Protein AF-A0A7R9VGB3-F1 (afdb_monomer_lite)

Secondary structure (DSSP, 8-state):
-HHHHHHHHHHHHHHHH-PPPPHHHHHHHHHTGGGS-TTTTTSHHHHHHHHHHT-S-HHHHHHHHHHHHHHHHHHHTTTS--HHHHHHHHHHHHHHHHHHHHHHHHHHS-GGG-S-HHHHHHHHHHHHS---GGGGS--S-----SSGGG--HHHHHHHHT-HHHHHSHHHHHHHHHHHH-HHHHHHTTTTT-TT---TT-TTHHHHHHHHTTSS-TT-HHHHHHHHHHHHHHTSHHHHHTSHHHHHHHHHHHHHHHHHHHHIIIIITHHHHHHHHHH-TTT-HHHHHHHHHHHHHHHHHHHHHHHHHHHHHHHHHGGGHHHHHHH-HHHHHHHHHHHHHHHHHHHHHHHHTTSSPPPHHHHHHHHHHHHHTHHHHHHHHHHHTGGG-TTHHHHHHHHHHHHHHHHHHHHHHHHHHHHHHHHHHHHHTTTT-TTSSSHHHHHHHHHHHHHS---GGGGGGGGGS---HHHHHHHHHHHHHHHHHHHIIIIIIIHHHHHHHHHHH--HHHHHHHHHHHHHHHHHHHHHHHHTTPPPTTTHHHHHHTTTS-EEEEEPPPGGGTGGGT---TT----S-GGG-EEEEEGGGHHHHHHHHHHHHHHHHHHHHHHHHTHHHHHHHIIIIIHHHHHHHHHHHHHHHHHHTTT--S--------------------S-SS-SSSTTTTTSSSSS---------------------------------------------S--SHHHHHHHHHHHHHHHHHHHHHHHHHHHHHHHHHHHIIIIIIIHHHHHHHHHHHHHHHHHHHHHHHHHHHHHTSTHHHHHHHHSS-GGGSTTS--SS-HHHHHHHHHHHHHHHHHHHHHHHHHHHTS-HHHHHHHHHHHH---GGG---PPP-HHHHHHHHHHHT----GGGSSTT---------

Radius of gyration: 38.53 Å; chains: 1; bounding box: 110×121×114 Å

Organism: NCBI:txid1486919

Structure (mmCIF, N/CA/C/O backbone):
data_AF-A0A7R9VGB3-F1
#
_entry.id   AF-A0A7R9VGB3-F1
#
loop_
_atom_site.group_PDB
_atom_site.id
_atom_site.type_symbol
_atom_site.label_atom_id
_atom_site.label_alt_id
_atom_site.label_comp_id
_atom_site.label_asym_id
_atom_site.label_entity_id
_atom_site.label_seq_id
_atom_site.pdbx_PDB_ins_code
_atom_site.Cartn_x
_atom_site.Cartn_y
_atom_site.Cartn_z
_atom_site.occupancy
_atom_site.B_iso_or_equiv
_atom_site.auth_seq_id
_atom_site.auth_comp_id
_atom_site.auth_asym_id
_atom_site.auth_atom_id
_atom_site.pdbx_PDB_model_num
ATOM 1 N N . PRO A 1 1 ? 7.031 41.257 35.205 1.00 55.69 1 PRO A N 1
ATOM 2 C CA . PRO A 1 1 ? 6.026 41.230 36.296 1.00 55.69 1 PRO A CA 1
ATOM 3 C C . PRO A 1 1 ? 4.624 40.721 35.894 1.00 55.69 1 PRO A C 1
ATOM 5 O O . PRO A 1 1 ? 4.147 39.785 36.518 1.00 55.69 1 PRO A O 1
ATOM 8 N N . ALA A 1 2 ? 3.955 41.263 34.864 1.00 60.97 2 ALA A N 1
ATOM 9 C CA . ALA A 1 2 ? 2.596 40.807 34.506 1.00 60.97 2 ALA A CA 1
ATOM 10 C C . ALA A 1 2 ? 2.545 39.345 34.001 1.00 60.97 2 ALA A C 1
ATOM 12 O O . ALA A 1 2 ? 1.641 38.595 34.355 1.00 60.97 2 ALA A O 1
ATOM 13 N N . LYS A 1 3 ? 3.554 38.917 33.227 1.00 73.38 3 LYS A N 1
ATOM 14 C CA . LYS A 1 3 ? 3.660 37.537 32.717 1.00 73.38 3 LYS A CA 1
ATOM 15 C C . LYS A 1 3 ? 3.971 36.506 33.811 1.00 73.38 3 LYS A C 1
ATOM 17 O O . LYS A 1 3 ? 3.436 35.406 33.758 1.00 73.38 3 LYS A O 1
ATOM 22 N N . SER A 1 4 ? 4.765 36.869 34.824 1.00 76.75 4 SER A N 1
ATOM 23 C CA . SER A 1 4 ? 5.087 35.963 35.938 1.00 76.75 4 SER A CA 1
ATOM 24 C C . SER A 1 4 ? 3.876 35.718 36.844 1.00 76.75 4 SER A C 1
ATOM 26 O O . SER A 1 4 ? 3.644 34.588 37.251 1.00 76.75 4 SER A O 1
ATOM 28 N N . GLN A 1 5 ? 3.038 36.738 37.074 1.00 82.50 5 GLN A N 1
ATOM 29 C CA . GLN A 1 5 ? 1.773 36.575 37.806 1.00 82.50 5 GLN A CA 1
ATOM 30 C C . GLN A 1 5 ? 0.776 35.681 37.055 1.00 82.50 5 GLN A C 1
ATOM 32 O O . GLN A 1 5 ? 0.097 34.861 37.666 1.00 82.50 5 GLN A O 1
ATOM 37 N N . GLN A 1 6 ? 0.693 35.811 35.727 1.00 86.94 6 GLN A N 1
ATOM 38 C CA . GLN A 1 6 ? -0.150 34.936 34.905 1.00 86.94 6 GLN A CA 1
ATOM 39 C C . GLN A 1 6 ? 0.327 33.479 34.945 1.00 86.94 6 GLN A C 1
ATOM 41 O O . GLN A 1 6 ? -0.505 32.579 35.045 1.00 86.94 6 GLN A O 1
ATOM 46 N N . LEU A 1 7 ? 1.646 33.255 34.908 1.00 89.31 7 LEU A N 1
ATOM 47 C CA . LEU A 1 7 ? 2.245 31.927 35.029 1.00 89.31 7 LEU A CA 1
ATOM 48 C C . LEU A 1 7 ? 1.949 31.297 36.397 1.00 89.31 7 LEU A C 1
ATOM 50 O O . LEU A 1 7 ? 1.507 30.157 36.457 1.00 89.31 7 LEU A O 1
ATOM 54 N N . GLU A 1 8 ? 2.105 32.046 37.488 1.00 87.25 8 GLU A N 1
ATOM 55 C CA . GLU A 1 8 ? 1.853 31.547 38.845 1.00 87.25 8 GLU A CA 1
ATOM 56 C C . GLU A 1 8 ? 0.377 31.179 39.074 1.00 87.25 8 GLU A C 1
ATOM 58 O O . GLU A 1 8 ? 0.070 30.103 39.596 1.00 87.25 8 GLU A O 1
ATOM 63 N N . VAL A 1 9 ? -0.553 32.029 38.618 1.00 88.56 9 VAL A N 1
ATOM 64 C CA . VAL A 1 9 ? -1.994 31.728 38.658 1.00 88.56 9 VAL A CA 1
ATOM 65 C C . VAL A 1 9 ? -2.306 30.490 37.821 1.00 88.56 9 VAL A C 1
ATOM 67 O O . VAL A 1 9 ? -3.092 29.645 38.250 1.00 88.56 9 VAL A O 1
ATOM 70 N N . LEU A 1 10 ? -1.681 30.353 36.650 1.00 89.06 10 LEU A N 1
ATOM 71 C CA . LEU A 1 10 ? -1.873 29.191 35.794 1.00 89.06 10 LEU A CA 1
ATOM 72 C C . LEU A 1 10 ? -1.380 27.898 36.462 1.00 89.06 10 LEU A C 1
ATOM 74 O O . LEU A 1 10 ? -2.129 26.923 36.499 1.00 89.06 10 LEU A O 1
ATOM 78 N N . CYS A 1 11 ? -0.172 27.896 37.027 1.00 89.06 11 CYS A N 1
ATOM 79 C CA . CYS A 1 11 ? 0.378 26.746 37.747 1.00 89.06 11 CYS A CA 1
ATOM 80 C C . CYS A 1 11 ? -0.502 26.362 38.944 1.00 89.06 11 CYS A C 1
ATOM 82 O O . CYS A 1 11 ? -0.791 25.185 39.143 1.00 89.06 11 CYS A O 1
ATOM 84 N N . THR A 1 12 ? -1.014 27.354 39.679 1.00 87.69 12 THR A N 1
ATOM 85 C CA . THR A 1 12 ? -1.936 27.132 40.804 1.00 87.69 12 THR A CA 1
ATOM 86 C C . THR A 1 12 ? -3.239 26.470 40.343 1.00 87.69 12 THR A C 1
ATOM 88 O O . THR A 1 12 ? -3.703 25.521 40.971 1.00 87.69 12 THR A O 1
ATOM 91 N N . LEU A 1 13 ? -3.826 26.939 39.235 1.00 88.81 13 LEU A N 1
ATOM 92 C CA . LEU A 1 13 ? -5.055 26.366 38.673 1.00 88.81 13 LEU A CA 1
ATOM 93 C C . LEU A 1 13 ? -4.847 24.935 38.166 1.00 88.81 13 LEU A C 1
ATOM 95 O O . LEU A 1 13 ? -5.716 24.084 38.346 1.00 88.81 13 LEU A O 1
ATOM 99 N N . LEU A 1 14 ? -3.706 24.657 37.540 1.00 87.62 14 LEU A N 1
ATOM 100 C CA . LEU A 1 14 ? -3.394 23.320 37.045 1.00 87.62 14 LEU A CA 1
ATOM 101 C C . LEU A 1 14 ? -3.172 22.334 38.193 1.00 87.62 14 LEU A C 1
ATOM 103 O O . LEU A 1 14 ? -3.772 21.263 38.177 1.00 87.62 14 LEU A O 1
ATOM 107 N N . TYR A 1 15 ? -2.383 22.725 39.196 1.00 88.50 15 TYR A N 1
ATOM 108 C CA . TYR A 1 15 ? -2.022 21.863 40.319 1.00 88.50 15 TYR A CA 1
ATOM 109 C C . TYR A 1 15 ? -3.194 21.631 41.285 1.00 88.50 15 TYR A C 1
ATOM 111 O O . TYR A 1 15 ? -3.560 20.496 41.574 1.00 88.50 15 TYR A O 1
ATOM 119 N N . TYR A 1 16 ? -3.845 22.699 41.761 1.00 87.12 16 TYR A N 1
ATOM 120 C CA . TYR A 1 16 ? -4.898 22.568 42.777 1.00 87.12 16 TYR A CA 1
ATOM 121 C C . TYR A 1 16 ? -6.284 22.316 42.186 1.00 87.12 16 TYR A C 1
ATOM 123 O O . TYR A 1 16 ? -7.062 21.550 42.752 1.00 87.12 16 TYR A O 1
ATOM 131 N N . CYS A 1 17 ? -6.625 22.965 41.068 1.00 84.06 17 CYS A N 1
ATOM 132 C CA . CYS A 1 17 ? -7.972 22.876 40.495 1.00 84.06 17 CYS A CA 1
ATOM 133 C C . CYS A 1 17 ? -8.106 21.789 39.422 1.00 84.06 17 CYS A C 1
ATOM 135 O O . CYS A 1 17 ? -9.216 21.576 38.933 1.00 84.06 17 CYS A O 1
ATOM 137 N N . LYS A 1 18 ? -7.008 21.111 39.052 1.00 85.88 18 LYS A N 1
ATOM 138 C CA . LYS A 1 18 ? -6.976 20.016 38.065 1.00 85.88 18 LYS A CA 1
ATOM 139 C C . LYS A 1 18 ? -7.670 20.380 36.746 1.00 85.88 18 LYS A C 1
ATOM 141 O O . LYS A 1 18 ? -8.316 19.548 36.108 1.00 85.88 18 LYS A O 1
ATOM 146 N N . CYS A 1 19 ? -7.578 21.648 36.342 1.00 85.94 19 CYS A N 1
ATOM 147 C CA . CYS A 1 19 ? -8.256 22.139 35.147 1.00 85.94 19 CYS A CA 1
ATOM 148 C C . CYS A 1 19 ? -7.696 21.475 33.880 1.00 85.94 19 CYS A C 1
ATOM 150 O O . CYS A 1 19 ? -6.486 21.294 33.752 1.00 85.94 19 CYS A O 1
ATOM 152 N N . SER A 1 20 ? -8.562 21.170 32.908 1.00 85.56 20 SER A N 1
ATOM 153 C CA . SER A 1 20 ? -8.134 20.698 31.588 1.00 85.56 20 SER A CA 1
ATOM 154 C C . SER A 1 20 ? -7.283 21.762 30.895 1.00 85.56 20 SER A C 1
ATOM 156 O O . SER A 1 20 ? -7.716 22.909 30.752 1.00 85.56 20 SER A O 1
ATOM 158 N N . MET A 1 21 ? -6.092 21.385 30.439 1.00 88.88 21 MET A N 1
ATOM 159 C CA . MET A 1 21 ? -5.185 22.308 29.767 1.00 88.88 21 MET A CA 1
ATOM 160 C C . MET A 1 21 ? -5.550 22.445 28.281 1.00 88.88 21 MET A C 1
ATOM 162 O O . MET A 1 21 ? -5.846 21.455 27.605 1.00 88.88 21 MET A O 1
ATOM 166 N N . SER A 1 22 ? -5.532 23.679 27.770 1.00 90.88 22 SER A N 1
ATOM 167 C CA . SER A 1 22 ? -5.665 23.956 26.334 1.00 90.88 22 SER A CA 1
ATOM 168 C C . SER A 1 22 ? -4.296 23.949 25.642 1.00 90.88 22 SER A C 1
ATOM 170 O O . SER A 1 22 ? -3.263 24.107 26.295 1.00 90.88 22 SER A O 1
ATOM 172 N N . TYR A 1 23 ? -4.271 23.810 24.315 1.00 88.62 23 TYR A N 1
ATOM 173 C CA . TYR A 1 23 ? -3.021 23.840 23.544 1.00 88.62 23 TYR A CA 1
ATOM 174 C C . TYR A 1 23 ? -2.243 25.158 23.711 1.00 88.62 23 TYR A C 1
ATOM 176 O O . TYR A 1 23 ? -1.026 25.146 23.895 1.00 88.62 23 TYR A O 1
ATOM 184 N N . SER A 1 24 ? -2.934 26.302 23.719 1.00 89.88 24 SER A N 1
ATOM 185 C CA . SER A 1 24 ? -2.301 27.614 23.913 1.00 89.88 24 SER A CA 1
ATOM 186 C C . SER A 1 24 ? -1.730 27.777 25.322 1.00 89.88 24 SER A C 1
ATOM 188 O O . SER A 1 24 ? -0.639 28.320 25.487 1.00 89.88 24 SER A O 1
ATOM 190 N N . THR A 1 25 ? -2.436 27.257 26.329 1.00 90.81 25 THR A N 1
ATOM 191 C CA . THR A 1 25 ? -1.966 27.200 27.717 1.00 90.81 25 THR A CA 1
ATOM 192 C C . THR A 1 25 ? -0.686 26.383 27.833 1.00 90.81 25 THR A C 1
ATOM 194 O O . THR A 1 25 ? 0.270 26.830 28.463 1.00 90.81 25 THR A O 1
ATOM 197 N N . LEU A 1 26 ? -0.653 25.212 27.195 1.00 92.44 26 LEU A N 1
ATOM 198 C CA . LEU A 1 26 ? 0.524 24.360 27.195 1.00 92.44 26 LEU A CA 1
ATOM 199 C C . LEU A 1 26 ? 1.707 25.040 26.504 1.00 92.44 26 LEU A C 1
ATOM 201 O O . LEU A 1 26 ? 2.809 25.043 27.044 1.00 92.44 26 LEU A O 1
ATOM 205 N N . ARG A 1 27 ? 1.479 25.650 25.336 1.00 92.25 27 ARG A N 1
ATOM 206 C CA . ARG A 1 27 ? 2.518 26.407 24.631 1.00 92.25 27 ARG A CA 1
ATOM 207 C C . ARG A 1 27 ? 3.090 27.504 25.517 1.00 92.25 27 ARG A C 1
ATOM 209 O O . ARG A 1 27 ? 4.300 27.597 25.644 1.00 92.25 27 ARG A O 1
ATOM 216 N N . PHE A 1 28 ? 2.237 28.271 26.193 1.00 92.81 28 PHE A N 1
ATOM 217 C CA . PHE A 1 28 ? 2.684 29.304 27.127 1.00 92.81 28 PHE A CA 1
ATOM 218 C C . PHE A 1 28 ? 3.544 28.744 28.271 1.00 92.81 28 PHE A C 1
ATOM 220 O O . PHE A 1 28 ? 4.566 29.346 28.600 1.00 92.81 28 PHE A O 1
ATOM 227 N N . LEU A 1 29 ? 3.151 27.599 28.841 1.00 93.12 29 LEU A N 1
ATOM 228 C CA . LEU A 1 29 ? 3.885 26.908 29.903 1.00 93.12 29 LEU A CA 1
ATOM 229 C C . LEU A 1 29 ? 5.271 26.447 29.421 1.00 93.12 29 LEU A C 1
ATOM 231 O O . LEU A 1 29 ? 6.272 26.713 30.077 1.00 93.12 29 LEU A O 1
ATOM 235 N N . VAL A 1 30 ? 5.343 25.827 28.239 1.00 93.12 30 VAL A N 1
ATOM 236 C CA . VAL A 1 30 ? 6.601 25.360 27.635 1.00 93.12 30 VAL A CA 1
ATOM 237 C C . VAL A 1 30 ? 7.502 26.533 27.235 1.00 93.12 30 VAL A C 1
ATOM 239 O O . VAL A 1 30 ? 8.710 26.493 27.462 1.00 93.12 30 VAL A O 1
ATOM 242 N N . THR A 1 31 ? 6.929 27.638 26.751 1.00 92.62 31 THR A N 1
ATOM 243 C CA . THR A 1 31 ? 7.684 28.869 26.483 1.00 92.62 31 THR A CA 1
ATOM 244 C C . THR A 1 31 ? 8.272 29.498 27.762 1.00 92.62 31 THR A C 1
ATOM 246 O O . THR A 1 31 ? 9.260 30.226 27.690 1.00 92.62 31 THR A O 1
ATOM 249 N N . HIS A 1 32 ? 7.748 29.188 28.947 1.00 92.38 32 HIS A N 1
ATOM 250 C CA . HIS A 1 32 ? 8.282 29.671 30.228 1.00 92.38 32 HIS A CA 1
ATOM 251 C C . HIS A 1 32 ? 8.765 28.517 31.117 1.00 92.38 32 HIS A C 1
ATOM 253 O O . HIS A 1 32 ? 8.679 28.605 32.336 1.00 92.38 32 HIS A O 1
ATOM 259 N N . TRP A 1 33 ? 9.274 27.438 30.506 1.00 92.56 33 TRP A N 1
ATOM 260 C CA . TRP A 1 33 ? 9.670 26.200 31.192 1.00 92.56 33 TRP A CA 1
ATOM 261 C C . TRP A 1 33 ? 10.552 26.423 32.430 1.00 92.56 33 TRP A C 1
ATOM 263 O O . TRP A 1 33 ? 10.301 25.837 33.479 1.00 92.56 33 TRP A O 1
ATOM 273 N N . GLU A 1 34 ? 11.557 27.292 32.300 1.00 90.44 34 GLU A N 1
ATOM 274 C CA . GLU A 1 34 ? 12.541 27.622 33.343 1.00 90.44 34 GLU A CA 1
ATOM 275 C C . GLU A 1 34 ? 11.979 28.554 34.426 1.00 90.44 34 GLU A C 1
ATOM 277 O O . GLU A 1 34 ? 12.459 28.549 35.555 1.00 90.44 34 GLU A O 1
ATOM 282 N N . ASP A 1 35 ? 10.940 29.327 34.101 1.00 90.38 35 ASP A N 1
ATOM 283 C CA . ASP A 1 35 ? 10.338 30.304 35.011 1.00 90.38 35 ASP A CA 1
ATOM 284 C C . ASP A 1 35 ? 9.262 29.671 35.916 1.00 90.38 35 ASP A C 1
ATOM 286 O O . ASP A 1 35 ? 8.688 30.351 36.773 1.00 90.38 35 ASP A O 1
ATOM 290 N N . VAL A 1 36 ? 8.942 28.382 35.726 1.00 89.62 36 VAL A N 1
ATOM 291 C CA . VAL A 1 36 ? 7.950 27.673 36.545 1.00 89.62 36 VAL A CA 1
ATOM 292 C C . VAL A 1 36 ? 8.536 27.381 37.932 1.00 89.62 36 VAL A C 1
ATOM 294 O O . VAL A 1 36 ? 9.531 26.660 38.029 1.00 89.62 36 VAL A O 1
ATOM 297 N N . PRO A 1 37 ? 7.916 27.863 39.027 1.00 86.94 37 PRO A N 1
ATOM 298 C CA . PRO A 1 37 ? 8.463 27.672 40.366 1.00 86.94 37 PRO A CA 1
ATOM 299 C C . PRO A 1 37 ? 8.567 26.193 40.755 1.00 86.94 37 PRO A C 1
ATOM 301 O O . PRO A 1 37 ? 7.603 25.437 40.614 1.00 86.94 37 PRO A O 1
ATOM 304 N N . LEU A 1 38 ? 9.702 25.807 41.346 1.00 86.69 38 LEU A N 1
ATOM 305 C CA . LEU A 1 38 ? 9.954 24.446 41.844 1.00 86.69 38 LEU A CA 1
ATOM 306 C C . LEU A 1 38 ? 8.946 23.991 42.916 1.00 86.69 38 LEU A C 1
ATOM 308 O O . LEU A 1 38 ? 8.735 22.794 43.092 1.00 86.69 38 LEU A O 1
ATOM 312 N N . ALA A 1 39 ? 8.278 24.936 43.590 1.00 82.38 39 ALA A N 1
ATOM 313 C CA . ALA A 1 39 ? 7.233 24.664 44.579 1.00 82.38 39 ALA A CA 1
ATOM 314 C C . ALA A 1 39 ? 6.030 23.880 44.010 1.00 82.38 39 ALA A C 1
ATOM 316 O O . ALA A 1 39 ? 5.322 23.214 44.763 1.00 82.38 39 ALA A O 1
ATOM 317 N N . TYR A 1 40 ? 5.798 23.922 42.693 1.00 80.06 40 TYR A N 1
ATOM 318 C CA . TYR A 1 40 ? 4.729 23.172 42.032 1.00 80.06 40 TYR A CA 1
ATOM 319 C C . TYR A 1 40 ? 5.259 21.823 41.529 1.00 80.06 40 TYR A C 1
ATOM 321 O O . TYR A 1 40 ? 5.641 21.695 40.369 1.00 80.06 40 TYR A O 1
ATOM 329 N N . ALA A 1 41 ? 5.307 20.826 42.419 1.00 78.31 41 ALA A N 1
ATOM 330 C CA . ALA A 1 41 ? 5.706 19.443 42.121 1.00 78.31 41 ALA A CA 1
ATOM 331 C C . ALA A 1 41 ? 7.130 19.265 41.545 1.00 78.31 41 ALA A C 1
ATOM 333 O O . ALA A 1 41 ? 7.383 18.307 40.824 1.00 78.31 41 ALA A O 1
ATOM 334 N N . GLY A 1 42 ? 8.079 20.155 41.854 1.00 82.69 42 GLY A N 1
ATOM 335 C CA . GLY A 1 42 ? 9.441 20.083 41.305 1.00 82.69 42 GLY A CA 1
ATOM 336 C C . GLY A 1 42 ? 9.611 20.801 39.962 1.00 82.69 42 GLY A C 1
ATOM 337 O O . GLY A 1 42 ? 10.562 20.527 39.236 1.00 82.69 42 GLY A O 1
ATOM 338 N N . GLY A 1 43 ? 8.707 21.728 39.624 1.00 89.50 43 GLY A N 1
ATOM 339 C CA . GLY A 1 43 ? 8.790 22.587 38.440 1.00 89.50 43 GLY A CA 1
ATOM 340 C C . GLY A 1 43 ? 7.849 22.157 37.313 1.00 89.50 43 GLY A C 1
ATOM 341 O O . GLY A 1 43 ? 6.907 21.391 37.511 1.00 89.50 43 GLY A O 1
ATOM 342 N N . CYS A 1 44 ? 8.101 22.657 36.099 1.00 90.88 44 CYS A N 1
ATOM 343 C CA . CYS A 1 44 ? 7.226 22.435 34.942 1.00 90.88 44 CYS A CA 1
ATOM 344 C C . CYS A 1 44 ? 7.006 20.943 34.633 1.00 90.88 44 CYS A C 1
ATOM 346 O O . CYS A 1 44 ? 5.881 20.500 34.399 1.00 90.88 44 CYS A O 1
ATOM 348 N N . GLN A 1 45 ? 8.079 20.154 34.700 1.00 90.62 45 GLN A N 1
ATOM 349 C CA . GLN A 1 45 ? 8.045 18.717 34.450 1.00 90.62 45 GLN A CA 1
ATOM 350 C C . GLN A 1 45 ? 7.123 17.978 35.425 1.00 90.62 45 GLN A C 1
ATOM 352 O O . GLN A 1 45 ? 6.271 17.202 34.996 1.00 90.62 45 GLN A O 1
ATOM 357 N N . GLY A 1 46 ? 7.264 18.230 36.727 1.00 89.56 46 GLY A N 1
ATOM 358 C CA . GLY A 1 46 ? 6.444 17.573 37.739 1.00 89.56 46 GLY A CA 1
ATOM 359 C C . GLY A 1 46 ? 4.983 18.008 37.693 1.00 89.56 46 GLY A C 1
ATOM 360 O O . GLY A 1 46 ? 4.099 17.165 37.819 1.00 89.56 46 GLY A O 1
ATOM 361 N N . LEU A 1 47 ? 4.719 19.284 37.389 1.00 90.94 47 LEU A N 1
ATOM 362 C CA . LEU A 1 47 ? 3.363 19.782 37.139 1.00 90.94 47 LEU A CA 1
ATOM 363 C C . LEU A 1 47 ? 2.681 19.021 35.990 1.00 90.94 47 LEU A C 1
ATOM 365 O O . LEU A 1 47 ? 1.494 18.708 36.060 1.00 90.94 47 LEU A O 1
ATOM 369 N N . LEU A 1 48 ? 3.421 18.712 34.924 1.00 91.00 48 LEU A N 1
ATOM 370 C CA . LEU A 1 48 ? 2.893 17.981 33.772 1.00 91.00 48 LEU A CA 1
ATOM 371 C C . LEU A 1 48 ? 2.682 16.496 34.059 1.00 91.00 48 LEU A C 1
ATOM 373 O O . LEU A 1 48 ? 1.685 15.937 33.607 1.00 91.00 48 LEU A O 1
ATOM 377 N N . ILE A 1 49 ? 3.577 15.866 34.821 1.00 91.00 49 ILE A N 1
ATOM 378 C CA . ILE A 1 49 ? 3.404 14.480 35.281 1.00 91.00 49 ILE A CA 1
ATOM 379 C C . ILE A 1 49 ? 2.165 14.379 36.180 1.00 91.00 49 ILE A C 1
ATOM 381 O O . ILE A 1 49 ? 1.331 13.496 35.979 1.00 91.00 49 ILE A O 1
ATOM 385 N N . ASP A 1 50 ? 1.995 15.316 37.115 1.00 89.31 50 ASP A N 1
ATOM 386 C CA . ASP A 1 50 ? 0.802 15.385 37.960 1.00 89.31 50 ASP A CA 1
ATOM 387 C C . ASP A 1 50 ? -0.462 15.634 37.126 1.00 89.31 50 ASP A C 1
ATOM 389 O O . ASP A 1 50 ? -1.484 14.978 37.320 1.00 89.31 50 ASP A O 1
ATOM 393 N N . HIS A 1 51 ? -0.389 16.499 36.111 1.00 90.81 51 HIS A N 1
ATOM 394 C CA . HIS A 1 51 ? -1.503 16.687 35.188 1.00 90.81 51 HIS A CA 1
ATOM 395 C C . HIS A 1 51 ? -1.855 15.390 34.446 1.00 90.81 51 HIS A C 1
ATOM 397 O O . HIS A 1 51 ? -3.031 15.037 34.387 1.00 90.81 51 HIS A O 1
ATOM 403 N N . LEU A 1 52 ? -0.864 14.655 33.923 1.00 90.81 52 LEU A N 1
ATOM 404 C CA . LEU A 1 52 ? -1.065 13.390 33.203 1.00 90.81 52 LEU A CA 1
ATOM 405 C C . LEU A 1 52 ? -1.803 12.346 34.046 1.00 90.81 52 LEU A C 1
ATOM 407 O O . LEU A 1 52 ? -2.693 11.683 33.513 1.00 90.81 52 LEU A O 1
ATOM 411 N N . ARG A 1 53 ? -1.495 12.251 35.347 1.00 89.12 53 ARG A N 1
ATOM 412 C CA . ARG A 1 53 ? -2.169 11.340 36.292 1.00 89.12 53 ARG A CA 1
ATOM 413 C C . ARG A 1 53 ? -3.677 11.551 36.369 1.00 89.12 53 ARG A C 1
ATOM 415 O O . ARG A 1 53 ? -4.419 10.614 36.625 1.00 89.12 53 ARG A O 1
ATOM 422 N N . HIS A 1 54 ? -4.150 12.766 36.119 1.00 86.56 54 HIS A N 1
ATOM 423 C CA . HIS A 1 54 ? -5.555 13.126 36.289 1.00 86.56 54 HIS A CA 1
ATOM 424 C C . HIS A 1 54 ? -6.362 13.144 34.981 1.00 86.56 54 HIS A C 1
ATOM 426 O O . HIS A 1 54 ? -7.547 13.478 35.007 1.00 86.56 54 HIS A O 1
ATOM 432 N N . GLN A 1 55 ? -5.755 12.823 33.833 1.00 87.31 55 GLN A N 1
ATOM 433 C CA . GLN A 1 55 ? -6.424 12.897 32.529 1.00 87.31 55 GLN A CA 1
ATOM 434 C C . GLN A 1 55 ? -6.915 11.528 32.048 1.00 87.31 55 GLN A C 1
ATOM 436 O O . GLN A 1 55 ? -6.197 10.539 32.098 1.00 87.31 55 GLN A O 1
ATOM 441 N N . HIS A 1 56 ? -8.116 11.496 31.461 1.00 82.94 56 HIS A N 1
ATOM 442 C CA . HIS A 1 56 ? -8.724 10.273 30.909 1.00 82.94 56 HIS A CA 1
ATOM 443 C C . HIS A 1 56 ? -7.979 9.682 29.699 1.00 82.94 56 HIS A C 1
ATOM 445 O O . HIS A 1 56 ? -8.227 8.549 29.305 1.00 82.94 56 HIS A O 1
ATOM 451 N N . SER A 1 57 ? -7.108 10.456 29.053 1.00 87.44 57 SER A N 1
ATOM 452 C CA . SER A 1 57 ? -6.384 10.044 27.847 1.00 87.44 57 SER A CA 1
ATOM 453 C C . SER A 1 57 ? -4.914 10.465 27.952 1.00 87.44 57 SER A C 1
ATOM 455 O O . SER A 1 57 ? -4.513 11.446 27.311 1.00 87.44 57 SER A O 1
ATOM 457 N N . PRO A 1 58 ? -4.102 9.764 28.767 1.00 90.69 58 PRO A N 1
ATOM 458 C CA . PRO A 1 58 ? -2.724 10.166 29.048 1.00 90.69 58 PRO A CA 1
ATOM 459 C C . PRO A 1 58 ? -1.856 10.177 27.782 1.00 90.69 58 PRO A C 1
ATOM 461 O O . PRO A 1 58 ? -1.074 11.102 27.588 1.00 90.69 58 PRO A O 1
ATOM 464 N N . LEU A 1 59 ? -2.062 9.229 26.856 1.00 92.00 59 LEU A N 1
ATOM 465 C CA . LEU A 1 59 ? -1.351 9.181 25.569 1.00 92.00 59 LEU A CA 1
ATOM 466 C C . LEU A 1 59 ? -1.611 10.424 24.700 1.00 92.00 59 LEU A C 1
ATOM 468 O O . LEU A 1 59 ? -0.686 10.962 24.093 1.00 92.00 59 LEU A O 1
ATOM 472 N N . SER A 1 60 ? -2.857 10.906 24.649 1.00 91.06 60 SER A N 1
ATOM 473 C CA . SER A 1 60 ? -3.227 12.119 23.904 1.00 91.06 60 SER A CA 1
ATOM 474 C C . SER A 1 60 ? -2.524 13.347 24.455 1.00 91.06 60 SER A C 1
ATOM 476 O O . SER A 1 60 ? -1.888 14.084 23.701 1.00 91.06 60 SER A O 1
ATOM 478 N N . VAL A 1 61 ? -2.578 13.521 25.775 1.00 92.25 61 VAL A N 1
ATOM 479 C CA . VAL A 1 61 ? -1.970 14.660 26.466 1.00 92.25 61 VAL A CA 1
ATOM 480 C C . VAL A 1 61 ? -0.453 14.631 26.310 1.00 92.25 61 VAL A C 1
ATOM 482 O O . VAL A 1 61 ? 0.136 15.648 25.953 1.00 92.25 61 VAL A O 1
ATOM 485 N N . LEU A 1 62 ? 0.167 13.460 26.477 1.00 94.12 62 LEU A N 1
ATOM 486 C CA . LEU A 1 62 ? 1.603 13.275 26.299 1.00 94.12 62 LEU A CA 1
ATOM 487 C C . LEU A 1 62 ? 2.044 13.542 24.852 1.00 94.12 62 LEU A C 1
ATOM 489 O O . LEU A 1 62 ? 3.069 14.179 24.629 1.00 94.12 62 LEU A O 1
ATOM 493 N N . SER A 1 63 ? 1.252 13.130 23.856 1.00 92.56 63 SER A N 1
ATOM 494 C CA . SER A 1 63 ? 1.563 13.412 22.450 1.00 92.56 63 SER A CA 1
ATOM 495 C C . SER A 1 63 ? 1.495 14.913 22.149 1.00 92.56 63 SER A C 1
ATOM 497 O O . SER A 1 63 ? 2.424 15.470 21.567 1.00 92.56 63 SER A O 1
ATOM 499 N N . GLY A 1 64 ? 0.442 15.596 22.618 1.00 91.50 64 GLY A N 1
ATOM 500 C CA . GLY A 1 64 ? 0.312 17.048 22.497 1.00 91.50 64 GLY A CA 1
ATOM 501 C C . GLY A 1 64 ? 1.457 17.781 23.196 1.00 91.50 64 GLY A C 1
ATOM 502 O O . GLY A 1 64 ? 2.010 18.726 22.637 1.00 91.50 64 GLY A O 1
ATOM 503 N N . PHE A 1 65 ? 1.862 17.293 24.371 1.00 93.00 65 PHE A N 1
ATOM 504 C CA . PHE A 1 65 ? 3.021 17.779 25.109 1.00 93.00 65 PHE A CA 1
ATOM 505 C C . PHE A 1 65 ? 4.316 17.701 24.295 1.00 93.00 65 PHE A C 1
ATOM 507 O O . PHE A 1 65 ? 4.952 18.726 24.045 1.00 93.00 65 PHE A O 1
ATOM 514 N N . MET A 1 66 ? 4.672 16.501 23.834 1.00 94.56 66 MET A N 1
ATOM 515 C CA . MET A 1 66 ? 5.898 16.269 23.070 1.00 94.56 66 MET A CA 1
ATOM 516 C C . MET A 1 66 ? 5.950 17.129 21.807 1.00 94.56 66 MET A C 1
ATOM 518 O O . MET A 1 66 ? 6.992 17.708 21.503 1.00 94.56 66 MET A O 1
ATOM 522 N N . ARG A 1 67 ? 4.816 17.288 21.115 1.00 92.62 67 ARG A N 1
ATOM 523 C CA . ARG A 1 67 ? 4.717 18.169 19.949 1.00 92.62 67 ARG A CA 1
ATOM 524 C C . ARG A 1 67 ? 5.023 19.624 20.286 1.00 92.62 67 ARG A C 1
ATOM 526 O O . ARG A 1 67 ? 5.782 20.264 19.565 1.00 92.62 67 ARG A O 1
ATOM 533 N N . VAL A 1 68 ? 4.447 20.161 21.363 1.00 93.56 68 VAL A N 1
ATOM 534 C CA . VAL A 1 68 ? 4.713 21.550 21.773 1.00 93.56 68 VAL A CA 1
ATOM 535 C C . VAL A 1 68 ? 6.182 21.738 22.138 1.00 93.56 68 VAL A C 1
ATOM 537 O O . VAL A 1 68 ? 6.775 22.723 21.711 1.00 93.56 68 VAL A O 1
ATOM 540 N N . VAL A 1 69 ? 6.786 20.793 22.863 1.00 93.81 69 VAL A N 1
ATOM 541 C CA . VAL A 1 69 ? 8.215 20.854 23.205 1.00 93.81 69 VAL A CA 1
ATOM 542 C C . VAL A 1 69 ? 9.091 20.820 21.959 1.00 93.81 69 VAL A C 1
ATOM 544 O O . VAL A 1 69 ? 9.982 21.651 21.830 1.00 93.81 69 VAL A O 1
ATOM 547 N N . ARG A 1 70 ? 8.816 19.925 21.003 1.00 93.25 70 ARG A N 1
ATOM 548 C CA . ARG A 1 70 ? 9.554 19.855 19.729 1.00 93.25 70 ARG A CA 1
ATOM 549 C C . ARG A 1 70 ? 9.456 21.156 18.935 1.00 93.25 70 ARG A C 1
ATOM 551 O O . ARG A 1 70 ? 10.464 21.627 18.416 1.00 93.25 70 ARG A O 1
ATOM 558 N N . LEU A 1 71 ? 8.261 21.746 18.862 1.00 91.50 71 LEU A N 1
ATOM 559 C CA . LEU A 1 71 ? 8.052 23.037 18.203 1.00 91.50 71 LEU A CA 1
ATOM 560 C C . LEU A 1 71 ? 8.810 24.164 18.914 1.00 91.50 71 LEU A C 1
ATOM 562 O O . LEU A 1 71 ? 9.464 24.963 18.254 1.00 91.50 71 LEU A O 1
ATOM 566 N N . GLU A 1 72 ? 8.778 24.202 20.246 1.00 93.06 72 GLU A N 1
ATOM 567 C CA . GLU A 1 72 ? 9.511 25.206 21.018 1.00 93.06 72 GLU A CA 1
ATOM 568 C C . GLU A 1 72 ? 11.031 25.035 20.874 1.00 93.06 72 GLU A C 1
ATOM 570 O O . GLU A 1 72 ? 11.732 26.030 20.723 1.00 93.06 72 GLU A O 1
ATOM 575 N N . ILE A 1 73 ? 11.558 23.805 20.870 1.00 93.50 73 ILE A N 1
ATOM 576 C CA . ILE A 1 73 ? 12.984 23.538 20.612 1.00 93.50 73 ILE A CA 1
ATOM 577 C C . ILE A 1 73 ? 13.365 24.060 19.221 1.00 93.50 73 ILE A C 1
ATOM 579 O O . ILE A 1 73 ? 14.356 24.777 19.088 1.00 93.50 73 ILE A O 1
ATOM 583 N N . ALA A 1 74 ? 12.557 23.772 18.195 1.00 90.25 74 ALA A N 1
ATOM 584 C CA . ALA A 1 74 ? 12.787 24.261 16.836 1.00 90.25 74 ALA A CA 1
ATOM 585 C C . ALA A 1 74 ? 12.782 25.799 16.749 1.00 90.25 74 ALA A C 1
ATOM 587 O O . ALA A 1 74 ? 13.618 26.381 16.052 1.00 90.25 74 ALA A O 1
ATOM 588 N N . ASP A 1 75 ? 11.882 26.458 17.484 1.00 90.62 75 ASP A N 1
ATOM 589 C CA . ASP A 1 75 ? 11.806 27.919 17.563 1.00 90.62 75 ASP A CA 1
ATOM 590 C C . ASP A 1 75 ? 12.998 28.511 18.355 1.00 90.62 75 ASP A C 1
ATOM 592 O O . ASP A 1 75 ? 13.545 29.553 17.976 1.00 90.62 75 ASP A O 1
ATOM 596 N N . ARG A 1 76 ? 13.449 27.838 19.426 1.00 89.00 76 ARG A N 1
ATOM 597 C CA . ARG A 1 76 ? 14.515 28.299 20.338 1.00 89.00 76 ARG A CA 1
ATOM 598 C C . ARG A 1 76 ? 15.932 28.020 19.894 1.00 89.00 76 ARG A C 1
ATOM 600 O O . ARG A 1 76 ? 16.800 28.786 20.306 1.00 89.00 76 ARG A O 1
ATOM 607 N N . LEU A 1 77 ? 16.175 27.004 19.065 1.00 85.94 77 LEU A N 1
ATOM 608 C CA . LEU A 1 77 ? 17.513 26.635 18.570 1.00 85.94 77 LEU A CA 1
ATOM 609 C C . LEU A 1 77 ? 18.286 27.823 17.966 1.00 85.94 77 LEU A C 1
ATOM 611 O O . LEU A 1 77 ? 19.506 27.787 17.858 1.00 85.94 77 LEU A O 1
ATOM 615 N N . LYS A 1 78 ? 17.586 28.901 17.592 1.00 82.19 78 LYS A N 1
ATOM 616 C CA . LYS A 1 78 ? 18.168 30.139 17.062 1.00 82.19 78 LYS A CA 1
ATOM 617 C C . LYS A 1 78 ? 18.547 31.186 18.121 1.00 82.19 78 LYS A C 1
ATOM 619 O O . LYS A 1 78 ? 19.242 32.135 17.780 1.00 82.19 78 LYS A O 1
ATOM 624 N N . VAL A 1 79 ? 18.046 31.085 19.357 1.00 87.00 79 VAL A N 1
ATOM 625 C CA . VAL A 1 79 ? 18.038 32.199 20.331 1.00 87.00 79 VAL A CA 1
ATOM 626 C C . VAL A 1 79 ? 18.445 31.791 21.752 1.00 87.00 79 VAL A C 1
ATOM 628 O O . VAL A 1 79 ? 19.023 32.611 22.462 1.00 87.00 79 VAL A O 1
ATOM 631 N N . LYS A 1 80 ? 18.130 30.573 22.209 1.00 86.00 80 LYS A N 1
ATOM 632 C CA . LYS A 1 80 ? 18.304 30.157 23.614 1.00 86.00 80 LYS A CA 1
ATOM 633 C C . LYS A 1 80 ? 18.805 28.713 23.730 1.00 86.00 80 LYS A C 1
ATOM 635 O O . LYS A 1 80 ? 18.505 27.915 22.845 1.00 86.00 80 LYS A O 1
ATOM 640 N N . PRO A 1 81 ? 19.509 28.359 24.824 1.00 81.69 81 PRO A N 1
ATOM 641 C CA . PRO A 1 81 ? 19.855 26.969 25.103 1.00 81.69 81 PRO A CA 1
ATOM 642 C C . PRO A 1 81 ? 18.588 26.113 25.268 1.00 81.69 81 PRO A C 1
ATOM 644 O O . PRO A 1 81 ? 17.617 26.534 25.897 1.00 81.69 81 PRO A O 1
ATOM 647 N N . THR A 1 82 ? 18.601 24.914 24.685 1.00 90.06 82 THR A N 1
ATOM 648 C CA . THR A 1 82 ? 17.470 23.965 24.653 1.00 90.06 82 THR A CA 1
ATOM 649 C C . THR A 1 82 ? 17.691 22.716 25.506 1.00 90.06 82 THR A C 1
ATOM 651 O O . THR A 1 82 ? 16.799 21.877 25.569 1.00 90.06 82 THR A O 1
ATOM 654 N N . VAL A 1 83 ? 18.821 22.616 26.217 1.00 90.69 83 VAL A N 1
ATOM 655 C CA . VAL A 1 83 ? 19.262 21.402 26.936 1.00 90.69 83 VAL A CA 1
ATOM 656 C C . VAL A 1 83 ? 18.186 20.853 27.883 1.00 90.69 83 VAL A C 1
ATOM 658 O O . VAL A 1 83 ? 17.808 19.694 27.772 1.00 90.69 83 VAL A O 1
ATOM 661 N N . LEU A 1 84 ? 17.588 21.695 28.736 1.00 89.00 84 LEU A N 1
ATOM 662 C CA . LEU A 1 84 ? 16.546 21.253 29.679 1.00 89.00 84 LEU A CA 1
ATOM 663 C C . LEU A 1 84 ? 15.273 20.742 28.983 1.00 89.00 84 LEU A C 1
ATOM 665 O O . LEU A 1 84 ? 14.606 19.835 29.485 1.00 89.00 84 LEU A O 1
ATOM 669 N N . LEU A 1 85 ? 14.915 21.331 27.838 1.00 92.44 85 LEU A N 1
ATOM 670 C CA . LEU A 1 85 ? 13.766 20.896 27.042 1.00 92.44 85 LEU A CA 1
ATOM 671 C C . LEU A 1 85 ? 14.065 19.581 26.315 1.00 92.44 85 LEU A C 1
ATOM 673 O O . LEU A 1 85 ? 13.172 18.745 26.206 1.00 92.44 85 LEU A O 1
ATOM 677 N N . GLU A 1 86 ? 15.298 19.388 25.849 1.00 93.12 86 GLU A N 1
ATOM 678 C CA . GLU A 1 86 ? 15.765 18.147 25.223 1.00 93.12 86 GLU A CA 1
ATOM 679 C C . GLU A 1 86 ? 15.810 16.992 26.230 1.00 93.12 86 GLU A C 1
ATOM 681 O O . GLU A 1 86 ? 15.268 15.923 25.943 1.00 93.12 86 GLU A O 1
ATOM 686 N N . ASP A 1 87 ? 16.333 17.227 27.437 1.00 92.31 87 ASP A N 1
ATOM 687 C CA . ASP A 1 87 ? 16.334 16.251 28.535 1.00 92.31 87 ASP A CA 1
ATOM 688 C C . ASP A 1 87 ? 14.904 15.860 28.927 1.00 92.31 87 ASP A C 1
ATOM 690 O O . ASP A 1 87 ? 14.561 14.680 29.043 1.00 92.31 87 ASP A O 1
ATOM 694 N N . SER A 1 88 ? 14.025 16.858 29.053 1.00 91.69 88 SER A N 1
ATOM 695 C CA . SER A 1 88 ? 12.607 16.626 29.332 1.00 91.69 88 SER A CA 1
ATOM 696 C C . SER A 1 88 ? 11.951 15.824 28.205 1.00 91.69 88 SER A C 1
ATOM 698 O O . SER A 1 88 ? 11.247 14.849 28.467 1.00 91.69 88 SER A O 1
ATOM 700 N N . LEU A 1 89 ? 12.202 16.185 26.943 1.00 94.38 89 LEU A N 1
ATOM 701 C CA . LEU A 1 89 ? 11.676 15.472 25.780 1.00 94.38 89 LEU A CA 1
ATOM 702 C C . LEU A 1 89 ? 12.142 14.012 25.758 1.00 94.38 89 LEU A C 1
ATOM 704 O O . LEU A 1 89 ? 11.331 13.133 25.462 1.00 94.38 89 LEU A O 1
ATOM 708 N N . ALA A 1 90 ? 13.403 13.734 26.099 1.00 92.62 90 ALA A N 1
ATOM 709 C CA . ALA A 1 90 ? 13.928 12.376 26.198 1.00 92.62 90 ALA A CA 1
ATOM 710 C C . ALA A 1 90 ? 13.179 11.562 27.268 1.00 92.62 90 ALA A C 1
ATOM 712 O O . ALA A 1 90 ? 12.704 10.461 26.981 1.00 92.62 90 ALA A O 1
ATOM 713 N N . LEU A 1 91 ? 12.971 12.129 28.461 1.00 91.19 91 LEU A N 1
ATOM 714 C CA . LEU A 1 91 ? 12.229 11.479 29.550 1.00 91.19 91 LEU A CA 1
ATOM 715 C C . LEU A 1 91 ? 10.771 11.189 29.169 1.00 91.19 91 LEU A C 1
ATOM 717 O O . LEU A 1 91 ? 10.286 10.069 29.340 1.00 91.19 91 LEU A O 1
ATOM 721 N N . PHE A 1 92 ? 10.073 12.165 28.588 1.00 94.00 92 PHE A N 1
ATOM 722 C CA . PHE A 1 92 ? 8.692 11.979 28.136 1.00 94.00 92 PHE A CA 1
ATOM 723 C C . PHE A 1 92 ? 8.582 11.015 26.945 1.00 94.00 92 PHE A C 1
ATOM 725 O O . PHE A 1 92 ? 7.576 10.315 26.816 1.00 94.00 92 PHE A O 1
ATOM 732 N N . THR A 1 93 ? 9.626 10.908 26.118 1.00 92.50 93 THR A N 1
ATOM 733 C CA . THR A 1 93 ? 9.712 9.886 25.067 1.00 92.50 93 THR A CA 1
ATOM 734 C C . THR A 1 93 ? 9.798 8.490 25.680 1.00 92.50 93 THR A C 1
ATOM 736 O O . THR A 1 93 ? 9.060 7.602 25.256 1.00 92.50 93 THR A O 1
ATOM 739 N N . VAL A 1 94 ? 10.624 8.284 26.712 1.00 92.56 94 VAL A N 1
ATOM 740 C CA . VAL A 1 94 ? 10.681 7.003 27.442 1.00 92.56 94 VAL A CA 1
ATOM 741 C C . VAL A 1 94 ? 9.326 6.679 28.073 1.00 92.56 94 VAL A C 1
ATOM 743 O O . VAL A 1 94 ? 8.819 5.572 27.891 1.00 92.56 94 VAL A O 1
ATOM 746 N N . LEU A 1 95 ? 8.683 7.657 28.721 1.00 92.88 95 LEU A N 1
ATOM 747 C CA . LEU A 1 95 ? 7.351 7.479 29.304 1.00 92.88 95 LEU A CA 1
ATOM 748 C C . LEU A 1 95 ? 6.311 7.062 28.250 1.00 92.88 95 LEU A C 1
ATOM 750 O O . LEU A 1 95 ? 5.524 6.146 28.491 1.00 92.88 95 LEU A O 1
ATOM 754 N N . MET A 1 96 ? 6.328 7.684 27.064 1.00 94.25 96 MET A N 1
ATOM 755 C CA . MET A 1 96 ? 5.440 7.332 25.949 1.00 94.25 96 MET A CA 1
ATOM 756 C C . MET A 1 96 ? 5.628 5.871 25.528 1.00 94.25 96 MET A C 1
ATOM 758 O O . MET A 1 96 ? 4.648 5.140 25.375 1.00 94.25 96 MET A O 1
ATOM 762 N N . HIS A 1 97 ? 6.876 5.423 25.379 1.00 92.62 97 HIS A N 1
ATOM 763 C CA . HIS A 1 97 ? 7.181 4.039 25.013 1.00 92.62 97 HIS A CA 1
ATOM 764 C C . HIS A 1 97 ? 6.712 3.050 26.085 1.00 92.62 97 HIS A C 1
ATOM 766 O O . HIS A 1 97 ? 6.075 2.048 25.752 1.00 92.62 97 HIS A O 1
ATOM 772 N N . THR A 1 98 ? 6.942 3.356 27.364 1.00 91.62 98 THR A N 1
ATOM 773 C CA . THR A 1 98 ? 6.480 2.532 28.489 1.00 91.62 98 THR A CA 1
ATOM 774 C C . THR A 1 98 ? 4.955 2.427 28.513 1.00 91.62 98 THR A C 1
ATOM 776 O O . THR A 1 98 ? 4.413 1.327 28.651 1.00 91.62 98 THR A O 1
ATOM 779 N N . LEU A 1 99 ? 4.240 3.539 28.310 1.00 91.69 99 LEU A N 1
ATOM 780 C CA . LEU A 1 99 ? 2.776 3.544 28.254 1.00 91.69 99 LEU A CA 1
ATOM 781 C C . LEU A 1 99 ? 2.239 2.741 27.070 1.00 91.69 99 LEU A C 1
ATOM 783 O O . LEU A 1 99 ? 1.293 1.967 27.235 1.00 91.69 99 LEU A O 1
ATOM 787 N N . LEU A 1 100 ? 2.851 2.860 25.891 1.00 93.56 100 LEU A N 1
ATOM 788 C CA . LEU A 1 100 ? 2.483 2.051 24.728 1.00 93.56 100 LEU A CA 1
ATOM 789 C C . LEU A 1 100 ? 2.725 0.561 24.992 1.00 93.56 100 LEU A C 1
ATOM 791 O O . LEU A 1 100 ? 1.848 -0.255 24.720 1.00 93.56 100 LEU A O 1
ATOM 795 N N . GLN A 1 101 ? 3.864 0.190 25.577 1.00 91.75 101 GLN A N 1
ATOM 796 C CA . GLN A 1 101 ? 4.161 -1.203 25.910 1.00 91.75 101 GLN A CA 1
ATOM 797 C C . GLN A 1 101 ? 3.151 -1.779 26.912 1.00 91.75 101 GLN A C 1
ATOM 799 O O . GLN A 1 101 ? 2.653 -2.888 26.719 1.00 91.75 101 GLN A O 1
ATOM 804 N N . ARG A 1 102 ? 2.784 -1.017 27.949 1.00 89.12 102 ARG A N 1
ATOM 805 C CA . ARG A 1 102 ? 1.754 -1.425 28.917 1.00 89.12 102 ARG A CA 1
ATOM 806 C C . ARG A 1 102 ? 0.374 -1.545 28.279 1.00 89.12 102 ARG A C 1
ATOM 808 O O . ARG A 1 102 ? -0.309 -2.541 28.497 1.00 89.12 102 ARG A O 1
ATOM 815 N N . THR A 1 103 ? 0.011 -0.600 27.416 1.00 88.06 103 THR A N 1
ATOM 816 C CA . THR A 1 103 ? -1.230 -0.659 26.630 1.00 88.06 103 THR A CA 1
ATOM 817 C C . THR A 1 103 ? -1.276 -1.922 25.764 1.00 88.06 103 THR A C 1
ATOM 819 O O . THR A 1 103 ? -2.333 -2.531 25.603 1.00 88.06 103 THR A O 1
ATOM 822 N N . GLN A 1 104 ? -0.131 -2.374 25.237 1.00 88.69 104 GLN A N 1
ATOM 823 C CA . GLN A 1 104 ? -0.061 -3.631 24.491 1.00 88.69 104 GLN A CA 1
ATOM 824 C C . GLN A 1 104 ? -0.438 -4.838 25.335 1.00 88.69 104 GLN A C 1
ATOM 826 O O . GLN A 1 104 ? -1.185 -5.697 24.867 1.00 88.69 104 GLN A O 1
ATOM 831 N N . LEU A 1 105 ? 0.136 -4.919 26.535 1.00 88.06 105 LEU A N 1
ATOM 832 C CA . LEU A 1 105 ? -0.080 -6.030 27.453 1.00 88.06 105 LEU A CA 1
ATOM 833 C C . LEU A 1 105 ? -1.555 -6.100 27.836 1.00 88.06 105 LEU A C 1
ATOM 835 O O . LEU A 1 105 ? -2.167 -7.142 27.642 1.00 88.06 105 LEU A O 1
ATOM 839 N N . LEU A 1 106 ? -2.157 -4.963 28.188 1.00 83.69 106 LEU A N 1
ATOM 840 C CA . LEU A 1 106 ? -3.579 -4.868 28.526 1.00 83.69 106 LEU A CA 1
ATOM 841 C C . LEU A 1 106 ? -4.499 -5.355 27.396 1.00 83.69 106 LEU A C 1
ATOM 843 O O . LEU A 1 106 ? -5.457 -6.082 27.635 1.00 83.69 106 LEU A O 1
ATOM 847 N N . VAL A 1 107 ? -4.196 -5.019 26.137 1.00 83.06 107 VAL A N 1
ATOM 848 C CA . VAL A 1 107 ? -5.007 -5.482 24.993 1.00 83.06 107 VAL A CA 1
ATOM 849 C C . VAL A 1 107 ? -4.724 -6.951 24.624 1.00 83.06 107 VAL A C 1
ATOM 851 O O . VAL A 1 107 ? -5.543 -7.597 23.960 1.00 83.06 107 VAL A O 1
ATOM 854 N N . ARG A 1 108 ? -3.570 -7.506 25.017 1.00 81.06 108 ARG A N 1
ATOM 855 C CA . ARG A 1 108 ? -3.205 -8.913 24.771 1.00 81.06 108 ARG A CA 1
ATOM 856 C C . ARG A 1 108 ? -3.723 -9.866 25.845 1.00 81.06 108 ARG A C 1
ATOM 858 O O . ARG A 1 108 ? -4.146 -10.960 25.484 1.00 81.06 108 ARG A O 1
ATOM 865 N N . GLU A 1 109 ? -3.662 -9.463 27.108 1.00 73.00 109 GLU A N 1
ATOM 866 C CA . GLU A 1 109 ? -3.886 -10.293 28.300 1.00 73.00 109 GLU A CA 1
ATOM 867 C C . GLU A 1 109 ? -5.353 -10.487 28.665 1.00 73.00 109 GLU A C 1
ATOM 869 O O . GLU A 1 109 ? -5.634 -11.063 29.707 1.00 73.00 109 GLU A O 1
ATOM 874 N N . ASP A 1 110 ? -6.289 -10.051 27.826 1.00 67.94 110 ASP A N 1
ATOM 875 C CA . ASP A 1 110 ? -7.713 -10.181 28.100 1.00 67.94 110 ASP A CA 1
ATOM 876 C C . ASP A 1 110 ? -8.323 -11.391 27.356 1.00 67.94 110 ASP A C 1
ATOM 878 O O . ASP A 1 110 ? -8.879 -11.244 26.259 1.00 67.94 110 ASP A O 1
ATOM 882 N N . PRO A 1 111 ? -8.196 -12.628 27.894 1.00 60.62 111 PRO A N 1
ATOM 883 C CA . PRO A 1 111 ? -8.736 -13.838 27.277 1.00 60.62 111 PRO A CA 1
ATOM 884 C C . PRO A 1 111 ? -10.268 -13.866 27.308 1.00 60.62 111 PRO A C 1
ATOM 886 O O . PRO A 1 111 ? -10.879 -14.635 26.564 1.00 60.62 111 PRO A O 1
ATOM 889 N N . SER A 1 112 ? -10.891 -13.044 28.161 1.00 53.75 112 SER A N 1
ATOM 890 C CA . SER A 1 112 ? -12.339 -13.017 28.375 1.00 53.75 112 SER A CA 1
ATOM 891 C C . SER A 1 112 ? -13.105 -12.434 27.182 1.00 53.75 112 SER A C 1
ATOM 893 O O . SER A 1 112 ? -14.250 -12.804 26.927 1.00 53.75 112 SER A O 1
ATOM 895 N N . LEU A 1 113 ? -12.449 -11.581 26.393 1.00 55.56 113 LEU A N 1
ATOM 896 C CA . LEU A 1 113 ? -13.087 -10.742 25.378 1.00 55.56 113 LEU A CA 1
ATOM 897 C C . LEU A 1 113 ? -13.028 -11.285 23.946 1.00 55.56 113 LEU A C 1
ATOM 899 O O . LEU A 1 113 ? -13.420 -10.615 22.990 1.00 55.56 113 LEU A O 1
ATOM 903 N N . GLY A 1 114 ? -12.641 -12.553 23.808 1.00 56.28 114 GLY A N 1
ATOM 904 C CA . GLY A 1 114 ? -12.635 -13.272 22.543 1.00 56.28 114 GLY A CA 1
ATOM 905 C C . GLY A 1 114 ? -11.463 -12.885 21.639 1.00 56.28 114 GLY A C 1
ATOM 906 O O . GLY A 1 114 ? -11.031 -11.741 21.542 1.00 56.28 114 GLY A O 1
ATOM 907 N N . GLU A 1 115 ? -10.949 -13.865 20.901 1.00 62.88 115 GLU A N 1
ATOM 908 C CA . GLU A 1 115 ? -9.772 -13.735 20.025 1.00 62.88 115 GLU A CA 1
ATOM 909 C C . GLU A 1 115 ? -10.015 -12.872 18.764 1.00 62.88 115 GLU A C 1
ATOM 911 O O . GLU A 1 115 ? -9.205 -12.862 17.836 1.00 62.88 115 GLU A O 1
ATOM 916 N N . GLY A 1 116 ? -11.137 -12.152 18.695 1.00 73.75 116 GLY A N 1
ATOM 917 C CA . GLY A 1 116 ? -11.561 -11.417 17.512 1.00 73.75 116 GLY A CA 1
ATOM 918 C C . GLY A 1 116 ? -10.677 -10.201 17.241 1.00 73.75 116 GLY A C 1
ATOM 919 O O . GLY A 1 116 ? -10.797 -9.171 17.903 1.00 73.75 116 GLY A O 1
ATOM 920 N N . TYR A 1 117 ? -9.845 -10.273 16.200 1.00 82.75 117 TYR A N 1
ATOM 921 C CA . TYR A 1 117 ? -9.028 -9.147 15.725 1.00 82.75 117 TYR A CA 1
ATOM 922 C C . TYR A 1 117 ? -9.829 -7.854 15.477 1.00 82.75 117 TYR A C 1
ATOM 924 O O . TYR A 1 117 ? -9.283 -6.762 15.629 1.00 82.75 117 TYR A O 1
ATOM 932 N N . GLY A 1 118 ? -11.116 -7.958 15.123 1.00 80.31 118 GLY A N 1
ATOM 933 C CA . GLY A 1 118 ? -11.996 -6.801 14.938 1.00 80.31 118 GLY A CA 1
ATOM 934 C C . GLY A 1 118 ? -12.260 -6.014 16.229 1.00 80.31 118 GLY A C 1
ATOM 935 O O . GLY A 1 118 ? -12.185 -4.789 16.213 1.00 80.31 118 GLY A O 1
ATOM 936 N N . VAL A 1 119 ? -12.469 -6.695 17.362 1.00 81.50 119 VAL A N 1
ATOM 937 C CA . VAL A 1 119 ? -12.673 -6.045 18.673 1.00 81.50 119 VAL A CA 1
ATOM 938 C C . VAL A 1 119 ? -11.393 -5.338 19.120 1.00 81.50 119 VAL A C 1
ATOM 940 O O . VAL A 1 119 ? -11.433 -4.183 19.546 1.00 81.50 119 VAL A O 1
ATOM 943 N N . LYS A 1 120 ? -10.237 -5.990 18.926 1.00 86.31 120 LYS A N 1
ATOM 944 C CA . LYS A 1 120 ? -8.920 -5.389 19.197 1.00 86.31 120 LYS A CA 1
ATOM 945 C C . LYS A 1 120 ? -8.716 -4.094 18.412 1.00 86.31 120 LYS A C 1
ATOM 947 O O . LYS A 1 120 ? -8.275 -3.099 18.980 1.00 86.31 120 LYS A O 1
ATOM 952 N N . LEU A 1 121 ? -9.088 -4.077 17.129 1.00 87.19 121 LEU A N 1
ATOM 953 C CA . LEU A 1 121 ? -8.990 -2.875 16.300 1.00 87.19 121 LEU A CA 1
ATOM 954 C C . LEU A 1 121 ? -9.863 -1.726 16.826 1.00 87.19 121 LEU A C 1
ATOM 956 O O . LEU A 1 121 ? -9.399 -0.590 16.841 1.00 87.19 121 LEU A O 1
ATOM 960 N N . VAL A 1 122 ? -11.099 -1.994 17.264 1.00 84.25 122 VAL A N 1
ATOM 961 C CA . VAL A 1 122 ? -11.992 -0.952 17.810 1.00 84.25 122 VAL A CA 1
ATOM 962 C C . VAL A 1 122 ? -11.381 -0.302 19.052 1.00 84.25 122 VAL A C 1
ATOM 964 O O . VAL A 1 122 ? -11.347 0.924 19.141 1.00 84.25 122 VAL A O 1
ATOM 967 N N . ARG A 1 123 ? -10.810 -1.104 19.957 1.00 84.75 123 ARG A N 1
ATOM 968 C CA . ARG A 1 123 ? -10.117 -0.607 21.157 1.00 84.75 123 ARG A CA 1
ATOM 969 C C . ARG A 1 123 ? -8.880 0.213 20.810 1.00 84.75 123 ARG A C 1
ATOM 971 O O . ARG A 1 123 ? -8.734 1.338 21.279 1.00 84.75 123 ARG A O 1
ATOM 978 N N . PHE A 1 124 ? -8.021 -0.300 19.928 1.00 89.75 124 PHE A N 1
ATOM 979 C CA . PHE A 1 124 ? -6.853 0.456 19.474 1.00 89.75 124 PHE A CA 1
ATOM 980 C C . PHE A 1 124 ? -7.245 1.767 18.792 1.00 89.75 124 PHE A C 1
ATOM 982 O O . PHE A 1 124 ? -6.605 2.788 19.018 1.00 89.75 124 PHE A O 1
ATOM 989 N N . LYS A 1 125 ? -8.322 1.769 18.001 1.00 87.56 125 LYS A N 1
ATOM 990 C CA . LYS A 1 125 ? -8.850 2.981 17.374 1.00 87.56 125 LYS A CA 1
ATOM 991 C C . LYS A 1 125 ? -9.336 3.987 18.415 1.00 87.56 125 LYS A C 1
ATOM 993 O O . LYS A 1 125 ? -9.065 5.170 18.254 1.00 87.56 125 LYS A O 1
ATOM 998 N N . ALA A 1 126 ? -10.001 3.537 19.480 1.00 85.12 126 ALA A N 1
ATOM 999 C CA . ALA A 1 126 ? -10.425 4.403 20.581 1.00 85.12 126 ALA A CA 1
ATOM 1000 C C . ALA A 1 126 ? -9.237 5.034 21.334 1.00 85.12 126 ALA A C 1
ATOM 1002 O O . ALA A 1 126 ? -9.333 6.179 21.766 1.00 85.12 126 ALA A O 1
ATOM 1003 N N . LEU A 1 127 ? -8.111 4.321 21.438 1.00 88.44 127 LEU A N 1
ATOM 1004 C CA . LEU A 1 127 ? -6.906 4.787 22.134 1.00 88.44 127 LEU A CA 1
ATOM 1005 C C . LEU A 1 127 ? -5.995 5.675 21.263 1.00 88.44 127 LEU A C 1
ATOM 1007 O O . LEU A 1 127 ? -5.474 6.678 21.743 1.00 88.44 127 LEU A O 1
ATOM 1011 N N . LEU A 1 128 ? -5.786 5.318 19.989 1.00 90.69 128 LEU A N 1
ATOM 1012 C CA . LEU A 1 128 ? -4.748 5.914 19.131 1.00 90.69 128 LEU A CA 1
ATOM 1013 C C . LEU A 1 128 ? -5.271 6.927 18.097 1.00 90.69 128 LEU A C 1
ATOM 1015 O O . LEU A 1 128 ? -4.573 7.896 17.791 1.00 90.69 128 LEU A O 1
ATOM 1019 N N . ASP A 1 129 ? -6.467 6.717 17.535 1.00 85.25 129 ASP A N 1
ATOM 1020 C CA . ASP A 1 129 ? -7.055 7.579 16.490 1.00 85.25 129 ASP A CA 1
ATOM 1021 C C . ASP A 1 129 ? -8.581 7.670 16.641 1.00 85.25 129 ASP A C 1
ATOM 1023 O O . ASP A 1 129 ? -9.355 7.327 15.736 1.00 85.25 129 ASP A O 1
ATOM 1027 N N . PHE A 1 130 ? -9.040 8.124 17.810 1.00 81.00 130 PHE A N 1
ATOM 1028 C CA . PHE A 1 130 ? -10.468 8.291 18.045 1.00 81.00 130 PHE A CA 1
ATOM 1029 C C . PHE A 1 130 ? -11.006 9.407 17.144 1.00 81.00 130 PHE A C 1
ATOM 1031 O O . PHE A 1 130 ? -10.627 10.579 17.227 1.00 81.00 130 PHE A O 1
ATOM 1038 N N . LYS A 1 131 ? -11.931 9.054 16.250 1.00 67.81 131 LYS A N 1
ATOM 1039 C CA . LYS A 1 131 ? -12.691 10.048 15.494 1.00 67.81 131 LYS A CA 1
ATOM 1040 C C . LYS A 1 131 ? -13.730 10.646 16.441 1.00 67.81 131 LYS A C 1
ATOM 1042 O O . LYS A 1 131 ? -14.737 10.006 16.724 1.00 67.81 131 LYS A O 1
ATOM 1047 N N . LEU A 1 132 ? -13.504 11.873 16.919 1.00 53.84 132 LEU A N 1
ATOM 1048 C CA . LEU A 1 132 ? -14.570 12.686 17.514 1.00 53.84 132 LEU A CA 1
ATOM 1049 C C . LEU A 1 132 ? -15.707 12.764 16.485 1.00 53.84 132 LEU A C 1
ATOM 1051 O O . LEU A 1 132 ? -15.561 13.404 15.443 1.00 53.84 132 LEU A O 1
ATOM 1055 N N . TYR A 1 133 ? -16.820 12.084 16.767 1.00 43.69 133 TYR A N 1
ATOM 1056 C CA . TYR A 1 133 ? -17.996 11.981 15.889 1.00 43.69 133 TYR A CA 1
ATOM 1057 C C . TYR A 1 133 ? -18.597 13.363 15.543 1.00 43.69 133 TYR A C 1
ATOM 1059 O O . TYR A 1 133 ? -19.398 13.502 14.628 1.00 43.69 133 TYR A O 1
ATOM 1067 N N . GLN A 1 134 ? -18.156 14.422 16.229 1.00 41.44 134 GLN A N 1
ATOM 1068 C CA . GLN A 1 134 ? -18.525 15.811 15.962 1.00 41.44 134 GLN A CA 1
ATOM 1069 C C . GLN A 1 134 ? -17.820 16.434 14.738 1.00 41.44 134 GLN A C 1
ATOM 1071 O O . GLN A 1 134 ? -18.260 17.475 14.257 1.00 41.44 134 GLN A O 1
ATOM 1076 N N . ALA A 1 135 ? -16.778 15.808 14.173 1.00 39.31 135 ALA A N 1
ATOM 1077 C CA . ALA A 1 135 ? -16.051 16.351 13.016 1.00 39.31 135 ALA A CA 1
ATOM 1078 C C . ALA A 1 135 ? -16.701 16.054 11.647 1.00 39.31 135 ALA A C 1
ATOM 1080 O O . ALA A 1 135 ? -16.250 16.574 10.625 1.00 39.31 135 ALA A O 1
ATOM 1081 N N . THR A 1 136 ? -17.772 15.254 11.595 1.00 42.66 136 THR A N 1
ATOM 1082 C CA . THR A 1 136 ? -18.569 15.058 10.367 1.00 42.66 136 THR A CA 1
ATOM 1083 C C . THR A 1 136 ? -19.391 16.292 9.986 1.00 42.66 136 THR A C 1
ATOM 1085 O O . THR A 1 136 ? -19.841 16.390 8.844 1.00 42.66 136 THR A O 1
ATOM 1088 N N . HIS A 1 137 ? -19.503 17.294 10.866 1.00 41.00 137 HIS A N 1
ATOM 1089 C CA . HIS A 1 137 ? -19.933 18.634 10.469 1.00 41.00 137 HIS A CA 1
ATOM 1090 C C . HIS A 1 137 ? -18.778 19.380 9.786 1.00 41.00 137 HIS A C 1
ATOM 1092 O O . HIS A 1 137 ? -18.031 20.152 10.385 1.00 41.00 137 HIS A O 1
ATOM 1098 N N . ARG A 1 138 ? -18.638 19.134 8.478 1.00 42.44 138 ARG A N 1
ATOM 1099 C CA . ARG A 1 138 ? -17.903 19.998 7.547 1.00 42.44 138 ARG A CA 1
ATOM 1100 C C . ARG A 1 138 ? -18.425 21.434 7.686 1.00 42.44 138 ARG A C 1
ATOM 1102 O O . ARG A 1 138 ? -19.545 21.676 7.264 1.00 42.44 138 ARG A O 1
ATOM 1109 N N . THR A 1 139 ? -17.591 22.361 8.164 1.00 39.69 139 THR A N 1
ATOM 1110 C CA . THR A 1 139 ? -17.282 23.626 7.449 1.00 39.69 139 THR A CA 1
ATOM 1111 C C . THR A 1 139 ? -16.267 24.516 8.153 1.00 39.69 139 THR A C 1
ATOM 1113 O O . THR A 1 139 ? -15.504 25.175 7.458 1.00 39.69 139 THR A O 1
ATOM 1116 N N . THR A 1 140 ? -16.143 24.529 9.473 1.00 40.72 140 THR A N 1
ATOM 1117 C CA . THR A 1 140 ? -15.173 25.439 10.100 1.00 40.72 140 THR A CA 1
ATOM 1118 C C . THR A 1 140 ? -13.788 24.801 10.141 1.00 40.72 140 THR A C 1
ATOM 1120 O O . THR A 1 140 ? -13.695 23.609 10.427 1.00 40.72 140 THR A O 1
ATOM 1123 N N . LYS A 1 141 ? -12.748 25.578 9.791 1.00 49.19 141 LYS A N 1
ATOM 1124 C CA . LYS A 1 141 ? -11.299 25.320 9.957 1.00 49.19 141 LYS A CA 1
ATOM 1125 C C . LYS A 1 141 ? -11.013 24.188 10.942 1.00 49.19 141 LYS A C 1
ATOM 1127 O O . LYS A 1 141 ? -11.629 24.205 12.003 1.00 49.19 141 LYS A O 1
ATOM 1132 N N . GLN A 1 142 ? -10.093 23.265 10.619 1.00 51.31 142 GLN A N 1
ATOM 1133 C CA . GLN A 1 142 ? -9.514 22.333 11.602 1.00 51.31 142 GLN A CA 1
ATOM 1134 C C . GLN A 1 142 ? -9.160 23.151 12.847 1.00 51.31 142 GLN A C 1
ATOM 1136 O O . GLN A 1 142 ? -8.147 23.844 12.870 1.00 51.31 142 GLN A O 1
ATOM 1141 N N . ARG A 1 143 ? -10.067 23.185 13.827 1.00 56.09 143 ARG A N 1
ATOM 1142 C CA . ARG A 1 143 ? -9.834 23.905 15.062 1.00 56.09 143 ARG A CA 1
ATOM 1143 C C . ARG A 1 143 ? -8.762 23.084 15.734 1.00 56.09 143 ARG A C 1
ATOM 1145 O O . ARG A 1 143 ? -8.907 21.863 15.842 1.00 56.09 143 ARG A O 1
ATOM 1152 N N . GLU A 1 144 ? -7.679 23.751 16.113 1.00 62.84 144 GLU A N 1
ATOM 1153 C CA . GLU A 1 144 ? -6.751 23.169 17.067 1.00 62.84 144 GLU A CA 1
ATOM 1154 C C . GLU A 1 144 ? -7.586 22.569 18.208 1.00 62.84 144 GLU A C 1
ATOM 1156 O O . GLU A 1 144 ? -8.588 23.180 18.609 1.00 62.84 144 GLU A O 1
ATOM 1161 N N . PRO A 1 145 ? -7.266 21.343 18.649 1.00 69.88 145 PRO A N 1
ATOM 1162 C CA . PRO A 1 145 ? -8.026 20.679 19.697 1.00 69.88 145 PRO A CA 1
ATOM 1163 C C . PRO A 1 145 ? -8.185 21.622 20.894 1.00 69.88 145 PRO A C 1
ATOM 1165 O O . PRO A 1 145 ? -7.218 22.233 21.354 1.00 69.88 145 PRO A O 1
ATOM 1168 N N . SER A 1 146 ? -9.426 21.781 21.362 1.00 75.69 146 SER A N 1
ATOM 1169 C CA . SER A 1 146 ? -9.759 22.700 22.455 1.00 75.69 146 SER A CA 1
ATOM 1170 C C . SER A 1 146 ? -9.033 22.335 23.746 1.00 75.69 146 SER A C 1
ATOM 1172 O O . SER A 1 146 ? -8.606 23.219 24.490 1.00 75.69 146 SER A O 1
ATOM 1174 N N . THR A 1 147 ? -8.867 21.037 23.991 1.00 84.44 147 THR A N 1
ATOM 1175 C CA . THR A 1 147 ? -8.161 20.484 25.145 1.00 84.44 147 THR A CA 1
ATOM 1176 C C . THR A 1 147 ? -7.040 19.554 24.696 1.00 84.44 147 THR A C 1
ATOM 1178 O O . THR A 1 147 ? -7.083 18.969 23.614 1.00 84.44 147 THR A O 1
ATOM 1181 N N . LEU A 1 148 ? -6.030 19.360 25.549 1.00 84.56 148 LEU A N 1
ATOM 1182 C CA . LEU A 1 148 ? -4.948 18.412 25.263 1.00 84.56 148 LEU A CA 1
ATOM 1183 C C . LEU A 1 148 ? -5.437 16.959 25.102 1.00 84.56 148 LEU A C 1
ATOM 1185 O O . LEU A 1 148 ? -4.841 16.174 24.368 1.00 84.56 148 LEU A O 1
ATOM 1189 N N . SER A 1 149 ? -6.543 16.602 25.756 1.00 83.62 149 SER A N 1
ATOM 1190 C CA . SER A 1 149 ? -7.175 15.284 25.644 1.00 83.62 149 SER A CA 1
ATOM 1191 C C . SER A 1 149 ? -7.828 15.023 24.282 1.00 83.62 149 SER A C 1
ATOM 1193 O O . SER A 1 149 ? -8.074 13.868 23.942 1.00 83.62 149 SER A O 1
ATOM 1195 N N . ASP A 1 150 ? -8.073 16.063 23.481 1.00 83.38 150 ASP A N 1
ATOM 1196 C CA . ASP A 1 150 ? -8.648 15.933 22.139 1.00 83.38 150 ASP A CA 1
ATOM 1197 C C . ASP A 1 150 ? -7.586 15.625 21.066 1.00 83.38 150 ASP A C 1
ATOM 1199 O O . ASP A 1 150 ? -7.931 15.316 19.918 1.00 83.38 150 ASP A O 1
ATOM 1203 N N . PHE A 1 151 ? -6.290 15.683 21.408 1.00 85.12 151 PHE A N 1
ATOM 1204 C CA . PHE A 1 151 ? -5.233 15.262 20.492 1.00 85.12 151 PHE A CA 1
ATOM 1205 C C . PHE A 1 151 ? -5.347 13.771 20.185 1.00 85.12 151 PHE A C 1
ATOM 1207 O O . PHE A 1 151 ? -5.590 12.939 21.058 1.00 85.12 151 PHE A O 1
ATOM 1214 N N . ARG A 1 152 ? -5.119 13.422 18.920 1.00 89.62 152 ARG A N 1
ATOM 1215 C CA . ARG A 1 152 ? -5.030 12.030 18.482 1.00 89.62 152 ARG A CA 1
ATOM 1216 C C . ARG A 1 152 ? -3.554 11.651 18.415 1.00 89.62 152 ARG A C 1
ATOM 1218 O O . ARG A 1 152 ? -2.877 12.194 17.535 1.00 89.62 152 ARG A O 1
ATOM 1225 N N . PRO A 1 153 ? -3.063 10.748 19.284 1.00 92.19 153 PRO A N 1
ATOM 1226 C CA . PRO A 1 153 ? -1.645 10.398 19.349 1.00 92.19 153 PRO A CA 1
ATOM 1227 C C . PRO A 1 153 ? -1.058 10.057 17.982 1.00 92.19 153 PRO A C 1
ATOM 1229 O O . PRO A 1 153 ? -0.023 10.590 17.593 1.00 92.19 153 PRO A O 1
ATOM 1232 N N . LEU A 1 154 ? -1.788 9.267 17.190 1.00 91.75 154 LEU A N 1
ATOM 1233 C CA . LEU A 1 154 ? -1.352 8.874 15.855 1.00 91.75 154 LEU A CA 1
ATOM 1234 C C . LEU A 1 154 ? -1.207 10.069 14.896 1.00 91.75 154 LEU A C 1
ATOM 1236 O O . LEU A 1 154 ? -0.274 10.122 14.101 1.00 91.75 154 LEU A O 1
ATOM 1240 N N . ARG A 1 155 ? -2.115 11.052 14.964 1.00 90.19 155 ARG A N 1
ATOM 1241 C CA . ARG A 1 155 ? -2.073 12.250 14.105 1.00 90.19 155 ARG A CA 1
ATOM 1242 C C . ARG A 1 155 ? -0.956 13.200 14.502 1.00 90.19 155 ARG A C 1
ATOM 1244 O O . ARG A 1 155 ? -0.400 13.864 13.633 1.00 90.19 155 ARG A O 1
ATOM 1251 N N . VAL A 1 156 ? -0.640 13.260 15.792 1.00 90.19 156 VAL A N 1
ATOM 1252 C CA . VAL A 1 156 ? 0.526 13.993 16.285 1.00 90.19 156 VAL A CA 1
ATOM 1253 C C . VAL A 1 156 ? 1.808 13.328 15.796 1.00 90.19 156 VAL A C 1
ATOM 1255 O O . VAL A 1 156 ? 2.642 14.012 15.217 1.00 90.19 156 VAL A O 1
ATOM 1258 N N . ALA A 1 157 ? 1.912 12.003 15.905 1.00 92.12 157 ALA A N 1
ATOM 1259 C CA . ALA A 1 157 ? 3.066 11.260 15.408 1.00 92.12 157 ALA A CA 1
ATOM 1260 C C . ALA A 1 157 ? 3.286 11.441 13.893 1.00 92.12 157 ALA A C 1
ATOM 1262 O O . ALA A 1 157 ? 4.422 11.625 13.468 1.00 92.12 157 ALA A O 1
ATOM 1263 N N . PHE A 1 158 ? 2.220 11.475 13.080 1.00 89.94 158 PHE A N 1
ATOM 1264 C CA . PHE A 1 158 ? 2.331 11.828 11.656 1.00 89.94 158 PHE A CA 1
ATOM 1265 C C . PHE A 1 158 ? 2.795 13.270 11.428 1.00 89.94 158 PHE A C 1
ATOM 1267 O O . PHE A 1 158 ? 3.580 13.520 10.523 1.00 89.94 158 PHE A O 1
ATOM 1274 N N . ALA A 1 159 ? 2.300 14.229 12.214 1.00 87.44 159 ALA A N 1
ATOM 1275 C CA . ALA A 1 159 ? 2.690 15.630 12.064 1.00 87.44 159 ALA A CA 1
ATOM 1276 C C . ALA A 1 159 ? 4.167 15.863 12.425 1.00 87.44 159 ALA A C 1
ATOM 1278 O O . ALA A 1 159 ? 4.824 16.688 11.794 1.00 87.44 159 ALA A O 1
ATOM 1279 N N . ASP A 1 160 ? 4.672 15.114 13.404 1.00 89.38 160 ASP A N 1
ATOM 1280 C CA . ASP A 1 160 ? 6.041 15.217 13.906 1.00 89.38 160 ASP A CA 1
ATOM 1281 C C . ASP A 1 160 ? 7.028 14.285 13.173 1.00 89.38 160 ASP A C 1
ATOM 1283 O O . ASP A 1 160 ? 8.221 14.320 13.464 1.00 89.38 160 ASP A O 1
ATOM 1287 N N . ASN A 1 161 ? 6.559 13.446 12.237 1.00 89.56 161 ASN A N 1
ATOM 1288 C CA . ASN A 1 161 ? 7.328 12.343 11.642 1.00 89.56 161 ASN A CA 1
ATOM 1289 C C . ASN A 1 161 ? 7.988 11.431 12.701 1.00 89.56 161 ASN A C 1
ATOM 1291 O O . ASN A 1 161 ? 9.144 11.025 12.568 1.00 89.56 161 ASN A O 1
ATOM 1295 N N . ASP A 1 162 ? 7.255 11.105 13.769 1.00 92.31 162 ASP A N 1
ATOM 1296 C CA . ASP A 1 162 ? 7.757 10.319 14.900 1.00 92.31 162 ASP A CA 1
ATOM 1297 C C . ASP A 1 162 ? 7.828 8.820 14.561 1.00 92.31 162 ASP A C 1
ATOM 1299 O O . ASP A 1 162 ? 6.917 8.029 14.832 1.00 92.31 162 ASP A O 1
ATOM 1303 N N . ALA A 1 163 ? 8.934 8.426 13.932 1.00 91.06 163 ALA A N 1
ATOM 1304 C CA . ALA A 1 163 ? 9.188 7.049 13.529 1.00 91.06 163 ALA A CA 1
ATOM 1305 C C . ALA A 1 163 ? 9.277 6.079 14.724 1.00 91.06 163 ALA A C 1
ATOM 1307 O O . ALA A 1 163 ? 8.881 4.919 14.597 1.00 91.06 163 ALA A O 1
ATOM 1308 N N . GLN A 1 164 ? 9.754 6.538 15.888 1.00 90.81 164 GLN A N 1
ATOM 1309 C CA . GLN A 1 164 ? 9.883 5.702 17.087 1.00 90.81 164 GLN A CA 1
ATOM 1310 C C . GLN A 1 164 ? 8.507 5.328 17.645 1.00 90.81 164 GLN A C 1
ATOM 1312 O O . GLN A 1 164 ? 8.239 4.148 17.883 1.00 90.81 164 GLN A O 1
ATOM 1317 N N . PHE A 1 165 ? 7.593 6.301 17.730 1.00 93.62 165 PHE A N 1
ATOM 1318 C CA . PHE A 1 165 ? 6.198 6.045 18.089 1.00 93.62 165 PHE A CA 1
ATOM 1319 C C . PHE A 1 165 ? 5.542 5.033 17.136 1.00 93.62 165 PHE A C 1
ATOM 1321 O O . PHE A 1 165 ? 4.876 4.098 17.580 1.00 93.62 165 PHE A O 1
ATOM 1328 N N . MET A 1 166 ? 5.763 5.170 15.822 1.00 92.69 166 MET A N 1
ATOM 1329 C CA . MET A 1 166 ? 5.203 4.251 14.818 1.00 92.69 166 MET A CA 1
ATOM 1330 C C . MET A 1 166 ? 5.800 2.842 14.876 1.00 92.69 166 MET A C 1
ATOM 1332 O O . MET A 1 166 ? 5.147 1.876 14.476 1.00 92.69 166 MET A O 1
ATOM 1336 N N . HIS A 1 167 ? 7.031 2.710 15.369 1.00 91.44 167 HIS A N 1
ATOM 1337 C CA . HIS A 1 167 ? 7.687 1.423 15.568 1.00 91.44 167 HIS A CA 1
ATOM 1338 C C . HIS A 1 167 ? 7.162 0.675 16.804 1.00 91.44 167 HIS A C 1
ATOM 1340 O O . HIS A 1 167 ? 7.367 -0.535 16.922 1.00 91.44 167 HIS A O 1
ATOM 1346 N N . ALA A 1 168 ? 6.450 1.352 17.714 1.00 93.12 168 ALA A N 1
ATOM 1347 C CA . ALA A 1 168 ? 5.868 0.702 18.878 1.00 93.12 168 ALA A CA 1
ATOM 1348 C C . ALA A 1 168 ? 4.951 -0.463 18.441 1.00 93.12 168 ALA A C 1
ATOM 1350 O O . ALA A 1 168 ? 4.061 -0.270 17.604 1.00 93.12 168 ALA A O 1
ATOM 1351 N N . PRO A 1 169 ? 5.102 -1.672 19.013 1.00 92.06 169 PRO A N 1
ATOM 1352 C CA . PRO A 1 169 ? 4.366 -2.849 18.554 1.00 92.06 169 PRO A CA 1
ATOM 1353 C C . PRO A 1 169 ? 2.834 -2.698 18.571 1.00 92.06 169 PRO A C 1
ATOM 1355 O O . PRO A 1 169 ? 2.162 -3.235 17.696 1.00 92.06 169 PRO A O 1
ATOM 1358 N N . VAL A 1 170 ? 2.271 -1.928 19.515 1.00 93.19 170 VAL A N 1
ATOM 1359 C CA . VAL A 1 170 ? 0.829 -1.594 19.542 1.00 93.19 170 VAL A CA 1
ATOM 1360 C C . VAL A 1 170 ? 0.402 -0.841 18.295 1.00 93.19 170 VAL A C 1
ATOM 1362 O O . VAL A 1 170 ? -0.635 -1.142 17.707 1.00 93.19 170 VAL A O 1
ATOM 1365 N N . VAL A 1 171 ? 1.196 0.152 17.900 1.00 94.00 171 VAL A N 1
ATOM 1366 C CA . VAL A 1 171 ? 0.902 1.008 16.754 1.00 94.00 171 VAL A CA 1
ATOM 1367 C C . VAL A 1 171 ? 1.056 0.199 15.471 1.00 94.00 171 VAL A C 1
ATOM 1369 O O . VAL A 1 171 ? 0.171 0.244 14.621 1.00 94.00 171 VAL A O 1
ATOM 1372 N N . GLN A 1 172 ? 2.093 -0.635 15.361 1.00 92.50 172 GLN A N 1
ATOM 1373 C CA . GLN A 1 172 ? 2.246 -1.560 14.234 1.00 92.50 172 GLN A CA 1
ATOM 1374 C C . GLN A 1 172 ? 1.070 -2.542 14.120 1.00 92.50 172 GLN A C 1
ATOM 1376 O O . GLN A 1 172 ? 0.538 -2.738 13.023 1.00 92.50 172 GLN A O 1
ATOM 1381 N N . ASP A 1 173 ? 0.635 -3.138 15.235 1.00 92.31 173 ASP A N 1
ATOM 1382 C CA . ASP A 1 173 ? -0.524 -4.035 15.273 1.00 92.31 173 ASP A CA 1
ATOM 1383 C C . ASP A 1 173 ? -1.800 -3.283 14.850 1.00 92.31 173 ASP A C 1
ATOM 1385 O O . ASP A 1 173 ? -2.549 -3.763 13.994 1.00 92.31 173 ASP A O 1
ATOM 1389 N N . PHE A 1 174 ? -2.015 -2.066 15.358 1.00 93.62 174 PHE A N 1
ATOM 1390 C CA . PHE A 1 174 ? -3.129 -1.206 14.960 1.00 93.62 174 PHE A CA 1
ATOM 1391 C C . PHE A 1 174 ? -3.114 -0.866 13.465 1.00 93.62 174 PHE A C 1
ATOM 1393 O O . PHE A 1 174 ? -4.145 -0.991 12.803 1.00 93.62 174 PHE A O 1
ATOM 1400 N N . VAL A 1 175 ? -1.968 -0.464 12.911 1.00 93.81 175 VAL A N 1
ATOM 1401 C CA . VAL A 1 175 ? -1.826 -0.103 11.493 1.00 93.81 175 VAL A CA 1
ATOM 1402 C C . VAL A 1 175 ? -2.063 -1.330 10.606 1.00 93.81 175 VAL A C 1
ATOM 1404 O O . VAL A 1 175 ? -2.794 -1.243 9.620 1.00 93.81 175 VAL A O 1
ATOM 1407 N N . ARG A 1 176 ? -1.544 -2.507 10.983 1.00 92.62 176 ARG A N 1
ATOM 1408 C CA . ARG A 1 176 ? -1.786 -3.777 10.267 1.00 92.62 176 ARG A CA 1
ATOM 1409 C C . ARG A 1 176 ? -3.251 -4.210 10.302 1.00 92.62 176 ARG A C 1
ATOM 1411 O O . ARG A 1 176 ? -3.756 -4.746 9.313 1.00 92.62 176 ARG A O 1
ATOM 1418 N N . LEU A 1 177 ? -3.942 -3.998 11.420 1.00 92.31 177 LEU A N 1
ATOM 1419 C CA . LEU A 1 177 ? -5.375 -4.275 11.533 1.00 92.31 177 LEU A CA 1
ATOM 1420 C C . LEU A 1 177 ? -6.208 -3.246 10.753 1.00 92.31 177 LEU A C 1
ATOM 1422 O O . LEU A 1 177 ? -7.134 -3.623 10.038 1.00 92.31 177 LEU A O 1
ATOM 1426 N N . SER A 1 178 ? -5.839 -1.967 10.808 1.00 92.50 178 SER A N 1
ATOM 1427 C CA . SER A 1 178 ? -6.485 -0.893 10.043 1.00 92.50 178 SER A CA 1
ATOM 1428 C C . SER A 1 178 ? -6.336 -1.097 8.536 1.00 92.50 178 SER A C 1
ATOM 1430 O O . SER A 1 178 ? -7.299 -0.917 7.794 1.00 92.50 178 SER A O 1
ATOM 1432 N N . TRP A 1 179 ? -5.164 -1.560 8.089 1.00 94.75 179 TRP A N 1
ATOM 1433 C CA . TRP A 1 179 ? -4.903 -1.930 6.698 1.00 94.75 179 TRP A CA 1
ATOM 1434 C C . TRP A 1 179 ? -5.911 -2.951 6.168 1.00 94.75 179 TRP A C 1
ATOM 1436 O O . TRP A 1 179 ? -6.455 -2.799 5.075 1.00 94.75 179 TRP A O 1
ATOM 1446 N N . ARG A 1 180 ? -6.185 -3.981 6.976 1.00 92.12 180 ARG A N 1
ATOM 1447 C CA . ARG A 1 180 ? -7.129 -5.061 6.670 1.00 92.12 180 ARG A CA 1
ATOM 1448 C C . ARG A 1 180 ? -8.584 -4.590 6.604 1.00 92.12 180 ARG A C 1
ATOM 1450 O O . ARG A 1 180 ? -9.361 -5.181 5.865 1.00 92.12 180 ARG A O 1
ATOM 1457 N N . GLY A 1 181 ? -8.932 -3.525 7.322 1.00 90.81 181 GLY A N 1
ATOM 1458 C CA . GLY A 1 181 ? -10.286 -2.982 7.390 1.00 90.81 181 GLY A CA 1
ATOM 1459 C C . GLY A 1 181 ? -11.125 -3.614 8.502 1.00 90.81 181 GLY A C 1
ATOM 1460 O O . GLY A 1 181 ? -11.103 -4.824 8.725 1.00 90.81 181 GLY A O 1
ATOM 1461 N N . GLN A 1 182 ? -11.884 -2.774 9.205 1.00 87.81 182 GLN A N 1
ATOM 1462 C CA . GLN A 1 182 ? -12.672 -3.173 10.373 1.00 87.81 182 GLN A CA 1
ATOM 1463 C C . GLN A 1 182 ? -13.790 -4.160 10.022 1.00 87.81 182 GLN A C 1
ATOM 1465 O O . GLN A 1 182 ? -13.885 -5.212 10.650 1.00 87.81 182 GLN A O 1
ATOM 1470 N N . ASP A 1 183 ? -14.600 -3.844 9.009 1.00 86.44 183 ASP A N 1
ATOM 1471 C CA . ASP A 1 183 ? -15.721 -4.695 8.591 1.00 86.44 183 ASP A CA 1
ATOM 1472 C C . ASP A 1 183 ? -15.222 -6.082 8.149 1.00 86.44 183 ASP A C 1
ATOM 1474 O O . ASP A 1 183 ? -15.754 -7.106 8.573 1.00 86.44 183 ASP A O 1
ATOM 1478 N N . TRP A 1 184 ? -14.122 -6.128 7.391 1.00 89.44 184 TRP A N 1
ATOM 1479 C CA . TRP A 1 184 ? -13.536 -7.388 6.933 1.00 89.44 184 TRP A CA 1
ATOM 1480 C C . TRP A 1 184 ? -13.004 -8.250 8.087 1.00 89.44 184 TRP A C 1
ATOM 1482 O O . TRP A 1 184 ? -13.185 -9.468 8.094 1.00 89.44 184 TRP A O 1
ATOM 1492 N N . LEU A 1 185 ? -12.386 -7.643 9.107 1.00 89.81 185 LEU A N 1
ATOM 1493 C CA . LEU A 1 185 ? -11.922 -8.373 10.293 1.00 89.81 185 LEU A CA 1
ATOM 1494 C C . LEU A 1 185 ? -13.072 -8.981 11.107 1.00 89.81 185 LEU A C 1
ATOM 1496 O O . LEU A 1 185 ? -12.905 -10.052 11.691 1.00 89.81 185 LEU A O 1
ATOM 1500 N N . MET A 1 186 ? -14.231 -8.321 11.150 1.00 85.19 186 MET A N 1
ATOM 1501 C CA . MET A 1 186 ? -15.420 -8.859 11.818 1.00 85.19 186 MET A CA 1
ATOM 1502 C C . MET A 1 186 ? -15.978 -10.063 11.050 1.00 85.19 186 MET A C 1
ATOM 1504 O O . MET A 1 186 ? -16.290 -11.097 11.650 1.00 85.19 186 MET A O 1
ATOM 1508 N N . GLU A 1 187 ? -16.010 -9.964 9.720 1.00 86.31 187 GLU A N 1
ATOM 1509 C CA . GLU A 1 187 ? -16.451 -11.030 8.814 1.00 86.31 187 GLU A CA 1
ATOM 1510 C C . GLU A 1 187 ? -15.486 -12.216 8.713 1.00 86.31 187 GLU A C 1
ATOM 1512 O O . GLU A 1 187 ? -15.892 -13.301 8.312 1.00 86.31 187 GLU A O 1
ATOM 1517 N N . THR A 1 188 ? -14.226 -12.048 9.119 1.00 87.00 188 THR A N 1
ATOM 1518 C CA . THR A 1 188 ? -13.200 -13.110 9.104 1.00 87.00 188 THR A CA 1
ATOM 1519 C C . THR A 1 188 ? -12.745 -13.541 10.500 1.00 87.00 188 THR A C 1
ATOM 1521 O O . THR A 1 188 ? -11.717 -14.202 10.668 1.00 87.00 188 THR A O 1
ATOM 1524 N N . SER A 1 189 ? -13.530 -13.204 11.525 1.00 83.38 189 SER A N 1
ATOM 1525 C CA . SER A 1 189 ? -13.189 -13.400 12.940 1.00 83.38 189 SER A CA 1
ATOM 1526 C C . SER A 1 189 ? -12.908 -14.853 13.351 1.00 83.38 189 SER A C 1
ATOM 1528 O O . SER A 1 189 ? -12.233 -15.071 14.355 1.00 83.38 189 SER A O 1
ATOM 1530 N N . LYS A 1 190 ? -13.363 -15.857 12.584 1.00 82.06 190 LYS A N 1
ATOM 1531 C CA . LYS A 1 190 ? -13.122 -17.286 12.874 1.00 82.06 190 LYS A CA 1
ATOM 1532 C C . LYS A 1 190 ? -11.934 -17.895 12.116 1.00 82.06 190 LYS A C 1
ATOM 1534 O O . LYS A 1 190 ? -11.669 -19.082 12.273 1.00 82.06 190 LYS A O 1
ATOM 1539 N N . GLY A 1 191 ? -11.185 -17.113 11.334 1.00 75.31 191 GLY A N 1
ATOM 1540 C CA . GLY A 1 191 ? -10.137 -17.631 10.438 1.00 75.31 191 GLY A CA 1
ATOM 1541 C C . GLY A 1 191 ? -8.946 -18.336 11.093 1.00 75.31 191 GLY A C 1
ATOM 1542 O O . GLY A 1 191 ? -8.224 -19.068 10.411 1.00 75.31 191 GLY A O 1
ATOM 1543 N N . ASN A 1 192 ? -8.752 -18.159 12.401 1.00 71.75 192 ASN A N 1
ATOM 1544 C CA . ASN A 1 192 ? -7.687 -18.826 13.151 1.00 71.75 192 ASN A CA 1
ATOM 1545 C C . ASN A 1 192 ? -8.064 -20.231 13.636 1.00 71.75 192 ASN A C 1
ATOM 1547 O O . ASN A 1 192 ? -7.176 -20.965 14.054 1.00 71.75 192 ASN A O 1
ATOM 1551 N N . ARG A 1 193 ? -9.344 -20.621 13.579 1.00 79.88 193 ARG A N 1
ATOM 1552 C CA . ARG A 1 193 ? -9.806 -21.920 14.082 1.00 79.88 193 ARG A CA 1
ATOM 1553 C C . ARG A 1 193 ? -9.972 -22.903 12.920 1.00 79.88 193 ARG A C 1
ATOM 1555 O O . ARG A 1 193 ? -10.988 -22.812 12.221 1.00 79.88 193 ARG A O 1
ATOM 1562 N N . PRO A 1 194 ? -9.006 -23.819 12.700 1.00 71.94 194 PRO A N 1
ATOM 1563 C CA . PRO A 1 194 ? -9.026 -24.737 11.560 1.00 71.94 194 PRO A CA 1
ATOM 1564 C C . PRO A 1 194 ? -10.262 -25.644 11.556 1.00 71.94 194 PRO A C 1
ATOM 1566 O O . PRO A 1 194 ? -10.735 -26.002 10.487 1.00 71.94 194 PRO A O 1
ATOM 1569 N N . ASP A 1 195 ? -10.860 -25.909 12.717 1.00 77.31 195 ASP A N 1
ATOM 1570 C CA . ASP A 1 195 ? -11.927 -26.913 12.831 1.00 77.31 195 ASP A CA 1
ATOM 1571 C C . ASP A 1 195 ? -13.342 -26.324 12.730 1.00 77.31 195 ASP A C 1
ATOM 1573 O O . ASP A 1 195 ? -14.338 -27.046 12.738 1.00 77.31 195 ASP A O 1
ATOM 1577 N N . THR A 1 196 ? -13.472 -24.995 12.646 1.00 83.00 196 THR A N 1
ATOM 1578 C CA . THR A 1 196 ? -14.794 -24.354 12.664 1.00 83.00 196 THR A CA 1
ATOM 1579 C C . THR A 1 196 ? -15.363 -24.172 11.260 1.00 83.00 196 THR A C 1
ATOM 1581 O O . THR A 1 196 ? -14.904 -23.328 10.485 1.00 83.00 196 THR A O 1
ATOM 1584 N N . LEU A 1 197 ? -16.419 -24.929 10.952 1.00 84.12 197 LEU A N 1
ATOM 1585 C CA . LEU A 1 197 ? -17.211 -24.773 9.733 1.00 84.12 197 LEU A CA 1
ATOM 1586 C C . LEU A 1 197 ? -18.210 -23.624 9.929 1.00 84.12 197 LEU A C 1
ATOM 1588 O O . LEU A 1 197 ? -19.311 -23.795 10.446 1.00 84.12 197 LEU A O 1
ATOM 1592 N N . ALA A 1 198 ? -17.778 -22.411 9.594 1.00 86.44 198 ALA A N 1
ATOM 1593 C CA . ALA A 1 198 ? -18.581 -21.201 9.721 1.00 86.44 198 ALA A CA 1
ATOM 1594 C C . ALA A 1 198 ? -18.334 -20.265 8.538 1.00 86.44 198 ALA A C 1
ATOM 1596 O O . ALA A 1 198 ? -17.198 -20.127 8.096 1.00 86.44 198 ALA A O 1
ATOM 1597 N N . PHE A 1 199 ? -19.366 -19.537 8.098 1.00 85.62 199 PHE A N 1
ATOM 1598 C CA . PHE A 1 199 ? -19.248 -18.525 7.035 1.00 85.62 199 PHE A CA 1
ATOM 1599 C C . PHE A 1 199 ? -18.241 -17.410 7.349 1.00 85.62 199 PHE A C 1
ATOM 1601 O O . PHE A 1 199 ? -17.761 -16.749 6.439 1.00 85.62 199 PHE A O 1
ATOM 1608 N N . LEU A 1 200 ? -17.892 -17.220 8.625 1.00 87.44 200 LEU A N 1
ATOM 1609 C CA . LEU A 1 200 ? -16.878 -16.259 9.073 1.00 87.44 200 LEU A CA 1
ATOM 1610 C C . LEU A 1 200 ? -15.439 -16.803 8.988 1.00 87.44 200 LEU A C 1
ATOM 1612 O O . LEU A 1 200 ? -14.495 -16.149 9.433 1.00 87.44 200 LEU A O 1
ATOM 1616 N N . ASN A 1 201 ? -15.262 -18.037 8.507 1.00 90.06 201 ASN A N 1
ATOM 1617 C CA . ASN A 1 201 ? -13.958 -18.654 8.319 1.00 90.06 201 ASN A CA 1
ATOM 1618 C C . ASN A 1 201 ? -13.513 -18.489 6.850 1.00 90.06 201 ASN A C 1
ATOM 1620 O O . ASN A 1 201 ? -14.059 -19.169 5.980 1.00 90.06 201 ASN A O 1
ATOM 1624 N N . PRO A 1 202 ? -12.502 -17.652 6.542 1.00 91.69 202 PRO A N 1
ATOM 1625 C CA . PRO A 1 202 ? -11.979 -17.511 5.181 1.00 91.69 202 PRO A CA 1
ATOM 1626 C C . PRO A 1 202 ? -11.409 -18.817 4.602 1.00 91.69 202 PRO A C 1
ATOM 1628 O O . PRO A 1 202 ? -11.320 -18.975 3.387 1.00 91.69 202 PRO A O 1
ATOM 1631 N N . ALA A 1 203 ? -11.050 -19.785 5.448 1.00 93.50 203 ALA A N 1
ATOM 1632 C CA . ALA A 1 203 ? -10.564 -21.095 5.027 1.00 93.50 203 ALA A CA 1
ATOM 1633 C C . ALA A 1 203 ? -11.686 -22.139 4.850 1.00 93.50 203 ALA A C 1
ATOM 1635 O O . ALA A 1 203 ? -11.380 -23.325 4.781 1.00 93.50 203 ALA A O 1
ATOM 1636 N N . ILE A 1 204 ? -12.965 -21.743 4.793 1.00 93.44 204 ILE A N 1
ATOM 1637 C CA . ILE A 1 204 ? -14.098 -22.685 4.794 1.00 93.44 204 ILE A CA 1
ATOM 1638 C C . ILE A 1 204 ? -13.995 -23.781 3.722 1.00 93.44 204 ILE A C 1
ATOM 1640 O O . ILE A 1 204 ? -14.213 -24.942 4.054 1.00 93.44 204 ILE A O 1
ATOM 1644 N N . ILE A 1 205 ? -13.596 -23.465 2.482 1.00 93.38 205 ILE A N 1
ATOM 1645 C CA . ILE A 1 205 ? -13.433 -24.485 1.430 1.00 93.38 205 ILE A CA 1
ATOM 1646 C C . ILE A 1 205 ? -12.319 -25.453 1.811 1.00 93.38 205 ILE A C 1
ATOM 1648 O O . ILE A 1 205 ? -12.500 -26.662 1.731 1.00 93.38 205 ILE A O 1
ATOM 1652 N N . HIS A 1 206 ? -11.173 -24.931 2.247 1.00 94.56 206 HIS A N 1
ATOM 1653 C CA . HIS A 1 206 ? -10.049 -25.763 2.667 1.00 94.56 206 HIS A CA 1
ATOM 1654 C C . HIS A 1 206 ? -10.448 -26.702 3.815 1.00 94.56 206 HIS A C 1
ATOM 1656 O O . HIS A 1 206 ? -10.181 -27.896 3.746 1.00 94.56 206 HIS A O 1
ATOM 1662 N N . VAL A 1 207 ? -11.153 -26.191 4.828 1.00 93.31 207 VAL A N 1
ATOM 1663 C CA . VAL A 1 207 ? -11.651 -26.988 5.961 1.00 93.31 207 VAL A CA 1
ATOM 1664 C C . VAL A 1 207 ? -12.626 -28.067 5.493 1.00 93.31 207 VAL A C 1
ATOM 1666 O O . VAL A 1 207 ? -12.493 -29.221 5.889 1.00 93.31 207 VAL A O 1
ATOM 1669 N N . VAL A 1 208 ? -13.566 -27.730 4.605 1.00 93.25 208 VAL A N 1
ATOM 1670 C CA . VAL A 1 208 ? -14.496 -28.708 4.020 1.00 93.25 208 VAL A CA 1
ATOM 1671 C C . VAL A 1 208 ? -13.728 -29.804 3.278 1.00 93.25 208 VAL A C 1
ATOM 1673 O O . VAL A 1 208 ? -13.986 -30.983 3.515 1.00 93.25 208 VAL A O 1
ATOM 1676 N N . LEU A 1 209 ? -12.751 -29.452 2.441 1.00 94.44 209 LEU A N 1
ATOM 1677 C CA . LEU A 1 209 ? -11.964 -30.432 1.689 1.00 94.44 209 LEU A CA 1
ATOM 1678 C C . LEU A 1 209 ? -11.093 -31.305 2.603 1.00 94.44 209 LEU A C 1
ATOM 1680 O O . LEU A 1 209 ? -11.043 -32.517 2.410 1.00 94.44 209 LEU A O 1
ATOM 1684 N N . CYS A 1 210 ? -10.444 -30.737 3.621 1.00 93.88 210 CYS A N 1
ATOM 1685 C CA . CYS A 1 210 ? -9.652 -31.502 4.589 1.00 93.88 210 CYS A CA 1
ATOM 1686 C C . CYS A 1 210 ? -10.517 -32.433 5.448 1.00 93.88 210 CYS A C 1
ATOM 1688 O O . CYS A 1 210 ? -10.108 -33.562 5.744 1.00 93.88 210 CYS A O 1
ATOM 1690 N N . ASN A 1 211 ? -11.725 -31.999 5.818 1.00 92.19 211 ASN A N 1
ATOM 1691 C CA . ASN A 1 211 ? -12.661 -32.821 6.581 1.00 92.19 211 ASN A CA 1
ATOM 1692 C C . ASN A 1 211 ? -13.124 -34.038 5.777 1.00 92.19 211 ASN A C 1
ATOM 1694 O O . ASN A 1 211 ? -13.157 -35.127 6.337 1.00 92.19 211 ASN A O 1
ATOM 1698 N N . HIS A 1 212 ? -13.364 -33.888 4.472 1.00 93.12 212 HIS A N 1
ATOM 1699 C CA . HIS A 1 212 ? -13.746 -34.993 3.580 1.00 93.12 212 HIS A CA 1
ATOM 1700 C C . HIS A 1 212 ? -12.549 -35.813 3.058 1.00 93.12 212 HIS A C 1
ATOM 1702 O O . HIS A 1 212 ? -12.722 -36.701 2.226 1.00 93.12 212 HIS A O 1
ATOM 1708 N N . GLY A 1 213 ? -11.321 -35.511 3.500 1.00 94.25 213 GLY A N 1
ATOM 1709 C CA . GLY A 1 213 ? -10.101 -36.176 3.026 1.00 94.25 213 GLY A CA 1
ATOM 1710 C C . GLY A 1 213 ? -9.698 -35.818 1.590 1.00 94.25 213 GLY A C 1
ATOM 1711 O O . GLY A 1 213 ? -8.788 -36.429 1.046 1.00 94.25 213 GLY A O 1
ATOM 1712 N N . LEU A 1 214 ? -10.342 -34.832 0.967 1.00 94.94 214 LEU A N 1
ATOM 1713 C CA . LEU A 1 214 ? -10.082 -34.401 -0.408 1.00 94.94 214 LEU A CA 1
ATOM 1714 C C . LEU A 1 214 ? -8.778 -33.596 -0.533 1.00 94.94 214 LEU A C 1
ATOM 1716 O O . LEU A 1 214 ? -8.092 -33.696 -1.545 1.00 94.94 214 LEU A O 1
ATOM 1720 N N . CYS A 1 215 ? -8.404 -32.844 0.505 1.00 96.06 215 CYS A N 1
ATOM 1721 C CA . CYS A 1 215 ? -7.197 -32.016 0.529 1.00 96.06 215 CYS A CA 1
ATOM 1722 C C . CYS A 1 215 ? -6.304 -32.377 1.726 1.00 96.06 215 CYS A C 1
ATOM 1724 O O . CYS A 1 215 ? -6.823 -32.510 2.840 1.00 96.06 215 CYS A O 1
ATOM 1726 N N . PRO A 1 216 ? -4.973 -32.478 1.549 1.00 94.38 216 PRO A N 1
ATOM 1727 C CA . PRO A 1 216 ? -4.063 -32.610 2.678 1.00 94.38 216 PRO A CA 1
ATOM 1728 C C . PRO A 1 216 ? -3.991 -31.315 3.501 1.00 94.38 216 PRO A C 1
ATOM 1730 O O . PRO A 1 216 ? -4.018 -30.216 2.952 1.00 94.38 216 PRO A O 1
ATOM 1733 N N . GLU A 1 217 ? -3.834 -31.444 4.820 1.00 92.94 217 GLU A N 1
ATOM 1734 C CA . GLU A 1 217 ? -3.798 -30.310 5.766 1.00 92.94 217 GLU A CA 1
ATOM 1735 C C . GLU A 1 217 ? -2.574 -29.394 5.586 1.00 92.94 217 GLU A C 1
ATOM 1737 O O . GLU A 1 217 ? -2.619 -28.207 5.911 1.00 92.94 217 GLU A O 1
ATOM 1742 N N . TRP A 1 218 ? -1.480 -29.932 5.039 1.00 94.00 218 TRP A N 1
ATOM 1743 C CA . TRP A 1 218 ? -0.241 -29.193 4.788 1.00 94.00 218 TRP A CA 1
ATOM 1744 C C . TRP A 1 218 ? -0.298 -28.305 3.534 1.00 94.00 218 TRP A C 1
ATOM 1746 O O . TRP A 1 218 ? 0.612 -27.506 3.308 1.00 94.00 218 TRP A O 1
ATOM 1756 N N . LEU A 1 219 ? -1.350 -28.398 2.710 1.00 94.06 219 LEU A N 1
ATOM 1757 C CA . LEU A 1 219 ? -1.457 -27.643 1.458 1.00 94.06 219 LEU A CA 1
ATOM 1758 C C . LEU A 1 219 ? -1.923 -26.198 1.697 1.00 94.06 219 LEU A C 1
ATOM 1760 O O . LEU A 1 219 ? -3.047 -25.801 1.385 1.00 94.06 219 LEU A O 1
ATOM 1764 N N . HIS A 1 220 ? -1.026 -25.373 2.238 1.00 93.12 220 HIS A N 1
ATOM 1765 C CA . HIS A 1 220 ? -1.309 -23.979 2.594 1.00 93.12 220 HIS A CA 1
ATOM 1766 C C . HIS A 1 220 ? -1.755 -23.104 1.412 1.00 93.12 220 HIS A C 1
ATOM 1768 O O . HIS A 1 220 ? -2.516 -22.154 1.597 1.00 93.12 220 HIS A O 1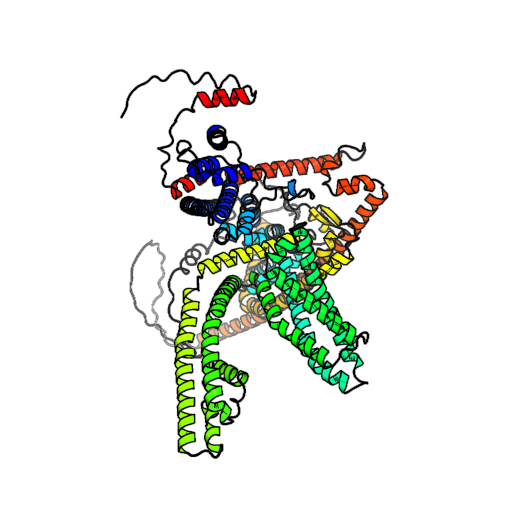
ATOM 1774 N N . THR A 1 221 ? -1.338 -23.425 0.190 1.00 94.81 221 THR A N 1
ATOM 1775 C CA . THR A 1 221 ? -1.769 -22.728 -1.030 1.00 94.81 221 THR A CA 1
ATOM 1776 C C . THR A 1 221 ? -3.273 -22.868 -1.273 1.00 94.81 221 THR A C 1
ATOM 1778 O O . THR A 1 221 ? -3.922 -21.898 -1.662 1.00 94.81 221 THR A O 1
ATOM 1781 N N . MET A 1 222 ? -3.872 -24.014 -0.937 1.00 94.50 222 MET A N 1
ATOM 1782 C CA . MET A 1 222 ? -5.320 -24.212 -1.037 1.00 94.50 222 MET A CA 1
ATOM 1783 C C . MET A 1 222 ? -6.088 -23.383 0.010 1.00 94.50 222 MET A C 1
ATOM 1785 O O . MET A 1 222 ? -7.196 -22.905 -0.246 1.00 94.50 222 MET A O 1
ATOM 1789 N N . ARG A 1 223 ? -5.474 -23.112 1.170 1.00 93.94 223 ARG A N 1
ATOM 1790 C CA . ARG A 1 223 ? -6.011 -22.157 2.155 1.00 93.94 223 ARG A CA 1
ATOM 1791 C C . ARG A 1 223 ? -6.043 -20.729 1.603 1.00 93.94 223 ARG A C 1
ATOM 1793 O O . ARG A 1 223 ? -7.003 -20.010 1.869 1.00 93.94 223 ARG A O 1
ATOM 1800 N N . LEU A 1 224 ? -5.040 -20.327 0.815 1.00 93.81 224 LEU A N 1
ATOM 1801 C CA . LEU A 1 224 ? -5.039 -19.030 0.127 1.00 93.81 224 LEU A CA 1
ATOM 1802 C C . LEU A 1 224 ? -6.139 -18.959 -0.936 1.00 93.81 224 LEU A C 1
ATOM 1804 O O . LEU A 1 224 ? -6.880 -17.980 -0.953 1.00 93.81 224 LEU A O 1
ATOM 1808 N N . VAL A 1 225 ? -6.295 -20.004 -1.758 1.00 95.75 225 VAL A N 1
ATOM 1809 C CA . VAL A 1 225 ? -7.378 -20.098 -2.758 1.00 95.75 225 VAL A CA 1
ATOM 1810 C C . VAL A 1 225 ? -8.749 -19.980 -2.089 1.00 95.75 225 VAL A C 1
ATOM 1812 O O . VAL A 1 225 ? -9.567 -19.165 -2.511 1.00 95.75 225 VAL A O 1
ATOM 1815 N N . SER A 1 226 ? -8.974 -20.715 -0.993 1.00 95.25 226 SER A N 1
ATOM 1816 C CA . SER A 1 226 ? -10.192 -20.591 -0.178 1.00 95.25 226 SER A CA 1
ATOM 1817 C C . SER A 1 226 ? -10.390 -19.166 0.342 1.00 95.25 226 SER A C 1
ATOM 1819 O O . SER A 1 226 ? -11.510 -18.663 0.325 1.00 95.25 226 SER A O 1
ATOM 1821 N N . GLY A 1 227 ? -9.316 -18.510 0.788 1.00 94.38 227 GLY A N 1
ATOM 1822 C CA . GLY A 1 227 ? -9.361 -17.135 1.277 1.00 94.38 227 GLY A CA 1
ATOM 1823 C C . GLY A 1 227 ? -9.752 -16.130 0.195 1.00 94.38 227 GLY A C 1
ATOM 1824 O O . GLY A 1 227 ? -10.589 -15.271 0.453 1.00 94.38 227 GLY A O 1
ATOM 1825 N N . VAL A 1 228 ? -9.198 -16.250 -1.018 1.00 95.19 228 VAL A N 1
ATOM 1826 C CA . VAL A 1 228 ? -9.579 -15.410 -2.170 1.00 95.19 228 VAL A CA 1
ATOM 1827 C C . VAL A 1 228 ? -11.029 -15.673 -2.567 1.00 95.19 228 VAL A C 1
ATOM 1829 O O . VAL A 1 228 ? -11.774 -14.723 -2.807 1.00 95.19 228 VAL A O 1
ATOM 1832 N N . TRP A 1 229 ? -11.452 -16.940 -2.569 1.00 96.00 229 TRP A N 1
ATOM 1833 C CA . TRP A 1 229 ? -12.838 -17.297 -2.853 1.00 96.00 229 TRP A CA 1
ATOM 1834 C C . TRP A 1 229 ? -13.819 -16.694 -1.847 1.00 96.00 229 TRP A C 1
ATOM 1836 O O . TRP A 1 229 ? -14.819 -16.083 -2.226 1.00 96.00 229 TRP A O 1
ATOM 1846 N N . HIS A 1 230 ? -13.507 -16.803 -0.554 1.00 94.44 230 HIS A N 1
ATOM 1847 C CA . HIS A 1 230 ? -14.300 -16.199 0.514 1.00 94.44 230 HIS A CA 1
ATOM 1848 C C . HIS A 1 230 ? -14.378 -14.677 0.363 1.00 94.44 230 HIS A C 1
ATOM 1850 O O . HIS A 1 230 ? -15.459 -14.097 0.491 1.00 94.44 230 HIS A O 1
ATOM 1856 N N . LEU A 1 231 ? -13.255 -14.053 -0.007 1.00 93.19 231 LEU A N 1
ATOM 1857 C CA . LEU A 1 231 ? -13.141 -12.612 -0.174 1.00 93.19 231 LEU A CA 1
ATOM 1858 C C . LEU A 1 231 ? -14.158 -12.052 -1.172 1.00 93.19 231 LEU A C 1
ATOM 1860 O O . LEU A 1 231 ? -14.814 -11.055 -0.879 1.00 93.19 231 LEU A O 1
ATOM 1864 N N . HIS A 1 232 ? -14.291 -12.692 -2.336 1.00 93.56 232 HIS A N 1
ATOM 1865 C CA . HIS A 1 232 ? -15.206 -12.237 -3.381 1.00 93.56 232 HIS A CA 1
ATOM 1866 C C . HIS A 1 232 ? -16.641 -12.754 -3.206 1.00 93.56 232 HIS A C 1
ATOM 1868 O O . HIS A 1 232 ? -17.568 -12.146 -3.727 1.00 93.56 232 HIS A O 1
ATOM 1874 N N . THR A 1 233 ? -16.843 -13.849 -2.466 1.00 92.12 233 THR A N 1
ATOM 1875 C CA . THR A 1 233 ? -18.153 -14.515 -2.337 1.00 92.12 233 THR A CA 1
ATOM 1876 C C . THR A 1 233 ? -18.943 -14.082 -1.100 1.00 92.12 233 THR A C 1
ATOM 1878 O O . THR A 1 233 ? -20.170 -14.024 -1.142 1.00 92.12 233 THR A O 1
ATOM 1881 N N . PHE A 1 234 ? -18.273 -13.803 0.019 1.00 91.00 234 PHE A N 1
ATOM 1882 C CA . PHE A 1 234 ? -18.936 -13.474 1.288 1.00 91.00 234 PHE A CA 1
ATOM 1883 C C . PHE A 1 234 ? -18.579 -12.090 1.811 1.00 91.00 234 PHE A C 1
ATOM 1885 O O . PHE A 1 234 ? -19.445 -11.434 2.379 1.00 91.00 234 PHE A O 1
ATOM 1892 N N . SER A 1 235 ? -17.335 -11.643 1.614 1.00 90.12 235 SER A N 1
ATOM 1893 C CA . SER A 1 235 ? -16.836 -10.403 2.220 1.00 90.12 235 SER A CA 1
ATOM 1894 C C . SER A 1 235 ? -16.489 -9.314 1.209 1.00 90.12 235 SER A C 1
ATOM 1896 O O . SER A 1 235 ? -15.597 -8.503 1.453 1.00 90.12 235 SER A O 1
ATOM 1898 N N . SER A 1 236 ? -17.149 -9.306 0.051 1.00 91.94 236 SER A N 1
ATOM 1899 C CA . SER A 1 236 ? -16.778 -8.429 -1.065 1.00 91.94 236 SER A CA 1
ATOM 1900 C C . SER A 1 236 ? -16.937 -6.944 -0.704 1.00 91.94 236 SER A C 1
ATOM 1902 O O . SER A 1 236 ? -15.983 -6.172 -0.809 1.00 91.94 236 SER A O 1
ATOM 1904 N N . GLN A 1 237 ? -18.095 -6.563 -0.151 1.00 91.81 237 GLN A N 1
ATOM 1905 C CA . GLN A 1 237 ? -18.365 -5.199 0.319 1.00 91.81 237 GLN A CA 1
ATOM 1906 C C . GLN A 1 237 ? -17.438 -4.788 1.476 1.00 91.81 237 GLN A C 1
ATOM 1908 O O . GLN A 1 237 ? -16.898 -3.679 1.491 1.00 91.81 237 GLN A O 1
ATOM 1913 N N . ALA A 1 238 ? -17.239 -5.673 2.456 1.00 91.31 238 ALA A N 1
ATOM 1914 C CA . ALA A 1 238 ? -16.395 -5.401 3.616 1.00 91.31 238 ALA A CA 1
ATOM 1915 C C . ALA A 1 238 ? -14.919 -5.246 3.234 1.00 91.31 238 ALA A C 1
ATOM 1917 O O . ALA A 1 238 ? -14.227 -4.373 3.760 1.00 91.31 238 ALA A O 1
ATOM 1918 N N . TYR A 1 239 ? -14.447 -6.057 2.283 1.00 93.81 239 TYR A N 1
ATOM 1919 C CA . TYR A 1 239 ? -13.116 -5.919 1.719 1.00 93.81 239 TYR A CA 1
ATOM 1920 C C . TYR A 1 239 ? -12.987 -4.623 0.922 1.00 93.81 239 TYR A C 1
ATOM 1922 O O . TYR A 1 239 ? -12.025 -3.895 1.138 1.00 93.81 239 TYR A O 1
ATOM 1930 N N . PHE A 1 240 ? -13.955 -4.271 0.072 1.00 93.88 240 PHE A N 1
ATOM 1931 C CA . PHE A 1 240 ? -13.954 -3.004 -0.669 1.00 93.88 240 PHE A CA 1
ATOM 1932 C C . PHE A 1 240 ? -13.837 -1.767 0.241 1.00 93.88 240 PHE A C 1
ATOM 1934 O O . PHE A 1 240 ? -13.145 -0.796 -0.085 1.00 93.88 240 PHE A O 1
ATOM 1941 N N . ASN A 1 241 ? -14.453 -1.830 1.422 1.00 91.38 241 ASN A N 1
ATOM 1942 C CA . ASN A 1 241 ? -14.365 -0.806 2.463 1.00 91.38 241 ASN A CA 1
ATOM 1943 C C . ASN A 1 241 ? -13.051 -0.858 3.278 1.00 91.38 241 ASN A C 1
ATOM 1945 O O . ASN A 1 241 ? -12.941 -0.205 4.314 1.00 91.38 241 ASN A O 1
ATOM 1949 N N . SER A 1 242 ? -12.040 -1.615 2.843 1.00 93.50 242 SER A N 1
ATOM 1950 C CA . SER A 1 242 ? -10.710 -1.654 3.463 1.00 93.50 242 SER A CA 1
ATOM 1951 C C . SER A 1 242 ? -9.684 -0.826 2.688 1.00 93.50 242 SER A C 1
ATOM 1953 O O . SER A 1 242 ? -9.732 -0.720 1.460 1.00 93.50 242 SER A O 1
ATOM 1955 N N . ALA A 1 243 ? -8.690 -0.288 3.403 1.00 94.69 243 ALA A N 1
ATOM 1956 C CA . ALA A 1 243 ? -7.547 0.388 2.787 1.00 94.69 243 ALA A CA 1
ATOM 1957 C C . ALA A 1 243 ? -6.781 -0.555 1.839 1.00 94.69 243 ALA A C 1
ATOM 1959 O O . ALA A 1 243 ? -6.365 -0.152 0.751 1.00 94.69 243 ALA A O 1
ATOM 1960 N N . ARG A 1 244 ? -6.675 -1.838 2.208 1.00 94.69 244 ARG A N 1
ATOM 1961 C CA . ARG A 1 244 ? -6.038 -2.871 1.390 1.00 94.69 244 ARG A CA 1
ATOM 1962 C C . ARG A 1 244 ? -6.699 -3.042 0.024 1.00 94.69 244 ARG A C 1
ATOM 1964 O O . ARG A 1 244 ? -5.978 -3.175 -0.958 1.00 94.69 244 ARG A O 1
ATOM 1971 N N . ALA A 1 245 ? -8.029 -3.032 -0.071 1.00 94.06 245 ALA A N 1
ATOM 1972 C CA . ALA A 1 245 ? -8.701 -3.159 -1.366 1.00 94.06 245 ALA A CA 1
ATOM 1973 C C . ALA A 1 245 ? -8.431 -1.960 -2.282 1.00 94.06 245 ALA A C 1
ATOM 1975 O O . ALA A 1 245 ? -8.162 -2.144 -3.469 1.00 94.06 245 ALA A O 1
ATOM 1976 N N . ARG A 1 246 ? -8.429 -0.737 -1.730 1.00 93.88 246 ARG A N 1
ATOM 1977 C CA . ARG A 1 246 ? -8.065 0.479 -2.484 1.00 93.88 246 ARG A CA 1
ATOM 1978 C C . ARG A 1 246 ? -6.644 0.406 -3.015 1.00 93.88 246 ARG A C 1
ATOM 1980 O O . ARG A 1 246 ? -6.398 0.746 -4.169 1.00 93.88 246 ARG A O 1
ATOM 1987 N N . TRP A 1 247 ? -5.729 -0.099 -2.199 1.00 95.31 247 TRP A N 1
ATOM 1988 C CA . TRP A 1 247 ? -4.364 -0.338 -2.629 1.00 95.31 247 TRP A CA 1
ATOM 1989 C C . TRP A 1 247 ? -4.259 -1.411 -3.716 1.00 95.31 247 TRP A C 1
ATOM 1991 O O . TRP A 1 247 ? -3.598 -1.158 -4.713 1.00 95.31 247 TRP A O 1
ATOM 2001 N N . VAL A 1 248 ? -4.930 -2.565 -3.594 1.00 94.50 248 VAL A N 1
ATOM 2002 C CA . VAL A 1 248 ? -4.895 -3.609 -4.643 1.00 94.50 248 VAL A CA 1
ATOM 2003 C C . VAL A 1 248 ? -5.405 -3.060 -5.976 1.00 94.50 248 VAL A C 1
ATOM 2005 O O . VAL A 1 248 ? -4.772 -3.278 -7.007 1.00 94.50 248 VAL A O 1
ATOM 2008 N N . MET A 1 249 ? -6.495 -2.288 -5.956 1.00 93.56 249 MET A N 1
ATOM 2009 C CA . MET A 1 249 ? -6.998 -1.588 -7.142 1.00 93.56 249 MET A CA 1
ATOM 2010 C C . MET A 1 249 ? -5.949 -0.640 -7.736 1.00 93.56 249 MET A C 1
ATOM 2012 O O . MET A 1 249 ? -5.750 -0.618 -8.950 1.00 93.56 249 MET A O 1
ATOM 2016 N N . ARG A 1 250 ? -5.238 0.111 -6.887 1.00 93.81 250 ARG A N 1
ATOM 2017 C CA . ARG A 1 250 ? -4.156 1.005 -7.314 1.00 93.81 250 ARG A CA 1
ATOM 2018 C C . ARG A 1 250 ? -2.954 0.250 -7.880 1.00 93.81 250 ARG A C 1
ATOM 2020 O O . ARG A 1 250 ? -2.395 0.698 -8.875 1.00 93.81 250 ARG A O 1
ATOM 2027 N N . VAL A 1 251 ? -2.553 -0.872 -7.284 1.00 94.19 251 VAL A N 1
ATOM 2028 C CA . VAL A 1 251 ? -1.466 -1.728 -7.790 1.00 94.19 251 VAL A CA 1
ATOM 2029 C C . VAL A 1 251 ? -1.827 -2.256 -9.169 1.00 94.19 251 VAL A C 1
ATOM 2031 O O . VAL A 1 251 ? -1.045 -2.091 -10.097 1.00 94.19 251 VAL A O 1
ATOM 2034 N N . LEU A 1 252 ? -3.027 -2.824 -9.319 1.00 93.31 252 LEU A N 1
ATOM 2035 C CA . LEU A 1 252 ? -3.507 -3.338 -10.599 1.00 93.31 252 LEU A CA 1
ATOM 2036 C C . LEU A 1 252 ? -3.519 -2.234 -11.661 1.00 93.31 252 LEU A C 1
ATOM 2038 O O . LEU A 1 252 ? -2.984 -2.420 -12.749 1.00 93.31 252 LEU A O 1
ATOM 2042 N N . SER A 1 253 ? -4.057 -1.064 -11.316 1.00 94.00 253 SER A N 1
ATOM 2043 C CA . SER A 1 253 ? -4.046 0.102 -12.199 1.00 94.00 253 SER A CA 1
ATOM 2044 C C . SER A 1 253 ? -2.630 0.556 -12.562 1.00 94.00 253 SER A C 1
ATOM 2046 O O . SER A 1 253 ? -2.353 0.824 -13.725 1.00 94.00 253 SER A O 1
ATOM 2048 N N . THR A 1 254 ? -1.701 0.569 -11.602 1.00 94.12 254 THR A N 1
ATOM 2049 C CA . THR A 1 254 ? -0.299 0.946 -11.843 1.00 94.12 254 THR A CA 1
ATOM 2050 C C . THR A 1 254 ? 0.390 -0.054 -12.771 1.00 94.12 254 THR A C 1
ATOM 2052 O O . THR A 1 254 ? 1.122 0.357 -13.663 1.00 94.12 254 THR A O 1
ATOM 2055 N N . ILE A 1 255 ? 0.131 -1.356 -12.613 1.00 94.12 255 ILE A N 1
ATOM 2056 C CA . ILE A 1 255 ? 0.659 -2.392 -13.511 1.00 94.12 255 ILE A CA 1
ATOM 2057 C C . ILE A 1 255 ? 0.114 -2.189 -14.926 1.00 94.12 255 ILE A C 1
ATOM 2059 O O . ILE A 1 255 ? 0.894 -2.167 -15.872 1.00 94.12 255 ILE A O 1
ATOM 2063 N N . VAL A 1 256 ? -1.198 -1.986 -15.083 1.00 94.12 256 VAL A N 1
ATOM 2064 C CA . VAL A 1 256 ? -1.806 -1.723 -16.399 1.00 94.12 256 VAL A CA 1
ATOM 2065 C C . VAL A 1 256 ? -1.245 -0.441 -17.013 1.00 94.12 256 VAL A C 1
ATOM 2067 O O . VAL A 1 256 ? -0.895 -0.434 -18.187 1.00 94.12 256 VAL A O 1
ATOM 2070 N N . PHE A 1 257 ? -1.083 0.619 -16.222 1.00 95.19 257 PHE A N 1
ATOM 2071 C CA . PHE A 1 257 ? -0.485 1.876 -16.662 1.00 95.19 257 PHE A CA 1
ATOM 2072 C C . PHE A 1 257 ? 0.958 1.699 -17.150 1.00 95.19 257 PHE A C 1
ATOM 2074 O O . PHE A 1 257 ? 1.314 2.240 -18.192 1.00 95.19 257 PHE A O 1
ATOM 2081 N N . LEU A 1 258 ? 1.777 0.911 -16.446 1.00 94.94 258 LEU A N 1
ATOM 2082 C CA . LEU A 1 258 ? 3.142 0.592 -16.874 1.00 94.94 258 LEU A CA 1
ATOM 2083 C C . LEU A 1 258 ? 3.170 -0.282 -18.129 1.00 94.94 258 LEU A C 1
ATOM 2085 O O . LEU A 1 258 ? 3.992 -0.047 -19.007 1.00 94.94 258 LEU A O 1
ATOM 2089 N N . LEU A 1 259 ? 2.277 -1.268 -18.241 1.00 93.50 259 LEU A N 1
ATOM 2090 C CA . LEU A 1 259 ? 2.168 -2.092 -19.446 1.00 93.50 259 LEU A CA 1
ATOM 2091 C C . LEU A 1 259 ? 1.763 -1.243 -20.653 1.00 93.50 259 LEU A C 1
ATOM 2093 O O . LEU A 1 259 ? 2.380 -1.367 -21.705 1.00 93.50 259 LEU A O 1
ATOM 2097 N N . LEU A 1 260 ? 0.798 -0.335 -20.486 1.00 92.69 260 LEU A N 1
ATOM 2098 C CA . LEU A 1 260 ? 0.421 0.635 -21.515 1.00 92.69 260 LEU A CA 1
ATOM 2099 C C . LEU A 1 260 ? 1.577 1.584 -21.837 1.00 92.69 260 LEU A C 1
ATOM 2101 O O . LEU A 1 260 ? 1.817 1.850 -23.006 1.00 92.69 260 LEU A O 1
ATOM 2105 N N . TYR A 1 261 ? 2.329 2.051 -20.838 1.00 92.94 261 TYR A N 1
ATOM 2106 C CA . TYR A 1 261 ? 3.522 2.870 -21.059 1.00 92.94 261 TYR A CA 1
ATOM 2107 C C . TYR A 1 261 ? 4.570 2.124 -21.892 1.00 92.94 261 TYR A C 1
ATOM 2109 O O . TYR A 1 261 ? 5.075 2.678 -22.860 1.00 92.94 261 TYR A O 1
ATOM 2117 N N . VAL A 1 262 ? 4.870 0.862 -21.562 1.00 90.94 262 VAL A N 1
ATOM 2118 C CA . VAL A 1 262 ? 5.821 0.024 -22.313 1.00 90.94 262 VAL A CA 1
ATOM 2119 C C . VAL A 1 262 ? 5.293 -0.308 -23.705 1.00 90.94 262 VAL A C 1
ATOM 2121 O O . VAL A 1 262 ? 6.074 -0.352 -24.645 1.00 90.94 262 VAL A O 1
ATOM 2124 N N . GLN A 1 263 ? 3.987 -0.508 -23.880 1.00 87.81 263 GLN A N 1
ATOM 2125 C CA . GLN A 1 263 ? 3.397 -0.696 -25.205 1.00 87.81 263 GLN A CA 1
ATOM 2126 C C . GLN A 1 263 ? 3.500 0.587 -26.035 1.00 87.81 263 GLN A C 1
ATOM 2128 O O . GLN A 1 263 ? 3.977 0.544 -27.167 1.00 87.81 263 GLN A O 1
ATOM 2133 N N . VAL A 1 264 ? 3.124 1.735 -25.474 1.00 85.56 264 VAL A N 1
ATOM 2134 C CA . VAL A 1 264 ? 3.174 3.025 -26.170 1.00 85.56 264 VAL A CA 1
ATOM 2135 C C . VAL A 1 264 ? 4.616 3.441 -26.464 1.00 85.56 264 VAL A C 1
ATOM 2137 O O . VAL A 1 264 ? 4.898 3.898 -27.562 1.00 85.56 264 VAL A O 1
ATOM 2140 N N . ALA A 1 265 ? 5.550 3.227 -25.540 1.00 82.56 265 ALA A N 1
ATOM 2141 C CA . ALA A 1 265 ? 6.960 3.525 -25.763 1.00 82.56 265 ALA A CA 1
ATOM 2142 C C . ALA A 1 265 ? 7.638 2.472 -26.665 1.00 82.56 265 ALA A C 1
ATOM 2144 O O . ALA A 1 265 ? 8.245 2.791 -27.675 1.00 82.56 265 ALA A O 1
ATOM 2145 N N . GLY A 1 266 ? 7.530 1.190 -26.330 1.00 73.50 266 GLY A N 1
ATOM 2146 C CA . GLY A 1 266 ? 8.297 0.123 -26.974 1.00 73.50 266 GLY A CA 1
ATOM 2147 C C . GLY A 1 266 ? 7.743 -0.362 -28.315 1.00 73.50 266 GLY A C 1
ATOM 2148 O O . GLY A 1 266 ? 8.524 -0.705 -29.196 1.00 73.50 266 GLY A O 1
ATOM 2149 N N . SER A 1 267 ? 6.416 -0.409 -28.491 1.00 65.12 267 SER A N 1
ATOM 2150 C CA . SER A 1 267 ? 5.801 -0.975 -29.709 1.00 65.12 267 SER A CA 1
ATOM 2151 C C . SER A 1 267 ? 5.392 0.067 -30.753 1.00 65.12 267 SER A C 1
ATOM 2153 O O . SER A 1 267 ? 5.293 -0.274 -31.932 1.00 65.12 267 SER A O 1
ATOM 2155 N N . LEU A 1 268 ? 5.187 1.328 -30.347 1.00 56.00 268 LEU A N 1
ATOM 2156 C CA . LEU A 1 268 ? 4.748 2.397 -31.253 1.00 56.00 268 LEU A CA 1
ATOM 2157 C C . LEU A 1 268 ? 5.890 3.278 -31.762 1.00 56.00 268 LEU A C 1
ATOM 2159 O O . LEU A 1 268 ? 5.793 3.763 -32.880 1.00 56.00 268 LEU A O 1
ATOM 2163 N N . LEU A 1 269 ? 6.978 3.476 -31.011 1.00 54.84 269 LEU A N 1
ATOM 2164 C CA . LEU A 1 269 ? 8.017 4.437 -31.410 1.00 54.84 269 LEU A CA 1
ATOM 2165 C C . LEU A 1 269 ? 8.890 3.976 -32.599 1.00 54.84 269 LEU A C 1
ATOM 2167 O O . LEU A 1 269 ? 9.020 4.743 -33.556 1.00 54.84 269 LEU A O 1
ATOM 2171 N N . PRO A 1 270 ? 9.407 2.729 -32.652 1.00 53.00 270 PRO A N 1
ATOM 2172 C CA . PRO A 1 270 ? 10.205 2.282 -33.799 1.00 53.00 270 PRO A CA 1
ATOM 2173 C C . PRO A 1 270 ? 9.366 2.123 -35.077 1.00 53.00 270 PRO A C 1
ATOM 2175 O O . PRO A 1 270 ? 9.846 2.373 -36.183 1.00 53.00 270 PRO A O 1
ATOM 2178 N N . SER A 1 271 ? 8.101 1.712 -34.930 1.00 51.25 271 SER A N 1
ATOM 2179 C CA . SER A 1 271 ? 7.175 1.505 -36.045 1.00 51.25 271 SER A CA 1
ATOM 2180 C C . SER A 1 271 ? 6.573 2.814 -36.550 1.00 51.25 271 SER A C 1
ATOM 2182 O O . SER A 1 271 ? 6.439 2.962 -37.753 1.00 51.25 271 SER A O 1
ATOM 2184 N N . TRP A 1 272 ? 6.293 3.817 -35.712 1.00 52.44 272 TRP A N 1
ATOM 2185 C CA . TRP A 1 272 ? 5.790 5.112 -36.194 1.00 52.44 272 TRP A CA 1
ATOM 2186 C C . TRP A 1 272 ? 6.806 5.864 -37.048 1.00 52.44 272 TRP A C 1
ATOM 2188 O O . TRP A 1 272 ? 6.431 6.405 -38.087 1.00 52.44 272 TRP A O 1
ATOM 2198 N N . HIS A 1 273 ? 8.084 5.868 -36.657 1.00 50.88 273 HIS A N 1
ATOM 2199 C CA . HIS A 1 273 ? 9.130 6.527 -37.443 1.00 50.88 273 HIS A CA 1
ATOM 2200 C C . HIS A 1 273 ? 9.381 5.808 -38.781 1.00 50.88 273 HIS A C 1
ATOM 2202 O O . HIS A 1 273 ? 9.572 6.460 -39.803 1.00 50.88 273 HIS A O 1
ATOM 2208 N N . GLY A 1 274 ? 9.314 4.471 -38.805 1.00 53.31 274 GLY A N 1
ATOM 2209 C CA . GLY A 1 274 ? 9.478 3.690 -40.035 1.00 53.31 274 GLY A CA 1
ATOM 2210 C C . GLY A 1 274 ? 8.241 3.674 -40.943 1.00 53.31 274 GLY A C 1
ATOM 2211 O O . GLY A 1 274 ? 8.354 3.782 -42.159 1.00 53.31 274 GLY A O 1
ATOM 2212 N N . GLU A 1 275 ? 7.040 3.552 -40.382 1.00 49.88 275 GLU A N 1
ATOM 2213 C CA . GLU A 1 275 ? 5.803 3.260 -41.120 1.00 49.88 275 GLU A CA 1
ATOM 2214 C C . GLU A 1 275 ? 5.117 4.544 -41.632 1.00 49.88 275 GLU A C 1
ATOM 2216 O O . GLU A 1 275 ? 4.562 4.528 -42.733 1.00 49.88 275 GLU A O 1
ATOM 2221 N N . ALA A 1 276 ? 5.261 5.680 -40.927 1.00 51.44 276 ALA A N 1
ATOM 2222 C CA . ALA A 1 276 ? 4.830 6.997 -41.420 1.00 51.44 276 ALA A CA 1
ATOM 2223 C C . ALA A 1 276 ? 5.694 7.512 -42.588 1.00 51.44 276 ALA A C 1
ATOM 2225 O O . ALA A 1 276 ? 5.200 8.267 -43.424 1.00 51.44 276 ALA A O 1
ATOM 2226 N N . TYR A 1 277 ? 6.958 7.080 -42.671 1.00 47.28 277 TYR A N 1
ATOM 2227 C CA . TYR A 1 277 ? 7.886 7.487 -43.732 1.00 47.28 277 TYR A CA 1
ATOM 2228 C C . TYR A 1 277 ? 7.838 6.575 -44.965 1.00 47.28 277 TYR A C 1
ATOM 2230 O O . TYR A 1 277 ? 8.016 7.054 -46.082 1.00 47.28 277 TYR A O 1
ATOM 2238 N N . PHE A 1 278 ? 7.592 5.266 -44.794 1.00 46.88 278 PHE A N 1
ATOM 2239 C CA . PHE A 1 278 ? 7.778 4.298 -45.887 1.00 46.88 278 PHE A CA 1
ATOM 2240 C C . PHE A 1 278 ? 6.512 3.734 -46.545 1.00 46.88 278 PHE A C 1
ATOM 2242 O O . PHE A 1 278 ? 6.623 3.210 -47.656 1.00 46.88 278 PHE A O 1
ATOM 2249 N N . LYS A 1 279 ? 5.310 3.800 -45.949 1.00 46.16 279 LYS A N 1
ATOM 2250 C CA . LYS A 1 279 ? 4.111 3.211 -46.588 1.00 46.16 279 LYS A CA 1
ATOM 2251 C C . LYS A 1 279 ? 2.839 4.018 -46.363 1.00 46.16 279 LYS A C 1
ATOM 2253 O O . LYS A 1 279 ? 2.039 3.723 -45.483 1.00 46.16 279 LYS A O 1
ATOM 2258 N N . GLY A 1 280 ? 2.561 4.917 -47.303 1.00 50.94 280 GLY A N 1
ATOM 2259 C CA . GLY A 1 280 ? 1.312 5.676 -47.363 1.00 50.94 280 GLY A CA 1
ATOM 2260 C C . GLY A 1 280 ? 0.015 4.857 -47.478 1.00 50.94 280 GLY A C 1
ATOM 2261 O O . GLY A 1 280 ? -1.043 5.467 -47.407 1.00 50.94 280 GLY A O 1
ATOM 2262 N N . HIS A 1 281 ? 0.025 3.525 -47.655 1.00 43.66 281 HIS A N 1
ATOM 2263 C CA . HIS A 1 281 ? -1.199 2.747 -47.958 1.00 43.66 281 HIS A CA 1
ATOM 2264 C C . HIS A 1 281 ? -1.417 1.443 -47.155 1.00 43.66 281 HIS A C 1
ATOM 2266 O O . HIS A 1 281 ? -2.438 0.794 -47.352 1.00 43.66 281 HIS A O 1
ATOM 2272 N N . MET A 1 282 ? -0.538 1.065 -46.215 1.00 45.56 282 MET A N 1
ATOM 2273 C CA . MET A 1 282 ? -0.765 -0.094 -45.309 1.00 45.56 282 MET A CA 1
ATOM 2274 C C . MET A 1 282 ? -0.914 0.315 -43.829 1.00 45.56 282 MET A C 1
ATOM 2276 O O . MET A 1 282 ? -1.010 -0.528 -42.945 1.00 45.56 282 MET A O 1
ATOM 2280 N N . ALA A 1 283 ? -0.977 1.622 -43.564 1.00 52.81 283 ALA A N 1
ATOM 2281 C CA . ALA A 1 283 ? -0.886 2.226 -42.238 1.00 52.81 283 ALA A CA 1
ATOM 2282 C C . ALA A 1 283 ? -2.196 2.241 -41.420 1.00 52.81 283 ALA A C 1
ATOM 2284 O O . ALA A 1 283 ? -2.212 2.799 -40.327 1.00 52.81 283 ALA A O 1
ATOM 2285 N N . ASN A 1 284 ? -3.312 1.680 -41.901 1.00 60.25 284 ASN A N 1
ATOM 2286 C CA . ASN A 1 284 ? -4.618 1.915 -41.263 1.00 60.25 284 ASN A CA 1
ATOM 2287 C C . ASN A 1 284 ? -4.891 1.080 -40.000 1.00 60.25 284 ASN A C 1
ATOM 2289 O O . ASN A 1 284 ? -5.524 1.592 -39.079 1.00 60.25 284 ASN A O 1
ATOM 2293 N N . ASP A 1 285 ? -4.422 -0.166 -39.913 1.00 66.12 285 ASP A N 1
ATOM 2294 C CA . ASP A 1 285 ? -4.781 -1.027 -38.772 1.00 66.12 285 ASP A CA 1
ATOM 2295 C C . ASP A 1 285 ? -3.832 -0.845 -37.576 1.00 66.12 285 ASP A C 1
ATOM 2297 O O . ASP A 1 285 ? -4.285 -0.711 -36.435 1.00 66.12 285 ASP A O 1
ATOM 2301 N N . ASN A 1 286 ? -2.524 -0.719 -37.828 1.00 68.31 286 ASN A N 1
ATOM 2302 C CA . ASN A 1 286 ? -1.535 -0.450 -36.777 1.00 68.31 286 ASN A CA 1
ATOM 2303 C C . ASN A 1 286 ? -1.696 0.957 -36.180 1.00 68.31 286 ASN A C 1
ATOM 2305 O O . ASN A 1 286 ? -1.600 1.117 -34.961 1.00 68.31 286 ASN A O 1
ATOM 2309 N N . SER A 1 287 ? -2.023 1.969 -36.999 1.00 70.81 287 SER A N 1
ATOM 2310 C CA . SER A 1 287 ? -2.269 3.332 -36.502 1.00 70.81 287 SER A CA 1
ATOM 2311 C C . SER A 1 287 ? -3.500 3.406 -35.599 1.00 70.81 287 SER A C 1
ATOM 2313 O O . SER A 1 287 ? -3.449 4.050 -34.555 1.00 70.81 287 SER A O 1
ATOM 2315 N N . ARG A 1 288 ? -4.581 2.683 -35.918 1.00 78.31 288 ARG A N 1
ATOM 2316 C CA . ARG A 1 288 ? -5.784 2.630 -35.069 1.00 78.31 288 ARG A CA 1
ATOM 2317 C C . ARG A 1 288 ? -5.500 2.030 -33.697 1.00 78.31 288 ARG A C 1
ATOM 2319 O O . ARG A 1 288 ? -5.940 2.587 -32.693 1.00 78.31 288 ARG A O 1
ATOM 2326 N N . SER A 1 289 ? -4.752 0.927 -33.647 1.00 81.25 289 SER A N 1
ATOM 2327 C CA . SER A 1 289 ? -4.332 0.308 -32.382 1.00 81.25 289 SER A CA 1
ATOM 2328 C C . SER A 1 289 ? -3.456 1.261 -31.560 1.00 81.25 289 SER A C 1
ATOM 2330 O O . SER A 1 289 ? -3.668 1.442 -30.361 1.00 81.25 289 SER A O 1
ATOM 2332 N N . ALA A 1 290 ? -2.532 1.958 -32.224 1.00 78.62 290 ALA A N 1
ATOM 2333 C CA . ALA A 1 290 ? -1.660 2.951 -31.613 1.00 78.62 290 ALA A CA 1
ATOM 2334 C C . ALA A 1 290 ? -2.426 4.129 -30.997 1.00 78.62 290 ALA A C 1
ATOM 2336 O O . ALA A 1 290 ? -2.244 4.448 -29.821 1.00 78.62 290 ALA A O 1
ATOM 2337 N N . THR A 1 291 ? -3.322 4.745 -31.772 1.00 85.12 291 THR A N 1
ATOM 2338 C CA . THR A 1 291 ? -4.162 5.858 -31.321 1.00 85.12 291 THR A CA 1
ATOM 2339 C C . THR A 1 291 ? -5.080 5.431 -30.178 1.00 85.12 291 THR A C 1
ATOM 2341 O O . THR A 1 291 ? -5.267 6.193 -29.228 1.00 85.12 291 THR A O 1
ATOM 2344 N N . LEU A 1 292 ? -5.618 4.207 -30.215 1.00 89.00 292 LEU A N 1
ATOM 2345 C CA . LEU A 1 292 ? -6.435 3.655 -29.134 1.00 89.00 292 LEU A CA 1
ATOM 2346 C C . LEU A 1 292 ? -5.615 3.465 -27.851 1.00 89.00 292 LEU A C 1
ATOM 2348 O O . LEU A 1 292 ? -6.026 3.950 -26.798 1.00 89.00 292 LEU A O 1
ATOM 2352 N N . ASN A 1 293 ? -4.439 2.840 -27.931 1.00 89.62 293 ASN A N 1
ATOM 2353 C CA . ASN A 1 293 ? -3.560 2.638 -26.776 1.00 89.62 293 ASN A CA 1
ATOM 2354 C C . ASN A 1 293 ? -3.103 3.970 -26.169 1.00 89.62 293 ASN A C 1
ATOM 2356 O O . ASN A 1 293 ? -3.135 4.132 -24.949 1.00 89.62 293 ASN A O 1
ATOM 2360 N N . LEU A 1 294 ? -2.757 4.950 -27.008 1.00 90.81 294 LEU A N 1
ATOM 2361 C CA . LEU A 1 294 ? -2.405 6.298 -26.570 1.00 90.81 294 LEU A CA 1
ATOM 2362 C C . LEU A 1 294 ? -3.589 7.014 -25.903 1.00 90.81 294 LEU A C 1
ATOM 2364 O O . LEU A 1 294 ? -3.413 7.668 -24.878 1.00 90.81 294 LEU A O 1
ATOM 2368 N N . SER A 1 295 ? -4.802 6.855 -26.438 1.00 91.94 295 SER A N 1
ATOM 2369 C CA . SER A 1 295 ? -6.022 7.423 -25.849 1.00 91.94 295 SER A CA 1
ATOM 2370 C C . SER A 1 295 ? -6.324 6.814 -24.479 1.00 91.94 295 SER A C 1
ATOM 2372 O O . SER A 1 295 ? -6.648 7.536 -23.536 1.00 91.94 295 SER A O 1
ATOM 2374 N N . ILE A 1 296 ? -6.171 5.493 -24.334 1.00 93.38 296 ILE A N 1
ATOM 2375 C CA . ILE A 1 296 ? -6.318 4.816 -23.039 1.00 93.38 296 ILE A CA 1
ATOM 2376 C C . ILE A 1 296 ? -5.230 5.296 -22.074 1.00 93.38 296 ILE A C 1
ATOM 2378 O O . ILE A 1 296 ? -5.538 5.637 -20.933 1.00 93.38 296 ILE A O 1
ATOM 2382 N N . PHE A 1 297 ? -3.975 5.393 -22.517 1.00 94.44 297 PHE A N 1
ATOM 2383 C CA . PHE A 1 297 ? -2.885 5.904 -21.687 1.00 94.44 297 PHE A CA 1
ATOM 2384 C C . PHE A 1 297 ? -3.149 7.342 -21.208 1.00 94.44 297 PHE A C 1
ATOM 2386 O O . PHE A 1 297 ? -2.981 7.637 -20.023 1.00 94.44 297 PHE A O 1
ATOM 2393 N N . LEU A 1 298 ? -3.648 8.214 -22.091 1.00 94.38 298 LEU A N 1
ATOM 2394 C CA . LEU A 1 298 ? -4.040 9.585 -21.757 1.00 94.38 298 LEU A CA 1
ATOM 2395 C C . LEU A 1 298 ? -5.130 9.614 -20.674 1.00 94.38 298 LEU A C 1
ATOM 2397 O O . LEU A 1 298 ? -5.039 10.408 -19.738 1.00 94.38 298 LEU A O 1
ATOM 2401 N N . LEU A 1 299 ? -6.129 8.727 -20.757 1.00 94.38 299 LEU A N 1
ATOM 2402 C CA . LEU A 1 299 ? -7.163 8.594 -19.725 1.00 94.38 299 LEU A CA 1
ATOM 2403 C C . LEU A 1 299 ? -6.571 8.178 -18.372 1.00 94.38 299 LEU A C 1
ATOM 2405 O O . LEU A 1 299 ? -6.960 8.730 -17.346 1.00 94.38 299 LEU A O 1
ATOM 2409 N N . PHE A 1 300 ? -5.604 7.259 -18.342 1.00 95.56 300 PHE A N 1
ATOM 2410 C CA . PHE A 1 300 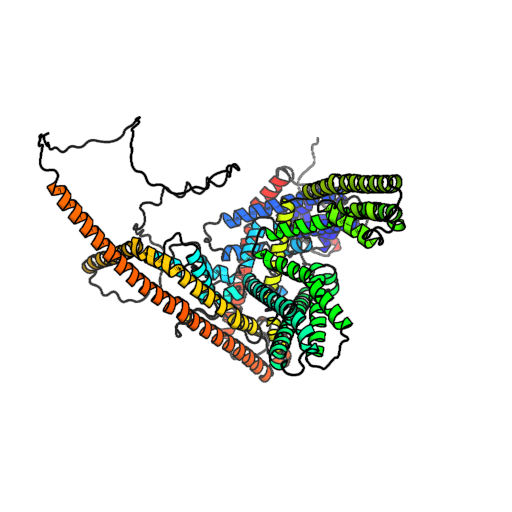? -4.919 6.892 -17.097 1.00 95.56 300 PHE A CA 1
ATOM 2411 C C . PHE A 1 300 ? -4.072 8.037 -16.529 1.00 95.56 300 PHE A C 1
ATOM 2413 O O . PHE A 1 300 ? -4.116 8.289 -15.322 1.00 95.56 300 PHE A O 1
ATOM 2420 N N . ALA A 1 301 ? -3.322 8.748 -17.376 1.00 95.62 301 ALA A N 1
ATOM 2421 C CA . ALA A 1 301 ? -2.532 9.903 -16.954 1.00 95.62 301 ALA A CA 1
ATOM 2422 C C . ALA A 1 301 ? -3.438 10.999 -16.367 1.00 95.62 301 ALA A C 1
ATOM 2424 O O . ALA A 1 301 ? -3.180 11.508 -15.275 1.00 95.62 301 ALA A O 1
ATOM 2425 N N . LEU A 1 302 ? -4.564 11.288 -17.029 1.00 95.94 302 LEU A N 1
ATOM 2426 C CA . LEU A 1 302 ? -5.572 12.226 -16.536 1.00 95.94 302 LEU A CA 1
ATOM 2427 C C . LEU A 1 302 ? -6.172 11.750 -15.208 1.00 95.94 302 LEU A C 1
ATOM 2429 O O . LEU A 1 302 ? -6.305 12.536 -14.269 1.00 95.94 302 LEU A O 1
ATOM 2433 N N . GLY A 1 303 ? -6.483 10.457 -15.103 1.00 95.75 303 GLY A N 1
ATOM 2434 C CA . GLY A 1 303 ? -6.950 9.826 -13.873 1.00 95.75 303 GLY A CA 1
ATOM 2435 C C . GLY A 1 303 ? -5.970 10.021 -12.714 1.00 95.75 303 GLY A C 1
ATOM 2436 O O . GLY A 1 303 ? -6.394 10.413 -11.629 1.00 95.75 303 GLY A O 1
ATOM 2437 N N . ASN A 1 304 ? -4.663 9.851 -12.931 1.00 95.31 304 ASN A N 1
ATOM 2438 C CA . ASN A 1 304 ? -3.646 10.047 -11.890 1.00 95.31 304 ASN A CA 1
ATOM 2439 C C . ASN A 1 304 ? -3.589 11.504 -11.395 1.00 95.31 304 ASN A C 1
ATOM 2441 O O . ASN A 1 304 ? -3.548 11.750 -10.182 1.00 95.31 304 ASN A O 1
ATOM 2445 N N . VAL A 1 305 ? -3.628 12.471 -12.322 1.00 95.56 305 VAL A N 1
ATOM 2446 C CA . VAL A 1 305 ? -3.654 13.908 -11.995 1.00 95.56 305 VAL A CA 1
ATOM 2447 C C . VAL A 1 305 ? -4.914 14.246 -11.198 1.00 95.56 305 VAL A C 1
ATOM 2449 O O . VAL A 1 305 ? -4.834 14.901 -10.157 1.00 95.56 305 VAL A O 1
ATOM 2452 N N . LEU A 1 306 ? -6.076 13.755 -11.639 1.00 94.50 306 LEU A N 1
ATOM 2453 C CA . LEU A 1 306 ? -7.354 13.985 -10.967 1.00 94.50 306 LEU A CA 1
ATOM 2454 C C . LEU A 1 306 ? -7.415 13.329 -9.585 1.00 94.50 306 LEU A C 1
ATOM 2456 O O . LEU A 1 306 ? -7.928 13.942 -8.655 1.00 94.50 306 LEU A O 1
ATOM 2460 N N . GLU A 1 307 ? -6.886 12.115 -9.417 1.00 93.69 307 GLU A N 1
ATOM 2461 C CA . GLU A 1 307 ? -6.838 11.422 -8.121 1.00 93.69 307 GLU A CA 1
ATOM 2462 C C . GLU A 1 307 ? -5.999 12.231 -7.129 1.00 93.69 307 GLU A C 1
ATOM 2464 O O . GLU A 1 307 ? -6.430 12.494 -6.000 1.00 93.69 307 GLU A O 1
ATOM 2469 N N . THR A 1 308 ? -4.820 12.674 -7.570 1.00 91.81 308 THR A N 1
ATOM 2470 C CA . THR A 1 308 ? -3.912 13.494 -6.764 1.00 91.81 308 THR A CA 1
ATOM 2471 C C . THR A 1 308 ? -4.558 14.833 -6.413 1.00 91.81 308 THR A C 1
ATOM 2473 O O . THR A 1 308 ? -4.567 15.218 -5.242 1.00 91.81 308 THR A O 1
ATOM 2476 N N . GLY A 1 309 ? -5.179 15.503 -7.388 1.00 91.25 309 GLY A N 1
ATOM 2477 C CA . GLY A 1 309 ? -5.881 16.772 -7.191 1.00 91.25 309 GLY A CA 1
ATOM 2478 C C . GLY A 1 309 ? -7.080 16.662 -6.246 1.00 91.25 309 GLY A C 1
ATOM 2479 O O . GLY A 1 309 ? -7.213 17.474 -5.332 1.00 91.25 309 GLY A O 1
ATOM 2480 N N . GLN A 1 310 ? -7.924 15.636 -6.398 1.00 90.62 310 GLN A N 1
ATOM 2481 C CA . GLN A 1 310 ? -9.073 15.385 -5.518 1.00 90.62 310 GLN A CA 1
ATOM 2482 C C . GLN A 1 310 ? -8.634 15.066 -4.088 1.00 90.62 310 GLN A C 1
ATOM 2484 O O . GLN A 1 310 ? -9.187 15.614 -3.131 1.00 90.62 310 GLN A O 1
ATOM 2489 N N . THR A 1 311 ? -7.630 14.198 -3.937 1.00 89.69 311 THR A N 1
ATOM 2490 C CA . THR A 1 311 ? -7.108 13.812 -2.620 1.00 89.69 311 THR A CA 1
ATOM 2491 C C . THR A 1 311 ? -6.520 15.020 -1.906 1.00 89.69 311 THR A C 1
ATOM 2493 O O . THR A 1 311 ? -6.811 15.246 -0.732 1.00 89.69 311 THR A O 1
ATOM 2496 N N . LEU A 1 312 ? -5.739 15.828 -2.625 1.00 88.44 312 LEU A N 1
ATOM 2497 C CA . LEU A 1 312 ? -5.168 17.050 -2.090 1.00 88.44 312 LEU A CA 1
ATOM 2498 C C . LEU A 1 312 ? -6.266 18.051 -1.716 1.00 88.44 312 LEU A C 1
ATOM 2500 O O . LEU A 1 312 ? -6.360 18.432 -0.554 1.00 88.44 312 LEU A O 1
ATOM 2504 N N . GLY A 1 313 ? -7.158 18.398 -2.646 1.00 87.00 313 GLY A N 1
ATOM 2505 C CA . GLY A 1 313 ? -8.229 19.370 -2.409 1.00 87.00 313 GLY A CA 1
ATOM 2506 C C . GLY A 1 313 ? -9.107 19.017 -1.204 1.00 87.00 313 GLY A C 1
ATOM 2507 O O . GLY A 1 313 ? -9.459 19.894 -0.413 1.00 87.00 313 GLY A O 1
ATOM 2508 N N . MET A 1 314 ? -9.403 17.728 -1.000 1.00 86.50 314 MET A N 1
ATOM 2509 C CA . MET A 1 314 ? -10.173 17.274 0.161 1.00 86.50 314 MET A CA 1
ATOM 2510 C C . MET A 1 314 ? -9.367 17.250 1.464 1.00 86.50 314 MET A C 1
ATOM 2512 O O . MET A 1 314 ? -9.935 17.540 2.519 1.00 86.50 314 MET A O 1
ATOM 2516 N N . ARG A 1 315 ? -8.073 16.909 1.417 1.00 82.31 315 ARG A N 1
ATOM 2517 C CA . ARG A 1 315 ? -7.228 16.783 2.615 1.00 82.31 315 ARG A CA 1
ATOM 2518 C C . ARG A 1 315 ? -6.785 18.137 3.160 1.00 82.31 315 ARG A C 1
ATOM 2520 O O . ARG A 1 315 ? -6.711 18.300 4.373 1.00 82.31 315 ARG A O 1
ATOM 2527 N N . THR A 1 316 ? -6.495 19.095 2.286 1.00 76.12 316 THR A N 1
ATOM 2528 C CA . THR A 1 316 ? -5.780 20.324 2.660 1.00 76.12 316 THR A CA 1
ATOM 2529 C C . THR A 1 316 ? -6.618 21.594 2.547 1.00 76.12 316 THR A C 1
ATOM 2531 O O . THR A 1 316 ? -6.198 22.618 3.076 1.00 76.12 316 THR A O 1
ATOM 2534 N N . LYS A 1 317 ? -7.793 21.545 1.896 1.00 74.06 317 LYS A N 1
ATOM 2535 C CA . LYS A 1 317 ? -8.675 22.700 1.639 1.00 74.06 317 LYS A CA 1
ATOM 2536 C C . LYS A 1 317 ? -7.893 23.952 1.190 1.00 74.06 317 LYS A C 1
ATOM 2538 O O . LYS A 1 317 ? -7.497 24.016 0.034 1.00 74.06 317 LYS A O 1
ATOM 2543 N N . GLU A 1 318 ? -7.657 24.909 2.094 1.00 68.94 318 GLU A N 1
ATOM 2544 C CA . GLU A 1 318 ? -7.025 26.217 1.836 1.00 68.94 318 GLU A CA 1
ATOM 2545 C C . GLU A 1 318 ? -5.481 26.155 1.744 1.00 68.94 318 GLU A C 1
ATOM 2547 O O . GLU A 1 318 ? -4.886 26.958 1.033 1.00 68.94 318 GLU A O 1
ATOM 2552 N N . ASP A 1 319 ? -4.822 25.163 2.361 1.00 74.56 319 ASP A N 1
ATOM 2553 C CA . ASP A 1 319 ? -3.347 25.066 2.441 1.00 74.56 319 ASP A CA 1
ATOM 2554 C C . ASP A 1 319 ? -2.732 24.054 1.453 1.00 74.56 319 ASP A C 1
ATOM 2556 O O . ASP A 1 319 ? -1.598 23.591 1.617 1.00 74.56 319 ASP A O 1
ATOM 2560 N N . ALA A 1 320 ? -3.470 23.699 0.397 1.00 77.75 320 ALA A N 1
ATOM 2561 C CA . ALA A 1 320 ? -3.063 22.689 -0.583 1.00 77.75 320 ALA A CA 1
ATOM 2562 C C . ALA A 1 320 ? -1.679 22.943 -1.180 1.00 77.75 320 ALA A C 1
ATOM 2564 O O . ALA A 1 320 ? -0.829 22.054 -1.178 1.00 77.75 320 ALA A O 1
ATOM 2565 N N . VAL A 1 321 ? -1.430 24.174 -1.627 1.00 80.25 321 VAL A N 1
ATOM 2566 C CA . VAL A 1 321 ? -0.167 24.551 -2.269 1.00 80.25 321 VAL A CA 1
ATOM 2567 C C . VAL A 1 321 ? 1.004 24.391 -1.301 1.00 80.25 321 VAL A C 1
ATOM 2569 O O . VAL A 1 321 ? 2.016 23.790 -1.651 1.00 80.25 321 VAL A O 1
ATOM 2572 N N . ARG A 1 322 ? 0.854 24.859 -0.056 1.00 82.69 322 ARG A N 1
ATOM 2573 C CA . ARG A 1 322 ? 1.912 24.763 0.957 1.00 82.69 322 ARG A CA 1
ATOM 2574 C C . ARG A 1 322 ? 2.247 23.307 1.275 1.00 82.69 322 ARG A C 1
ATOM 2576 O O . ARG A 1 322 ? 3.418 22.964 1.394 1.00 82.69 322 ARG A O 1
ATOM 2583 N N . ILE A 1 323 ? 1.232 22.452 1.378 1.00 79.69 323 ILE A N 1
ATOM 2584 C CA . ILE A 1 323 ? 1.411 21.036 1.716 1.00 79.69 323 ILE A CA 1
ATOM 2585 C C . ILE A 1 323 ? 2.007 20.248 0.543 1.00 79.69 323 ILE A C 1
ATOM 2587 O O . ILE A 1 323 ? 2.868 19.399 0.768 1.00 79.69 323 ILE A O 1
ATOM 2591 N N . VAL A 1 324 ? 1.626 20.552 -0.703 1.00 82.50 324 VAL A N 1
ATOM 2592 C CA . VAL A 1 324 ? 2.281 19.964 -1.888 1.00 82.50 324 VAL A CA 1
ATOM 2593 C C . VAL A 1 324 ? 3.749 20.351 -1.945 1.00 82.50 324 VAL A C 1
ATOM 2595 O O . VAL A 1 324 ? 4.593 19.487 -2.151 1.00 82.50 324 VAL A O 1
ATOM 2598 N N . LEU A 1 325 ? 4.063 21.630 -1.731 1.00 82.88 325 LEU A N 1
ATOM 2599 C CA . LEU A 1 325 ? 5.448 22.102 -1.734 1.00 82.88 325 LEU A CA 1
ATOM 2600 C C . LEU A 1 325 ? 6.265 21.491 -0.586 1.00 82.88 325 LEU A C 1
ATOM 2602 O O . LEU A 1 325 ? 7.455 21.234 -0.752 1.00 82.88 325 LEU A O 1
ATOM 2606 N N . ALA A 1 326 ? 5.629 21.204 0.554 1.00 84.06 326 ALA A N 1
ATOM 2607 C CA . ALA A 1 326 ? 6.265 20.495 1.660 1.00 84.06 326 ALA A CA 1
ATOM 2608 C C . ALA A 1 326 ? 6.517 19.008 1.336 1.00 84.06 326 ALA A C 1
ATOM 2610 O O . ALA A 1 326 ? 7.565 18.469 1.696 1.00 84.06 326 ALA A O 1
ATOM 2611 N N . ASN A 1 327 ? 5.599 18.339 0.627 1.00 85.50 327 ASN A N 1
ATOM 2612 C CA . ASN A 1 327 ? 5.736 16.929 0.262 1.00 85.50 327 ASN A CA 1
ATOM 2613 C C . ASN A 1 327 ? 6.314 16.747 -1.153 1.00 85.50 327 ASN A C 1
ATOM 2615 O O . ASN A 1 327 ? 5.596 16.538 -2.136 1.00 85.50 327 ASN A O 1
ATOM 2619 N N . LYS A 1 328 ? 7.650 16.748 -1.226 1.00 88.25 328 LYS A N 1
ATOM 2620 C CA . LYS A 1 328 ? 8.429 16.616 -2.471 1.00 88.25 328 LYS A CA 1
ATOM 2621 C C . LYS A 1 328 ? 8.037 15.399 -3.322 1.00 88.25 328 LYS A C 1
ATOM 2623 O O . LYS A 1 328 ? 8.062 15.490 -4.544 1.00 88.25 328 LYS A O 1
ATOM 2628 N N . THR A 1 329 ? 7.652 14.278 -2.707 1.00 87.94 329 THR A N 1
ATOM 2629 C CA . THR A 1 329 ? 7.277 13.050 -3.432 1.00 87.94 329 THR A CA 1
ATOM 2630 C C . THR A 1 329 ? 5.946 13.209 -4.166 1.00 87.94 329 THR A C 1
ATOM 2632 O O . THR A 1 329 ? 5.814 12.778 -5.309 1.00 87.94 329 THR A O 1
ATOM 2635 N N . ILE A 1 330 ? 4.955 13.847 -3.531 1.00 89.19 330 ILE A N 1
ATOM 2636 C CA . ILE A 1 330 ? 3.659 14.128 -4.166 1.00 89.19 330 ILE A CA 1
ATOM 2637 C C . ILE A 1 330 ? 3.846 15.122 -5.311 1.00 89.19 330 ILE A C 1
ATOM 2639 O O . ILE A 1 330 ? 3.310 14.898 -6.393 1.00 89.19 330 ILE A O 1
ATOM 2643 N N . LEU A 1 331 ? 4.639 16.178 -5.091 1.00 90.62 331 LEU A N 1
ATOM 2644 C CA . LEU A 1 331 ? 4.956 17.158 -6.129 1.00 90.62 331 LEU A CA 1
ATOM 2645 C C . LEU A 1 331 ? 5.642 16.501 -7.334 1.00 90.62 331 LEU A C 1
ATOM 2647 O O . LEU A 1 331 ? 5.211 16.722 -8.460 1.00 90.62 331 LEU A O 1
ATOM 2651 N N . LEU A 1 332 ? 6.657 15.660 -7.105 1.00 91.12 332 LEU A N 1
ATOM 2652 C CA . LEU A 1 332 ? 7.356 14.941 -8.173 1.00 91.12 332 LEU A CA 1
ATOM 2653 C C . LEU A 1 332 ? 6.397 14.060 -8.985 1.00 91.12 332 LEU A C 1
ATOM 2655 O O . LEU A 1 332 ? 6.411 14.120 -10.210 1.00 91.12 332 LEU A O 1
ATOM 2659 N N . ASN A 1 333 ? 5.541 13.281 -8.315 1.00 92.06 333 ASN A N 1
ATOM 2660 C CA . ASN A 1 333 ? 4.559 12.428 -8.990 1.00 92.06 333 ASN A CA 1
ATOM 2661 C C . ASN A 1 333 ? 3.544 13.244 -9.802 1.00 92.06 333 ASN A C 1
ATOM 2663 O O . ASN A 1 333 ? 3.217 12.859 -10.919 1.00 92.06 333 ASN A O 1
ATOM 2667 N N . LEU A 1 334 ? 3.080 14.377 -9.266 1.00 93.31 334 LEU A N 1
ATOM 2668 C CA . LEU A 1 334 ? 2.152 15.264 -9.964 1.00 93.31 334 LEU A CA 1
ATOM 2669 C C . LEU A 1 334 ? 2.800 15.898 -11.201 1.00 93.31 334 LEU A C 1
ATOM 2671 O O . LEU A 1 334 ? 2.183 15.926 -12.260 1.00 93.31 334 LEU A O 1
ATOM 2675 N N . VAL A 1 335 ? 4.038 16.386 -11.082 1.00 94.19 335 VAL A N 1
ATOM 2676 C CA . VAL A 1 335 ? 4.797 16.944 -12.213 1.00 94.19 335 VAL A CA 1
ATOM 2677 C C . VAL A 1 335 ? 5.017 15.876 -13.282 1.00 94.19 335 VAL A C 1
ATOM 2679 O O . VAL A 1 335 ? 4.778 16.141 -14.456 1.00 94.19 335 VAL A O 1
ATOM 2682 N N . LEU A 1 336 ? 5.401 14.663 -12.881 1.00 94.69 336 LEU A N 1
ATOM 2683 C CA . LEU A 1 336 ? 5.572 13.527 -13.784 1.00 94.69 336 LEU A CA 1
ATOM 2684 C C . LEU A 1 336 ? 4.277 13.205 -14.543 1.00 94.69 336 LEU A C 1
ATOM 2686 O O . LEU A 1 336 ? 4.299 13.101 -15.766 1.00 94.69 336 LEU A O 1
ATOM 2690 N N . ASP A 1 337 ? 3.148 13.095 -13.837 1.00 95.38 337 ASP A N 1
ATOM 2691 C CA . ASP A 1 337 ? 1.850 12.816 -14.458 1.00 95.38 337 ASP A CA 1
ATOM 2692 C C . ASP A 1 337 ? 1.416 13.945 -15.411 1.00 95.38 337 ASP A C 1
ATOM 2694 O O . ASP A 1 337 ? 0.896 13.664 -16.488 1.00 95.38 337 ASP A O 1
ATOM 2698 N N . LEU A 1 338 ? 1.665 15.215 -15.064 1.00 96.00 338 LEU A N 1
ATOM 2699 C CA . LEU A 1 338 ? 1.363 16.366 -15.926 1.00 96.00 338 LEU A CA 1
ATOM 2700 C C . LEU A 1 338 ? 2.227 16.394 -17.193 1.00 96.00 338 LEU A C 1
ATOM 2702 O O . LEU A 1 338 ? 1.711 16.677 -18.273 1.00 96.00 338 LEU A O 1
ATOM 2706 N N . VAL A 1 339 ? 3.522 16.084 -17.080 1.00 95.50 339 VAL A N 1
ATOM 2707 C CA . VAL A 1 339 ? 4.436 16.000 -18.230 1.00 95.50 339 VAL A CA 1
ATOM 2708 C C . VAL A 1 339 ? 4.017 14.860 -19.157 1.00 95.50 339 VAL A C 1
ATOM 2710 O O . VAL A 1 339 ? 3.875 15.074 -20.359 1.00 95.50 339 VAL A O 1
ATOM 2713 N N . LEU A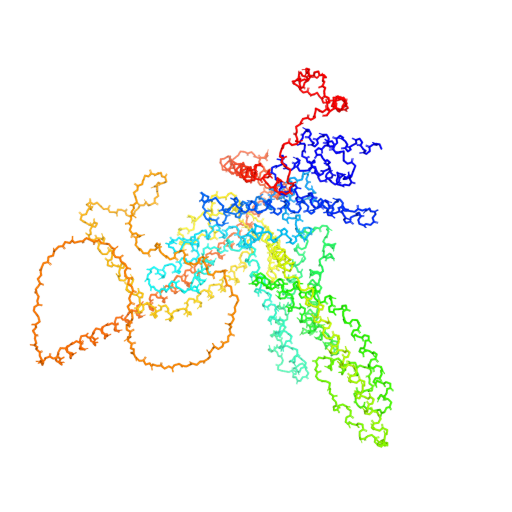 1 340 ? 3.745 13.670 -18.612 1.00 94.75 340 LEU A N 1
ATOM 2714 C CA . LEU A 1 340 ? 3.269 12.529 -19.400 1.00 94.75 340 LEU A CA 1
ATOM 2715 C C . LEU A 1 340 ? 1.922 12.821 -20.060 1.00 94.75 340 LEU A C 1
ATOM 2717 O O . LEU A 1 340 ? 1.738 12.493 -21.230 1.00 94.75 340 LEU A O 1
ATOM 2721 N N . LEU A 1 341 ? 0.998 13.477 -19.355 1.00 95.88 341 LEU A N 1
ATOM 2722 C CA . LEU A 1 341 ? -0.287 13.901 -19.908 1.00 95.88 341 LEU A CA 1
ATOM 2723 C C . LEU A 1 341 ? -0.096 14.862 -21.091 1.00 95.88 341 LEU A C 1
ATOM 2725 O O . LEU A 1 341 ? -0.691 14.653 -22.146 1.00 95.88 341 LEU A O 1
ATOM 2729 N N . ALA A 1 342 ? 0.751 15.884 -20.935 1.00 95.81 342 ALA A N 1
ATOM 2730 C CA . ALA A 1 342 ? 1.016 16.871 -21.978 1.00 95.81 342 ALA A CA 1
ATOM 2731 C C . ALA A 1 342 ? 1.649 16.234 -23.224 1.00 95.81 342 ALA A C 1
ATOM 2733 O O . ALA A 1 342 ? 1.179 16.468 -24.337 1.00 95.81 342 ALA A O 1
ATOM 2734 N N . ILE A 1 343 ? 2.665 15.382 -23.045 1.00 93.50 343 ILE A N 1
ATOM 2735 C CA . ILE A 1 343 ? 3.324 14.694 -24.162 1.00 93.50 343 ILE A CA 1
ATOM 2736 C C . ILE A 1 343 ? 2.347 13.731 -24.857 1.00 93.50 343 ILE A C 1
ATOM 2738 O O . ILE A 1 343 ? 2.254 13.733 -26.083 1.00 93.50 343 ILE A O 1
ATOM 2742 N N . SER A 1 344 ? 1.553 12.972 -24.092 1.00 93.00 344 SER A N 1
ATOM 2743 C CA . SER A 1 344 ? 0.532 12.064 -24.644 1.00 93.00 344 SER A CA 1
ATOM 2744 C C . SER A 1 344 ? -0.497 12.811 -25.485 1.00 93.00 344 SER A C 1
ATOM 2746 O O . SER A 1 344 ? -0.900 12.343 -26.547 1.00 93.00 344 SER A O 1
ATOM 2748 N N . PHE A 1 345 ? -0.927 13.983 -25.013 1.00 94.75 345 PHE A N 1
ATOM 2749 C CA . PHE A 1 345 ? -1.896 14.817 -25.711 1.00 94.75 345 PHE A CA 1
ATOM 2750 C C . PHE A 1 345 ? -1.327 15.357 -27.028 1.00 94.75 345 PHE A C 1
ATOM 2752 O O . PHE A 1 345 ? -1.990 15.285 -28.060 1.00 94.75 345 PHE A O 1
ATOM 2759 N N . VAL A 1 346 ? -0.077 15.825 -27.022 1.00 93.19 346 VAL A N 1
ATOM 2760 C CA . VAL A 1 346 ? 0.624 16.278 -28.233 1.00 93.19 346 VAL A CA 1
ATOM 2761 C C . VAL A 1 346 ? 0.788 15.136 -29.244 1.00 93.19 346 VAL A C 1
ATOM 2763 O O . VAL A 1 346 ? 0.500 15.322 -30.430 1.00 93.19 346 VAL A O 1
ATOM 2766 N N . PHE A 1 347 ? 1.168 13.934 -28.796 1.00 88.88 347 PHE A N 1
ATOM 2767 C CA . PHE A 1 347 ? 1.225 12.759 -29.671 1.00 88.88 347 PHE A CA 1
ATOM 2768 C C . PHE A 1 347 ? -0.149 12.384 -30.230 1.00 88.88 347 PHE A C 1
ATOM 2770 O O . PHE A 1 347 ? -0.250 12.027 -31.402 1.00 88.88 347 PHE A O 1
ATOM 2777 N N . LEU A 1 348 ? -1.221 12.530 -29.445 1.00 90.19 348 LEU A N 1
ATOM 2778 C CA . LEU A 1 348 ? -2.577 12.245 -29.907 1.00 90.19 348 LEU A CA 1
ATOM 2779 C C . LEU A 1 348 ? -3.005 13.228 -31.005 1.00 90.19 348 LEU A C 1
ATOM 2781 O O . LEU A 1 348 ? -3.497 12.799 -32.051 1.00 90.19 348 LEU A O 1
ATOM 2785 N N . LEU A 1 349 ? -2.758 14.529 -30.814 1.00 90.38 349 LEU A N 1
ATOM 2786 C CA . LEU A 1 349 ? -3.022 15.561 -31.826 1.00 90.38 349 LEU A CA 1
ATOM 2787 C C . LEU A 1 349 ? -2.224 15.333 -33.113 1.00 90.38 349 LEU A C 1
ATOM 2789 O O . LEU A 1 349 ? -2.732 15.568 -34.207 1.00 90.38 349 LEU A O 1
ATOM 2793 N N . THR A 1 350 ? -0.993 14.843 -32.982 1.00 86.75 350 THR A N 1
ATOM 2794 C CA . THR A 1 350 ? -0.149 14.513 -34.136 1.00 86.75 350 THR A CA 1
ATOM 2795 C C . THR A 1 350 ? -0.682 13.282 -34.867 1.00 86.75 350 THR A C 1
ATOM 2797 O O . THR A 1 350 ? -0.854 13.310 -36.081 1.00 86.75 350 THR A O 1
ATOM 2800 N N . SER A 1 351 ? -1.053 12.228 -34.131 1.00 81.56 351 SER A N 1
ATOM 2801 C CA . SER A 1 351 ? -1.606 10.991 -34.707 1.00 81.56 351 SER A CA 1
ATOM 2802 C C . SER A 1 351 ? -2.953 11.189 -35.409 1.00 81.56 351 SER A C 1
ATOM 2804 O O . SER A 1 351 ? -3.286 10.460 -36.335 1.00 81.56 351 SER A O 1
ATOM 2806 N N . THR A 1 352 ? -3.725 12.192 -34.984 1.00 85.38 352 THR A N 1
ATOM 2807 C CA . THR A 1 352 ? -5.019 12.550 -35.585 1.00 85.38 352 THR A CA 1
ATOM 2808 C C . THR A 1 352 ? -4.886 13.549 -36.737 1.00 85.38 352 THR A C 1
ATOM 2810 O O . THR A 1 352 ? -5.892 13.914 -37.340 1.00 85.38 352 THR A O 1
ATOM 2813 N N . GLY A 1 353 ? -3.665 13.995 -37.058 1.00 83.75 353 GLY A N 1
ATOM 2814 C CA . GLY A 1 353 ? -3.399 14.962 -38.126 1.00 83.75 353 GLY A CA 1
ATOM 2815 C C . GLY A 1 353 ? -3.819 16.399 -37.802 1.00 83.75 353 GLY A C 1
ATOM 2816 O O . GLY A 1 353 ? -3.823 17.245 -38.692 1.00 83.75 353 GLY A O 1
ATOM 2817 N N . VAL A 1 354 ? -4.170 16.698 -36.545 1.00 89.94 354 VAL A N 1
ATOM 2818 C CA . VAL A 1 354 ? -4.560 18.049 -36.102 1.00 89.94 354 VAL A CA 1
ATOM 2819 C C . VAL A 1 354 ? -3.338 18.959 -35.967 1.00 89.94 354 VAL A C 1
ATOM 2821 O O . VAL A 1 354 ? -3.426 20.162 -36.205 1.00 89.94 354 VAL A O 1
ATOM 2824 N N . CYS A 1 355 ? -2.191 18.394 -35.585 1.00 89.50 355 CYS A N 1
ATOM 2825 C CA . CYS A 1 355 ? -0.928 19.110 -35.441 1.00 89.50 355 CYS A CA 1
ATOM 2826 C C . CYS A 1 355 ? 0.176 18.404 -36.239 1.00 89.50 355 CYS A C 1
ATOM 2828 O O . CYS A 1 355 ? 0.297 17.185 -36.178 1.00 89.50 355 CYS A O 1
ATOM 2830 N N . SER A 1 356 ? 1.002 19.162 -36.961 1.00 87.81 356 SER A N 1
ATOM 2831 C CA . SER A 1 356 ? 2.217 18.651 -37.601 1.00 87.81 356 SER A CA 1
ATOM 2832 C C . SER A 1 356 ? 3.438 19.050 -36.773 1.00 87.81 356 SER A C 1
ATOM 2834 O O . SER A 1 356 ? 3.727 20.240 -36.632 1.00 87.81 356 SER A O 1
ATOM 2836 N N . LEU A 1 357 ? 4.165 18.073 -36.239 1.00 85.94 357 LEU A N 1
ATOM 2837 C CA . LEU A 1 357 ? 5.452 18.294 -35.578 1.00 85.94 357 LEU A CA 1
ATOM 2838 C C . LEU A 1 357 ? 6.592 18.087 -36.573 1.00 85.94 357 LEU A C 1
ATOM 2840 O O . LEU A 1 357 ? 6.517 17.212 -37.432 1.00 85.94 357 LEU A O 1
ATOM 2844 N N . SER A 1 358 ? 7.668 18.862 -36.434 1.00 89.88 358 SER A N 1
ATOM 2845 C CA . SER A 1 358 ? 8.915 18.549 -37.134 1.00 89.88 358 SER A CA 1
ATOM 2846 C C . SER A 1 358 ? 9.516 17.250 -36.591 1.00 89.88 358 SER A C 1
ATOM 2848 O O . SER A 1 358 ? 9.362 16.934 -35.408 1.00 89.88 358 SER A O 1
ATOM 2850 N N . GLU A 1 359 ? 10.251 16.520 -37.431 1.00 82.25 359 GLU A N 1
ATOM 2851 C CA . GLU A 1 359 ? 10.916 15.260 -37.056 1.00 82.25 359 GLU A CA 1
ATOM 2852 C C . GLU A 1 359 ? 11.799 15.429 -35.810 1.00 82.25 359 GLU A C 1
ATOM 2854 O O . GLU A 1 359 ? 11.736 14.640 -34.868 1.00 82.25 359 GLU A O 1
ATOM 2859 N N . LEU A 1 360 ? 12.553 16.531 -35.751 1.00 86.38 360 LEU A N 1
ATOM 2860 C CA . LEU A 1 360 ? 13.407 16.853 -34.611 1.00 86.38 360 LEU A CA 1
ATOM 2861 C C . LEU A 1 360 ? 12.604 17.112 -33.326 1.00 86.38 360 LEU A C 1
ATOM 2863 O O . LEU A 1 360 ? 13.051 16.742 -32.240 1.00 86.38 360 LEU A O 1
ATOM 2867 N N . ALA A 1 361 ? 11.438 17.760 -33.417 1.00 87.06 361 ALA A N 1
ATOM 2868 C CA . ALA A 1 361 ? 10.579 17.988 -32.255 1.00 87.06 361 ALA A CA 1
ATOM 2869 C C . ALA A 1 361 ? 9.965 16.676 -31.751 1.00 87.06 361 ALA A C 1
ATOM 2871 O O . ALA A 1 361 ? 9.917 16.454 -30.542 1.00 87.06 361 ALA A O 1
ATOM 2872 N N . PHE A 1 362 ? 9.558 15.797 -32.670 1.00 84.50 362 PHE A N 1
ATOM 2873 C CA . PHE A 1 362 ? 9.061 14.464 -32.346 1.00 84.50 362 PHE A CA 1
ATOM 2874 C C . PHE A 1 362 ? 10.126 13.631 -31.616 1.00 84.50 362 PHE A C 1
ATOM 2876 O O . PHE A 1 362 ? 9.873 13.162 -30.507 1.00 84.50 362 PHE A O 1
ATOM 2883 N N . LEU A 1 363 ? 11.344 13.549 -32.169 1.00 84.31 363 LEU A N 1
ATOM 2884 C CA . LEU A 1 363 ? 12.463 12.820 -31.562 1.00 84.31 363 LEU A CA 1
ATOM 2885 C C . LEU A 1 363 ? 12.806 13.356 -30.162 1.00 84.31 363 LEU A C 1
ATOM 2887 O O . LEU A 1 363 ? 13.047 12.593 -29.229 1.00 84.31 363 LEU A O 1
ATOM 2891 N N . ARG A 1 364 ? 12.794 14.682 -29.977 1.00 88.69 364 ARG A N 1
ATOM 2892 C CA . ARG A 1 364 ? 13.033 15.295 -28.660 1.00 88.69 364 ARG A CA 1
ATOM 2893 C C . ARG A 1 364 ? 11.948 14.929 -27.647 1.00 88.69 364 ARG A C 1
ATOM 2895 O O . ARG A 1 364 ? 12.276 14.643 -26.499 1.00 88.69 364 ARG A O 1
ATOM 2902 N N . LEU A 1 365 ? 10.675 14.930 -28.046 1.00 88.44 365 LEU A N 1
ATOM 2903 C CA . LEU A 1 365 ? 9.570 14.516 -27.174 1.00 88.44 365 LEU A CA 1
ATOM 2904 C C . LEU A 1 365 ? 9.677 13.038 -26.790 1.00 88.44 365 LEU A C 1
ATOM 2906 O O . LEU A 1 365 ? 9.439 12.692 -25.635 1.00 88.44 365 LEU A O 1
ATOM 2910 N N . GLU A 1 366 ? 10.090 12.188 -27.724 1.00 84.88 366 GLU A N 1
ATOM 2911 C CA . GLU A 1 366 ? 10.371 10.773 -27.481 1.00 84.88 366 GLU A CA 1
ATOM 2912 C C . GLU A 1 366 ? 11.527 10.568 -26.490 1.00 84.88 366 GLU A C 1
ATOM 2914 O O . GLU A 1 366 ? 11.411 9.771 -25.554 1.00 84.88 366 GLU A O 1
ATOM 2919 N N . MET A 1 367 ? 12.624 11.317 -26.638 1.00 87.88 367 MET A N 1
ATOM 2920 C CA . MET A 1 367 ? 13.737 11.282 -25.686 1.00 87.88 367 MET A CA 1
ATOM 2921 C C . MET A 1 367 ? 13.279 11.699 -24.285 1.00 87.88 367 MET A C 1
ATOM 2923 O O . MET A 1 367 ? 13.619 11.034 -23.306 1.00 87.88 367 MET A O 1
ATOM 2927 N N . VAL A 1 368 ? 12.463 12.756 -24.175 1.00 90.50 368 VAL A N 1
ATOM 2928 C CA . VAL A 1 368 ? 11.886 13.188 -22.890 1.00 90.50 368 VAL A CA 1
ATOM 2929 C C . VAL A 1 368 ? 10.974 12.107 -22.315 1.00 90.50 368 VAL A C 1
ATOM 2931 O O . VAL A 1 368 ? 11.088 11.785 -21.135 1.00 90.50 368 VAL A O 1
ATOM 2934 N N . TRP A 1 369 ? 10.103 11.511 -23.131 1.00 89.81 369 TRP A N 1
ATOM 2935 C CA . TRP A 1 369 ? 9.219 10.426 -22.708 1.00 89.81 369 TRP A CA 1
ATOM 2936 C C . TRP A 1 369 ? 10.002 9.235 -22.157 1.00 89.81 369 TRP A C 1
ATOM 2938 O O . TRP A 1 369 ? 9.684 8.738 -21.077 1.00 89.81 369 TRP A O 1
ATOM 2948 N N . SER A 1 370 ? 11.052 8.816 -22.864 1.00 89.38 370 SER A N 1
ATOM 2949 C CA . SER A 1 370 ? 11.924 7.703 -22.477 1.00 89.38 370 SER A CA 1
ATOM 2950 C C . SER A 1 370 ? 12.722 8.014 -21.209 1.00 89.38 370 SER A C 1
ATOM 2952 O O . SER A 1 370 ? 12.836 7.164 -20.325 1.00 89.38 370 SER A O 1
ATOM 2954 N N . ALA A 1 371 ? 13.194 9.255 -21.056 1.00 91.12 371 ALA A N 1
ATOM 2955 C CA . ALA A 1 371 ? 13.890 9.713 -19.855 1.00 91.12 371 ALA A CA 1
ATOM 2956 C C . ALA A 1 371 ? 13.004 9.692 -18.593 1.00 91.12 371 ALA A C 1
ATOM 2958 O O . ALA A 1 371 ? 13.526 9.604 -17.482 1.00 91.12 371 ALA A O 1
ATOM 2959 N N . MET A 1 372 ? 11.672 9.722 -18.734 1.00 91.50 372 MET A N 1
ATOM 2960 C CA . MET A 1 372 ? 10.741 9.583 -17.604 1.00 91.50 372 MET A CA 1
ATOM 2961 C C . MET A 1 372 ? 10.587 8.136 -17.109 1.00 91.50 372 MET A C 1
ATOM 2963 O O . MET A 1 372 ? 10.113 7.929 -15.988 1.00 91.50 372 MET A O 1
ATOM 2967 N N . SER A 1 373 ? 11.004 7.134 -17.895 1.00 91.31 373 SER A N 1
ATOM 2968 C CA . SER A 1 373 ? 10.842 5.709 -17.568 1.00 91.31 373 SER A CA 1
ATOM 2969 C C . SER A 1 373 ? 11.412 5.339 -16.189 1.00 91.31 373 SER A C 1
ATOM 2971 O O . SER A 1 373 ? 10.656 4.819 -15.363 1.00 91.31 373 SER A O 1
ATOM 2973 N N . PRO A 1 374 ? 12.676 5.662 -15.834 1.00 91.62 374 PRO A N 1
ATOM 2974 C CA . PRO A 1 374 ? 13.228 5.291 -14.527 1.00 91.62 374 PRO A CA 1
ATOM 2975 C C . PRO A 1 374 ? 12.444 5.886 -13.349 1.00 91.62 374 PRO A C 1
ATOM 2977 O O . PRO A 1 374 ? 12.283 5.237 -12.315 1.00 91.62 374 PRO A O 1
ATOM 2980 N N . VAL A 1 375 ? 11.902 7.100 -13.510 1.00 92.69 375 VAL A N 1
ATOM 2981 C CA . VAL A 1 375 ? 11.095 7.769 -12.478 1.00 92.69 375 VAL A CA 1
ATOM 2982 C C . VAL A 1 375 ? 9.748 7.059 -12.298 1.00 92.69 375 VAL A C 1
ATOM 2984 O O . VAL A 1 375 ? 9.312 6.841 -11.165 1.00 92.69 375 VAL A O 1
ATOM 2987 N N . LEU A 1 376 ? 9.112 6.633 -13.395 1.00 93.12 376 LEU A N 1
ATOM 2988 C CA . LEU A 1 376 ? 7.875 5.841 -13.369 1.00 93.12 376 LEU A CA 1
ATOM 2989 C C . LEU A 1 376 ? 8.073 4.490 -12.671 1.00 93.12 376 LEU A C 1
ATOM 2991 O O . LEU A 1 376 ? 7.265 4.112 -11.818 1.00 93.12 376 LEU A O 1
ATOM 2995 N N . TRP A 1 377 ? 9.167 3.787 -12.972 1.00 93.50 377 TRP A N 1
ATOM 2996 C CA . TRP A 1 377 ? 9.514 2.533 -12.296 1.00 93.50 377 TRP A CA 1
ATOM 2997 C C . TRP A 1 377 ? 9.839 2.752 -10.813 1.00 93.50 377 TRP A C 1
ATOM 2999 O O . TRP A 1 377 ? 9.382 1.986 -9.963 1.00 93.50 377 TRP A O 1
ATOM 3009 N N . GLY A 1 378 ? 10.528 3.845 -10.469 1.00 91.50 378 GLY A N 1
ATOM 3010 C CA . GLY A 1 378 ? 10.746 4.253 -9.079 1.00 91.50 378 GLY A CA 1
ATOM 3011 C C . GLY A 1 378 ? 9.434 4.484 -8.318 1.00 91.50 378 GLY A C 1
ATOM 3012 O O . GLY A 1 378 ? 9.268 4.004 -7.195 1.00 91.50 378 GLY A O 1
ATOM 3013 N N . ARG A 1 379 ? 8.449 5.140 -8.945 1.00 90.69 379 ARG A N 1
ATOM 3014 C CA . ARG A 1 379 ? 7.092 5.288 -8.388 1.00 90.69 379 ARG A CA 1
ATOM 3015 C C . ARG A 1 379 ? 6.408 3.935 -8.178 1.00 90.69 379 ARG A C 1
ATOM 3017 O O . ARG A 1 379 ? 5.730 3.753 -7.166 1.00 90.69 379 ARG A O 1
ATOM 3024 N N . ALA A 1 380 ? 6.574 2.989 -9.097 1.00 92.06 380 ALA A N 1
ATOM 3025 C CA . ALA A 1 380 ? 5.989 1.657 -8.972 1.00 92.06 380 ALA A CA 1
ATOM 3026 C C . ALA A 1 380 ? 6.540 0.891 -7.759 1.00 92.06 380 ALA A C 1
ATOM 3028 O O . ALA A 1 380 ? 5.765 0.281 -7.021 1.00 92.06 380 ALA A O 1
ATOM 3029 N N . LEU A 1 381 ? 7.845 1.004 -7.482 1.00 90.75 381 LEU A N 1
ATOM 3030 C CA . LEU A 1 381 ? 8.457 0.435 -6.275 1.00 90.75 381 LEU A CA 1
ATOM 3031 C C . LEU A 1 381 ? 7.829 0.995 -4.990 1.00 90.75 381 LEU A C 1
ATOM 3033 O O . LEU A 1 381 ? 7.573 0.238 -4.056 1.00 90.75 381 LEU A O 1
ATOM 3037 N N . ILE A 1 382 ? 7.504 2.294 -4.957 1.00 88.88 382 ILE A N 1
ATOM 3038 C CA . ILE A 1 382 ? 6.826 2.921 -3.809 1.00 88.88 382 ILE A CA 1
ATOM 3039 C C . ILE A 1 382 ? 5.426 2.325 -3.604 1.00 88.88 382 ILE A C 1
ATOM 3041 O O . ILE A 1 382 ? 5.028 2.039 -2.475 1.00 88.88 382 ILE A O 1
ATOM 3045 N N . VAL A 1 383 ? 4.678 2.089 -4.687 1.00 91.31 383 VAL A N 1
ATOM 3046 C CA . VAL A 1 383 ? 3.345 1.463 -4.615 1.00 91.31 383 VAL A CA 1
ATOM 3047 C C . VAL A 1 383 ? 3.425 0.022 -4.089 1.00 91.31 383 VAL A C 1
ATOM 3049 O O . VAL A 1 383 ? 2.489 -0.435 -3.434 1.00 91.31 383 VAL A O 1
ATOM 3052 N N . LEU A 1 384 ? 4.542 -0.681 -4.304 1.00 90.62 384 LEU A N 1
ATOM 3053 C CA . LEU A 1 384 ? 4.761 -2.056 -3.841 1.00 90.62 384 LEU A CA 1
ATOM 3054 C C . LEU A 1 384 ? 5.206 -2.176 -2.373 1.00 90.62 384 LEU A C 1
ATOM 3056 O O . LEU A 1 384 ? 5.236 -3.293 -1.858 1.00 90.62 384 LEU A O 1
ATOM 3060 N N . ILE A 1 385 ? 5.492 -1.074 -1.668 1.00 88.31 385 ILE A N 1
ATOM 3061 C CA . ILE A 1 385 ? 5.942 -1.099 -0.259 1.00 88.31 385 ILE A CA 1
ATOM 3062 C C . ILE A 1 385 ? 5.041 -1.965 0.648 1.00 88.31 385 ILE A C 1
ATOM 3064 O O . ILE A 1 385 ? 5.578 -2.772 1.402 1.00 88.31 385 ILE A O 1
ATOM 3068 N N . PRO A 1 386 ? 3.693 -1.899 0.586 1.00 88.00 386 PRO A N 1
ATOM 3069 C CA . PRO A 1 386 ? 2.840 -2.735 1.438 1.00 88.00 386 PRO A CA 1
ATOM 3070 C C . PRO A 1 386 ? 2.933 -4.245 1.171 1.00 88.00 386 PRO A C 1
ATOM 3072 O O . PRO A 1 386 ? 2.483 -5.029 2.007 1.00 88.00 386 PRO A O 1
ATOM 3075 N N . LEU A 1 387 ? 3.458 -4.658 0.010 1.00 87.00 387 LEU A N 1
ATOM 3076 C CA . LEU A 1 387 ? 3.614 -6.067 -0.361 1.00 87.00 387 LEU A CA 1
ATOM 3077 C C . LEU A 1 387 ? 4.868 -6.684 0.274 1.00 87.00 387 LEU A C 1
ATOM 3079 O O . LEU A 1 387 ? 4.844 -7.851 0.661 1.00 87.00 387 LEU A O 1
ATOM 3083 N N . PHE A 1 388 ? 5.935 -5.894 0.409 1.00 86.31 388 PHE A N 1
ATOM 3084 C CA . PHE A 1 388 ? 7.234 -6.334 0.907 1.00 86.31 388 PHE A CA 1
ATOM 3085 C C . PHE A 1 388 ? 7.620 -5.521 2.144 1.00 86.31 388 PHE A C 1
ATOM 3087 O O . PHE A 1 388 ? 8.004 -4.358 2.032 1.00 86.31 388 PHE A O 1
ATOM 3094 N N . SER A 1 389 ? 7.566 -6.145 3.326 1.00 79.75 389 SER A N 1
ATOM 3095 C CA . SER A 1 389 ? 7.898 -5.486 4.602 1.00 79.75 389 SER A CA 1
ATOM 3096 C C . SER A 1 389 ? 9.283 -4.840 4.610 1.00 79.75 389 SER A C 1
ATOM 3098 O O . SER A 1 389 ? 9.484 -3.829 5.279 1.00 79.75 389 SER A O 1
ATOM 3100 N N . ASP A 1 390 ? 10.209 -5.405 3.836 1.00 83.94 390 ASP A N 1
ATOM 3101 C CA . ASP A 1 390 ? 11.624 -5.040 3.848 1.00 83.94 390 ASP A CA 1
ATOM 3102 C C . ASP A 1 390 ? 11.982 -4.049 2.730 1.00 83.94 390 ASP A C 1
ATOM 3104 O O . ASP A 1 390 ? 13.026 -3.398 2.786 1.00 83.94 390 ASP A O 1
ATOM 3108 N N . LEU A 1 391 ? 11.084 -3.844 1.757 1.00 86.06 391 LEU A N 1
ATOM 3109 C CA . LEU A 1 391 ? 11.297 -2.890 0.667 1.00 86.06 391 LEU A CA 1
ATOM 3110 C C . LEU A 1 391 ? 11.245 -1.441 1.166 1.00 86.06 391 LEU A C 1
ATOM 3112 O O . LEU A 1 391 ? 12.050 -0.613 0.750 1.00 86.06 391 LEU A O 1
ATOM 3116 N N . GLY A 1 392 ? 10.327 -1.128 2.086 1.00 84.50 392 GLY A N 1
ATOM 3117 C CA . GLY A 1 392 ? 10.220 0.203 2.693 1.00 84.50 392 GLY A CA 1
ATOM 3118 C C . GLY A 1 392 ? 11.515 0.662 3.385 1.00 84.50 392 GLY A C 1
ATOM 3119 O O . GLY A 1 392 ? 12.020 1.733 3.036 1.00 84.50 392 GLY A O 1
ATOM 3120 N N . PRO A 1 393 ? 12.080 -0.130 4.323 1.00 84.00 393 PRO A N 1
ATOM 3121 C CA . PRO A 1 393 ? 13.365 0.173 4.952 1.00 84.00 393 PRO A CA 1
ATOM 3122 C C . PRO A 1 393 ? 14.487 0.308 3.923 1.00 84.00 393 PRO A C 1
ATOM 3124 O O . PRO A 1 393 ? 15.248 1.269 3.987 1.00 84.00 393 PRO A O 1
ATOM 3127 N N . MET A 1 394 ? 14.543 -0.600 2.943 1.00 84.81 394 MET A N 1
ATOM 3128 C CA . MET A 1 394 ? 15.575 -0.613 1.905 1.00 84.81 394 MET A CA 1
ATOM 3129 C C . MET A 1 394 ? 15.554 0.654 1.035 1.00 84.81 394 MET A C 1
ATOM 3131 O O . MET A 1 394 ? 16.600 1.251 0.780 1.00 84.81 394 MET A O 1
ATOM 3135 N N . LEU A 1 395 ? 14.370 1.115 0.618 1.00 85.25 395 LEU A N 1
ATOM 3136 C CA . LEU A 1 395 ? 14.220 2.369 -0.129 1.00 85.25 395 LEU A CA 1
ATOM 3137 C C . LEU A 1 395 ? 14.572 3.590 0.732 1.00 85.25 395 LEU A C 1
ATOM 3139 O O . LEU A 1 395 ? 15.166 4.548 0.236 1.00 85.25 395 LEU A O 1
ATOM 3143 N N . GLY A 1 396 ? 14.241 3.553 2.026 1.00 82.62 396 GLY A N 1
ATOM 3144 C CA . GLY A 1 396 ? 14.629 4.584 2.988 1.00 82.62 396 GLY A CA 1
ATOM 3145 C C . GLY A 1 396 ? 16.148 4.698 3.133 1.00 82.62 396 GLY A C 1
ATOM 3146 O O . GLY A 1 396 ? 16.695 5.796 3.013 1.00 82.62 396 GLY A O 1
ATOM 3147 N N . THR A 1 397 ? 16.838 3.567 3.310 1.00 84.62 397 THR A N 1
ATOM 3148 C CA . THR A 1 397 ? 18.306 3.527 3.368 1.00 84.62 397 THR A CA 1
ATOM 3149 C C . THR A 1 397 ? 18.930 3.953 2.052 1.00 84.62 397 THR A C 1
ATOM 3151 O O . THR A 1 397 ? 19.863 4.747 2.064 1.00 84.62 397 THR A O 1
ATOM 3154 N N . PHE A 1 398 ? 18.377 3.510 0.919 1.00 85.94 398 PHE A N 1
ATOM 3155 C CA . PHE A 1 398 ? 18.856 3.906 -0.402 1.00 85.94 398 PHE A CA 1
ATOM 3156 C C . PHE A 1 398 ? 18.773 5.423 -0.600 1.00 85.94 398 PHE A C 1
ATOM 3158 O O . PHE A 1 398 ? 19.739 6.043 -1.032 1.00 85.94 398 PHE A O 1
ATOM 3165 N N . LYS A 1 399 ? 17.656 6.052 -0.208 1.00 85.56 399 LYS A N 1
ATOM 3166 C CA . LYS A 1 399 ? 17.496 7.512 -0.266 1.00 85.56 399 LYS A CA 1
ATOM 3167 C C . LYS A 1 399 ? 18.523 8.243 0.605 1.00 85.56 399 LYS A C 1
ATOM 3169 O O . LYS A 1 399 ? 19.057 9.263 0.175 1.00 85.56 399 LYS A O 1
ATOM 3174 N N . ALA A 1 400 ? 18.784 7.748 1.816 1.00 83.56 400 ALA A N 1
ATOM 3175 C CA . ALA A 1 400 ? 19.786 8.333 2.705 1.00 83.56 400 ALA A CA 1
ATOM 3176 C C . ALA A 1 400 ? 21.202 8.197 2.122 1.00 83.56 400 ALA A C 1
ATOM 3178 O O . ALA A 1 400 ? 21.952 9.169 2.105 1.00 83.56 400 ALA A O 1
ATOM 3179 N N . MET A 1 401 ? 21.529 7.024 1.574 1.00 87.00 401 MET A N 1
ATOM 3180 C CA . MET A 1 401 ? 22.804 6.762 0.904 1.00 87.00 401 MET A CA 1
ATOM 3181 C C . MET A 1 401 ? 22.985 7.643 -0.332 1.00 87.00 401 MET A C 1
ATOM 3183 O O . MET A 1 401 ? 24.060 8.197 -0.515 1.00 87.00 401 MET A O 1
ATOM 3187 N N . LEU A 1 402 ? 21.942 7.846 -1.142 1.00 87.56 402 LEU A N 1
ATOM 3188 C CA . LEU A 1 402 ? 22.019 8.658 -2.361 1.00 87.56 402 LEU A CA 1
ATOM 3189 C C . LEU A 1 402 ? 22.462 10.102 -2.082 1.00 87.56 402 LEU A C 1
ATOM 3191 O O . LEU A 1 402 ? 23.189 10.679 -2.883 1.00 87.56 402 LEU A O 1
ATOM 3195 N N . SER A 1 403 ? 22.065 10.680 -0.942 1.00 86.50 403 SER A N 1
ATOM 3196 C CA . SER A 1 403 ? 22.519 12.018 -0.537 1.00 86.50 403 SER A CA 1
ATOM 3197 C C . SER A 1 403 ? 24.023 12.056 -0.260 1.00 86.50 403 SER A C 1
ATOM 3199 O O . SER A 1 403 ? 24.688 13.021 -0.624 1.00 86.50 403 SER A O 1
ATOM 3201 N N . GLU A 1 404 ? 24.563 11.012 0.366 1.00 87.25 404 GLU A N 1
ATOM 3202 C CA . GLU A 1 404 ? 25.999 10.891 0.642 1.00 87.25 404 GLU A CA 1
ATOM 3203 C C . GLU A 1 404 ? 26.780 10.617 -0.647 1.00 87.25 404 GLU A C 1
ATOM 3205 O O . GLU A 1 404 ? 27.806 11.244 -0.887 1.00 87.25 404 GLU A O 1
ATOM 3210 N N . VAL A 1 405 ? 26.254 9.751 -1.523 1.00 90.00 405 VAL A N 1
ATOM 3211 C CA . VAL A 1 405 ? 26.818 9.508 -2.860 1.00 90.00 405 VAL A CA 1
ATOM 3212 C C . VAL A 1 405 ? 26.856 10.810 -3.663 1.00 90.00 405 VAL A C 1
ATOM 3214 O O . VAL A 1 405 ? 27.857 11.097 -4.309 1.00 90.00 405 VAL A O 1
ATOM 3217 N N . ALA A 1 406 ? 25.808 11.636 -3.590 1.00 90.00 406 ALA A N 1
ATOM 3218 C CA . ALA A 1 406 ? 25.782 12.938 -4.250 1.00 90.00 406 ALA A CA 1
ATOM 3219 C C . ALA A 1 406 ? 26.832 13.908 -3.677 1.00 90.00 406 ALA A C 1
ATOM 3221 O O . ALA A 1 406 ? 27.472 14.625 -4.442 1.00 90.00 406 ALA A O 1
ATOM 3222 N N . MET A 1 407 ? 27.055 13.911 -2.357 1.00 88.81 407 MET A N 1
ATOM 3223 C CA . MET A 1 407 ? 28.134 14.700 -1.745 1.00 88.81 407 MET A CA 1
ATOM 3224 C C . MET A 1 407 ? 29.521 14.176 -2.136 1.00 88.81 407 MET A C 1
ATOM 3226 O O . MET A 1 407 ? 30.421 14.971 -2.392 1.00 88.81 407 MET A O 1
ATOM 3230 N N . PHE A 1 408 ? 29.683 12.857 -2.244 1.00 91.00 408 PHE A N 1
ATOM 3231 C CA . PHE A 1 408 ? 30.908 12.205 -2.707 1.00 91.00 408 PHE A CA 1
ATOM 3232 C C . PHE A 1 408 ? 31.185 12.430 -4.203 1.00 91.00 408 PHE A C 1
ATOM 3234 O O . PHE A 1 408 ? 32.342 12.512 -4.615 1.00 91.00 408 PHE A O 1
ATOM 3241 N N . ALA A 1 409 ? 30.145 12.590 -5.024 1.00 90.88 409 ALA A N 1
ATOM 3242 C CA . ALA A 1 409 ? 30.297 12.859 -6.450 1.00 90.88 409 ALA A CA 1
ATOM 3243 C C . ALA A 1 409 ? 31.059 14.168 -6.720 1.00 90.88 409 ALA A C 1
ATOM 3245 O O . ALA A 1 409 ? 31.713 14.279 -7.750 1.00 90.88 409 ALA A O 1
ATOM 3246 N N . ILE A 1 410 ? 31.027 15.138 -5.796 1.00 92.88 410 ILE A N 1
ATOM 3247 C CA . ILE A 1 410 ? 31.733 16.421 -5.929 1.00 92.88 410 ILE A CA 1
ATOM 3248 C C . ILE A 1 410 ? 33.264 16.237 -5.945 1.00 92.88 410 ILE A C 1
ATOM 3250 O O . ILE A 1 410 ? 33.874 16.590 -6.955 1.00 92.88 410 ILE A O 1
ATOM 3254 N N . PRO A 1 411 ? 33.922 15.693 -4.897 1.00 93.25 411 PRO A N 1
ATOM 3255 C CA . PRO A 1 411 ? 35.369 15.477 -4.925 1.00 93.25 411 PRO A CA 1
ATOM 3256 C C . PRO A 1 411 ? 35.787 14.506 -6.034 1.00 93.25 411 PRO A C 1
ATOM 3258 O O . PRO A 1 411 ? 36.810 14.734 -6.678 1.00 93.25 411 PRO A O 1
ATOM 3261 N N . TRP A 1 412 ? 34.983 13.474 -6.313 1.00 93.25 412 TRP A N 1
ATOM 3262 C CA . TRP A 1 412 ? 35.237 12.563 -7.431 1.00 93.25 412 TRP A CA 1
ATOM 3263 C C . TRP A 1 412 ? 35.220 13.287 -8.789 1.00 93.25 412 TRP A C 1
ATOM 3265 O O . TRP A 1 412 ? 36.131 13.097 -9.598 1.00 93.25 412 TRP A O 1
ATOM 3275 N N . ALA A 1 413 ? 34.243 14.169 -9.026 1.00 93.19 413 ALA A N 1
ATOM 3276 C CA . ALA A 1 413 ? 34.165 14.962 -10.249 1.00 93.19 413 ALA A CA 1
ATOM 3277 C C . ALA A 1 413 ? 35.344 15.935 -10.362 1.00 93.19 413 ALA A C 1
ATOM 3279 O O . ALA A 1 413 ? 35.944 16.022 -11.425 1.00 93.19 413 ALA A O 1
ATOM 3280 N N . VAL A 1 414 ? 35.730 16.619 -9.279 1.00 95.31 414 VAL A N 1
ATOM 3281 C CA . VAL A 1 414 ? 36.891 17.533 -9.277 1.00 95.31 414 VAL A CA 1
ATOM 3282 C C . VAL A 1 414 ? 38.174 16.800 -9.667 1.00 95.31 414 VAL A C 1
ATOM 3284 O O . VAL A 1 414 ? 38.924 17.282 -10.515 1.00 95.31 414 VAL A O 1
ATOM 3287 N N . ILE A 1 415 ? 38.406 15.618 -9.090 1.00 94.44 415 ILE A N 1
ATOM 3288 C CA . ILE A 1 415 ? 39.570 14.786 -9.406 1.00 94.44 415 ILE A CA 1
ATOM 3289 C C . ILE A 1 415 ? 39.511 14.347 -10.872 1.00 94.44 415 ILE A C 1
ATOM 3291 O O . ILE A 1 415 ? 40.454 14.586 -11.621 1.00 94.44 415 ILE A O 1
ATOM 3295 N N . THR A 1 416 ? 38.385 13.787 -11.314 1.00 94.44 416 THR A N 1
ATOM 3296 C CA . THR A 1 416 ? 38.225 13.285 -12.688 1.00 94.44 416 THR A CA 1
ATOM 3297 C C . THR A 1 416 ? 38.364 14.401 -13.729 1.00 94.44 416 THR A C 1
ATOM 3299 O O . THR A 1 416 ? 39.016 14.202 -14.750 1.00 94.44 416 THR A O 1
ATOM 3302 N N . ILE A 1 417 ? 37.855 15.605 -13.452 1.00 95.75 417 ILE A N 1
ATOM 3303 C CA . ILE A 1 417 ? 38.047 16.790 -14.301 1.00 95.75 417 ILE A CA 1
ATOM 3304 C C . ILE A 1 417 ? 39.529 17.177 -14.362 1.00 95.75 417 ILE A C 1
ATOM 3306 O O . ILE A 1 417 ? 40.040 17.428 -15.450 1.00 95.75 417 ILE A O 1
ATOM 3310 N N . GLY A 1 418 ? 40.240 17.192 -13.229 1.00 95.88 418 GLY A N 1
ATOM 3311 C CA . GLY A 1 418 ? 41.674 17.499 -13.192 1.00 95.88 418 GLY A CA 1
ATOM 3312 C C . GLY A 1 418 ? 42.508 16.528 -14.035 1.00 95.88 418 GLY A C 1
ATOM 3313 O O . GLY A 1 418 ? 43.330 16.959 -14.843 1.00 95.88 418 GLY A O 1
ATOM 3314 N N . PHE A 1 419 ? 42.240 15.226 -13.911 1.00 95.12 419 PHE A N 1
ATOM 3315 C CA . PHE A 1 419 ? 42.884 14.194 -14.730 1.00 95.12 419 PHE A CA 1
ATOM 3316 C C . PHE A 1 419 ? 42.481 14.285 -16.210 1.00 95.12 419 PHE A C 1
ATOM 3318 O O . PHE A 1 419 ? 43.332 14.129 -17.081 1.00 95.12 419 PHE A O 1
ATOM 3325 N N . SER A 1 420 ? 41.224 14.619 -16.511 1.00 95.06 420 SER A N 1
ATOM 3326 C CA . SER A 1 420 ? 40.753 14.832 -17.884 1.00 95.06 420 SER A CA 1
ATOM 3327 C C . SER A 1 420 ? 41.451 16.016 -18.555 1.00 95.06 420 SER A C 1
ATOM 3329 O O . SER A 1 420 ? 41.802 15.929 -19.729 1.00 95.06 420 SER A O 1
ATOM 3331 N N . VAL A 1 421 ? 41.667 17.120 -17.831 1.00 95.06 421 VAL A N 1
ATOM 3332 C CA . VAL A 1 421 ? 42.408 18.283 -18.345 1.00 95.06 421 VAL A CA 1
ATOM 3333 C C . VAL A 1 421 ? 43.878 17.928 -18.571 1.00 95.06 421 VAL A C 1
ATOM 3335 O O . VAL A 1 421 ? 44.439 18.340 -19.581 1.00 95.06 421 VAL A O 1
ATOM 3338 N N . ALA A 1 422 ? 44.488 17.140 -17.679 1.00 94.12 422 ALA A N 1
ATOM 3339 C CA . ALA A 1 422 ? 45.864 16.670 -17.844 1.00 94.12 422 ALA A CA 1
ATOM 3340 C C . ALA A 1 422 ? 46.029 15.752 -19.069 1.00 94.12 422 ALA A C 1
ATOM 3342 O O . ALA A 1 422 ? 46.981 15.906 -19.831 1.00 94.12 422 ALA A O 1
ATOM 3343 N N . LEU A 1 423 ? 45.085 14.835 -19.303 1.00 91.31 423 LEU A N 1
ATOM 3344 C CA . LEU A 1 423 ? 45.079 13.997 -20.506 1.00 91.31 423 LEU A CA 1
ATOM 3345 C C . LEU A 1 423 ? 44.893 14.832 -21.773 1.00 91.31 423 LEU A C 1
ATOM 3347 O O . LEU A 1 423 ? 45.630 14.651 -22.737 1.00 91.31 423 LEU A O 1
ATOM 3351 N N . GLN A 1 424 ? 43.957 15.783 -21.761 1.00 92.38 424 GLN A N 1
ATOM 3352 C CA . GLN A 1 424 ? 43.707 16.636 -22.918 1.00 92.38 424 GLN A CA 1
ATOM 3353 C C . GLN A 1 424 ? 44.893 17.558 -23.228 1.00 92.38 424 GLN A C 1
ATOM 3355 O O . GLN A 1 424 ? 45.191 17.784 -24.397 1.00 92.38 424 GLN A O 1
ATOM 3360 N N . SER A 1 425 ? 45.579 18.093 -22.215 1.00 92.00 425 SER A N 1
ATOM 3361 C CA . SER A 1 425 ? 46.720 18.988 -22.430 1.00 92.00 425 SER A CA 1
ATOM 3362 C C . SER A 1 425 ? 47.956 18.256 -22.951 1.00 92.00 425 SER A C 1
ATOM 3364 O O . SER A 1 425 ? 48.694 18.828 -23.749 1.00 92.00 425 SER A O 1
ATOM 3366 N N . ILE A 1 426 ? 48.167 17.005 -22.531 1.00 90.50 426 ILE A N 1
ATOM 3367 C CA . ILE A 1 426 ? 49.336 16.205 -22.917 1.00 90.50 426 ILE A CA 1
ATOM 3368 C C . ILE A 1 426 ? 49.091 15.456 -24.232 1.00 90.50 426 ILE A C 1
ATOM 3370 O O . ILE A 1 426 ? 49.932 15.509 -25.122 1.00 90.50 426 ILE A O 1
ATOM 3374 N N . LEU A 1 427 ? 47.951 14.772 -24.374 1.00 89.06 427 LEU A N 1
ATOM 3375 C CA . LEU A 1 427 ? 47.667 13.877 -25.507 1.00 89.06 427 LEU A CA 1
ATOM 3376 C C . LEU A 1 427 ? 46.797 14.521 -26.595 1.00 89.06 427 LEU A C 1
ATOM 3378 O O . LEU A 1 427 ? 46.825 14.082 -27.745 1.00 89.06 427 LEU A O 1
ATOM 3382 N N . GLY A 1 428 ? 46.050 15.579 -26.268 1.00 86.44 428 GLY A N 1
ATOM 3383 C CA . GLY A 1 428 ? 45.198 16.289 -27.226 1.00 86.44 428 GLY A CA 1
ATOM 3384 C C . GLY A 1 428 ? 45.965 16.924 -28.397 1.00 86.44 428 GLY A C 1
ATOM 3385 O O . GLY A 1 428 ? 45.557 16.717 -29.540 1.00 86.44 428 GLY A O 1
ATOM 3386 N N . PRO A 1 429 ? 47.087 17.643 -28.172 1.00 87.88 429 PRO A N 1
ATOM 3387 C CA . PRO A 1 429 ? 47.869 18.255 -29.252 1.00 87.88 429 PRO A CA 1
ATOM 3388 C C . PRO A 1 429 ? 48.489 17.249 -30.230 1.00 87.88 429 PRO A C 1
ATOM 3390 O O . PRO A 1 429 ? 48.728 17.590 -31.384 1.00 87.88 429 PRO A O 1
ATOM 3393 N N . ILE A 1 430 ? 48.736 16.018 -29.773 1.00 85.69 430 ILE A N 1
ATOM 3394 C CA . ILE A 1 430 ? 49.346 14.931 -30.557 1.00 85.69 430 ILE A CA 1
ATOM 3395 C C . ILE A 1 430 ? 48.351 14.342 -31.560 1.00 85.69 430 ILE A C 1
ATOM 3397 O O . ILE A 1 430 ? 48.726 13.732 -32.556 1.00 85.69 430 ILE A O 1
ATOM 3401 N N . GLY A 1 431 ? 47.063 14.543 -31.302 1.00 81.12 431 GLY A N 1
ATOM 3402 C CA . GLY A 1 431 ? 46.005 14.032 -32.140 1.00 81.12 431 GLY A CA 1
ATOM 3403 C C . GLY A 1 431 ? 45.735 12.543 -31.950 1.00 81.12 431 GLY A C 1
ATOM 3404 O O . GLY A 1 431 ? 45.592 11.804 -32.922 1.00 81.12 431 GLY A O 1
ATOM 3405 N N . LEU A 1 432 ? 45.652 12.092 -30.697 1.00 82.75 432 LEU A N 1
ATOM 3406 C CA . LEU A 1 432 ? 45.220 10.729 -30.406 1.00 82.75 432 LEU A CA 1
ATOM 3407 C C . LEU A 1 432 ? 43.679 10.622 -30.481 1.00 82.75 432 LEU A C 1
ATOM 3409 O O . LEU A 1 432 ? 42.986 11.365 -29.773 1.00 82.75 432 LEU A O 1
ATOM 3413 N N . PRO A 1 433 ? 43.113 9.710 -31.298 1.00 78.06 433 PRO A N 1
ATOM 3414 C CA . PRO A 1 433 ? 41.667 9.493 -31.356 1.00 78.06 433 PRO A CA 1
ATOM 3415 C C . PRO A 1 433 ? 41.122 9.078 -29.983 1.00 78.06 433 PRO A C 1
ATOM 3417 O O . PRO A 1 433 ? 41.682 8.207 -29.328 1.00 78.06 433 PRO A O 1
ATOM 3420 N N . GLY A 1 434 ? 40.049 9.741 -29.536 1.00 78.81 434 GLY A N 1
ATOM 3421 C CA . GLY A 1 434 ? 39.457 9.567 -28.201 1.00 78.81 434 GLY A CA 1
ATOM 3422 C C . GLY A 1 434 ? 39.931 10.569 -27.139 1.00 78.81 434 GLY A C 1
ATOM 3423 O O . GLY A 1 434 ? 39.275 10.697 -26.109 1.00 78.81 434 GLY A O 1
ATOM 3424 N N . PHE A 1 435 ? 41.007 11.328 -27.398 1.00 86.06 435 PHE A N 1
ATOM 3425 C CA . PHE A 1 435 ? 41.562 12.308 -26.447 1.00 86.06 435 PHE A CA 1
ATOM 3426 C C . PHE A 1 435 ? 41.401 13.769 -26.884 1.00 86.06 435 PHE A C 1
ATOM 3428 O O . PHE A 1 435 ? 41.792 14.691 -26.161 1.00 86.06 435 PHE A O 1
ATOM 3435 N N . TYR A 1 436 ? 40.801 13.993 -28.055 1.00 83.00 436 TYR A N 1
ATOM 3436 C CA . TYR A 1 436 ? 40.608 15.318 -28.645 1.00 83.00 436 TYR A CA 1
ATOM 3437 C C . TYR A 1 436 ? 39.614 16.181 -27.871 1.00 83.00 436 TYR A C 1
ATOM 3439 O O . TYR A 1 436 ? 39.792 17.399 -27.768 1.00 83.00 436 TYR A O 1
ATOM 3447 N N . SER A 1 437 ? 38.556 15.569 -27.335 1.00 89.44 437 SER A N 1
ATOM 3448 C CA . SER A 1 437 ? 37.515 16.292 -26.618 1.00 89.44 437 SER A CA 1
ATOM 3449 C C . SER A 1 437 ? 37.597 16.063 -25.110 1.00 89.44 437 SER A C 1
ATOM 3451 O O . SER A 1 437 ? 37.840 14.962 -24.619 1.00 89.44 437 SER A O 1
ATOM 3453 N N . PHE A 1 438 ? 37.340 17.127 -24.347 1.00 90.62 438 PHE A N 1
ATOM 3454 C CA . PHE A 1 438 ? 37.206 17.047 -22.891 1.00 90.62 438 PHE A CA 1
ATOM 3455 C C . PHE A 1 438 ? 36.152 16.006 -22.469 1.00 90.62 438 PHE A C 1
ATOM 3457 O O . PHE A 1 438 ? 36.345 15.285 -21.497 1.00 90.62 438 PHE A O 1
ATOM 3464 N N . GLY A 1 439 ? 35.046 15.908 -23.217 1.00 90.19 439 GLY A N 1
ATOM 3465 C CA . GLY A 1 439 ? 33.948 14.989 -22.916 1.00 90.19 439 GLY A CA 1
ATOM 3466 C C . GLY A 1 439 ? 34.315 13.513 -23.081 1.00 90.19 439 GLY A C 1
ATOM 3467 O O . GLY A 1 439 ? 33.955 12.713 -22.222 1.00 90.19 439 GLY A O 1
ATOM 3468 N N . GLU A 1 440 ? 35.049 13.154 -24.137 1.00 89.88 440 GLU A N 1
ATOM 3469 C CA . GLU A 1 440 ? 35.525 11.777 -24.349 1.00 89.88 440 GLU A CA 1
ATOM 3470 C C . GLU A 1 440 ? 36.537 11.372 -23.275 1.00 89.88 440 GLU A C 1
ATOM 3472 O O . GLU A 1 440 ? 36.395 10.304 -22.686 1.00 89.88 440 GLU A O 1
ATOM 3477 N N . ASN A 1 441 ? 37.476 12.263 -22.934 1.00 91.44 441 ASN A N 1
ATOM 3478 C CA . ASN A 1 441 ? 38.431 12.047 -21.844 1.00 91.44 441 ASN A CA 1
ATOM 3479 C C . ASN A 1 441 ? 37.725 11.814 -20.500 1.00 91.44 441 ASN A C 1
ATOM 3481 O O . ASN A 1 441 ? 38.048 10.875 -19.771 1.00 91.44 441 ASN A O 1
ATOM 3485 N N . LEU A 1 442 ? 36.731 12.648 -20.180 1.00 92.50 442 LEU A N 1
ATOM 3486 C CA . LEU A 1 442 ? 35.948 12.525 -18.954 1.00 92.50 442 LEU A CA 1
ATOM 3487 C C . LEU A 1 442 ? 35.143 11.215 -18.922 1.00 92.50 442 LEU A C 1
ATOM 3489 O O . LEU A 1 442 ? 35.096 10.552 -17.886 1.00 92.50 442 LEU A O 1
ATOM 3493 N N . LEU A 1 443 ? 34.523 10.832 -20.044 1.00 90.44 443 LEU A N 1
ATOM 3494 C CA . LEU A 1 443 ? 33.750 9.595 -20.163 1.00 90.44 443 LEU A CA 1
ATOM 3495 C C . LEU A 1 443 ? 34.644 8.356 -20.051 1.00 90.44 443 LEU A C 1
ATOM 3497 O O . LEU A 1 443 ? 34.293 7.417 -19.344 1.00 90.44 443 LEU A O 1
ATOM 3501 N N . MET A 1 444 ? 35.805 8.363 -20.704 1.00 90.19 444 MET A N 1
ATOM 3502 C CA . MET A 1 444 ? 36.781 7.278 -20.636 1.00 90.19 444 MET A CA 1
ATOM 3503 C C . MET A 1 444 ? 37.294 7.087 -19.202 1.00 90.19 444 MET A C 1
ATOM 3505 O O . MET A 1 444 ? 37.315 5.964 -18.703 1.00 90.19 444 MET A O 1
ATOM 3509 N N . LEU A 1 445 ? 37.629 8.175 -18.497 1.00 91.94 445 LEU A N 1
ATOM 3510 C CA . LEU A 1 445 ? 38.007 8.108 -17.082 1.00 91.94 445 LEU A CA 1
ATOM 3511 C C . LEU A 1 445 ? 36.853 7.615 -16.195 1.00 91.94 445 LEU A C 1
ATOM 3513 O O . LEU A 1 445 ? 37.081 6.833 -15.276 1.00 91.94 445 LEU A O 1
ATOM 3517 N N . PHE A 1 446 ? 35.611 8.022 -16.477 1.00 90.69 446 PHE A N 1
ATOM 3518 C CA . PHE A 1 446 ? 34.434 7.508 -15.771 1.00 90.69 446 PHE A CA 1
ATOM 3519 C C . PHE A 1 446 ? 34.247 5.999 -15.972 1.00 90.69 446 PHE A C 1
ATOM 3521 O O . PHE A 1 446 ? 33.984 5.289 -15.001 1.00 90.69 446 PHE A O 1
ATOM 3528 N N . ILE A 1 447 ? 34.422 5.496 -17.198 1.00 89.38 447 ILE A N 1
ATOM 3529 C CA . ILE A 1 447 ? 34.381 4.056 -17.488 1.00 89.38 447 ILE A CA 1
ATOM 3530 C C . ILE A 1 447 ? 35.502 3.343 -16.724 1.00 89.38 447 ILE A C 1
ATOM 3532 O O . ILE A 1 447 ? 35.224 2.375 -16.023 1.00 89.38 447 ILE A O 1
ATOM 3536 N N . GLY A 1 448 ? 36.726 3.879 -16.747 1.00 87.38 448 GLY A N 1
ATOM 3537 C CA . GLY A 1 448 ? 37.873 3.326 -16.017 1.00 87.38 448 GLY A CA 1
ATOM 3538 C C . GLY A 1 448 ? 37.767 3.377 -14.484 1.00 87.38 448 GLY A C 1
ATOM 3539 O O . GLY A 1 448 ? 38.551 2.730 -13.796 1.00 87.38 448 GLY A O 1
ATOM 3540 N N . PHE A 1 449 ? 36.816 4.130 -13.918 1.00 88.69 449 PHE A N 1
ATOM 3541 C CA . PHE A 1 449 ? 36.511 4.069 -12.483 1.00 88.69 449 PHE A CA 1
ATOM 3542 C C . PHE A 1 449 ? 35.686 2.826 -12.115 1.00 88.69 449 PHE A C 1
ATOM 3544 O O . PHE A 1 449 ? 35.872 2.271 -11.031 1.00 88.69 449 PHE A O 1
ATOM 3551 N N . TYR A 1 450 ? 34.765 2.403 -12.989 1.00 84.56 450 TYR A N 1
ATOM 3552 C CA . TYR A 1 450 ? 33.887 1.250 -12.753 1.00 84.56 450 TYR A CA 1
ATOM 3553 C C . TYR A 1 450 ? 34.442 -0.063 -13.329 1.00 84.56 450 TYR A C 1
ATOM 3555 O O . TYR A 1 450 ? 34.215 -1.121 -12.744 1.00 84.56 450 TYR A O 1
ATOM 3563 N N . ASP A 1 451 ? 35.156 0.007 -14.451 1.00 85.31 451 ASP A N 1
ATOM 3564 C CA . ASP A 1 451 ? 35.705 -1.131 -15.194 1.00 85.31 451 ASP A CA 1
ATOM 3565 C C . ASP A 1 451 ? 37.245 -1.079 -15.247 1.00 85.31 451 ASP A C 1
ATOM 3567 O O . ASP A 1 451 ? 37.872 -0.170 -14.699 1.00 85.31 451 ASP A O 1
ATOM 3571 N N . SER A 1 452 ? 37.886 -2.054 -15.895 1.00 83.50 452 SER A N 1
ATOM 3572 C CA . SER A 1 452 ? 39.325 -1.998 -16.158 1.00 83.50 452 SER A CA 1
ATOM 3573 C C . SER A 1 452 ? 39.671 -0.820 -17.067 1.00 83.50 452 SER A C 1
ATOM 3575 O O . SER A 1 452 ? 39.034 -0.623 -18.100 1.00 83.50 452 SER A O 1
ATOM 3577 N N . VAL A 1 453 ? 40.716 -0.066 -16.712 1.00 84.56 453 VAL A N 1
ATOM 3578 C CA . VAL A 1 453 ? 41.274 0.964 -17.597 1.00 84.56 453 VAL A CA 1
ATOM 3579 C C . VAL A 1 453 ? 41.758 0.307 -18.885 1.00 84.56 453 VAL A C 1
ATOM 3581 O O . VAL A 1 453 ? 42.563 -0.623 -18.841 1.00 84.56 453 VAL A O 1
ATOM 3584 N N . ASP A 1 454 ? 41.258 0.802 -20.014 1.00 84.25 454 ASP A N 1
ATOM 3585 C CA . ASP A 1 454 ? 41.662 0.359 -21.341 1.00 84.25 454 ASP A CA 1
ATOM 3586 C C . ASP A 1 454 ? 43.046 0.929 -21.679 1.00 84.25 454 ASP A C 1
ATOM 3588 O O . ASP A 1 454 ? 43.200 2.107 -21.996 1.00 84.25 454 ASP A O 1
ATOM 3592 N N . TRP A 1 455 ? 44.077 0.094 -21.552 1.00 84.25 455 TRP A N 1
ATOM 3593 C CA . TRP A 1 455 ? 45.458 0.472 -21.863 1.00 84.25 455 TRP A CA 1
ATOM 3594 C C . TRP A 1 455 ? 45.730 0.495 -23.370 1.00 84.25 455 TRP A C 1
ATOM 3596 O O . TRP A 1 455 ? 46.701 1.128 -23.802 1.00 84.25 455 TRP A O 1
ATOM 3606 N N . ASP A 1 456 ? 44.872 -0.154 -24.161 1.00 86.56 456 ASP A N 1
ATOM 3607 C CA . ASP A 1 456 ? 45.006 -0.253 -25.613 1.00 86.56 456 ASP A CA 1
ATOM 3608 C C . ASP A 1 456 ? 44.675 1.093 -26.278 1.00 86.56 456 ASP A C 1
ATOM 3610 O O . ASP A 1 456 ? 45.138 1.386 -27.380 1.00 86.56 456 ASP A O 1
ATOM 3614 N N . SER A 1 457 ? 44.016 2.005 -25.551 1.00 84.69 457 SER A N 1
ATOM 3615 C CA . SER A 1 457 ? 43.793 3.392 -25.973 1.00 84.69 457 SER A CA 1
ATOM 3616 C C . SER A 1 457 ? 45.093 4.171 -26.245 1.00 84.69 457 SER A C 1
ATOM 3618 O O . SER A 1 457 ? 45.059 5.211 -26.900 1.00 84.69 457 SER A O 1
ATOM 3620 N N . LEU A 1 458 ? 46.242 3.704 -25.730 1.00 86.19 458 LEU A N 1
ATOM 3621 C CA . LEU A 1 458 ? 47.570 4.296 -25.947 1.00 86.19 458 LEU A CA 1
ATOM 3622 C C . LEU A 1 458 ? 48.365 3.604 -27.071 1.00 86.19 458 LEU A C 1
ATOM 3624 O O . LEU A 1 458 ? 49.402 4.115 -27.488 1.00 86.19 458 LEU A O 1
ATOM 3628 N N . GLU A 1 459 ? 47.915 2.459 -27.587 1.00 82.88 459 GLU A N 1
ATOM 3629 C CA . GLU A 1 459 ? 48.578 1.732 -28.682 1.00 82.88 459 GLU A CA 1
ATOM 3630 C C . GLU A 1 459 ? 48.688 2.534 -30.003 1.00 82.88 459 GLU A C 1
ATOM 3632 O O . GLU A 1 459 ? 49.753 2.483 -30.642 1.00 82.88 459 GLU A O 1
ATOM 3637 N N . PRO A 1 460 ? 47.693 3.372 -30.384 1.00 82.69 460 PRO A N 1
ATOM 3638 C CA . PRO A 1 460 ? 47.756 4.201 -31.590 1.00 82.69 460 PRO A CA 1
ATOM 3639 C C . PRO A 1 460 ? 48.899 5.229 -31.613 1.00 82.69 460 PRO A C 1
ATOM 3641 O O . PRO A 1 460 ? 49.227 5.736 -32.685 1.00 82.69 460 PRO A O 1
ATOM 3644 N N . LEU A 1 461 ? 49.551 5.510 -30.473 1.00 79.56 461 LEU A N 1
ATOM 3645 C CA . LEU A 1 461 ? 50.726 6.396 -30.390 1.00 79.56 461 LEU A CA 1
ATOM 3646 C C . LEU A 1 461 ? 51.874 5.936 -31.305 1.00 79.56 461 LEU A C 1
ATOM 3648 O O . LEU A 1 461 ? 52.623 6.763 -31.818 1.00 79.56 461 LEU A O 1
ATOM 3652 N N . SER A 1 462 ? 51.992 4.628 -31.546 1.00 79.56 462 SER A N 1
ATOM 3653 C CA . SER A 1 462 ? 53.024 4.046 -32.415 1.00 79.56 462 SER A CA 1
ATOM 3654 C C . SER A 1 462 ? 52.817 4.326 -33.912 1.00 79.56 462 SER A C 1
ATOM 3656 O O . SER A 1 462 ? 53.767 4.236 -34.687 1.00 79.56 462 SER A O 1
ATOM 3658 N N . GLY A 1 463 ? 51.598 4.697 -34.326 1.00 81.62 463 GLY A N 1
ATOM 3659 C CA . GLY A 1 463 ? 51.232 4.944 -35.726 1.00 81.62 463 GLY A CA 1
ATOM 3660 C C . GLY A 1 463 ? 51.328 6.406 -36.180 1.00 81.62 463 GLY A C 1
ATOM 3661 O O . GLY A 1 463 ? 51.071 6.690 -37.346 1.00 81.62 463 GLY A O 1
ATOM 3662 N N . LEU A 1 464 ? 51.685 7.336 -35.285 1.00 80.50 464 LEU A N 1
ATOM 3663 C CA . LEU A 1 464 ? 51.613 8.790 -35.512 1.00 80.50 464 LEU A CA 1
ATOM 3664 C C . LEU A 1 464 ? 52.860 9.415 -36.169 1.00 80.50 464 LEU A C 1
ATOM 3666 O O . LEU A 1 464 ? 52.911 10.628 -36.346 1.00 80.50 464 LEU A O 1
ATOM 3670 N N . GLY A 1 465 ? 53.855 8.610 -36.558 1.00 82.06 465 GLY A N 1
ATOM 3671 C CA . GLY A 1 465 ? 55.064 9.094 -37.243 1.00 82.06 465 GLY A CA 1
ATOM 3672 C C . GLY A 1 465 ? 55.991 9.962 -36.380 1.00 82.06 465 GLY A C 1
ATOM 3673 O O . GLY A 1 465 ? 56.834 10.668 -36.926 1.00 82.06 465 GLY A O 1
ATOM 3674 N N . LEU A 1 466 ? 55.817 9.924 -35.057 1.00 84.56 466 LEU A N 1
ATOM 3675 C CA . LEU A 1 466 ? 56.683 10.569 -34.069 1.00 84.56 466 LEU A CA 1
ATOM 3676 C C . LEU A 1 466 ? 57.974 9.768 -33.862 1.00 84.56 466 LEU A C 1
ATOM 3678 O O . LEU A 1 466 ? 58.006 8.554 -34.093 1.00 84.56 466 LEU A O 1
ATOM 3682 N N . ASP A 1 467 ? 59.013 10.435 -33.360 1.00 88.81 467 ASP A N 1
ATOM 3683 C CA . ASP A 1 467 ? 60.258 9.763 -32.999 1.00 88.81 467 ASP A CA 1
ATOM 3684 C C . ASP A 1 467 ? 60.009 8.723 -31.889 1.00 88.81 467 ASP A C 1
ATOM 3686 O O . ASP A 1 467 ? 59.230 8.964 -30.959 1.00 88.81 467 ASP A O 1
ATOM 3690 N N . PRO A 1 468 ? 60.666 7.548 -31.941 1.00 85.12 468 PRO A N 1
ATOM 3691 C CA . PRO A 1 468 ? 60.401 6.448 -31.013 1.00 85.12 468 PRO A CA 1
ATOM 3692 C C . PRO A 1 468 ? 60.635 6.825 -29.542 1.00 85.12 468 PRO A C 1
ATOM 3694 O O . PRO A 1 468 ? 59.942 6.313 -28.662 1.00 85.12 468 PRO A O 1
ATOM 3697 N N . GLU A 1 469 ? 61.563 7.746 -29.268 1.00 87.19 469 GLU A N 1
ATOM 3698 C CA . GLU A 1 469 ? 61.816 8.272 -27.921 1.00 87.19 469 GLU A CA 1
ATOM 3699 C C . GLU A 1 469 ? 60.657 9.151 -27.414 1.00 87.19 469 GLU A C 1
ATOM 3701 O O . GLU A 1 469 ? 60.255 9.039 -26.253 1.00 87.19 469 GLU A O 1
ATOM 3706 N N . GLU A 1 470 ? 60.052 9.964 -28.286 1.00 85.75 470 GLU A N 1
ATOM 3707 C CA . GLU A 1 470 ? 58.892 10.801 -27.955 1.00 85.75 470 GLU A CA 1
ATOM 3708 C C . GLU A 1 470 ? 57.637 9.950 -27.732 1.00 85.75 470 GLU A C 1
ATOM 3710 O O . GLU A 1 470 ? 56.925 10.138 -26.743 1.00 85.75 470 GLU A O 1
ATOM 3715 N N . VAL A 1 471 ? 57.399 8.953 -28.596 1.00 85.62 471 VAL A N 1
ATOM 3716 C CA . VAL A 1 471 ? 56.306 7.976 -28.441 1.00 85.62 471 VAL A CA 1
ATOM 3717 C C . VAL A 1 471 ? 56.400 7.277 -27.086 1.00 85.62 471 VAL A C 1
ATOM 3719 O O . VAL A 1 471 ? 55.397 7.135 -26.379 1.00 85.62 471 VAL A O 1
ATOM 3722 N N . GLN A 1 472 ? 57.605 6.860 -26.693 1.00 86.50 472 GLN A N 1
ATOM 3723 C CA . GLN A 1 472 ? 57.831 6.191 -25.417 1.00 86.50 472 GLN A CA 1
ATOM 3724 C C . GLN A 1 472 ? 57.619 7.138 -24.226 1.00 86.50 472 GLN A C 1
ATOM 3726 O O . GLN A 1 472 ? 57.034 6.720 -23.223 1.00 86.50 472 GLN A O 1
ATOM 3731 N N . ALA A 1 473 ? 58.013 8.410 -24.345 1.00 88.12 473 ALA A N 1
ATOM 3732 C CA . ALA A 1 473 ? 57.776 9.426 -23.323 1.00 88.12 473 ALA A CA 1
ATOM 3733 C C . ALA A 1 473 ? 56.275 9.693 -23.117 1.00 88.12 473 ALA A C 1
ATOM 3735 O O . ALA A 1 473 ? 55.787 9.596 -21.990 1.00 88.12 473 ALA A O 1
ATOM 3736 N N . TYR A 1 474 ? 55.514 9.953 -24.186 1.00 88.19 474 TYR A N 1
ATOM 3737 C CA . TYR A 1 474 ? 54.067 10.184 -24.093 1.00 88.19 474 TYR A CA 1
ATOM 3738 C C . TYR A 1 474 ? 53.310 8.958 -23.582 1.00 88.19 474 TYR A C 1
ATOM 3740 O O . TYR A 1 474 ? 52.405 9.095 -22.756 1.00 88.19 474 TYR A O 1
ATOM 3748 N N . ARG A 1 475 ? 53.716 7.753 -24.000 1.00 88.69 475 ARG A N 1
ATOM 3749 C CA . ARG A 1 475 ? 53.153 6.501 -23.483 1.00 88.69 475 ARG A CA 1
ATOM 3750 C C . ARG A 1 475 ? 53.416 6.343 -21.987 1.00 88.69 475 ARG A C 1
ATOM 3752 O O . ARG A 1 475 ? 52.502 5.984 -21.252 1.00 88.69 475 ARG A O 1
ATOM 3759 N N . LEU A 1 476 ? 54.629 6.643 -21.520 1.00 89.75 476 LEU A N 1
ATOM 3760 C CA . LEU A 1 476 ? 54.968 6.588 -20.098 1.00 89.75 476 LEU A CA 1
ATOM 3761 C C . LEU A 1 476 ? 54.142 7.592 -19.280 1.00 89.75 476 LEU A C 1
ATOM 3763 O O . LEU A 1 476 ? 53.610 7.224 -18.234 1.00 89.75 476 LEU A O 1
ATOM 3767 N N . TYR A 1 477 ? 53.987 8.830 -19.764 1.00 89.62 477 TYR A N 1
ATOM 3768 C CA . TYR A 1 477 ? 53.150 9.840 -19.108 1.00 89.62 477 TYR A CA 1
ATOM 3769 C C . TYR A 1 477 ? 51.672 9.438 -19.081 1.00 89.62 477 TYR A C 1
ATOM 3771 O O . TYR A 1 477 ? 51.044 9.538 -18.029 1.00 89.62 477 TYR A O 1
ATOM 3779 N N . GLY A 1 478 ? 51.124 8.929 -20.189 1.00 89.25 478 GLY A N 1
ATOM 3780 C CA . GLY A 1 478 ? 49.751 8.419 -20.245 1.00 89.25 478 GLY A CA 1
ATOM 3781 C C . GLY A 1 478 ? 49.520 7.271 -19.259 1.00 89.25 478 GLY A C 1
ATOM 3782 O O . GLY A 1 478 ? 48.573 7.310 -18.474 1.00 89.25 478 GLY A O 1
ATOM 3783 N N . ILE A 1 479 ? 50.443 6.302 -19.217 1.00 91.69 479 ILE A N 1
ATOM 3784 C CA . ILE A 1 479 ? 50.395 5.187 -18.261 1.00 91.69 479 ILE A CA 1
ATOM 3785 C C . ILE A 1 479 ? 50.451 5.699 -16.820 1.00 91.69 479 ILE A C 1
ATOM 3787 O O . ILE A 1 479 ? 49.682 5.241 -15.977 1.00 91.69 479 ILE A O 1
ATOM 3791 N N . LEU A 1 480 ? 51.332 6.657 -16.525 1.00 93.44 480 LEU A N 1
ATOM 3792 C CA . LEU A 1 480 ? 51.471 7.227 -15.187 1.00 93.44 480 LEU A CA 1
ATOM 3793 C C . LEU A 1 480 ? 50.186 7.940 -14.746 1.00 93.44 480 LEU A C 1
ATOM 3795 O O . LEU A 1 480 ? 49.728 7.741 -13.623 1.00 93.44 480 LEU A O 1
ATOM 3799 N N . ILE A 1 481 ? 49.580 8.733 -15.632 1.00 92.50 481 ILE A N 1
ATOM 3800 C CA . ILE A 1 481 ? 48.323 9.442 -15.367 1.00 92.50 481 ILE A CA 1
ATOM 3801 C C . ILE A 1 481 ? 47.199 8.441 -15.082 1.00 92.50 481 ILE A C 1
ATOM 3803 O O . ILE A 1 481 ? 46.498 8.593 -14.082 1.00 92.50 481 ILE A O 1
ATOM 3807 N N . PHE A 1 482 ? 47.064 7.385 -15.890 1.00 92.38 482 PHE A N 1
ATOM 3808 C CA . PHE A 1 482 ? 46.076 6.329 -15.660 1.00 92.38 482 PHE A CA 1
ATOM 3809 C C . PHE A 1 482 ? 46.328 5.521 -14.387 1.00 92.38 482 PHE A C 1
ATOM 3811 O O . PHE A 1 482 ? 45.381 5.225 -13.657 1.00 92.38 482 PHE A O 1
ATOM 3818 N N . ALA A 1 483 ? 47.583 5.196 -14.077 1.00 92.62 483 ALA A N 1
ATOM 3819 C CA . ALA A 1 483 ? 47.941 4.473 -12.861 1.00 92.62 483 ALA A CA 1
ATOM 3820 C C . ALA A 1 483 ? 47.621 5.295 -11.604 1.00 92.62 483 ALA A C 1
ATOM 3822 O O . ALA A 1 483 ? 47.004 4.784 -10.668 1.00 92.62 483 ALA A O 1
ATOM 3823 N N . ILE A 1 484 ? 47.981 6.585 -11.597 1.00 94.56 484 ILE A N 1
ATOM 3824 C CA . ILE A 1 484 ? 47.668 7.493 -10.487 1.00 94.56 484 ILE A CA 1
ATOM 3825 C C . ILE A 1 484 ? 46.153 7.697 -10.386 1.00 94.56 484 ILE A C 1
ATOM 3827 O O . ILE A 1 484 ? 45.613 7.613 -9.283 1.00 94.56 484 ILE A O 1
ATOM 3831 N N . TYR A 1 485 ? 45.451 7.908 -11.505 1.00 94.00 485 TYR A N 1
ATOM 3832 C CA . TYR A 1 485 ? 43.993 8.026 -11.504 1.00 94.00 485 TYR A CA 1
ATOM 3833 C C . TYR A 1 485 ? 43.327 6.770 -10.936 1.00 94.00 485 TYR A C 1
ATOM 3835 O O . TYR A 1 485 ? 42.473 6.890 -10.069 1.00 94.00 485 TYR A O 1
ATOM 3843 N N . SER A 1 486 ? 43.743 5.572 -11.345 1.00 91.81 486 SER A N 1
ATOM 3844 C CA . SER A 1 486 ? 43.179 4.307 -10.846 1.00 91.81 486 SER A CA 1
ATOM 3845 C C . SER A 1 486 ? 43.428 4.119 -9.347 1.00 91.81 486 SER A C 1
ATOM 3847 O O . SER A 1 486 ? 42.549 3.682 -8.604 1.00 91.81 486 SER A O 1
ATOM 3849 N N . LEU A 1 487 ? 44.618 4.492 -8.867 1.00 93.06 487 LEU A N 1
ATOM 3850 C CA . LEU A 1 487 ? 44.958 4.415 -7.447 1.00 93.06 487 LEU A CA 1
ATOM 3851 C C . LEU A 1 487 ? 44.145 5.417 -6.613 1.00 93.06 487 LEU A C 1
ATOM 3853 O O . LEU A 1 487 ? 43.619 5.073 -5.556 1.00 93.06 487 LEU A O 1
ATOM 3857 N N . VAL A 1 488 ? 44.000 6.654 -7.085 1.00 93.31 488 VAL A N 1
ATOM 3858 C CA . VAL A 1 488 ? 43.239 7.689 -6.371 1.00 93.31 488 VAL A CA 1
ATOM 3859 C C . VAL A 1 488 ? 41.730 7.451 -6.489 1.00 93.31 488 VAL A C 1
ATOM 3861 O O . VAL A 1 488 ? 41.014 7.501 -5.496 1.00 93.31 488 VAL A O 1
ATOM 3864 N N . SER A 1 489 ? 41.224 7.174 -7.683 1.00 90.75 489 SER A N 1
ATOM 3865 C CA . SER A 1 489 ? 39.795 7.037 -7.965 1.00 90.75 489 SER A CA 1
ATOM 3866 C C . SER A 1 489 ? 39.272 5.680 -7.493 1.00 90.75 489 SER A C 1
ATOM 3868 O O . SER A 1 489 ? 38.444 5.609 -6.588 1.00 90.75 489 SER A O 1
ATOM 3870 N N . THR A 1 490 ? 39.801 4.576 -8.010 1.00 87.50 490 THR A N 1
ATOM 3871 C CA . THR A 1 490 ? 39.250 3.241 -7.736 1.00 87.50 490 THR A CA 1
ATOM 3872 C C . THR A 1 490 ? 39.631 2.737 -6.343 1.00 87.50 490 THR A C 1
ATOM 3874 O O . THR A 1 490 ? 38.765 2.286 -5.594 1.00 87.50 490 THR A O 1
ATOM 3877 N N . VAL A 1 491 ? 40.906 2.848 -5.948 1.00 90.31 491 VAL A N 1
ATOM 3878 C CA . VAL A 1 491 ? 41.365 2.309 -4.653 1.00 90.31 491 VAL A CA 1
ATOM 3879 C C . VAL A 1 491 ? 41.023 3.242 -3.497 1.00 90.31 491 VAL A C 1
ATOM 3881 O O . VAL A 1 491 ? 40.444 2.794 -2.510 1.00 90.31 491 VAL A O 1
ATOM 3884 N N . LEU A 1 492 ? 41.368 4.528 -3.572 1.00 92.75 492 LEU A N 1
ATOM 3885 C CA . LEU A 1 492 ? 41.130 5.442 -2.453 1.00 92.75 492 LEU A CA 1
ATOM 3886 C C . LEU A 1 492 ? 39.661 5.888 -2.386 1.00 92.75 492 LEU A C 1
ATOM 3888 O O . LEU A 1 492 ? 39.001 5.652 -1.371 1.00 92.75 492 LEU A O 1
ATOM 3892 N N . LEU A 1 493 ? 39.132 6.513 -3.444 1.00 91.69 493 LEU A N 1
ATOM 3893 C CA . LEU A 1 493 ? 37.765 7.046 -3.424 1.00 91.69 493 LEU A CA 1
ATOM 3894 C C . LEU A 1 493 ? 36.711 5.928 -3.423 1.00 91.69 493 LEU A C 1
ATOM 3896 O O . LEU A 1 493 ? 35.738 6.030 -2.679 1.00 91.69 493 LEU A O 1
ATOM 3900 N N . GLY A 1 494 ? 36.911 4.840 -4.174 1.00 90.31 494 GLY A N 1
ATOM 3901 C CA . GLY A 1 494 ? 36.007 3.683 -4.166 1.00 90.31 494 GLY A CA 1
ATOM 3902 C C . GLY A 1 494 ? 35.861 3.046 -2.776 1.00 90.31 494 GLY A C 1
ATOM 3903 O O . GLY A 1 494 ? 34.742 2.867 -2.288 1.00 90.31 494 GLY A O 1
ATOM 3904 N N . ASN A 1 495 ? 36.974 2.790 -2.078 1.00 92.25 495 ASN A N 1
ATOM 3905 C CA . ASN A 1 495 ? 36.929 2.259 -0.710 1.00 92.25 495 ASN A CA 1
ATOM 3906 C C . ASN A 1 495 ? 36.335 3.262 0.288 1.00 92.25 495 ASN A C 1
ATOM 3908 O O . ASN A 1 495 ? 35.586 2.868 1.185 1.00 92.25 495 ASN A O 1
ATOM 3912 N N . LEU A 1 496 ? 36.620 4.558 0.123 1.00 92.12 496 LEU A N 1
ATOM 3913 C CA . LEU A 1 496 ? 36.016 5.605 0.946 1.00 92.12 496 LEU A CA 1
ATOM 3914 C C . LEU A 1 496 ? 34.491 5.650 0.767 1.00 92.12 496 LEU A C 1
ATOM 3916 O O . LEU A 1 496 ? 33.768 5.749 1.756 1.00 92.12 496 LEU A O 1
ATOM 3920 N N . LEU A 1 497 ? 33.991 5.519 -0.465 1.00 90.31 497 LEU A N 1
ATOM 3921 C CA . LEU A 1 497 ? 32.557 5.466 -0.752 1.00 90.31 497 LEU A CA 1
ATOM 3922 C C . LEU A 1 497 ? 31.887 4.280 -0.049 1.00 90.31 497 LEU A C 1
ATOM 3924 O O . LEU A 1 497 ? 30.858 4.452 0.606 1.00 90.31 497 LEU A O 1
ATOM 3928 N N . ILE A 1 498 ? 32.492 3.091 -0.125 1.00 90.56 498 ILE A N 1
ATOM 3929 C CA . ILE A 1 498 ? 31.997 1.892 0.568 1.00 90.56 498 ILE A CA 1
ATOM 3930 C C . ILE A 1 498 ? 31.976 2.117 2.085 1.00 90.56 498 ILE A C 1
ATOM 3932 O O . ILE A 1 498 ? 30.994 1.770 2.749 1.00 90.56 498 ILE A O 1
ATOM 3936 N N . ALA A 1 499 ? 33.020 2.734 2.642 1.00 91.56 499 ALA A N 1
ATOM 3937 C CA . ALA A 1 499 ? 33.093 3.045 4.065 1.00 91.56 499 ALA A CA 1
ATOM 3938 C C . ALA A 1 499 ? 31.996 4.035 4.498 1.00 91.56 499 ALA A C 1
ATOM 3940 O O . ALA A 1 499 ? 31.334 3.807 5.513 1.00 91.56 499 ALA A O 1
ATOM 3941 N N . ILE A 1 500 ? 31.747 5.089 3.712 1.00 89.06 500 ILE A N 1
ATOM 3942 C CA . ILE A 1 500 ? 30.673 6.065 3.961 1.00 89.06 500 ILE A CA 1
ATOM 3943 C C . ILE A 1 500 ? 29.305 5.373 3.941 1.00 89.06 500 ILE A C 1
ATOM 3945 O O . ILE A 1 500 ? 28.517 5.536 4.876 1.00 89.06 500 ILE A O 1
ATOM 3949 N N . ILE A 1 501 ? 29.038 4.554 2.917 1.00 87.69 501 ILE A N 1
ATOM 3950 C CA . ILE A 1 501 ? 27.781 3.802 2.785 1.00 87.69 501 ILE A CA 1
ATOM 3951 C C . ILE A 1 501 ? 27.584 2.863 3.984 1.00 87.69 501 ILE A C 1
ATOM 3953 O O . ILE A 1 501 ? 26.503 2.836 4.577 1.00 87.69 501 ILE A O 1
ATOM 3957 N N . THR A 1 502 ? 28.632 2.137 4.379 1.00 87.94 502 THR A N 1
ATOM 3958 C CA . THR A 1 502 ? 28.582 1.173 5.489 1.00 87.94 502 THR A CA 1
ATOM 3959 C C . THR A 1 502 ? 28.352 1.867 6.832 1.00 87.94 502 THR A C 1
ATOM 3961 O O . THR A 1 502 ? 27.513 1.425 7.612 1.00 87.94 502 THR A O 1
ATOM 3964 N N . ASN A 1 503 ? 29.029 2.989 7.092 1.00 88.00 503 ASN A N 1
ATOM 3965 C CA . ASN A 1 503 ? 28.880 3.750 8.336 1.00 88.00 503 ASN A CA 1
ATOM 3966 C C . ASN A 1 503 ? 27.488 4.398 8.471 1.00 88.00 503 ASN A C 1
ATOM 3968 O O . ASN A 1 503 ? 26.967 4.577 9.572 1.00 88.00 503 ASN A O 1
ATOM 3972 N N . ARG A 1 504 ? 26.857 4.756 7.344 1.00 84.06 504 ARG A N 1
ATOM 3973 C CA . ARG A 1 504 ? 25.534 5.398 7.337 1.00 84.06 504 ARG A CA 1
ATOM 3974 C C . ARG A 1 504 ? 24.374 4.407 7.407 1.00 84.06 504 ARG A C 1
ATOM 3976 O O . ARG A 1 504 ? 23.245 4.813 7.688 1.00 84.06 504 ARG A O 1
ATOM 3983 N N . TYR A 1 505 ? 24.622 3.120 7.176 1.00 83.62 505 TYR A N 1
ATOM 3984 C CA . TYR A 1 505 ? 23.589 2.096 7.243 1.00 83.62 505 TYR A CA 1
ATOM 3985 C C . TYR A 1 505 ? 23.131 1.861 8.692 1.00 83.62 505 TYR A C 1
ATOM 3987 O O . TYR A 1 505 ? 23.750 1.126 9.457 1.00 83.62 505 TYR A O 1
ATOM 3995 N N . ARG A 1 506 ? 22.008 2.488 9.065 1.00 83.38 506 ARG A N 1
ATOM 3996 C CA . ARG A 1 506 ? 21.339 2.317 10.364 1.00 83.38 506 ARG A CA 1
ATOM 3997 C C . ARG A 1 506 ? 20.039 1.527 10.190 1.00 83.38 506 ARG A C 1
ATOM 3999 O O . ARG A 1 506 ? 18.998 2.120 9.893 1.00 83.38 506 ARG A O 1
ATOM 4006 N N . PRO A 1 507 ? 20.063 0.193 10.352 1.00 81.06 507 PRO A N 1
ATOM 4007 C CA . PRO A 1 507 ? 18.910 -0.648 10.041 1.00 81.06 507 PRO A CA 1
ATOM 4008 C C . PRO A 1 507 ? 17.704 -0.374 10.949 1.00 81.06 507 PRO A C 1
ATOM 4010 O O . PRO A 1 507 ? 16.566 -0.506 10.502 1.00 81.06 507 PRO A O 1
ATOM 4013 N N . ASP A 1 508 ? 17.920 0.028 12.201 1.00 82.69 508 ASP A N 1
ATOM 4014 C CA . ASP A 1 508 ? 16.826 0.229 13.159 1.00 82.69 508 ASP A CA 1
ATOM 4015 C C . ASP A 1 508 ? 16.054 1.527 12.897 1.00 82.69 508 ASP A C 1
ATOM 4017 O O . ASP A 1 508 ? 14.821 1.521 12.875 1.00 82.69 508 ASP A O 1
ATOM 4021 N N . GLU A 1 509 ? 16.758 2.616 12.576 1.00 83.94 509 GLU A N 1
ATOM 4022 C CA . GLU A 1 509 ? 16.134 3.864 12.118 1.00 83.94 509 GLU A CA 1
ATOM 4023 C C . GLU A 1 509 ? 15.369 3.642 10.805 1.00 83.94 509 GLU A C 1
ATOM 4025 O O . GLU A 1 509 ? 14.243 4.115 10.644 1.00 83.94 509 GLU A O 1
ATOM 4030 N N . ALA A 1 510 ? 15.932 2.846 9.890 1.00 83.94 510 ALA A N 1
ATOM 4031 C CA . ALA A 1 510 ? 15.277 2.502 8.633 1.00 83.94 510 ALA A CA 1
ATOM 4032 C C . ALA A 1 510 ? 13.987 1.691 8.832 1.00 83.94 510 ALA A C 1
ATOM 4034 O O . ALA A 1 510 ? 12.985 1.950 8.162 1.00 83.94 510 ALA A O 1
ATOM 4035 N N . LYS A 1 511 ? 13.973 0.735 9.771 1.00 85.50 511 LYS A N 1
ATOM 4036 C CA . LYS A 1 511 ? 12.766 -0.031 10.131 1.00 85.50 511 LYS A CA 1
ATOM 4037 C C . LYS A 1 511 ? 11.695 0.855 10.762 1.00 85.50 511 LYS A C 1
ATOM 4039 O O . LYS A 1 511 ? 10.512 0.723 10.430 1.00 85.50 511 LYS A O 1
ATOM 4044 N N . ALA A 1 512 ? 12.089 1.768 11.647 1.00 86.12 512 ALA A N 1
ATOM 4045 C CA . ALA A 1 512 ? 11.170 2.727 12.249 1.00 86.12 512 ALA A CA 1
ATOM 4046 C C . ALA A 1 512 ? 10.555 3.644 11.177 1.00 86.12 512 ALA A C 1
ATOM 4048 O O . ALA A 1 512 ? 9.331 3.766 11.088 1.00 86.12 512 ALA A O 1
ATOM 4049 N N . GLN A 1 513 ? 11.380 4.190 10.280 1.00 88.00 513 GLN A N 1
ATOM 4050 C CA . GLN A 1 513 ? 10.915 5.022 9.170 1.00 88.00 513 GLN A CA 1
ATOM 4051 C C . GLN A 1 513 ? 10.005 4.253 8.208 1.00 88.00 513 GLN A C 1
ATOM 4053 O O . GLN A 1 513 ? 9.011 4.786 7.722 1.00 88.00 513 GLN A O 1
ATOM 4058 N N . ALA A 1 514 ? 10.298 2.983 7.941 1.00 86.62 514 ALA A N 1
ATOM 4059 C CA . ALA A 1 514 ? 9.434 2.148 7.121 1.00 86.62 514 ALA A CA 1
ATOM 4060 C C . ALA A 1 514 ? 8.070 1.889 7.759 1.00 86.62 514 ALA A C 1
ATOM 4062 O O . ALA A 1 514 ? 7.064 1.839 7.053 1.00 86.62 514 ALA A O 1
ATOM 4063 N N . SER A 1 515 ? 8.033 1.751 9.086 1.00 88.75 515 SER A N 1
ATOM 4064 C CA . SER A 1 515 ? 6.787 1.620 9.845 1.00 88.75 515 SER A CA 1
ATOM 4065 C C . SER A 1 515 ? 5.931 2.879 9.688 1.00 88.75 515 SER A C 1
ATOM 4067 O O . SER A 1 515 ? 4.734 2.772 9.422 1.00 88.75 515 SER A O 1
ATOM 4069 N N . LEU A 1 516 ? 6.556 4.061 9.766 1.00 90.75 516 LEU A N 1
ATOM 4070 C CA . LEU A 1 516 ? 5.910 5.346 9.496 1.00 90.75 516 LEU A CA 1
ATOM 4071 C C . LEU A 1 516 ? 5.409 5.434 8.046 1.00 90.75 516 LEU A C 1
ATOM 4073 O O . LEU A 1 516 ? 4.226 5.683 7.837 1.00 90.75 516 LEU A O 1
ATOM 4077 N N . ASN A 1 517 ? 6.252 5.134 7.053 1.00 88.62 517 ASN A N 1
ATOM 4078 C CA . ASN A 1 517 ? 5.861 5.145 5.637 1.00 88.62 517 ASN A CA 1
ATOM 4079 C C . ASN A 1 517 ? 4.688 4.182 5.363 1.00 88.62 517 ASN A C 1
ATOM 4081 O O . ASN A 1 517 ? 3.760 4.511 4.627 1.00 88.62 517 ASN A O 1
ATOM 4085 N N . PHE A 1 518 ? 4.693 2.990 5.970 1.00 90.81 518 PHE A N 1
ATOM 4086 C CA . PHE A 1 518 ? 3.577 2.050 5.870 1.00 90.81 518 PHE A CA 1
ATOM 4087 C C . PHE A 1 518 ? 2.307 2.626 6.505 1.00 90.81 518 PHE A C 1
ATOM 4089 O O . PHE A 1 518 ? 1.240 2.566 5.895 1.00 90.81 518 PHE A O 1
ATOM 4096 N N . ALA A 1 519 ? 2.414 3.236 7.687 1.00 91.81 519 ALA A N 1
ATOM 4097 C CA . ALA A 1 519 ? 1.293 3.904 8.339 1.00 91.81 519 ALA A CA 1
ATOM 4098 C C . ALA A 1 519 ? 0.729 5.055 7.487 1.00 91.81 519 ALA A C 1
ATOM 4100 O O . ALA A 1 519 ? -0.490 5.192 7.394 1.00 91.81 519 ALA A O 1
ATOM 4101 N N . GLU A 1 520 ? 1.577 5.830 6.806 1.00 90.31 520 GLU A N 1
ATOM 4102 C CA . GLU A 1 520 ? 1.155 6.887 5.879 1.00 90.31 520 GLU A CA 1
ATOM 4103 C C . GLU A 1 520 ? 0.393 6.326 4.675 1.00 90.31 520 GLU A C 1
ATOM 4105 O O . GLU A 1 520 ? -0.626 6.890 4.272 1.00 90.31 520 GLU A O 1
ATOM 4110 N N . VAL A 1 521 ? 0.840 5.196 4.119 1.00 91.69 521 VAL A N 1
ATOM 4111 C CA . VAL A 1 521 ? 0.136 4.511 3.023 1.00 91.69 521 VAL A CA 1
ATOM 4112 C C . VAL A 1 521 ? -1.229 3.997 3.487 1.00 91.69 521 VAL A C 1
ATOM 4114 O O . VAL A 1 521 ? -2.226 4.153 2.776 1.00 91.69 521 VAL A O 1
ATOM 4117 N N . VAL A 1 522 ? -1.302 3.422 4.691 1.00 93.38 522 VAL A N 1
ATOM 4118 C CA . VAL A 1 522 ? -2.571 2.982 5.289 1.00 93.38 522 VAL A CA 1
ATOM 4119 C C . VAL A 1 522 ? -3.503 4.173 5.505 1.00 93.38 522 VAL A C 1
ATOM 4121 O O . VAL A 1 522 ? -4.669 4.088 5.126 1.00 93.38 522 VAL A O 1
ATOM 4124 N N . ASP A 1 523 ? -3.007 5.286 6.050 1.00 92.25 523 ASP A N 1
ATOM 4125 C CA . ASP A 1 523 ? -3.790 6.510 6.256 1.00 92.25 523 ASP A CA 1
ATOM 4126 C C . ASP A 1 523 ? -4.286 7.101 4.932 1.00 92.25 523 ASP A C 1
ATOM 4128 O O . ASP A 1 523 ? -5.455 7.464 4.810 1.00 92.25 523 ASP A O 1
ATOM 4132 N N . TYR A 1 524 ? -3.425 7.144 3.914 1.00 91.44 524 TYR A N 1
ATOM 4133 C CA . TYR A 1 524 ? -3.776 7.615 2.579 1.00 91.44 524 TYR A CA 1
ATOM 4134 C C . TYR A 1 524 ? -4.938 6.810 1.982 1.00 91.44 524 TYR A C 1
ATOM 4136 O O . TYR A 1 524 ? -5.922 7.384 1.512 1.00 91.44 524 TYR A O 1
ATOM 4144 N N . HIS A 1 525 ? -4.872 5.480 2.034 1.00 94.25 525 HIS A N 1
ATOM 4145 C CA . HIS A 1 525 ? -5.933 4.635 1.488 1.00 94.25 525 HIS A CA 1
ATOM 4146 C C . HIS A 1 525 ? -7.177 4.580 2.381 1.00 94.25 525 HIS A C 1
ATOM 4148 O O . HIS A 1 525 ? -8.290 4.512 1.861 1.00 94.25 525 HIS A O 1
ATOM 4154 N N . ALA A 1 526 ? -7.030 4.675 3.704 1.00 91.62 526 ALA A N 1
ATOM 4155 C CA . ALA A 1 526 ? -8.162 4.828 4.615 1.00 91.62 526 ALA A CA 1
ATOM 4156 C C . ALA A 1 526 ? -8.922 6.135 4.338 1.00 91.62 526 ALA A C 1
ATOM 4158 O O . ALA A 1 526 ? -10.151 6.138 4.294 1.00 91.62 526 ALA A O 1
ATOM 4159 N N . PHE A 1 527 ? -8.202 7.222 4.048 1.00 91.44 527 PHE A N 1
ATOM 4160 C CA . PHE A 1 527 ? -8.797 8.486 3.625 1.00 91.44 527 PHE A CA 1
ATOM 4161 C C . PHE A 1 527 ? -9.595 8.340 2.322 1.00 91.44 527 PHE A C 1
ATOM 4163 O O . PHE A 1 527 ? -10.694 8.889 2.221 1.00 91.44 527 PHE A O 1
ATOM 4170 N N . GLN A 1 528 ? -9.087 7.578 1.346 1.00 92.25 528 GLN A N 1
ATOM 4171 C CA . GLN A 1 528 ? -9.819 7.285 0.108 1.00 92.25 528 GLN A CA 1
ATOM 4172 C C . GLN A 1 528 ? -11.107 6.497 0.369 1.00 92.25 528 GLN A C 1
ATOM 4174 O O . GLN A 1 528 ? -12.136 6.816 -0.225 1.00 92.25 528 GLN A O 1
ATOM 4179 N N . VAL A 1 529 ? -11.078 5.514 1.277 1.00 91.44 529 VAL A N 1
ATOM 4180 C CA . VAL A 1 529 ? -12.283 4.780 1.698 1.00 91.44 529 VAL A CA 1
ATOM 4181 C C . VAL A 1 529 ? -13.303 5.731 2.325 1.00 91.44 529 VAL A C 1
ATOM 4183 O O . VAL A 1 529 ? -14.452 5.746 1.892 1.00 91.44 529 VAL A O 1
ATOM 4186 N N . ASP A 1 530 ? -12.880 6.550 3.293 1.00 88.81 530 ASP A N 1
ATOM 4187 C CA . ASP A 1 530 ? -13.759 7.474 4.025 1.00 88.81 530 ASP A CA 1
ATOM 4188 C C . ASP A 1 530 ? -14.459 8.494 3.105 1.00 88.81 530 ASP A C 1
ATOM 4190 O O . ASP A 1 530 ? -15.557 8.959 3.408 1.00 88.81 530 ASP A O 1
ATOM 4194 N N . HIS A 1 531 ? -13.820 8.856 1.988 1.00 89.12 531 HIS A N 1
ATOM 4195 C CA . HIS A 1 531 ? -14.314 9.855 1.036 1.00 89.12 531 HIS A CA 1
ATOM 4196 C C . HIS A 1 531 ? -14.838 9.252 -0.274 1.00 89.12 531 HIS A C 1
ATOM 4198 O O . HIS A 1 531 ? -15.133 10.000 -1.206 1.00 89.12 531 HIS A O 1
ATOM 4204 N N . PHE A 1 532 ? -14.964 7.923 -0.358 1.00 90.56 532 PHE A N 1
ATOM 4205 C CA . PHE A 1 532 ? -15.410 7.195 -1.554 1.00 90.56 532 PHE A CA 1
ATOM 4206 C C . PHE A 1 532 ? -14.590 7.512 -2.820 1.00 90.56 532 PHE A C 1
ATOM 4208 O O . PHE A 1 532 ? -15.102 7.452 -3.937 1.00 90.56 532 PHE A O 1
ATOM 4215 N N . ILE A 1 533 ? -13.304 7.831 -2.653 1.00 90.44 533 ILE A N 1
ATOM 4216 C CA . ILE A 1 533 ? -12.382 8.134 -3.751 1.00 90.44 533 ILE A CA 1
ATOM 4217 C C . ILE A 1 533 ? -11.913 6.816 -4.369 1.00 90.44 533 ILE A C 1
ATOM 4219 O O . ILE A 1 533 ? -11.563 5.861 -3.668 1.00 90.44 533 ILE A O 1
ATOM 4223 N N . MET A 1 534 ? -11.910 6.752 -5.696 1.00 89.06 534 MET A N 1
ATOM 4224 C CA . MET A 1 534 ? -11.313 5.644 -6.437 1.00 89.06 534 MET A CA 1
ATOM 4225 C C . MET A 1 534 ? -9.894 5.981 -6.877 1.00 89.06 534 MET A C 1
ATOM 4227 O O . MET A 1 534 ? -9.565 7.147 -7.073 1.00 89.06 534 MET A O 1
ATOM 4231 N N . GLY A 1 535 ? -9.077 4.946 -7.064 1.00 89.31 535 GLY A N 1
ATOM 4232 C CA . GLY A 1 535 ? -7.816 5.098 -7.780 1.00 89.31 535 GLY A CA 1
ATOM 4233 C C . GLY A 1 535 ? -8.055 5.381 -9.264 1.00 89.31 535 GLY A C 1
ATOM 4234 O O . GLY A 1 535 ? -9.105 5.028 -9.814 1.00 89.31 535 GLY A O 1
ATOM 4235 N N . SER A 1 536 ? -7.073 5.992 -9.916 1.00 90.00 536 SER A N 1
ATOM 4236 C CA . SER A 1 536 ? -6.992 6.069 -11.376 1.00 90.00 536 SER A CA 1
ATOM 4237 C C . SER A 1 536 ? -7.133 4.679 -12.017 1.00 90.00 536 SER A C 1
ATOM 4239 O O . SER A 1 536 ? -6.696 3.701 -11.405 1.00 90.00 536 SER A O 1
ATOM 4241 N N . PRO A 1 537 ? -7.741 4.534 -13.210 1.00 91.88 537 PRO A N 1
ATOM 4242 C CA . PRO A 1 537 ? -8.438 5.560 -13.999 1.00 91.88 537 PRO A CA 1
ATOM 4243 C C . PRO A 1 537 ? -9.912 5.727 -13.580 1.00 91.88 537 PRO A C 1
ATOM 4245 O O . PRO A 1 537 ? -10.658 6.532 -14.135 1.00 91.88 537 PRO A O 1
ATOM 4248 N N . PHE A 1 538 ? -10.370 4.929 -12.615 1.00 92.31 538 PHE A N 1
ATOM 4249 C CA . PHE A 1 538 ? -11.783 4.777 -12.274 1.00 92.31 538 PHE A CA 1
ATOM 4250 C C . PHE A 1 538 ? -12.390 6.011 -11.602 1.00 92.31 538 PHE A C 1
ATOM 4252 O O . PHE A 1 538 ? -13.604 6.216 -11.635 1.00 92.31 538 PHE A O 1
ATOM 4259 N N . ASN A 1 539 ? -11.557 6.873 -11.028 1.00 91.94 539 ASN A N 1
ATOM 4260 C CA . ASN A 1 539 ? -11.968 8.175 -10.513 1.00 91.94 539 ASN A CA 1
ATOM 4261 C C . ASN A 1 539 ? -12.590 9.095 -11.580 1.00 91.94 539 ASN A C 1
ATOM 4263 O O . ASN A 1 539 ? -13.411 9.941 -11.228 1.00 91.94 539 ASN A O 1
ATOM 4267 N N . ILE A 1 540 ? -12.275 8.910 -12.868 1.00 91.94 540 ILE A N 1
ATOM 4268 C CA . ILE A 1 540 ? -12.924 9.645 -13.964 1.00 91.94 540 ILE A CA 1
ATOM 4269 C C . ILE A 1 540 ? -14.417 9.311 -14.017 1.00 91.94 540 ILE A C 1
ATOM 4271 O O . ILE A 1 540 ? -15.238 10.209 -14.173 1.00 91.94 540 ILE A O 1
ATOM 4275 N N . ILE A 1 541 ? -14.796 8.047 -13.800 1.00 90.81 541 ILE A N 1
ATOM 4276 C CA . ILE A 1 541 ? -16.207 7.632 -13.762 1.00 90.81 541 ILE A CA 1
ATOM 4277 C C . ILE A 1 541 ? -16.928 8.336 -12.607 1.00 90.81 541 ILE A C 1
ATOM 4279 O O . ILE A 1 541 ? -18.040 8.833 -12.781 1.00 90.81 541 ILE A O 1
ATOM 4283 N N . ALA A 1 542 ? -16.278 8.446 -11.444 1.00 86.00 542 ALA A N 1
ATOM 4284 C CA . ALA A 1 542 ? -16.822 9.190 -10.307 1.00 86.00 542 ALA A CA 1
ATOM 4285 C C . ALA A 1 542 ? -16.991 10.692 -10.615 1.00 86.00 542 ALA A C 1
ATOM 4287 O O . ALA A 1 542 ? -17.946 11.311 -10.150 1.00 86.00 542 ALA A O 1
ATOM 4288 N N . LEU A 1 543 ? -16.101 11.276 -11.427 1.00 86.44 543 LEU A N 1
ATOM 4289 C CA . LEU A 1 543 ? -16.216 12.665 -11.879 1.00 86.44 543 LEU A CA 1
ATOM 4290 C C . LEU A 1 543 ? -17.357 12.844 -12.894 1.00 86.44 543 LEU A C 1
ATOM 4292 O O . LEU A 1 543 ? -18.167 13.756 -12.749 1.00 86.44 543 LEU A O 1
ATOM 4296 N N . LEU A 1 544 ? -17.470 11.948 -13.879 1.00 89.88 544 LEU A N 1
ATOM 4297 C CA . LEU A 1 544 ? -18.543 11.959 -14.884 1.00 89.88 544 LEU A CA 1
ATOM 4298 C C . LEU A 1 544 ? -19.932 11.803 -14.258 1.00 89.88 544 LEU A C 1
ATOM 4300 O O . LEU A 1 544 ? -20.927 12.268 -14.807 1.00 89.88 544 LEU A O 1
ATOM 4304 N N . THR A 1 545 ? -19.993 11.169 -13.092 1.00 90.19 545 THR A N 1
ATOM 4305 C CA . THR A 1 545 ? -21.221 10.926 -12.331 1.00 90.19 545 THR A CA 1
ATOM 4306 C C . THR A 1 545 ? -21.393 11.891 -11.158 1.00 90.19 545 THR A C 1
ATOM 4308 O O . THR A 1 545 ? -22.302 11.725 -10.347 1.00 90.19 545 THR A O 1
ATOM 4311 N N . TRP A 1 546 ? -20.573 12.946 -11.075 1.00 88.31 546 TRP A N 1
ATOM 4312 C CA . TRP A 1 546 ? -20.604 13.913 -9.973 1.00 88.31 546 TRP A CA 1
ATOM 4313 C C . TRP A 1 546 ? -21.954 14.631 -9.820 1.00 88.31 546 TRP A C 1
ATOM 4315 O O . TRP A 1 546 ? -22.343 14.975 -8.700 1.00 88.31 546 TRP A O 1
ATOM 4325 N N . TRP A 1 547 ? -22.661 14.841 -10.936 1.00 88.94 547 TRP A N 1
ATOM 4326 C CA . TRP A 1 547 ? -23.982 15.473 -10.992 1.00 88.94 547 TRP A CA 1
ATOM 4327 C C . TRP A 1 547 ? -25.098 14.602 -10.401 1.00 88.94 547 TRP A C 1
ATOM 4329 O O . TRP A 1 547 ? -26.149 15.130 -10.042 1.00 88.94 547 TRP A O 1
ATOM 4339 N N . LEU A 1 548 ? -24.880 13.289 -10.263 1.00 91.31 548 LEU A N 1
ATOM 4340 C CA . LEU A 1 548 ? -25.828 12.415 -9.585 1.00 91.31 548 LEU A CA 1
ATOM 4341 C C . LEU A 1 548 ? -25.839 12.725 -8.083 1.00 91.31 548 LEU A C 1
ATOM 4343 O O . LEU A 1 548 ? -24.796 13.038 -7.503 1.00 91.31 548 LEU A O 1
ATOM 4347 N N . PRO A 1 549 ? -26.994 12.619 -7.414 1.00 90.31 549 PRO A N 1
ATOM 4348 C CA . PRO A 1 549 ? -27.072 12.774 -5.971 1.00 90.31 549 PRO A CA 1
ATOM 4349 C C . PRO A 1 549 ? -26.415 11.587 -5.250 1.00 90.31 549 PRO A C 1
ATOM 4351 O O . PRO A 1 549 ? -26.456 10.435 -5.690 1.00 90.31 549 PRO A O 1
ATOM 4354 N N . GLY A 1 550 ? -25.767 11.881 -4.124 1.00 88.81 550 GLY A N 1
ATOM 4355 C CA . GLY A 1 550 ? -25.158 10.882 -3.248 1.00 88.81 550 GLY A CA 1
ATOM 4356 C C . GLY A 1 550 ? -25.990 10.688 -1.995 1.00 88.81 550 GLY A C 1
ATOM 4357 O O . GLY A 1 550 ? -26.477 11.666 -1.434 1.00 88.81 550 GLY A O 1
ATOM 4358 N N . GLY A 1 551 ? -26.118 9.443 -1.548 1.00 88.19 551 GLY A N 1
ATOM 4359 C CA . GLY A 1 551 ? -26.886 9.085 -0.365 1.00 88.19 551 GLY A CA 1
ATOM 4360 C C . GLY A 1 551 ? -26.160 8.078 0.514 1.00 88.19 551 GLY A C 1
ATOM 4361 O O . GLY A 1 551 ? -25.104 7.548 0.173 1.00 88.19 551 GLY A O 1
ATOM 4362 N N . MET A 1 552 ? -26.757 7.821 1.666 1.00 88.75 552 MET A N 1
ATOM 4363 C CA . MET A 1 552 ? -26.320 6.828 2.632 1.00 88.75 552 MET A CA 1
ATOM 4364 C C . MET A 1 552 ? -27.534 5.970 2.984 1.00 88.75 552 MET A C 1
ATOM 4366 O O . MET A 1 552 ? -28.634 6.497 3.133 1.00 88.75 552 MET A O 1
ATOM 4370 N N . ARG A 1 553 ? -27.355 4.656 3.095 1.00 89.94 553 ARG A N 1
ATOM 4371 C CA . ARG A 1 553 ? -28.424 3.686 3.367 1.00 89.94 553 ARG A CA 1
ATOM 4372 C C . ARG A 1 553 ? -28.039 2.771 4.519 1.00 89.94 553 ARG A C 1
ATOM 4374 O O . ARG A 1 553 ? -26.867 2.477 4.715 1.00 89.94 553 ARG A O 1
ATOM 4381 N N . VAL A 1 554 ? -29.024 2.268 5.252 1.00 88.06 554 VAL A N 1
ATOM 4382 C CA . VAL A 1 554 ? -28.781 1.283 6.316 1.00 88.06 554 VAL A CA 1
ATOM 4383 C C . VAL A 1 554 ? -28.470 -0.087 5.700 1.00 88.06 554 VAL A C 1
ATOM 4385 O O . VAL A 1 554 ? -29.162 -0.511 4.767 1.00 88.06 554 VAL A O 1
ATOM 4388 N N . LYS A 1 555 ? -27.452 -0.784 6.224 1.00 88.25 555 LYS A N 1
ATOM 4389 C CA . LYS A 1 555 ? -27.107 -2.162 5.840 1.00 88.25 555 LYS A CA 1
ATOM 4390 C C . LYS A 1 555 ? -28.308 -3.086 6.032 1.00 88.25 555 LYS A C 1
ATOM 4392 O O . LYS A 1 555 ? -28.948 -3.079 7.086 1.00 88.25 555 LYS A O 1
ATOM 4397 N N . LYS A 1 556 ? -28.617 -3.906 5.029 1.00 88.75 556 LYS A N 1
ATOM 4398 C CA . LYS A 1 556 ? -29.679 -4.911 5.126 1.00 88.75 556 LYS A CA 1
ATOM 4399 C C . LYS A 1 556 ? -29.166 -6.158 5.840 1.00 88.75 556 LYS A C 1
ATOM 4401 O O . LYS A 1 556 ? -28.049 -6.614 5.618 1.00 88.75 556 LYS A O 1
ATOM 4406 N N . ALA A 1 557 ? -30.004 -6.722 6.709 1.00 84.94 557 ALA A N 1
ATOM 4407 C CA . ALA A 1 557 ? -29.674 -7.951 7.418 1.00 84.94 557 ALA A CA 1
ATOM 4408 C C . ALA A 1 557 ? -29.606 -9.150 6.447 1.00 84.94 557 ALA A C 1
ATOM 4410 O O . ALA A 1 557 ? -30.386 -9.193 5.493 1.00 84.94 557 ALA A O 1
ATOM 4411 N N . PRO A 1 558 ? -28.790 -10.184 6.738 1.00 84.06 558 PRO A N 1
ATOM 4412 C CA . PRO A 1 558 ? -28.672 -11.398 5.918 1.00 84.06 558 PRO A CA 1
ATOM 4413 C C . PRO A 1 558 ? -30.009 -12.050 5.538 1.00 84.06 558 PRO A C 1
ATOM 4415 O O . PRO A 1 558 ? -30.170 -12.582 4.444 1.00 84.06 558 PRO A O 1
ATOM 4418 N N . LYS A 1 559 ? -31.002 -11.964 6.434 1.00 86.12 559 LYS A N 1
ATOM 4419 C CA . LYS A 1 559 ? -32.350 -12.516 6.231 1.00 86.12 559 LYS A CA 1
ATOM 4420 C C . LYS A 1 559 ? -33.074 -11.936 5.012 1.00 86.12 559 LYS A C 1
ATOM 4422 O O . LYS A 1 559 ? -33.950 -12.604 4.483 1.00 86.12 559 LYS A O 1
ATOM 4427 N N . VAL A 1 560 ? -32.720 -10.725 4.576 1.00 87.75 560 VAL A N 1
ATOM 4428 C CA . VAL A 1 560 ? -33.315 -10.078 3.395 1.00 87.75 560 VAL A CA 1
ATOM 4429 C C . VAL A 1 560 ? -32.896 -10.787 2.104 1.00 87.75 560 VAL A C 1
ATOM 4431 O O . VAL A 1 560 ? -33.686 -10.855 1.171 1.00 87.75 560 VAL A O 1
ATOM 4434 N N . PHE A 1 561 ? -31.688 -11.356 2.066 1.00 88.44 561 PHE A N 1
ATOM 4435 C CA . PHE A 1 561 ? -31.122 -11.998 0.874 1.00 88.44 561 PHE A CA 1
ATOM 4436 C C . PHE A 1 561 ? -31.389 -13.511 0.812 1.00 88.44 561 PHE A C 1
ATOM 4438 O O . PHE A 1 561 ? -31.354 -14.106 -0.265 1.00 88.44 561 PHE A O 1
ATOM 4445 N N . ALA A 1 562 ? -31.714 -14.131 1.953 1.00 87.31 562 ALA A N 1
ATOM 4446 C CA . ALA A 1 562 ? -31.968 -15.568 2.060 1.00 87.31 562 ALA A CA 1
ATOM 4447 C C . ALA A 1 562 ? -33.045 -16.114 1.090 1.00 87.31 562 ALA A C 1
ATOM 4449 O O . ALA A 1 562 ? -32.807 -17.179 0.520 1.00 87.31 562 ALA A O 1
ATOM 4450 N N . PRO A 1 563 ? -34.180 -15.424 0.824 1.00 91.81 563 PRO A N 1
ATOM 4451 C CA . PRO A 1 563 ? -35.185 -15.902 -0.133 1.00 91.81 563 PRO A CA 1
ATOM 4452 C C . PRO A 1 563 ? -34.675 -16.041 -1.572 1.00 91.81 563 PRO A C 1
ATOM 4454 O O . PRO A 1 563 ? -35.246 -16.796 -2.350 1.00 91.81 563 PRO A O 1
ATOM 4457 N N . TRP A 1 564 ? -33.606 -15.328 -1.933 1.00 88.50 564 TRP A N 1
ATOM 4458 C CA . TRP A 1 564 ? -33.015 -15.365 -3.274 1.00 88.50 564 TRP A CA 1
ATOM 4459 C C . TRP A 1 564 ? -31.826 -16.321 -3.377 1.00 88.50 564 TRP A C 1
ATOM 4461 O O . TRP A 1 564 ? -31.111 -16.295 -4.377 1.00 88.50 564 TRP A O 1
ATOM 4471 N N . ALA A 1 565 ? -31.578 -17.125 -2.334 1.00 86.81 565 ALA A N 1
ATOM 4472 C CA . ALA A 1 565 ? -30.363 -17.926 -2.197 1.00 86.81 565 ALA A CA 1
ATOM 4473 C C . ALA A 1 565 ? -29.090 -17.088 -2.443 1.00 86.81 565 ALA A C 1
ATOM 4475 O O . ALA A 1 565 ? -28.115 -17.563 -3.021 1.00 86.81 565 ALA A O 1
ATOM 4476 N N . GLN A 1 566 ? -29.125 -15.814 -2.042 1.00 87.56 566 GLN A N 1
ATOM 4477 C CA . GLN A 1 566 ? -28.012 -14.884 -2.167 1.00 87.56 566 GLN A CA 1
ATOM 4478 C C . GLN A 1 566 ? -27.291 -14.764 -0.829 1.00 87.56 566 GLN A C 1
ATOM 4480 O O . GLN A 1 566 ? -27.898 -14.808 0.247 1.00 87.56 566 GLN A O 1
ATOM 4485 N N . ASN A 1 567 ? -25.976 -14.594 -0.910 1.00 83.56 567 ASN A N 1
ATOM 4486 C CA . ASN A 1 567 ? -25.157 -14.285 0.252 1.00 83.56 567 ASN A CA 1
ATOM 4487 C C . ASN A 1 567 ? -25.479 -12.884 0.790 1.00 83.56 567 ASN A C 1
ATOM 4489 O O . ASN A 1 567 ? -26.218 -12.112 0.183 1.00 83.56 567 ASN A O 1
ATOM 4493 N N . CYS A 1 568 ? -24.914 -12.541 1.947 1.00 84.81 568 CYS A N 1
ATOM 4494 C CA . CYS A 1 568 ? -25.030 -11.209 2.534 1.00 84.81 568 CYS A CA 1
ATOM 4495 C C . CYS A 1 568 ? -24.367 -10.158 1.619 1.00 84.81 568 CYS A C 1
ATOM 4497 O O . CYS A 1 568 ? -23.199 -9.833 1.813 1.00 84.81 568 CYS A O 1
ATOM 4499 N N . LEU A 1 569 ? -25.090 -9.631 0.622 1.00 87.00 569 LEU A N 1
ATOM 4500 C CA . LEU A 1 569 ? -24.539 -8.704 -0.381 1.00 87.00 569 LEU A CA 1
ATOM 4501 C C . LEU A 1 569 ? -24.033 -7.391 0.245 1.00 87.00 569 LEU A C 1
ATOM 4503 O O . LEU A 1 569 ? -23.069 -6.808 -0.238 1.00 87.00 569 LEU A O 1
ATOM 4507 N N . ASP A 1 570 ? -24.636 -6.968 1.360 1.00 84.31 570 ASP A N 1
ATOM 4508 C CA . ASP A 1 570 ? -24.209 -5.810 2.167 1.00 84.31 570 ASP A CA 1
ATOM 4509 C C . ASP A 1 570 ? -23.101 -6.129 3.189 1.00 84.31 570 ASP A C 1
ATOM 4511 O O . ASP A 1 570 ? -22.697 -5.257 3.966 1.00 84.31 570 ASP A O 1
ATOM 4515 N N . GLY A 1 571 ? -22.629 -7.376 3.212 1.00 82.31 571 GLY A N 1
ATOM 4516 C CA . GLY A 1 571 ? -21.814 -7.925 4.287 1.00 82.31 571 GLY A CA 1
ATOM 4517 C C . GLY A 1 571 ? -22.639 -8.362 5.500 1.00 82.31 571 GLY A C 1
ATOM 4518 O O . GLY A 1 571 ? -23.868 -8.233 5.552 1.00 82.31 571 GLY A O 1
ATOM 4519 N N . PHE A 1 572 ? -21.964 -8.910 6.506 1.00 76.62 572 PHE A N 1
ATOM 4520 C CA . PHE A 1 572 ? -22.591 -9.197 7.790 1.00 76.62 572 PHE A CA 1
ATOM 4521 C C . PHE A 1 572 ? -22.749 -7.904 8.588 1.00 76.62 572 PHE A C 1
ATOM 4523 O O . PHE A 1 572 ? -21.831 -7.095 8.695 1.00 76.62 572 PHE A O 1
ATOM 4530 N N . VAL A 1 573 ? -23.921 -7.734 9.201 1.00 64.44 573 VAL A N 1
ATOM 4531 C CA . VAL A 1 573 ? -24.172 -6.670 10.176 1.00 64.44 573 VAL A CA 1
ATOM 4532 C C . VAL A 1 573 ? -23.904 -7.248 11.566 1.00 64.44 573 VAL A C 1
ATOM 4534 O O . VAL A 1 573 ? -24.790 -7.903 12.123 1.00 64.44 573 VAL A O 1
ATOM 4537 N N . PRO A 1 574 ? -22.694 -7.092 12.139 1.00 59.81 574 PRO A N 1
ATOM 4538 C CA . PRO A 1 574 ? -22.516 -7.344 13.562 1.00 59.81 574 PRO A CA 1
ATOM 4539 C C . PRO A 1 574 ? -23.400 -6.373 14.354 1.00 59.81 574 PRO A C 1
ATOM 4541 O O . PRO A 1 574 ? -23.696 -5.274 13.892 1.00 59.81 574 PRO A O 1
ATOM 4544 N N . ALA A 1 575 ? -23.762 -6.730 15.585 1.00 51.56 575 ALA A N 1
ATOM 4545 C CA . ALA A 1 575 ? -24.496 -5.847 16.499 1.00 51.56 575 ALA A CA 1
ATOM 4546 C C . ALA A 1 575 ? -23.710 -4.580 16.921 1.00 51.56 575 ALA A C 1
ATOM 4548 O O . ALA A 1 575 ? -24.118 -3.875 17.839 1.00 51.56 575 ALA A O 1
ATOM 4549 N N . THR A 1 576 ? -22.568 -4.288 16.289 1.00 46.94 576 THR A N 1
ATOM 4550 C CA . THR A 1 576 ? -21.721 -3.147 16.628 1.00 46.94 576 THR A CA 1
ATOM 4551 C C . THR A 1 576 ? -22.179 -1.881 15.889 1.00 46.94 576 THR A C 1
ATOM 4553 O O . THR A 1 576 ? -22.309 -1.910 14.663 1.00 46.94 576 THR A O 1
ATOM 4556 N N . PRO A 1 577 ? -22.346 -0.749 16.591 1.00 48.06 577 PRO A N 1
ATOM 4557 C CA . PRO A 1 577 ? -23.066 0.437 16.107 1.00 48.06 577 PRO A CA 1
ATOM 4558 C C . PRO A 1 577 ? -22.370 1.244 14.993 1.00 48.06 577 PRO A C 1
ATOM 4560 O O . PRO A 1 577 ? -22.976 2.125 14.389 1.00 48.06 577 PRO A O 1
ATOM 4563 N N . HIS A 1 578 ? -21.099 0.972 14.693 1.00 50.56 578 HIS A N 1
ATOM 4564 C CA . HIS A 1 578 ? -20.250 1.891 13.926 1.00 50.56 578 HIS A CA 1
ATOM 4565 C C . HIS A 1 578 ? -20.319 1.796 12.400 1.00 50.56 578 HIS A C 1
ATOM 4567 O O . HIS A 1 578 ? -19.892 2.738 11.734 1.00 50.56 578 HIS A O 1
ATOM 4573 N N . SER A 1 579 ? -20.829 0.699 11.836 1.00 56.59 579 SER A N 1
ATOM 4574 C CA . SER A 1 579 ? -20.891 0.500 10.378 1.00 56.59 579 SER A CA 1
ATOM 4575 C C . SER A 1 579 ? -22.275 0.082 9.893 1.00 56.59 579 SER A C 1
ATOM 4577 O O . SER A 1 579 ? -22.408 -0.692 8.951 1.00 56.59 579 SER A O 1
ATOM 4579 N N . LEU A 1 580 ? -23.329 0.617 10.517 1.00 70.38 580 LEU A N 1
ATOM 4580 C CA . LEU A 1 580 ? -24.715 0.354 10.112 1.00 70.38 580 LEU A CA 1
ATOM 4581 C C . LEU A 1 580 ? -25.095 1.001 8.776 1.00 70.38 580 LEU A C 1
ATOM 4583 O O . LEU A 1 580 ? -26.157 0.693 8.242 1.00 70.38 580 LEU A O 1
ATOM 4587 N N . VAL A 1 581 ? -24.256 1.884 8.234 1.00 84.56 581 VAL A N 1
ATOM 4588 C CA . VAL A 1 581 ? -24.576 2.689 7.057 1.00 84.56 581 VAL A CA 1
ATOM 4589 C C . VAL A 1 581 ? -23.585 2.402 5.928 1.00 84.56 581 VAL A C 1
ATOM 4591 O O . VAL A 1 581 ? -22.377 2.351 6.150 1.00 84.56 581 VAL A O 1
ATOM 4594 N N . LEU A 1 582 ? -24.107 2.205 4.721 1.00 88.69 582 LEU A N 1
ATOM 4595 C CA . LEU A 1 582 ? -23.375 2.039 3.469 1.00 88.69 582 LEU A CA 1
ATOM 4596 C C . LEU A 1 582 ? -23.689 3.191 2.510 1.00 88.69 582 LEU A C 1
ATOM 4598 O O . LEU A 1 582 ? -24.739 3.827 2.634 1.00 88.69 582 LEU A O 1
ATOM 4602 N N . PRO A 1 583 ? -22.809 3.463 1.538 1.00 89.94 583 PRO A N 1
ATOM 4603 C CA . PRO A 1 583 ? -23.117 4.404 0.473 1.00 89.94 583 PRO A CA 1
ATOM 4604 C C . PRO A 1 583 ? -24.319 3.956 -0.385 1.00 89.94 583 PRO A C 1
ATOM 4606 O O . PRO A 1 583 ? -24.659 2.777 -0.479 1.00 89.94 583 PRO A O 1
ATOM 4609 N N . SER A 1 584 ? -24.989 4.934 -0.997 1.00 92.75 584 SER A N 1
ATOM 4610 C CA . SER A 1 584 ? -26.085 4.771 -1.964 1.00 92.75 584 SER A CA 1
ATOM 4611 C C . SER A 1 584 ? -26.022 5.899 -3.003 1.00 92.75 584 SER A C 1
ATOM 4613 O O . SER A 1 584 ? -25.355 6.920 -2.789 1.00 92.75 584 SER A O 1
ATOM 4615 N N . GLY A 1 585 ? -26.721 5.760 -4.133 1.00 93.12 585 GLY A N 1
ATOM 4616 C CA . GLY A 1 585 ? -26.656 6.756 -5.209 1.00 93.12 585 GLY A CA 1
ATOM 4617 C C . GLY A 1 585 ? -25.235 6.854 -5.769 1.00 93.12 585 GLY A C 1
ATOM 4618 O O . GLY A 1 585 ? -24.568 5.838 -5.957 1.00 93.12 585 GLY A O 1
ATOM 4619 N N . ARG A 1 586 ? -24.718 8.071 -5.974 1.00 93.38 586 ARG A N 1
ATOM 4620 C CA . ARG A 1 586 ? -23.372 8.269 -6.548 1.00 93.38 586 ARG A CA 1
ATOM 4621 C C . ARG A 1 586 ? -22.229 7.629 -5.747 1.00 93.38 586 ARG A C 1
ATOM 4623 O O . ARG A 1 586 ? -21.216 7.251 -6.323 1.00 93.38 586 ARG A O 1
ATOM 4630 N N . TYR A 1 587 ? -22.363 7.519 -4.422 1.00 92.56 587 TYR A N 1
ATOM 4631 C CA . TYR A 1 587 ? -21.289 7.000 -3.565 1.00 92.56 587 TYR A CA 1
ATOM 4632 C C . TYR A 1 587 ? -21.135 5.477 -3.662 1.00 92.56 587 TYR A C 1
ATOM 4634 O O . TYR A 1 587 ? -20.131 4.938 -3.203 1.00 92.56 587 TYR A O 1
ATOM 4642 N N . GLU A 1 588 ? -22.106 4.794 -4.273 1.00 94.56 588 GLU A N 1
ATOM 4643 C CA . GLU A 1 588 ? -22.082 3.351 -4.528 1.00 94.56 588 GLU A CA 1
ATOM 4644 C C . GLU A 1 588 ? -21.359 3.009 -5.847 1.00 94.56 588 GLU A C 1
ATOM 4646 O O . GLU A 1 588 ? -20.859 1.900 -6.016 1.00 94.56 588 GLU A O 1
ATOM 4651 N N . ILE A 1 589 ? -21.202 3.977 -6.760 1.00 94.69 589 ILE A N 1
ATOM 4652 C CA . ILE A 1 589 ? -20.504 3.800 -8.047 1.00 94.69 589 ILE A CA 1
ATOM 4653 C C . ILE A 1 589 ? -19.081 3.246 -7.867 1.00 94.69 589 ILE A C 1
ATOM 4655 O O . ILE A 1 589 ? -18.708 2.330 -8.600 1.00 94.69 589 ILE A O 1
ATOM 4659 N N . PRO A 1 590 ? -18.283 3.708 -6.882 1.00 94.25 590 PRO A N 1
ATOM 4660 C CA . PRO A 1 590 ? -17.010 3.082 -6.572 1.00 94.25 590 PRO A CA 1
ATOM 4661 C C . PRO A 1 590 ? -17.060 1.578 -6.317 1.00 94.25 590 PRO A C 1
ATOM 4663 O O . PRO A 1 590 ? -16.167 0.851 -6.753 1.00 94.25 590 PRO A O 1
ATOM 4666 N N . HIS A 1 591 ? -18.089 1.117 -5.610 1.00 94.56 591 HIS A N 1
ATOM 4667 C CA . HIS A 1 591 ? -18.262 -0.297 -5.323 1.00 94.56 591 HIS A CA 1
ATOM 4668 C C . HIS A 1 591 ? -18.641 -1.061 -6.594 1.00 94.56 591 HIS A C 1
ATOM 4670 O O . HIS A 1 591 ? -18.030 -2.089 -6.877 1.00 94.56 591 HIS A O 1
ATOM 4676 N N . LEU A 1 592 ? -19.542 -0.513 -7.418 1.00 95.81 592 LEU A N 1
ATOM 4677 C CA . LEU A 1 592 ? -19.884 -1.087 -8.721 1.00 95.81 592 LEU A CA 1
ATOM 4678 C C . LEU A 1 592 ? -18.647 -1.267 -9.612 1.00 95.81 592 LEU A C 1
ATOM 4680 O O . LEU A 1 592 ? -18.450 -2.333 -10.186 1.00 95.81 592 LEU A O 1
ATOM 4684 N N . VAL A 1 593 ? -17.778 -0.257 -9.708 1.00 94.69 593 VAL A N 1
ATOM 4685 C CA . VAL A 1 593 ? -16.562 -0.367 -10.527 1.00 94.69 593 VAL A CA 1
ATOM 4686 C C . VAL A 1 593 ? -15.628 -1.453 -9.995 1.00 94.69 593 VAL A C 1
ATOM 4688 O O . VAL A 1 593 ? -15.088 -2.230 -10.780 1.00 94.69 593 VAL A O 1
ATOM 4691 N N . TYR A 1 594 ? -15.476 -1.569 -8.676 1.00 95.25 594 TYR A N 1
ATOM 4692 C CA . TYR A 1 594 ? -14.739 -2.675 -8.059 1.00 95.25 594 TYR A CA 1
ATOM 4693 C C . TYR A 1 594 ? -15.351 -4.049 -8.400 1.00 95.25 594 TYR A C 1
ATOM 4695 O O . TYR A 1 594 ? -14.611 -4.970 -8.757 1.00 95.25 594 TYR A O 1
ATOM 4703 N N . GLN A 1 595 ? -16.684 -4.171 -8.372 1.00 95.56 595 GLN A N 1
ATOM 4704 C CA . GLN A 1 595 ? -17.399 -5.389 -8.769 1.00 95.56 595 GLN A CA 1
ATOM 4705 C C . GLN A 1 595 ? -17.203 -5.728 -10.250 1.00 95.56 595 GLN A C 1
ATOM 4707 O O . GLN A 1 595 ? -17.156 -6.899 -10.603 1.00 95.56 595 GLN A O 1
ATOM 4712 N N . LEU A 1 596 ? -17.066 -4.739 -11.133 1.00 95.62 596 LEU A N 1
ATOM 4713 C CA . LEU A 1 596 ? -16.882 -4.972 -12.570 1.00 95.62 596 LEU A CA 1
ATOM 4714 C C . LEU A 1 596 ? -15.428 -5.259 -12.968 1.00 95.62 596 LEU A C 1
ATOM 4716 O O . LEU A 1 596 ? -15.188 -5.754 -14.065 1.00 95.62 596 LEU A O 1
ATOM 4720 N N . THR A 1 597 ? -14.460 -4.951 -12.104 1.00 93.25 597 THR A N 1
ATOM 4721 C CA . THR A 1 597 ? -13.030 -4.998 -12.453 1.00 93.25 597 THR A CA 1
ATOM 4722 C C . THR A 1 597 ? -12.274 -6.049 -11.649 1.00 93.25 597 THR A C 1
ATOM 4724 O O . THR A 1 597 ? -11.801 -7.038 -12.204 1.00 93.25 597 THR A O 1
ATOM 4727 N N . LEU A 1 598 ? -12.176 -5.878 -10.330 1.00 94.31 598 LEU A N 1
ATOM 4728 C CA . LEU A 1 598 ? -11.350 -6.733 -9.481 1.00 94.31 598 LEU A CA 1
ATOM 4729 C C . LEU A 1 598 ? -12.041 -8.048 -9.123 1.00 94.31 598 LEU A C 1
ATOM 4731 O O . LEU A 1 598 ? -11.374 -9.074 -9.032 1.00 94.31 598 LEU A O 1
ATOM 4735 N N . VAL A 1 599 ? -13.363 -8.058 -8.946 1.00 95.31 599 VAL A N 1
ATOM 4736 C CA . VAL A 1 599 ? -14.087 -9.286 -8.577 1.00 95.31 599 VAL A CA 1
ATOM 4737 C C . VAL A 1 599 ? -13.992 -10.387 -9.645 1.00 95.31 599 VAL A C 1
ATOM 4739 O O . VAL A 1 599 ? -13.621 -11.501 -9.272 1.00 95.31 599 VAL A O 1
ATOM 4742 N N . PRO A 1 600 ? -14.188 -10.119 -10.951 1.00 96.81 600 PRO A N 1
ATOM 4743 C CA . PRO A 1 600 ? -13.979 -11.116 -12.000 1.00 96.81 600 PRO A CA 1
ATOM 4744 C C . PRO A 1 600 ? -12.553 -11.668 -12.016 1.00 96.81 600 PRO A C 1
ATOM 4746 O O . PRO A 1 600 ? -12.362 -12.875 -12.152 1.00 96.81 600 PRO A O 1
ATOM 4749 N N . LEU A 1 601 ? -11.548 -10.809 -11.799 1.00 95.25 601 LEU A N 1
ATOM 4750 C CA . LEU A 1 601 ? -10.153 -11.237 -11.697 1.00 95.25 601 LEU A CA 1
ATOM 4751 C C . LEU A 1 601 ? -9.941 -12.166 -10.494 1.00 95.25 601 LEU A C 1
ATOM 4753 O O . LEU A 1 601 ? -9.277 -13.190 -10.619 1.00 95.25 601 LEU A O 1
ATOM 4757 N N . MET A 1 602 ? -10.529 -11.852 -9.338 1.00 96.00 602 MET A N 1
ATOM 4758 C CA . MET A 1 602 ? -10.444 -12.712 -8.155 1.00 96.00 602 MET A CA 1
ATOM 4759 C C . MET A 1 602 ? -11.145 -14.058 -8.358 1.00 96.00 602 MET A C 1
ATOM 4761 O O . MET A 1 602 ? -10.605 -15.067 -7.913 1.00 96.00 602 MET A O 1
ATOM 4765 N N . ILE A 1 603 ? -12.293 -14.087 -9.046 1.00 96.88 603 ILE A N 1
ATOM 4766 C CA . ILE A 1 603 ? -12.991 -15.329 -9.422 1.00 96.88 603 ILE A CA 1
ATOM 4767 C C . ILE A 1 603 ? -12.117 -16.157 -10.369 1.00 96.88 603 ILE A C 1
ATOM 4769 O O . ILE A 1 603 ? -11.957 -17.360 -10.168 1.00 96.88 603 ILE A O 1
ATOM 4773 N N . ALA A 1 604 ? -11.508 -15.528 -11.377 1.00 96.62 604 ALA A N 1
ATOM 4774 C CA . ALA A 1 604 ? -10.612 -16.209 -12.306 1.00 96.62 604 ALA A CA 1
ATOM 4775 C C . ALA A 1 604 ? -9.385 -16.789 -11.584 1.00 96.62 604 ALA A C 1
ATOM 4777 O O . ALA A 1 604 ? -9.045 -17.952 -11.791 1.00 96.62 604 ALA A O 1
ATOM 4778 N N . VAL A 1 605 ? -8.760 -16.019 -10.686 1.00 95.69 605 VAL A N 1
ATOM 4779 C CA . VAL A 1 605 ? -7.591 -16.453 -9.904 1.00 95.69 605 VAL A CA 1
ATOM 4780 C C . VAL A 1 605 ? -7.947 -17.563 -8.914 1.00 95.69 605 VAL A C 1
ATOM 4782 O O . VAL A 1 605 ? -7.194 -18.528 -8.802 1.00 95.69 605 VAL A O 1
ATOM 4785 N N . SER A 1 606 ? -9.079 -17.474 -8.208 1.00 96.19 606 SER A N 1
ATOM 4786 C CA . SER A 1 606 ? -9.509 -18.527 -7.278 1.00 96.19 606 SER A CA 1
ATOM 4787 C C . SER A 1 606 ? -9.873 -19.816 -8.021 1.00 96.19 606 SER A C 1
ATOM 4789 O O . SER A 1 606 ? -9.478 -20.899 -7.593 1.00 96.19 606 SER A O 1
ATOM 4791 N N . THR A 1 607 ? -10.529 -19.705 -9.177 1.00 96.12 607 THR A N 1
ATOM 4792 C CA . THR A 1 607 ? -10.887 -20.842 -10.035 1.00 96.12 607 THR A CA 1
ATOM 4793 C C . THR A 1 607 ? -9.645 -21.502 -10.636 1.00 96.12 607 THR A C 1
ATOM 4795 O O . THR A 1 607 ? -9.459 -22.710 -10.492 1.00 96.12 607 THR A O 1
ATOM 4798 N N . ALA A 1 608 ? -8.749 -20.724 -11.252 1.00 96.75 608 ALA A N 1
ATOM 4799 C CA . ALA A 1 608 ? -7.494 -21.232 -11.807 1.00 96.75 608 ALA A CA 1
ATOM 4800 C C . ALA A 1 608 ? -6.610 -21.845 -10.714 1.00 96.75 608 ALA A C 1
ATOM 4802 O O . ALA A 1 608 ? -6.084 -22.945 -10.878 1.00 96.75 608 ALA A O 1
ATOM 4803 N N . GLY A 1 609 ? -6.511 -21.170 -9.565 1.00 96.25 609 GLY A N 1
ATOM 4804 C CA . GLY A 1 609 ? -5.814 -21.672 -8.391 1.00 96.25 609 GLY A CA 1
ATOM 4805 C C . GLY A 1 609 ? -6.394 -22.999 -7.912 1.00 96.25 609 GLY A C 1
ATOM 4806 O O . GLY A 1 609 ? -5.634 -23.917 -7.633 1.00 96.25 609 GLY A O 1
ATOM 4807 N N . PHE A 1 610 ? -7.716 -23.153 -7.865 1.00 96.06 610 PHE A N 1
ATOM 4808 C CA . PHE A 1 610 ? -8.347 -24.416 -7.485 1.00 96.06 610 PHE A CA 1
ATOM 4809 C C . PHE A 1 610 ? -7.996 -25.559 -8.447 1.00 96.06 610 PHE A C 1
ATOM 4811 O O . PHE A 1 610 ? -7.562 -26.622 -8.002 1.00 96.06 610 PHE A O 1
ATOM 4818 N N . PHE A 1 611 ? -8.120 -25.332 -9.758 1.00 95.94 611 PHE A N 1
ATOM 4819 C CA . PHE A 1 611 ? -7.809 -26.351 -10.764 1.00 95.94 611 PHE A CA 1
ATOM 4820 C C . PHE A 1 611 ? -6.319 -26.701 -10.824 1.00 95.94 611 PHE A C 1
ATOM 4822 O O . PHE A 1 611 ? -5.984 -27.859 -11.060 1.00 95.94 611 PHE A O 1
ATOM 4829 N N . LEU A 1 612 ? -5.420 -25.759 -10.525 1.00 96.81 612 LEU A N 1
ATOM 4830 C CA . LEU A 1 612 ? -3.984 -26.036 -10.429 1.00 96.81 612 LEU A CA 1
ATOM 4831 C C . LEU A 1 612 ? -3.658 -27.062 -9.326 1.00 96.81 612 LEU A C 1
ATOM 4833 O O . LEU A 1 612 ? -2.728 -27.850 -9.469 1.00 96.81 612 LEU A O 1
ATOM 4837 N N . HIS A 1 613 ? -4.439 -27.090 -8.240 1.00 96.25 613 HIS A N 1
ATOM 4838 C CA . HIS A 1 613 ? -4.250 -28.040 -7.135 1.00 96.25 613 HIS A CA 1
ATOM 4839 C C . HIS A 1 613 ? -4.932 -29.395 -7.361 1.00 96.25 613 HIS A C 1
ATOM 4841 O O . HIS A 1 613 ? -4.688 -30.332 -6.598 1.00 96.25 613 HIS A O 1
ATOM 4847 N N . LEU A 1 614 ? -5.763 -29.524 -8.399 1.00 95.31 614 LEU A N 1
ATOM 4848 C CA . LEU A 1 614 ? -6.550 -30.726 -8.668 1.00 95.31 614 LEU A CA 1
ATOM 4849 C C . LEU A 1 614 ? -5.690 -32.004 -8.741 1.00 95.31 614 LEU A C 1
ATOM 4851 O O . LEU A 1 614 ? -6.045 -32.958 -8.048 1.00 95.31 614 LEU A O 1
ATOM 4855 N N . PRO A 1 615 ? -4.546 -32.062 -9.458 1.00 96.44 615 PRO A N 1
ATOM 4856 C CA . PRO A 1 615 ? -3.754 -33.294 -9.549 1.00 96.44 615 PRO A CA 1
ATOM 4857 C C . PRO A 1 615 ? -3.226 -33.775 -8.190 1.00 96.44 615 PRO A C 1
ATOM 4859 O O . PRO A 1 615 ? -3.272 -34.966 -7.884 1.00 96.44 615 PRO A O 1
ATOM 4862 N N . ILE A 1 616 ? -2.768 -32.840 -7.351 1.00 96.88 616 ILE A N 1
ATOM 4863 C CA . ILE A 1 616 ? -2.201 -33.137 -6.027 1.00 96.88 616 ILE A CA 1
ATOM 4864 C C . ILE A 1 616 ? -3.296 -33.655 -5.093 1.00 96.88 616 ILE A C 1
ATOM 4866 O O . ILE A 1 616 ? -3.112 -34.664 -4.410 1.00 96.88 616 ILE A O 1
ATOM 4870 N N . CYS A 1 617 ? -4.450 -32.991 -5.080 1.00 96.38 617 CYS A N 1
ATOM 4871 C CA . CYS A 1 617 ? -5.565 -33.361 -4.217 1.00 96.38 617 CYS A CA 1
ATOM 4872 C C . CYS A 1 617 ? -6.210 -34.692 -4.626 1.00 96.38 617 CYS A C 1
ATOM 4874 O O . CYS A 1 617 ? -6.483 -35.532 -3.771 1.00 96.38 617 CYS A O 1
ATOM 4876 N N . VAL A 1 618 ? -6.390 -34.931 -5.929 1.00 96.81 618 VAL A N 1
ATOM 4877 C CA . VAL A 1 618 ? -6.906 -36.210 -6.445 1.00 96.81 618 VAL A CA 1
ATOM 4878 C C . VAL A 1 618 ? -5.941 -37.353 -6.121 1.00 96.81 618 VAL A C 1
ATOM 4880 O O . VAL A 1 618 ? -6.376 -38.407 -5.651 1.00 96.81 618 VAL A O 1
ATOM 4883 N N . GLY A 1 619 ? -4.632 -37.134 -6.285 1.00 96.12 619 GLY A N 1
ATOM 4884 C CA . GLY A 1 619 ? -3.608 -38.100 -5.885 1.00 96.12 619 GLY A CA 1
ATOM 4885 C C . GLY A 1 619 ? -3.649 -38.410 -4.385 1.00 96.12 619 GLY A C 1
ATOM 4886 O O . GLY A 1 619 ? -3.673 -39.576 -3.989 1.00 96.12 619 GLY A O 1
ATOM 4887 N N . TYR A 1 620 ? -3.737 -37.378 -3.539 1.00 96.88 620 TYR A N 1
ATOM 4888 C CA . TYR A 1 620 ? -3.865 -37.537 -2.088 1.00 96.88 620 TYR A CA 1
ATOM 4889 C C . TYR A 1 620 ? -5.129 -38.315 -1.694 1.00 96.88 620 TYR A C 1
ATOM 4891 O O . TYR A 1 620 ? -5.060 -39.230 -0.866 1.00 96.88 620 TYR A O 1
ATOM 4899 N N . PHE A 1 621 ? -6.272 -38.001 -2.308 1.00 96.88 621 PHE A N 1
ATOM 4900 C CA . PHE A 1 621 ? -7.529 -38.700 -2.055 1.00 96.88 621 PHE A CA 1
ATOM 4901 C C . PHE A 1 621 ? -7.444 -40.184 -2.442 1.00 96.88 621 PHE A C 1
ATOM 4903 O O . PHE A 1 621 ? -7.848 -41.050 -1.661 1.00 96.88 621 PHE A O 1
ATOM 4910 N N . GLY A 1 622 ? -6.829 -40.484 -3.590 1.00 95.25 622 GLY A N 1
ATOM 4911 C CA . GLY A 1 622 ? -6.590 -41.847 -4.063 1.00 95.25 622 GLY A CA 1
ATOM 4912 C C . GLY A 1 622 ? -5.747 -42.700 -3.111 1.00 95.25 622 GLY A C 1
ATOM 4913 O O . GLY A 1 622 ? -6.043 -43.875 -2.921 1.00 95.25 622 GLY A O 1
ATOM 4914 N N . VAL A 1 623 ? -4.734 -42.115 -2.463 1.00 94.88 623 VAL A N 1
ATOM 4915 C CA . VAL A 1 623 ? -3.793 -42.865 -1.606 1.00 94.88 623 VAL A CA 1
ATOM 4916 C C . VAL A 1 623 ? -4.235 -42.914 -0.139 1.00 94.88 623 VAL A C 1
ATOM 4918 O O . VAL A 1 623 ? -4.206 -43.977 0.487 1.00 94.88 623 VAL A O 1
ATOM 4921 N N . VAL A 1 624 ? -4.632 -41.773 0.429 1.00 95.25 624 VAL A N 1
ATOM 4922 C CA . VAL A 1 624 ? -4.861 -41.613 1.879 1.00 95.25 624 VAL A CA 1
ATOM 4923 C C . VAL A 1 624 ? -6.274 -41.121 2.180 1.00 95.25 624 VAL A C 1
ATOM 4925 O O . VAL A 1 624 ? -6.935 -41.650 3.073 1.00 95.25 624 VAL A O 1
ATOM 4928 N N . GLY A 1 625 ? -6.747 -40.122 1.436 1.00 92.94 625 GLY A N 1
ATOM 4929 C CA . GLY A 1 625 ? -7.950 -39.366 1.780 1.00 92.94 625 GLY A CA 1
ATOM 4930 C C . GLY A 1 625 ? -9.249 -40.172 1.805 1.00 92.94 625 GLY A C 1
ATOM 4931 O O . GLY A 1 625 ? -10.057 -39.992 2.716 1.00 92.94 625 GLY A O 1
ATOM 4932 N N . HIS A 1 626 ? -9.432 -41.116 0.876 1.00 94.12 626 HIS A N 1
ATOM 4933 C CA . HIS A 1 626 ? -10.645 -41.940 0.810 1.00 94.12 626 HIS A CA 1
ATOM 4934 C C . HIS A 1 626 ? -10.884 -42.759 2.087 1.00 94.12 626 HIS A C 1
ATOM 4936 O O . HIS A 1 626 ? -12.031 -42.977 2.468 1.00 94.12 626 HIS A O 1
ATOM 4942 N N . LYS A 1 627 ? -9.822 -43.168 2.799 1.00 94.25 627 LYS A N 1
ATOM 4943 C CA . LYS A 1 627 ? -9.942 -43.903 4.070 1.00 94.25 627 LYS A CA 1
ATOM 4944 C C . LYS A 1 627 ? -10.580 -43.045 5.159 1.00 94.25 627 LYS A C 1
ATOM 4946 O O . LYS A 1 627 ? -11.390 -43.547 5.931 1.00 94.25 627 LYS A O 1
ATOM 4951 N N . LYS A 1 628 ? -10.255 -41.747 5.190 1.00 93.06 628 LYS A N 1
ATOM 4952 C CA . LYS A 1 628 ? -10.858 -40.779 6.119 1.00 93.06 628 LYS A CA 1
ATOM 4953 C C . LYS A 1 628 ? -12.354 -40.641 5.838 1.00 93.06 628 LYS A C 1
ATOM 4955 O O . LYS A 1 628 ? -13.151 -40.743 6.766 1.00 93.06 628 LYS A O 1
ATOM 4960 N N . LEU A 1 629 ? -12.733 -40.509 4.567 1.00 92.0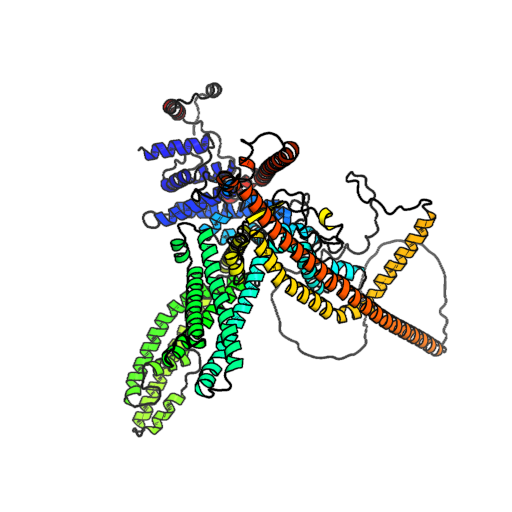6 629 LEU A N 1
ATOM 4961 C CA . LEU A 1 629 ? -14.137 -40.438 4.160 1.00 92.06 629 LEU A CA 1
ATOM 4962 C C . LEU A 1 629 ? -14.909 -41.716 4.530 1.00 92.06 629 LEU A C 1
ATOM 4964 O O . LEU A 1 629 ? -15.979 -41.628 5.124 1.00 92.06 629 LEU A O 1
ATOM 4968 N N . LEU A 1 630 ? -14.349 -42.896 4.242 1.00 92.19 630 LEU A N 1
ATOM 4969 C CA . LEU A 1 630 ? -14.961 -44.180 4.605 1.00 92.19 630 LEU A CA 1
ATOM 4970 C C . LEU A 1 630 ? -15.141 -44.309 6.120 1.00 92.19 630 LEU A C 1
ATOM 4972 O O . LEU A 1 630 ? -16.239 -44.607 6.570 1.00 92.19 630 LEU A O 1
ATOM 4976 N N . SER A 1 631 ? -14.119 -43.964 6.909 1.00 92.19 631 SER A N 1
ATOM 4977 C CA . SER A 1 631 ? -14.215 -44.016 8.374 1.00 92.19 631 SER A CA 1
ATOM 4978 C C . SER A 1 631 ? -15.315 -43.110 8.940 1.00 92.19 631 SER A C 1
ATOM 4980 O O . SER A 1 631 ? -15.946 -43.449 9.938 1.00 92.19 631 SER A O 1
ATOM 4982 N N . GLN A 1 632 ? -15.587 -41.972 8.290 1.00 89.75 632 GLN A N 1
ATOM 4983 C CA . GLN A 1 632 ? -16.675 -41.073 8.676 1.00 89.75 632 GLN A CA 1
ATOM 4984 C C . GLN A 1 632 ? -18.045 -41.642 8.303 1.00 89.75 632 GLN A C 1
ATOM 4986 O O . GLN A 1 632 ? -18.985 -41.523 9.089 1.00 89.75 632 GLN A O 1
ATOM 4991 N N . ILE A 1 633 ? -18.160 -42.268 7.128 1.00 90.06 633 ILE A N 1
ATOM 4992 C CA . ILE A 1 633 ? -19.390 -42.939 6.692 1.00 90.06 633 ILE A CA 1
ATOM 4993 C C . ILE A 1 633 ? -19.707 -44.105 7.634 1.00 90.06 633 ILE A C 1
ATOM 4995 O O . ILE A 1 633 ? -20.838 -44.204 8.111 1.00 90.06 633 ILE A O 1
ATOM 4999 N N . ASP A 1 634 ? -18.712 -44.927 7.968 1.00 91.38 634 ASP A N 1
ATOM 5000 C CA . ASP A 1 634 ? -18.859 -46.055 8.891 1.00 91.38 634 ASP A CA 1
ATOM 5001 C C . ASP A 1 634 ? -19.260 -45.566 10.292 1.00 91.38 634 ASP A C 1
ATOM 5003 O O . ASP A 1 634 ? -20.212 -46.072 10.892 1.00 91.38 634 ASP A O 1
ATOM 5007 N N . ALA A 1 635 ? -18.612 -44.507 10.795 1.00 89.12 635 ALA A N 1
ATOM 5008 C CA . ALA A 1 635 ? -18.976 -43.891 12.070 1.00 89.12 635 ALA A CA 1
ATOM 5009 C C . ALA A 1 635 ? -20.431 -43.390 12.083 1.00 89.12 635 ALA A C 1
ATOM 5011 O O . ALA A 1 635 ? -21.128 -43.550 13.090 1.00 89.12 635 ALA A O 1
ATOM 5012 N N . PHE A 1 636 ? -20.913 -42.824 10.970 1.00 85.69 636 PHE A N 1
ATOM 5013 C CA . PHE A 1 636 ? -22.296 -42.364 10.827 1.00 85.69 636 PHE A CA 1
ATOM 5014 C C . PHE A 1 636 ? -23.298 -43.529 10.783 1.00 85.69 636 PHE A C 1
ATOM 5016 O O . PHE A 1 636 ? -24.366 -43.458 11.392 1.00 85.69 636 PHE A O 1
ATOM 5023 N N . GLN A 1 637 ? -22.948 -44.635 10.119 1.00 86.88 637 GLN A N 1
ATOM 5024 C CA . GLN A 1 637 ? -23.781 -45.841 10.087 1.00 86.88 637 GLN A CA 1
ATOM 5025 C C . GLN A 1 637 ? -23.921 -46.469 11.481 1.00 86.88 637 GLN A C 1
ATOM 5027 O O . GLN A 1 637 ? -25.035 -46.798 11.894 1.00 86.88 637 GLN A O 1
ATOM 5032 N N . HIS A 1 638 ? -22.825 -46.554 12.241 1.00 81.25 638 HIS A N 1
ATOM 5033 C CA . HIS A 1 638 ? -22.828 -47.127 13.591 1.00 81.25 638 HIS A CA 1
ATOM 5034 C C . HIS A 1 638 ? -23.513 -46.238 14.642 1.00 81.25 638 HIS A C 1
ATOM 5036 O O . HIS A 1 638 ? -24.142 -46.742 15.575 1.00 81.25 638 HIS A O 1
ATOM 5042 N N . THR A 1 639 ? -23.454 -44.911 14.496 1.00 74.94 639 THR A N 1
ATOM 5043 C CA . THR A 1 639 ? -24.237 -44.002 15.354 1.00 74.94 639 THR A CA 1
ATOM 5044 C C . THR A 1 639 ? -25.723 -44.017 14.996 1.00 74.94 639 THR A C 1
ATOM 5046 O O . THR A 1 639 ? -26.564 -43.992 15.896 1.00 74.94 639 THR A O 1
ATOM 5049 N N . GLY A 1 640 ? -26.071 -44.155 13.713 1.00 62.81 640 GLY A N 1
ATOM 5050 C CA . GLY A 1 640 ? -27.456 -44.297 13.260 1.00 62.81 640 GLY A CA 1
ATOM 5051 C C . GLY A 1 640 ? -28.137 -45.591 13.726 1.00 62.81 640 GLY A C 1
ATOM 5052 O O . GLY A 1 640 ? -29.328 -45.570 14.050 1.00 62.81 640 GLY A O 1
ATOM 5053 N N . SER A 1 641 ? -27.403 -46.705 13.817 1.00 58.28 641 SER A N 1
ATOM 5054 C CA . SER A 1 641 ? -27.943 -47.982 14.307 1.00 58.28 641 SER A CA 1
ATOM 5055 C C . SER A 1 641 ? -28.194 -47.983 15.818 1.00 58.28 641 SER A C 1
ATOM 5057 O O . SER A 1 641 ? -29.198 -48.534 16.265 1.00 58.28 641 SER A O 1
ATOM 5059 N N . ASN A 1 642 ? -27.351 -47.303 16.603 1.00 55.25 642 ASN A N 1
ATOM 5060 C CA . ASN A 1 642 ? -27.518 -47.218 18.059 1.00 55.25 642 ASN A CA 1
ATOM 5061 C C . ASN A 1 642 ? -28.538 -46.145 18.483 1.00 55.25 642 ASN A C 1
ATOM 5063 O O . ASN A 1 642 ? -29.235 -46.325 19.478 1.00 55.25 642 ASN A O 1
ATOM 5067 N N . ALA A 1 643 ? -28.704 -45.066 17.706 1.00 52.34 643 ALA A N 1
ATOM 5068 C CA . ALA A 1 643 ? -29.739 -44.059 17.960 1.00 52.34 643 ALA A CA 1
ATOM 5069 C C . ALA A 1 643 ? -31.163 -44.584 17.682 1.00 52.34 643 ALA A C 1
ATOM 5071 O O . ALA A 1 643 ? -32.103 -44.224 18.388 1.00 52.34 643 ALA A O 1
ATOM 5072 N N . ARG A 1 644 ? -31.335 -45.493 16.709 1.00 48.69 644 ARG A N 1
ATOM 5073 C CA . ARG A 1 644 ? -32.646 -46.101 16.400 1.00 48.69 644 ARG A CA 1
ATOM 5074 C C . ARG A 1 644 ? -33.164 -47.071 17.467 1.00 48.69 644 ARG A C 1
ATOM 5076 O O . ARG A 1 644 ? -34.366 -47.298 17.513 1.00 48.69 644 ARG A O 1
ATOM 5083 N N . LEU A 1 645 ? -32.302 -47.596 18.337 1.00 50.94 645 LEU A N 1
ATOM 5084 C CA . LEU A 1 645 ? -32.711 -48.414 19.488 1.00 50.94 645 LEU A CA 1
ATOM 5085 C C . LEU A 1 645 ? -33.005 -47.584 20.752 1.00 50.94 645 LEU A C 1
ATOM 5087 O O . LEU A 1 645 ? -33.603 -48.110 21.684 1.00 50.94 645 LEU A O 1
ATOM 5091 N N . ALA A 1 646 ? -32.636 -46.296 20.783 1.00 49.38 646 ALA A N 1
ATOM 5092 C CA . ALA A 1 646 ? -32.751 -45.449 21.974 1.00 49.38 646 ALA A CA 1
ATOM 5093 C C . ALA A 1 646 ? -33.827 -44.346 21.892 1.00 49.38 646 ALA A C 1
ATOM 5095 O O . ALA A 1 646 ? -34.128 -43.729 22.911 1.00 49.38 646 ALA A O 1
ATOM 5096 N N . SER A 1 647 ? -34.452 -44.093 20.735 1.00 42.28 647 SER A N 1
ATOM 5097 C CA . SER A 1 647 ? -35.527 -43.094 20.638 1.00 42.28 647 SER A CA 1
ATOM 5098 C C . SER A 1 647 ? -36.655 -43.509 19.690 1.00 42.28 647 SER A C 1
ATOM 5100 O O . SER A 1 647 ? -36.593 -43.281 18.480 1.00 42.28 647 SER A O 1
ATOM 5102 N N . GLY A 1 648 ? -37.739 -44.049 20.254 1.00 40.12 648 GLY A N 1
ATOM 5103 C CA . GLY A 1 648 ? -39.060 -43.997 19.631 1.00 40.12 648 GLY A CA 1
ATOM 5104 C C . GLY A 1 648 ? -39.586 -42.562 19.689 1.00 40.12 648 GLY A C 1
ATOM 5105 O O . GLY A 1 648 ? -40.277 -42.186 20.627 1.00 40.12 648 GLY A O 1
ATOM 5106 N N . GLY A 1 649 ? -39.203 -41.740 18.715 1.00 40.19 649 GLY A N 1
ATOM 5107 C CA . GLY A 1 649 ? -39.665 -40.360 18.585 1.00 40.19 649 GLY A CA 1
ATOM 5108 C C . GLY A 1 649 ? -39.110 -39.724 17.316 1.00 40.19 649 GLY A C 1
ATOM 5109 O O . GLY A 1 649 ? -37.897 -39.638 17.145 1.00 40.19 649 GLY A O 1
ATOM 5110 N N . LEU A 1 650 ? -40.002 -39.318 16.410 1.00 35.31 650 LEU A N 1
ATOM 5111 C CA . LEU A 1 650 ? -39.686 -38.638 15.150 1.00 35.31 650 LEU A CA 1
ATOM 5112 C C . LEU A 1 650 ? -38.738 -37.441 15.388 1.00 35.31 650 LEU A C 1
ATOM 5114 O O . LEU A 1 650 ? -39.117 -36.529 16.126 1.00 35.31 650 LEU A O 1
ATOM 5118 N N . PRO A 1 651 ? -37.567 -37.350 14.732 1.00 36.06 651 PRO A N 1
ATOM 5119 C CA . PRO A 1 651 ? -36.821 -36.106 14.707 1.00 36.06 651 PRO A CA 1
ATOM 5120 C C . PRO A 1 651 ? -37.420 -35.208 13.620 1.00 36.06 651 PRO A C 1
ATOM 5122 O O . PRO A 1 651 ? -37.102 -35.320 12.436 1.00 36.06 651 PRO A O 1
ATOM 5125 N N . THR A 1 652 ? -38.307 -34.298 14.018 1.00 33.03 652 THR A N 1
ATOM 5126 C CA . THR A 1 652 ? -38.621 -33.108 13.222 1.00 33.03 652 THR A CA 1
ATOM 5127 C C . THR A 1 652 ? -37.346 -32.287 13.044 1.00 33.03 652 THR A C 1
ATOM 5129 O O . THR A 1 652 ? -36.818 -31.723 14.000 1.00 33.03 652 THR A O 1
ATOM 5132 N N . PHE A 1 653 ? -36.856 -32.213 11.806 1.00 34.53 653 PHE A N 1
ATOM 5133 C CA . PHE A 1 653 ? -35.860 -31.237 11.369 1.00 34.53 653 PHE A CA 1
ATOM 5134 C C . PHE A 1 653 ? -36.452 -29.828 11.525 1.00 34.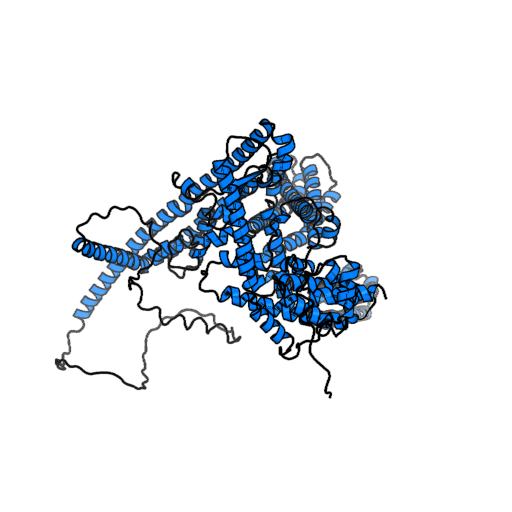53 653 PHE A C 1
ATOM 5136 O O . PHE A 1 653 ? -37.144 -29.323 10.645 1.00 34.53 653 PHE A O 1
ATOM 5143 N N . GLY A 1 654 ? -36.221 -29.193 12.671 1.00 30.42 654 GLY A N 1
ATOM 5144 C CA . GLY A 1 654 ? -36.673 -27.830 12.914 1.00 30.42 654 GLY A CA 1
ATOM 5145 C C . GLY A 1 654 ? -36.177 -27.282 14.245 1.00 30.42 654 GLY A C 1
ATOM 5146 O O . GLY A 1 654 ? -36.459 -27.845 15.293 1.00 30.42 654 GLY A O 1
ATOM 5147 N N . SER A 1 655 ? -35.507 -26.129 14.183 1.00 29.11 655 SER A N 1
ATOM 5148 C CA . SER A 1 655 ? -35.153 -25.255 15.312 1.00 29.11 655 SER A CA 1
ATOM 5149 C C . SER A 1 655 ? -33.890 -25.599 16.122 1.00 29.11 655 SER A C 1
ATOM 5151 O O . SER A 1 655 ? -33.949 -25.963 17.292 1.00 29.11 655 SER A O 1
ATOM 5153 N N . TYR A 1 656 ? -32.717 -25.305 15.551 1.00 31.08 656 TYR A N 1
ATOM 5154 C CA . TYR A 1 656 ? -31.584 -24.812 16.349 1.00 31.08 656 TYR A CA 1
ATOM 5155 C C . TYR A 1 656 ? -31.722 -23.291 16.511 1.00 31.08 656 TYR A C 1
ATOM 5157 O O . TYR A 1 656 ? -31.117 -22.519 15.771 1.00 31.08 656 TYR A O 1
ATOM 5165 N N . ASN A 1 657 ? -32.569 -22.849 17.445 1.00 33.22 657 ASN A N 1
ATOM 5166 C CA . ASN A 1 657 ? -32.503 -21.491 17.995 1.00 33.22 657 ASN A CA 1
ATOM 5167 C C . ASN A 1 657 ? -33.219 -21.393 19.355 1.00 33.22 657 ASN A C 1
ATOM 5169 O O . ASN A 1 657 ? -34.432 -21.207 19.413 1.00 33.22 657 ASN A O 1
ATOM 5173 N N . ARG A 1 658 ? -32.413 -21.522 20.421 1.00 29.44 658 ARG A N 1
ATOM 5174 C CA . ARG A 1 658 ? -32.579 -21.230 21.871 1.00 29.44 658 ARG A CA 1
ATOM 5175 C C . ARG A 1 658 ? -31.807 -22.351 22.589 1.00 29.44 658 ARG A C 1
ATOM 5177 O O . ARG A 1 658 ? -32.084 -23.511 22.340 1.00 29.44 658 ARG A O 1
ATOM 5184 N N . SER A 1 659 ? -30.752 -22.121 23.367 1.00 29.84 659 SER A N 1
ATOM 5185 C CA . SER A 1 659 ? -30.626 -21.139 24.442 1.00 29.84 659 SER A CA 1
ATOM 5186 C C . SER A 1 659 ? -29.150 -20.893 24.771 1.00 29.84 659 SER A C 1
ATOM 5188 O O . SER A 1 659 ? -28.382 -21.837 24.936 1.00 29.84 659 SER A O 1
ATOM 5190 N N . ALA A 1 660 ? -28.780 -19.627 24.952 1.00 36.19 660 ALA A N 1
ATOM 5191 C CA . ALA A 1 660 ? -27.718 -19.254 25.872 1.00 36.19 660 ALA A CA 1
ATOM 5192 C C . ALA A 1 660 ? -28.333 -19.228 27.281 1.00 36.19 660 ALA A C 1
ATOM 5194 O O . ALA A 1 660 ? -29.045 -18.290 27.619 1.00 36.19 660 ALA A O 1
ATOM 5195 N N . ALA A 1 661 ? -28.135 -20.298 28.046 1.00 29.92 661 ALA A N 1
ATOM 5196 C CA . ALA A 1 661 ? -28.235 -20.348 29.506 1.00 29.92 661 ALA A CA 1
ATOM 5197 C C . ALA A 1 661 ? -27.660 -21.703 29.937 1.00 29.92 661 ALA A C 1
ATOM 5199 O O . ALA A 1 661 ? -28.015 -22.734 29.368 1.00 29.92 661 ALA A O 1
ATOM 5200 N N . GLY A 1 662 ? -26.694 -21.682 30.851 1.00 31.95 662 GLY A N 1
ATOM 5201 C CA . GLY A 1 662 ? -25.834 -22.821 31.145 1.00 31.95 662 GLY A CA 1
ATOM 5202 C C . GLY A 1 662 ? -26.553 -24.046 31.704 1.00 31.95 662 GLY A C 1
ATOM 5203 O O . GLY A 1 662 ? -27.477 -23.929 32.498 1.00 31.95 662 GLY A O 1
ATOM 5204 N N . LEU A 1 663 ? -26.044 -25.218 31.330 1.00 27.88 663 LEU A N 1
ATOM 5205 C CA . LEU A 1 663 ? -25.837 -26.365 32.214 1.00 27.88 663 LEU A CA 1
ATOM 5206 C C . LEU A 1 663 ? -24.963 -27.383 31.475 1.00 27.88 663 LEU A C 1
ATOM 5208 O O . LEU A 1 663 ? -25.169 -27.682 30.300 1.00 27.88 663 LEU A O 1
ATOM 5212 N N . GLY A 1 664 ? -23.903 -27.817 32.152 1.00 40.34 664 GLY A N 1
ATOM 5213 C CA . GLY A 1 664 ? -22.838 -28.625 31.582 1.00 40.34 664 GLY A CA 1
ATOM 5214 C C . GLY A 1 664 ? -23.276 -30.044 31.236 1.00 40.34 664 GLY A C 1
ATOM 5215 O O . GLY A 1 664 ? -23.780 -30.773 32.081 1.00 40.34 664 GLY A O 1
ATOM 5216 N N . ALA A 1 665 ? -22.963 -30.458 30.012 1.00 28.75 665 ALA A N 1
ATOM 5217 C CA . ALA A 1 665 ? -22.760 -31.854 29.653 1.00 28.75 665 ALA A CA 1
ATOM 5218 C C . ALA A 1 665 ? -21.607 -31.907 28.641 1.00 28.75 665 ALA A C 1
ATOM 5220 O O . ALA A 1 665 ? -21.757 -31.626 27.454 1.00 28.75 665 ALA A O 1
ATOM 5221 N N . ARG A 1 666 ? -20.406 -32.187 29.157 1.00 32.75 666 ARG A N 1
ATOM 5222 C CA . ARG A 1 666 ? -19.180 -32.407 28.382 1.00 32.75 666 ARG A CA 1
ATOM 5223 C C . ARG A 1 666 ? -19.313 -33.722 27.607 1.00 32.75 666 ARG A C 1
ATOM 5225 O O . ARG A 1 666 ? -19.197 -34.793 28.192 1.00 32.75 666 ARG A O 1
ATOM 5232 N N . GLY A 1 667 ? -19.505 -33.642 26.293 1.00 28.33 667 GLY A N 1
ATOM 5233 C CA . GLY A 1 667 ? -19.279 -34.762 25.381 1.00 28.33 667 GLY A CA 1
ATOM 5234 C C . GLY A 1 667 ? -17.791 -34.887 25.050 1.00 28.33 667 GLY A C 1
ATOM 5235 O O . GLY A 1 667 ? -17.289 -34.191 24.171 1.00 28.33 667 GLY A O 1
ATOM 5236 N N . ASN A 1 668 ? -17.081 -35.758 25.768 1.00 31.12 668 ASN A N 1
ATOM 5237 C CA . ASN A 1 668 ? -15.711 -36.179 25.465 1.00 31.12 668 ASN A CA 1
ATOM 5238 C C . ASN A 1 668 ? -15.710 -37.129 24.251 1.00 31.12 668 ASN A C 1
ATOM 5240 O O . ASN A 1 668 ? -15.821 -38.334 24.441 1.00 31.12 668 ASN A O 1
ATOM 5244 N N . TRP A 1 669 ? -15.581 -36.617 23.023 1.00 33.59 669 TRP A N 1
ATOM 5245 C CA . TRP A 1 669 ? -15.400 -37.475 21.830 1.00 33.59 669 TRP A CA 1
ATOM 5246 C C . TRP A 1 669 ? -14.199 -37.114 20.943 1.00 33.59 669 TRP A C 1
ATOM 5248 O O . TRP A 1 669 ? -13.918 -37.821 19.987 1.00 33.59 669 TRP A O 1
ATOM 5258 N N . PHE A 1 670 ? -13.423 -36.085 21.290 1.00 38.06 670 PHE A N 1
ATOM 5259 C CA . PHE A 1 670 ? -12.169 -35.750 20.600 1.00 38.06 670 PHE A CA 1
ATOM 5260 C C . PHE A 1 670 ? -11.074 -35.416 21.614 1.00 38.06 670 PHE A C 1
ATOM 5262 O O . PHE A 1 670 ? -10.671 -34.267 21.786 1.00 38.06 670 PHE A O 1
ATOM 5269 N N . ARG A 1 671 ? -10.619 -36.432 22.355 1.00 36.53 671 ARG A N 1
ATOM 5270 C CA . ARG A 1 671 ? -9.410 -36.316 23.175 1.00 36.53 671 ARG A CA 1
ATOM 5271 C C . ARG A 1 671 ? -8.668 -37.648 23.252 1.00 36.53 671 ARG A C 1
ATOM 5273 O O . ARG A 1 671 ? -8.724 -38.339 24.259 1.00 36.53 671 ARG A O 1
ATOM 5280 N N . SER A 1 672 ? -7.920 -37.962 22.203 1.00 35.19 672 SER A N 1
ATOM 5281 C CA . SER A 1 672 ? -6.700 -38.760 22.326 1.00 35.19 672 SER A CA 1
ATOM 5282 C C . SER A 1 672 ? -5.691 -38.277 21.282 1.00 35.19 672 SER A C 1
ATOM 5284 O O . SER A 1 672 ? -6.050 -38.114 20.124 1.00 35.19 672 SER A O 1
ATOM 5286 N N . GLU A 1 673 ? -4.453 -38.036 21.727 1.00 35.09 673 GLU A N 1
ATOM 5287 C CA . GLU A 1 673 ? -3.245 -37.749 20.920 1.00 35.09 673 GLU A CA 1
ATOM 5288 C C . GLU A 1 673 ? -2.947 -36.317 20.427 1.00 35.09 673 GLU A C 1
ATOM 5290 O O . GLU A 1 673 ? -2.347 -36.134 19.373 1.00 35.09 673 GLU A O 1
ATOM 5295 N N . GLN A 1 674 ? -3.216 -35.278 21.228 1.00 35.12 674 GLN A N 1
ATOM 5296 C CA . GLN A 1 674 ? -2.705 -33.921 20.918 1.00 35.12 674 GLN A CA 1
ATOM 5297 C C . GLN A 1 674 ? -1.989 -33.216 22.081 1.00 35.12 674 GLN A C 1
ATOM 5299 O O . GLN A 1 674 ? -1.668 -32.038 22.005 1.00 35.12 674 GLN A O 1
ATOM 5304 N N . GLY A 1 675 ? -1.680 -33.946 23.157 1.00 29.39 675 GLY A N 1
ATOM 5305 C CA . GLY A 1 675 ? -1.072 -33.394 24.375 1.00 29.39 675 GLY A CA 1
ATOM 5306 C C . GLY A 1 675 ? 0.459 -33.298 24.400 1.00 29.39 675 GLY A C 1
ATOM 5307 O O . GLY A 1 675 ? 0.994 -32.951 25.444 1.00 29.39 675 GLY A O 1
ATOM 5308 N N . TYR A 1 676 ? 1.176 -33.616 23.313 1.00 32.19 676 TYR A N 1
ATOM 5309 C CA . TYR A 1 676 ? 2.649 -33.717 23.353 1.00 32.19 676 TYR A CA 1
ATOM 5310 C C . TYR A 1 676 ? 3.407 -32.954 22.249 1.00 32.19 676 TYR A C 1
ATOM 5312 O O . TYR A 1 676 ? 4.633 -32.998 22.224 1.00 32.19 676 TYR A O 1
ATOM 5320 N N . ARG A 1 677 ? 2.724 -32.235 21.341 1.00 33.78 677 ARG A N 1
ATOM 5321 C CA . ARG A 1 677 ? 3.384 -31.534 20.213 1.00 33.78 677 ARG A CA 1
ATOM 5322 C C . ARG A 1 677 ? 3.495 -30.012 20.355 1.00 33.78 677 ARG A C 1
ATOM 5324 O O . ARG A 1 677 ? 4.402 -29.430 19.766 1.00 33.78 677 ARG A O 1
ATOM 5331 N N . ASP A 1 678 ? 2.695 -29.381 21.211 1.00 32.53 678 ASP A N 1
ATOM 5332 C CA . ASP A 1 678 ? 2.663 -27.911 21.300 1.00 32.53 678 ASP A CA 1
ATOM 5333 C C . ASP A 1 678 ? 3.793 -27.298 22.152 1.00 32.53 678 ASP A C 1
ATOM 5335 O O . ASP A 1 678 ? 4.024 -26.092 22.103 1.00 32.53 678 ASP A O 1
ATOM 5339 N N . ALA A 1 679 ? 4.576 -28.114 22.868 1.00 33.84 679 ALA A N 1
ATOM 5340 C CA . ALA A 1 679 ? 5.740 -27.645 23.630 1.00 33.84 679 ALA A CA 1
ATOM 5341 C C . ALA A 1 679 ? 7.053 -27.598 22.814 1.00 33.84 679 ALA A C 1
ATOM 5343 O O . ALA A 1 679 ? 8.015 -26.964 23.244 1.00 33.84 679 ALA A O 1
ATOM 5344 N N . ALA A 1 680 ? 7.109 -28.231 21.634 1.00 33.53 680 ALA A N 1
ATOM 5345 C CA . ALA A 1 680 ? 8.334 -28.311 20.828 1.00 33.53 680 ALA A CA 1
ATOM 5346 C C . ALA A 1 680 ? 8.486 -27.155 19.818 1.00 33.53 680 ALA A C 1
ATOM 5348 O O . ALA A 1 680 ? 9.603 -26.792 19.465 1.00 33.53 680 ALA A O 1
ATOM 5349 N N . TRP A 1 681 ? 7.389 -26.514 19.394 1.00 34.75 681 TRP A N 1
ATOM 5350 C CA . TRP A 1 681 ? 7.418 -25.525 18.303 1.00 34.75 681 TRP A CA 1
ATOM 5351 C C . TRP A 1 681 ? 7.801 -24.093 18.737 1.00 34.75 681 TRP A C 1
ATOM 5353 O O . TRP A 1 681 ? 8.113 -23.246 17.905 1.00 34.75 681 TRP A O 1
ATOM 5363 N N . MET A 1 682 ? 7.832 -23.811 20.045 1.00 32.84 682 MET A N 1
ATOM 5364 C CA . MET A 1 682 ? 8.216 -22.498 20.600 1.00 32.84 682 MET A CA 1
ATOM 5365 C C . MET A 1 682 ? 9.709 -22.385 20.969 1.00 32.84 682 MET A C 1
ATOM 5367 O O . MET A 1 682 ? 10.141 -21.317 21.398 1.00 32.84 682 MET A O 1
ATOM 5371 N N . ARG A 1 683 ? 10.520 -23.445 20.800 1.00 31.22 683 ARG A N 1
ATOM 5372 C CA . ARG A 1 683 ? 11.940 -23.460 21.219 1.00 31.22 683 ARG A CA 1
ATOM 5373 C C . ARG A 1 683 ? 12.968 -23.321 20.091 1.00 31.22 683 ARG A C 1
ATOM 5375 O O . ARG A 1 683 ? 14.152 -23.206 20.381 1.00 31.22 683 ARG A O 1
ATOM 5382 N N . GLU A 1 684 ? 12.542 -23.270 18.829 1.00 30.27 684 GLU A N 1
ATOM 5383 C CA . GLU A 1 684 ? 13.450 -23.332 17.666 1.00 30.27 684 GLU A CA 1
ATOM 5384 C C . GLU A 1 684 ? 13.635 -21.988 16.927 1.00 30.27 684 GLU A C 1
ATOM 5386 O O . GLU A 1 684 ? 14.130 -21.942 15.806 1.00 30.27 684 GLU A O 1
ATOM 5391 N N . ARG A 1 685 ? 13.268 -20.856 17.550 1.00 32.19 685 ARG A N 1
ATOM 5392 C CA . ARG A 1 685 ? 13.519 -19.502 17.000 1.00 32.19 685 ARG A CA 1
ATOM 5393 C C . ARG A 1 685 ? 14.607 -18.698 17.706 1.00 32.19 685 ARG A C 1
ATOM 5395 O O . ARG A 1 685 ? 14.775 -17.516 17.419 1.00 32.19 685 ARG A O 1
ATOM 5402 N N . SER A 1 686 ? 15.389 -19.326 18.577 1.00 34.41 686 SER A N 1
ATOM 5403 C CA . SER A 1 686 ? 16.484 -18.646 19.269 1.00 34.41 686 SER A CA 1
ATOM 5404 C C . SER A 1 686 ? 17.699 -19.548 19.463 1.00 34.41 686 SER A C 1
ATOM 5406 O O . SER A 1 686 ? 17.999 -19.865 20.600 1.00 34.41 686 SER A O 1
ATOM 5408 N N . VAL A 1 687 ? 18.389 -19.950 18.388 1.00 31.97 687 VAL A N 1
ATOM 5409 C CA . VAL A 1 687 ? 19.853 -20.181 18.355 1.00 31.97 687 VAL A CA 1
ATOM 5410 C C . VAL A 1 687 ? 20.314 -20.219 16.888 1.00 31.97 687 VAL A C 1
ATOM 5412 O O . VAL A 1 687 ? 19.870 -21.059 16.118 1.00 31.97 687 VAL A O 1
ATOM 5415 N N . GLY A 1 688 ? 21.273 -19.355 16.542 1.00 27.44 688 GLY A N 1
ATOM 5416 C CA . GLY A 1 688 ? 22.440 -19.773 15.758 1.00 27.44 688 GLY A CA 1
ATOM 5417 C C . GLY A 1 688 ? 22.394 -19.658 14.236 1.00 27.44 688 GLY A C 1
ATOM 5418 O O . GLY A 1 688 ? 22.059 -20.601 13.531 1.00 27.44 688 GLY A O 1
ATOM 5419 N N . ALA A 1 689 ? 22.944 -18.552 13.738 1.00 31.88 689 ALA A N 1
ATOM 5420 C CA . ALA A 1 689 ? 23.709 -18.547 12.500 1.00 31.88 689 ALA A CA 1
ATOM 5421 C C . ALA A 1 689 ? 24.830 -19.606 12.548 1.00 31.88 689 ALA A C 1
ATOM 5423 O O . ALA A 1 689 ? 25.576 -19.633 13.529 1.00 31.88 689 ALA A O 1
ATOM 5424 N N . LYS A 1 690 ? 24.962 -20.425 11.491 1.00 30.31 690 LYS A N 1
ATOM 5425 C CA . LYS A 1 690 ? 26.222 -20.902 10.876 1.00 30.31 690 LYS A CA 1
ATOM 5426 C C . LYS A 1 690 ? 25.950 -22.004 9.837 1.00 30.31 690 LYS A C 1
ATOM 5428 O O . LYS A 1 690 ? 25.245 -22.962 10.115 1.00 30.31 690 LYS A O 1
ATOM 5433 N N . SER A 1 691 ? 26.653 -21.884 8.709 1.00 26.81 691 SER A N 1
ATOM 5434 C CA . SER A 1 691 ? 27.012 -22.946 7.756 1.00 26.81 691 SER A CA 1
ATOM 5435 C C . SER A 1 691 ? 25.949 -23.411 6.750 1.00 26.81 691 SER A C 1
ATOM 5437 O O . SER A 1 691 ? 25.191 -24.343 6.995 1.00 26.81 691 SER A O 1
ATOM 5439 N N . LEU A 1 692 ? 25.988 -22.814 5.555 1.00 28.84 692 LEU A N 1
ATOM 5440 C CA . LEU A 1 692 ? 25.452 -23.388 4.320 1.00 28.84 692 LEU A CA 1
ATOM 5441 C C . LEU A 1 692 ? 26.633 -23.582 3.358 1.00 28.84 692 LEU A C 1
ATOM 5443 O O . LEU A 1 692 ? 27.030 -22.665 2.644 1.00 28.84 692 LEU A O 1
ATOM 5447 N N . ALA A 1 693 ? 27.228 -24.771 3.399 1.00 28.91 693 ALA A N 1
ATOM 5448 C CA . ALA A 1 693 ? 28.165 -25.271 2.400 1.00 28.91 693 ALA A CA 1
ATOM 5449 C C . ALA A 1 693 ? 27.960 -26.789 2.265 1.00 28.91 693 ALA A C 1
ATOM 5451 O O . ALA A 1 693 ? 27.896 -27.485 3.274 1.00 28.91 693 ALA A O 1
ATOM 5452 N N . HIS A 1 694 ? 27.886 -27.257 1.013 1.00 27.06 694 HIS A N 1
ATOM 5453 C CA . HIS A 1 694 ? 27.699 -28.643 0.547 1.00 27.06 694 HIS A CA 1
ATOM 5454 C C . HIS A 1 694 ? 26.299 -29.257 0.752 1.00 27.06 694 HIS A C 1
ATOM 5456 O O . HIS A 1 694 ? 25.881 -29.542 1.863 1.00 27.06 694 HIS A O 1
ATOM 5462 N N . ALA A 1 695 ? 25.572 -29.564 -0.328 1.00 25.73 695 ALA A N 1
ATOM 5463 C CA . ALA A 1 695 ? 25.831 -30.727 -1.183 1.00 25.73 695 ALA A CA 1
ATOM 5464 C C . ALA A 1 695 ? 24.754 -30.874 -2.284 1.00 25.73 695 ALA A C 1
ATOM 5466 O O . ALA A 1 695 ? 23.567 -31.035 -2.006 1.00 25.73 695 ALA A O 1
ATOM 5467 N N . PHE A 1 696 ? 25.202 -30.858 -3.540 1.00 27.58 696 PHE A N 1
ATOM 5468 C CA . PHE A 1 696 ? 24.550 -31.506 -4.682 1.00 27.58 696 PHE A CA 1
ATOM 5469 C C . PHE A 1 696 ? 24.915 -33.003 -4.665 1.00 27.58 696 PHE A C 1
ATOM 5471 O O . PHE A 1 696 ? 26.066 -33.321 -4.371 1.00 27.58 696 PHE A O 1
ATOM 5478 N N . GLY A 1 697 ? 23.996 -33.901 -5.049 1.00 25.81 697 GLY A N 1
ATOM 5479 C CA . GLY A 1 697 ? 24.367 -35.271 -5.450 1.00 25.81 697 GLY A CA 1
ATOM 5480 C C . GLY A 1 697 ? 23.373 -36.393 -5.123 1.00 25.81 697 GLY A C 1
ATOM 5481 O O . GLY A 1 697 ? 23.458 -37.011 -4.072 1.00 25.81 697 GLY A O 1
ATOM 5482 N N . THR A 1 698 ? 22.466 -36.653 -6.069 1.00 28.05 698 THR A N 1
ATOM 5483 C CA . THR A 1 698 ? 22.077 -37.973 -6.630 1.00 28.05 698 THR A CA 1
ATOM 5484 C C . THR A 1 698 ? 21.990 -39.242 -5.756 1.00 28.05 698 THR A C 1
ATOM 5486 O O . THR A 1 698 ? 22.985 -39.786 -5.294 1.00 28.05 698 THR A O 1
ATOM 5489 N N . THR A 1 699 ? 20.765 -39.786 -5.716 1.00 30.03 699 THR A N 1
ATOM 5490 C CA . THR A 1 699 ? 20.355 -41.201 -5.904 1.00 30.03 699 THR A CA 1
ATOM 5491 C C . THR A 1 699 ? 21.384 -42.329 -5.711 1.00 30.03 699 THR A C 1
ATOM 5493 O O . THR A 1 699 ? 22.233 -42.526 -6.574 1.00 30.03 699 THR A O 1
ATOM 5496 N N . ALA A 1 700 ? 21.144 -43.206 -4.726 1.00 26.45 700 ALA A N 1
ATOM 5497 C CA . ALA A 1 700 ? 21.273 -44.662 -4.875 1.00 26.45 700 ALA A CA 1
ATOM 5498 C C . ALA A 1 700 ? 20.594 -45.417 -3.713 1.00 26.45 700 ALA A C 1
ATOM 5500 O O . ALA A 1 700 ? 20.816 -45.147 -2.537 1.00 26.45 700 ALA A O 1
ATOM 5501 N N . THR A 1 701 ? 19.766 -46.391 -4.078 1.00 30.73 701 THR A N 1
ATOM 5502 C CA . THR A 1 701 ? 19.312 -47.540 -3.281 1.00 30.73 701 THR A CA 1
ATOM 5503 C C . THR A 1 701 ? 20.474 -48.305 -2.643 1.00 30.73 701 THR A C 1
ATOM 5505 O O . THR A 1 701 ? 21.397 -48.634 -3.373 1.00 30.73 701 THR A O 1
ATOM 5508 N N . TYR A 1 702 ? 20.377 -48.709 -1.369 1.00 24.34 702 TYR A N 1
ATOM 5509 C CA . TYR A 1 702 ? 20.748 -50.060 -0.905 1.00 24.34 702 TYR A CA 1
ATOM 5510 C C . TYR A 1 702 ? 20.242 -50.336 0.523 1.00 24.34 702 TYR A C 1
ATOM 5512 O O . TYR A 1 702 ? 20.074 -49.442 1.348 1.00 24.34 702 TYR A O 1
ATOM 5520 N N . ARG A 1 703 ? 19.932 -51.611 0.759 1.00 25.98 703 ARG A N 1
ATOM 5521 C CA . ARG A 1 703 ? 19.306 -52.214 1.942 1.00 25.98 703 ARG A CA 1
ATOM 5522 C C . ARG A 1 703 ? 20.362 -52.594 2.999 1.00 25.98 703 ARG A C 1
ATOM 5524 O O . ARG A 1 703 ? 21.507 -52.842 2.649 1.00 25.98 703 ARG A O 1
ATOM 5531 N N . SER A 1 704 ? 19.873 -52.779 4.232 1.00 29.52 704 SER A N 1
ATOM 5532 C CA . SER A 1 704 ? 20.406 -53.568 5.368 1.00 29.52 704 SER A CA 1
ATOM 5533 C C . SER A 1 704 ? 21.678 -53.108 6.094 1.00 29.52 704 SER A C 1
ATOM 5535 O O . SER A 1 704 ? 22.764 -53.165 5.538 1.00 29.52 704 SER A O 1
ATOM 5537 N N . ALA A 1 705 ? 21.556 -52.825 7.397 1.00 28.88 705 ALA A N 1
ATOM 5538 C CA . ALA A 1 705 ? 21.950 -53.744 8.477 1.00 28.88 705 ALA A CA 1
ATOM 5539 C C . ALA A 1 705 ? 21.677 -53.097 9.850 1.00 28.88 705 ALA A C 1
ATOM 5541 O O . ALA A 1 705 ? 22.125 -51.989 10.129 1.00 28.88 705 ALA A O 1
ATOM 5542 N N . GLN A 1 706 ? 20.933 -53.800 10.707 1.00 29.56 706 GLN A N 1
ATOM 5543 C CA . GLN A 1 706 ? 20.890 -53.534 12.144 1.00 29.56 706 GLN A CA 1
ATOM 5544 C C . GLN A 1 706 ? 22.167 -54.090 12.783 1.00 29.56 706 GLN A C 1
ATOM 5546 O O . GLN A 1 706 ? 22.481 -55.263 12.594 1.00 29.56 706 GLN A O 1
ATOM 5551 N N . VAL A 1 707 ? 22.843 -53.279 13.595 1.00 30.61 707 VAL A N 1
ATOM 5552 C CA . VAL A 1 707 ? 23.749 -53.748 14.650 1.00 30.61 707 VAL A CA 1
ATOM 5553 C C . VAL A 1 707 ? 23.301 -53.091 15.948 1.00 30.61 707 VAL A C 1
ATOM 5555 O O . VAL A 1 707 ? 23.130 -51.877 16.029 1.00 30.61 707 VAL A O 1
ATOM 5558 N N . ALA A 1 708 ? 23.043 -53.943 16.932 1.00 31.19 708 ALA A N 1
ATOM 5559 C CA . ALA A 1 708 ? 22.609 -53.601 18.271 1.00 31.19 708 ALA A CA 1
ATOM 5560 C C . ALA A 1 708 ? 23.729 -52.943 19.085 1.00 31.19 708 ALA A C 1
ATOM 5562 O O . ALA A 1 708 ? 24.863 -53.415 19.064 1.00 31.19 708 ALA A O 1
ATOM 5563 N N . THR A 1 709 ? 23.369 -51.969 19.918 1.00 30.78 709 THR A N 1
ATOM 5564 C CA . THR A 1 709 ? 24.040 -51.723 21.199 1.00 30.78 709 THR A CA 1
ATOM 5565 C C . THR A 1 709 ? 23.014 -51.355 22.267 1.00 30.78 709 THR A C 1
ATOM 5567 O O . THR A 1 709 ? 21.992 -50.721 22.020 1.00 30.78 709 THR A O 1
ATOM 5570 N N . SER A 1 710 ? 23.281 -51.892 23.450 1.00 30.02 710 SER A N 1
ATOM 5571 C CA . SER A 1 710 ? 22.439 -52.027 24.630 1.00 30.02 710 SER A CA 1
ATOM 5572 C C . SER A 1 710 ? 22.659 -50.912 25.665 1.00 30.02 710 SER A C 1
ATOM 5574 O O . SER A 1 710 ? 23.610 -50.141 25.548 1.00 30.02 710 SER A O 1
ATOM 5576 N N . ARG A 1 711 ? 21.835 -50.963 26.733 1.00 27.41 711 ARG A N 1
ATOM 5577 C CA . ARG A 1 711 ? 21.815 -50.212 28.021 1.00 27.41 711 ARG A CA 1
ATOM 5578 C C . ARG A 1 711 ? 20.781 -49.080 28.058 1.00 27.41 711 ARG A C 1
ATOM 5580 O O . ARG A 1 711 ? 20.806 -48.210 27.208 1.00 27.41 711 ARG A O 1
ATOM 5587 N N . GLY A 1 712 ? 19.881 -48.981 29.037 1.00 28.17 712 GLY A N 1
ATOM 5588 C CA . GLY A 1 712 ? 19.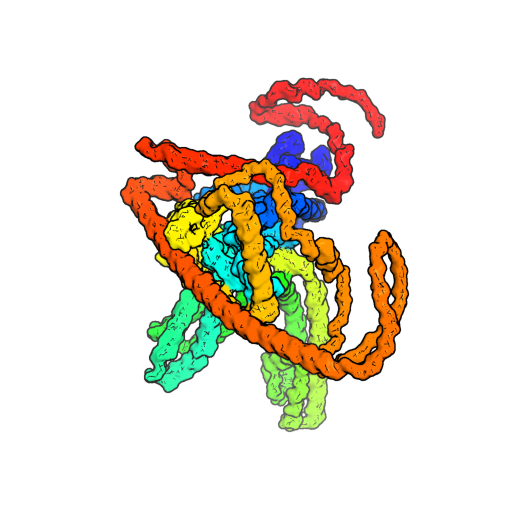599 -49.783 30.231 1.00 28.17 712 GLY A CA 1
ATOM 5589 C C . GLY A 1 712 ? 18.635 -49.017 31.157 1.00 28.17 712 GLY A C 1
ATOM 5590 O O . GLY A 1 712 ? 18.641 -47.794 31.118 1.00 28.17 712 GLY A O 1
ATOM 5591 N N . ASN A 1 713 ? 17.889 -49.763 31.992 1.00 30.44 713 ASN A N 1
ATOM 5592 C CA . ASN A 1 713 ? 17.180 -49.369 33.232 1.00 30.44 713 ASN A CA 1
ATOM 5593 C C . ASN A 1 713 ? 16.059 -48.298 33.142 1.00 30.44 713 ASN A C 1
ATOM 5595 O O . ASN A 1 713 ? 16.185 -47.311 32.441 1.00 30.44 713 ASN A O 1
ATOM 5599 N N . SER A 1 714 ? 14.930 -48.366 33.858 1.00 32.88 714 SER A N 1
ATOM 5600 C CA . SER A 1 714 ? 14.442 -49.279 34.904 1.00 32.88 714 SER A CA 1
ATOM 5601 C C . SER A 1 714 ? 12.951 -49.008 35.196 1.00 32.88 714 SER A C 1
ATOM 5603 O O . SER A 1 714 ? 12.539 -47.857 35.279 1.00 32.88 714 SER A O 1
ATOM 5605 N N . SER A 1 715 ? 12.204 -50.101 35.399 1.00 31.48 715 SER A N 1
ATOM 5606 C CA . SER A 1 715 ? 11.083 -50.333 36.337 1.00 31.48 715 SER A CA 1
ATOM 5607 C C . SER A 1 715 ? 9.962 -49.294 36.529 1.00 31.48 715 SER A C 1
ATOM 5609 O O . SER A 1 715 ? 10.155 -48.265 37.172 1.00 31.48 715 SER A O 1
ATOM 5611 N N . SER A 1 716 ? 8.719 -49.701 36.246 1.00 30.53 716 SER A N 1
ATOM 5612 C CA . SER A 1 716 ? 7.786 -50.186 37.289 1.00 30.53 716 SER A CA 1
ATOM 5613 C C . SER A 1 716 ? 6.424 -50.616 36.709 1.00 30.53 716 SER A C 1
ATOM 5615 O O . SER A 1 716 ? 5.815 -49.878 35.949 1.00 30.53 716 SER A O 1
ATOM 5617 N N . GLN A 1 717 ? 5.976 -51.816 37.102 1.00 30.22 717 GLN A N 1
ATOM 5618 C CA . GLN A 1 717 ? 4.627 -52.176 37.582 1.00 30.22 717 GLN A CA 1
ATOM 5619 C C . GLN A 1 717 ? 4.063 -53.515 37.069 1.00 30.22 717 GLN A C 1
ATOM 5621 O O . GLN A 1 717 ? 3.706 -53.677 35.911 1.00 30.22 717 GLN A O 1
ATOM 5626 N N . VAL A 1 718 ? 3.918 -54.399 38.063 1.00 33.56 718 VAL A N 1
ATOM 5627 C CA . VAL A 1 718 ? 2.751 -55.231 38.401 1.00 33.56 718 VAL A CA 1
ATOM 5628 C C . VAL A 1 718 ? 2.386 -56.402 37.479 1.00 33.56 718 VAL A C 1
ATOM 5630 O O . VAL A 1 718 ? 1.818 -56.284 36.402 1.00 33.56 718 VAL A O 1
ATOM 5633 N N . THR A 1 719 ? 2.672 -57.561 38.063 1.00 33.88 719 THR A N 1
ATOM 5634 C CA . THR A 1 719 ? 2.195 -58.928 37.857 1.00 33.88 719 THR A CA 1
ATOM 5635 C C . THR A 1 719 ? 0.672 -59.089 37.775 1.00 33.88 719 THR A C 1
ATOM 5637 O O . THR A 1 719 ? -0.028 -58.616 38.668 1.00 33.88 719 THR A O 1
ATOM 5640 N N . ALA A 1 720 ? 0.192 -59.899 36.825 1.00 32.62 720 ALA A N 1
ATOM 5641 C CA . ALA A 1 720 ? -0.725 -61.013 37.102 1.00 32.62 720 ALA A CA 1
ATOM 5642 C C . ALA A 1 720 ? -0.761 -62.010 35.926 1.00 32.62 720 ALA A C 1
ATOM 5644 O O . ALA A 1 720 ? -0.752 -61.636 34.757 1.00 32.62 720 ALA A O 1
ATOM 5645 N N . GLU A 1 721 ? -0.760 -63.281 36.305 1.00 32.19 721 GLU A N 1
ATOM 5646 C CA . GLU A 1 721 ? -0.667 -64.524 35.542 1.00 32.19 721 GLU A CA 1
ATOM 5647 C C . GLU A 1 721 ? -1.753 -64.751 34.473 1.00 32.19 721 GLU A C 1
ATOM 5649 O O . GLU A 1 721 ? -2.930 -64.479 34.686 1.00 32.19 721 GLU A O 1
ATOM 5654 N N . SER A 1 722 ? -1.386 -65.419 33.375 1.00 30.86 722 SER A N 1
ATOM 5655 C CA . SER A 1 722 ? -1.950 -66.742 33.057 1.00 30.86 722 SER A CA 1
ATOM 5656 C C . SER A 1 722 ? -1.114 -67.461 31.992 1.00 30.86 722 SER A C 1
ATOM 5658 O O . SER A 1 722 ? -0.431 -66.867 31.161 1.00 30.86 722 SER A O 1
ATOM 5660 N N . SER A 1 723 ? -1.110 -68.776 32.131 1.00 36.12 723 SER A N 1
ATOM 5661 C CA . SER A 1 723 ? -0.230 -69.792 31.574 1.00 36.12 723 SER A CA 1
ATOM 5662 C C . SER A 1 723 ? -0.606 -70.266 30.166 1.00 36.12 723 SER A C 1
ATOM 5664 O O . SER A 1 723 ? -1.780 -70.378 29.827 1.00 36.12 723 SER A O 1
ATOM 5666 N N . SER A 1 724 ? 0.408 -70.643 29.378 1.00 33.41 724 SER A N 1
ATOM 5667 C CA . SER A 1 724 ? 0.500 -71.883 28.566 1.00 33.41 724 SER A CA 1
ATOM 5668 C C . SER A 1 724 ? 1.718 -71.770 27.631 1.00 33.41 724 SER A C 1
ATOM 5670 O O . SER A 1 724 ? 1.786 -70.918 26.756 1.00 33.41 724 SER A O 1
ATOM 5672 N N . GLN A 1 725 ? 2.840 -72.410 27.969 1.00 39.25 725 GLN A N 1
ATOM 5673 C CA . GLN A 1 725 ? 3.284 -73.674 27.361 1.00 39.25 725 GLN A CA 1
ATOM 5674 C C . GLN A 1 725 ? 3.096 -73.756 25.836 1.00 39.25 725 GLN A C 1
ATOM 5676 O O . GLN A 1 725 ? 2.020 -74.096 25.358 1.00 39.25 725 GLN A O 1
ATOM 5681 N N . ALA A 1 726 ? 4.193 -73.600 25.091 1.00 33.72 726 ALA A N 1
ATOM 5682 C CA . ALA A 1 726 ? 4.411 -74.367 23.869 1.00 33.72 726 ALA A CA 1
ATOM 5683 C C . ALA A 1 726 ? 5.912 -74.600 23.647 1.00 33.72 726 ALA A C 1
ATOM 5685 O O . ALA A 1 726 ? 6.725 -73.682 23.571 1.00 33.72 726 ALA A O 1
ATOM 5686 N N . SER A 1 727 ? 6.229 -75.885 23.601 1.00 35.03 727 SER A N 1
ATOM 5687 C CA . SER A 1 727 ? 7.493 -76.560 23.346 1.00 35.03 727 SER A CA 1
ATOM 5688 C C . SER A 1 727 ? 8.264 -76.089 22.111 1.00 35.03 727 SER A C 1
ATOM 5690 O O . SER A 1 727 ? 7.704 -75.939 21.025 1.00 35.03 727 SER A O 1
ATOM 5692 N N . PHE A 1 728 ? 9.587 -76.044 22.266 1.00 37.44 728 PHE A N 1
ATOM 5693 C CA . PHE A 1 728 ? 10.553 -76.216 21.185 1.00 37.44 728 PHE A CA 1
ATOM 5694 C C . PHE A 1 728 ? 10.343 -77.577 20.504 1.00 37.44 728 PHE A C 1
ATOM 5696 O O . PHE A 1 728 ? 10.471 -78.621 21.142 1.00 37.44 728 PHE A O 1
ATOM 5703 N N . GLY A 1 729 ? 10.055 -77.554 19.204 1.00 36.47 729 GLY A N 1
ATOM 5704 C CA . GLY A 1 729 ? 10.002 -78.725 18.337 1.00 36.47 729 GLY A CA 1
ATOM 5705 C C . GLY A 1 729 ? 10.757 -78.441 17.045 1.00 36.47 729 GLY A C 1
ATOM 5706 O O . GLY A 1 729 ? 10.303 -77.673 16.204 1.00 36.47 729 GLY A O 1
ATOM 5707 N N . SER A 1 730 ? 11.933 -79.053 16.930 1.00 44.41 730 SER A N 1
ATOM 5708 C CA . SER A 1 730 ? 12.737 -79.165 15.714 1.00 44.41 730 SER A CA 1
ATOM 5709 C C . SER A 1 730 ? 11.898 -79.734 14.563 1.00 44.41 730 SER A C 1
ATOM 5711 O O . SER A 1 730 ? 11.261 -80.773 14.712 1.00 44.41 730 SER A O 1
ATOM 5713 N N . GLY A 1 731 ? 11.896 -79.048 13.419 1.00 38.91 731 GLY A N 1
ATOM 5714 C CA . GLY A 1 731 ? 11.093 -79.404 12.251 1.00 38.91 731 GLY A CA 1
ATOM 5715 C C . GLY A 1 731 ? 11.612 -78.732 10.986 1.00 38.91 731 GLY A C 1
ATOM 5716 O O . GLY A 1 731 ? 10.977 -77.844 10.426 1.00 38.91 731 GLY A O 1
ATOM 5717 N N . SER A 1 732 ? 12.804 -79.149 10.567 1.00 49.75 732 SER A N 1
ATOM 5718 C CA . SER A 1 732 ? 13.340 -78.951 9.220 1.00 49.75 732 SER A CA 1
ATOM 5719 C C . SER A 1 732 ? 12.321 -79.393 8.153 1.00 49.75 732 SER A C 1
ATOM 5721 O O . SER A 1 732 ? 11.785 -80.496 8.233 1.00 49.75 732 SER A O 1
ATOM 5723 N N . GLY A 1 733 ? 12.082 -78.544 7.143 1.00 48.62 733 GLY A N 1
ATOM 5724 C CA . GLY A 1 733 ? 11.533 -78.975 5.849 1.00 48.62 733 GLY A CA 1
ATOM 5725 C C . GLY A 1 733 ? 10.035 -78.768 5.590 1.00 48.62 733 GLY A C 1
ATOM 5726 O O . GLY A 1 733 ? 9.349 -79.728 5.261 1.00 48.62 733 GLY A O 1
ATOM 5727 N N . ARG A 1 734 ? 9.508 -77.531 5.664 1.00 45.28 734 ARG A N 1
ATOM 5728 C CA . ARG A 1 734 ? 8.206 -77.158 5.038 1.00 45.28 734 ARG A CA 1
ATOM 5729 C C . ARG A 1 734 ? 8.007 -75.641 4.822 1.00 45.28 734 ARG A C 1
ATOM 5731 O O . ARG A 1 734 ? 6.907 -75.121 4.961 1.00 45.28 734 ARG A O 1
ATOM 5738 N N . SER A 1 735 ? 9.077 -74.912 4.484 1.00 48.69 735 SER A N 1
ATOM 5739 C CA . SER A 1 735 ? 9.081 -73.431 4.457 1.00 48.69 735 SER A CA 1
ATOM 5740 C C . SER A 1 735 ? 8.808 -72.776 3.084 1.00 48.69 735 SER A C 1
ATOM 5742 O O . SER A 1 735 ? 8.614 -71.569 3.015 1.00 48.69 735 SER A O 1
ATOM 5744 N N . ILE A 1 736 ? 8.743 -73.523 1.974 1.00 51.91 736 ILE A N 1
ATOM 5745 C CA . ILE A 1 736 ? 8.631 -72.900 0.633 1.00 51.91 736 ILE A CA 1
ATOM 5746 C C . ILE A 1 736 ? 7.166 -72.750 0.165 1.00 51.91 736 ILE A C 1
ATOM 5748 O O . ILE A 1 736 ? 6.807 -71.716 -0.390 1.00 51.91 736 ILE A O 1
ATOM 5752 N N . ALA A 1 737 ? 6.270 -73.688 0.495 1.00 51.59 737 ALA A N 1
ATOM 5753 C CA . ALA A 1 737 ? 4.873 -73.644 0.030 1.00 51.59 737 ALA A CA 1
ATOM 5754 C C . ALA A 1 737 ? 4.003 -72.564 0.720 1.00 51.59 737 ALA A C 1
ATOM 5756 O O . ALA A 1 737 ? 3.113 -71.989 0.098 1.00 51.59 737 ALA A O 1
ATOM 5757 N N . ASN A 1 738 ? 4.282 -72.220 1.986 1.00 49.25 738 ASN A N 1
ATOM 5758 C CA . ASN A 1 738 ? 3.591 -71.114 2.670 1.00 49.25 738 ASN A CA 1
ATOM 5759 C C . ASN A 1 738 ? 4.107 -69.732 2.222 1.00 49.25 738 ASN A C 1
ATOM 5761 O O . ASN A 1 738 ? 3.401 -68.729 2.363 1.00 49.25 738 ASN A O 1
ATOM 5765 N N . LEU A 1 739 ? 5.309 -69.668 1.634 1.00 51.88 739 LEU A N 1
ATOM 5766 C CA . LEU A 1 739 ? 5.823 -68.444 1.025 1.00 51.88 739 LEU A CA 1
ATOM 5767 C C . LEU A 1 739 ? 5.064 -68.128 -0.273 1.00 51.88 739 LEU A C 1
ATOM 5769 O O . LEU A 1 739 ? 4.649 -66.993 -0.464 1.00 51.88 739 LEU A O 1
ATOM 5773 N N . GLU A 1 740 ? 4.780 -69.126 -1.112 1.00 52.88 740 GLU A N 1
ATOM 5774 C CA . GLU A 1 740 ? 4.009 -68.926 -2.350 1.00 52.88 740 GLU A CA 1
ATOM 5775 C C . GLU A 1 740 ? 2.553 -68.511 -2.079 1.00 52.88 740 GLU A C 1
ATOM 5777 O O . GLU A 1 740 ? 2.032 -67.612 -2.744 1.00 52.88 740 GLU A O 1
ATOM 5782 N N . LEU A 1 741 ? 1.914 -69.072 -1.042 1.00 55.66 741 LEU A N 1
ATOM 5783 C CA . LEU A 1 741 ? 0.551 -68.681 -0.663 1.00 55.66 741 LEU A CA 1
ATOM 5784 C C . LEU A 1 741 ? 0.491 -67.257 -0.068 1.00 55.66 741 LEU A C 1
ATOM 5786 O O . LEU A 1 741 ? -0.442 -66.504 -0.356 1.00 55.66 741 LEU A O 1
ATOM 5790 N N . SER A 1 742 ? 1.499 -66.858 0.720 1.00 56.88 742 SER A N 1
ATOM 5791 C CA . SER A 1 742 ? 1.594 -65.496 1.275 1.00 56.88 742 SER A CA 1
ATOM 5792 C C . SER A 1 742 ? 1.969 -64.447 0.222 1.00 56.88 742 SER A C 1
ATOM 5794 O O . SER A 1 742 ? 1.423 -63.345 0.246 1.00 56.88 742 SER A O 1
ATOM 5796 N N . VAL A 1 743 ? 2.811 -64.789 -0.761 1.00 66.44 743 VAL A N 1
ATOM 5797 C CA . VAL A 1 743 ? 3.111 -63.924 -1.915 1.00 66.44 743 VAL A CA 1
ATOM 5798 C C . VAL A 1 743 ? 1.864 -63.743 -2.784 1.00 66.44 743 VAL A C 1
ATOM 5800 O O . VAL A 1 743 ? 1.585 -62.622 -3.206 1.00 66.44 743 VAL A O 1
ATOM 5803 N N . GLY A 1 744 ? 1.054 -64.793 -2.967 1.00 68.94 744 GLY A N 1
ATOM 5804 C CA . GLY A 1 744 ? -0.242 -64.708 -3.646 1.00 68.94 744 GLY A CA 1
ATOM 5805 C C . GLY A 1 744 ? -1.247 -63.795 -2.930 1.00 68.94 744 GLY A C 1
ATOM 5806 O O . GLY A 1 744 ? -1.894 -62.967 -3.572 1.00 68.94 744 GLY A O 1
ATOM 5807 N N . GLN A 1 745 ? -1.342 -63.868 -1.598 1.00 73.31 745 GLN A N 1
ATOM 5808 C CA . GLN A 1 745 ? -2.203 -62.977 -0.802 1.00 73.31 745 GLN A CA 1
ATOM 5809 C C . GLN A 1 745 ? -1.688 -61.527 -0.765 1.00 73.31 745 GLN A C 1
ATOM 5811 O O . GLN A 1 745 ? -2.483 -60.584 -0.840 1.00 73.31 745 GLN A O 1
ATOM 5816 N N . CYS A 1 746 ? -0.370 -61.321 -0.720 1.00 71.06 746 CYS A N 1
ATOM 5817 C CA . CYS A 1 746 ? 0.257 -60.004 -0.856 1.00 71.06 746 CYS A CA 1
ATOM 5818 C C . CYS A 1 746 ? 0.030 -59.400 -2.251 1.00 71.06 746 CYS A C 1
ATOM 5820 O O . CYS A 1 746 ? -0.317 -58.227 -2.356 1.00 71.06 746 CYS A O 1
ATOM 5822 N N . ALA A 1 747 ? 0.146 -60.188 -3.322 1.00 75.44 747 ALA A N 1
ATOM 5823 C CA . ALA A 1 747 ? -0.133 -59.731 -4.682 1.00 75.44 747 ALA A CA 1
ATOM 5824 C C . ALA A 1 747 ? -1.624 -59.410 -4.877 1.00 75.44 747 ALA A C 1
ATOM 5826 O O . ALA A 1 747 ? -1.963 -58.348 -5.393 1.00 75.44 747 ALA A O 1
ATOM 5827 N N . ALA A 1 748 ? -2.528 -60.269 -4.398 1.00 79.19 748 ALA A N 1
ATOM 5828 C CA . ALA A 1 748 ? -3.969 -60.040 -4.489 1.00 79.19 748 ALA A CA 1
ATOM 5829 C C . ALA A 1 748 ? -4.421 -58.812 -3.678 1.00 79.19 748 ALA A C 1
ATOM 5831 O O . ALA A 1 748 ? -5.234 -58.016 -4.152 1.00 79.19 748 ALA A O 1
ATOM 5832 N N . SER A 1 749 ? -3.873 -58.613 -2.474 1.00 81.00 749 SER A N 1
ATOM 5833 C CA . SER A 1 749 ? -4.144 -57.417 -1.662 1.00 81.00 749 SER A CA 1
ATOM 5834 C C . SER A 1 749 ? -3.544 -56.150 -2.273 1.00 81.00 749 SER A C 1
ATOM 5836 O O . SER A 1 749 ? -4.204 -55.109 -2.258 1.00 81.00 749 SER A O 1
ATOM 5838 N N . ALA A 1 750 ? -2.360 -56.232 -2.890 1.00 82.56 750 ALA A N 1
ATOM 5839 C CA . ALA A 1 750 ? -1.759 -55.126 -3.630 1.00 82.56 750 ALA A CA 1
ATOM 5840 C C . ALA A 1 750 ? -2.597 -54.735 -4.857 1.00 82.56 750 ALA A C 1
ATOM 5842 O O . ALA A 1 750 ? -2.870 -53.553 -5.050 1.00 82.56 750 ALA A O 1
ATOM 5843 N N . VAL A 1 751 ? -3.082 -55.709 -5.636 1.00 86.12 751 VAL A N 1
ATOM 5844 C CA . VAL A 1 751 ? -3.968 -55.469 -6.789 1.00 86.12 751 VAL A CA 1
ATOM 5845 C C . VAL A 1 751 ? -5.306 -54.881 -6.339 1.00 86.12 751 VAL A C 1
ATOM 5847 O O . VAL A 1 751 ? -5.755 -53.887 -6.904 1.00 86.12 751 VAL A O 1
ATOM 5850 N N . LYS A 1 752 ? -5.923 -55.417 -5.277 1.00 88.69 752 LYS A N 1
ATOM 5851 C CA . LYS A 1 752 ? -7.161 -54.860 -4.709 1.00 88.69 752 LYS A CA 1
ATOM 5852 C C . LYS A 1 752 ? -6.964 -53.420 -4.225 1.00 88.69 752 LYS A C 1
ATOM 5854 O O . LYS A 1 752 ? -7.812 -52.572 -4.485 1.00 88.69 752 LYS A O 1
ATOM 5859 N N . SER A 1 753 ? -5.845 -53.141 -3.556 1.00 85.44 753 SER A N 1
ATOM 5860 C CA . SER A 1 753 ? -5.470 -51.795 -3.107 1.00 85.44 753 SER A CA 1
ATOM 5861 C C . SER A 1 753 ? -5.253 -50.844 -4.288 1.00 85.44 753 SER A C 1
ATOM 5863 O O . SER A 1 753 ? -5.741 -49.719 -4.262 1.00 85.44 753 SER A O 1
ATOM 5865 N N . ALA A 1 754 ? -4.597 -51.306 -5.357 1.00 87.25 754 ALA A N 1
ATOM 5866 C CA . ALA A 1 754 ? -4.383 -50.521 -6.569 1.00 87.25 754 ALA A CA 1
ATOM 5867 C C . ALA A 1 754 ? -5.702 -50.198 -7.290 1.00 87.25 754 ALA A C 1
ATOM 5869 O O . ALA A 1 754 ? -5.932 -49.045 -7.645 1.00 87.25 754 ALA A O 1
ATOM 5870 N N . ILE A 1 755 ? -6.602 -51.176 -7.447 1.00 92.06 755 ILE A N 1
ATOM 5871 C CA . ILE A 1 755 ? -7.931 -50.959 -8.042 1.00 92.06 755 ILE A CA 1
ATOM 5872 C C . ILE A 1 755 ? -8.738 -49.967 -7.197 1.00 92.06 755 ILE A C 1
ATOM 5874 O O . ILE A 1 755 ? -9.311 -49.025 -7.741 1.00 92.06 755 ILE A O 1
ATOM 5878 N N . LEU A 1 756 ? -8.750 -50.136 -5.870 1.00 89.94 756 LEU A N 1
ATOM 5879 C CA . LEU A 1 756 ? -9.419 -49.206 -4.957 1.00 89.94 756 LEU A CA 1
ATOM 5880 C C . LEU A 1 756 ? -8.843 -47.793 -5.057 1.00 89.94 756 LEU A C 1
ATOM 5882 O O . LEU A 1 756 ? -9.613 -46.839 -5.098 1.00 89.94 756 LEU A O 1
ATOM 5886 N N . ALA A 1 757 ? -7.520 -47.652 -5.149 1.00 90.12 757 ALA A N 1
ATOM 5887 C CA . ALA A 1 757 ? -6.872 -46.358 -5.321 1.00 90.12 757 ALA A CA 1
ATOM 5888 C C . ALA A 1 757 ? -7.268 -45.697 -6.649 1.00 90.12 757 ALA A C 1
ATOM 5890 O O . ALA A 1 757 ? -7.579 -44.510 -6.659 1.00 90.12 757 ALA A O 1
ATOM 5891 N N . VAL A 1 758 ? -7.329 -46.450 -7.754 1.00 93.19 758 VAL A N 1
ATOM 5892 C CA . VAL A 1 758 ? -7.766 -45.930 -9.063 1.00 93.19 758 VAL A CA 1
ATOM 5893 C C . VAL A 1 758 ? -9.231 -45.495 -9.021 1.00 93.19 758 VAL A C 1
ATOM 5895 O O . VAL A 1 758 ? -9.551 -44.384 -9.439 1.00 93.19 758 VAL A O 1
ATOM 5898 N N . VAL A 1 759 ? -10.123 -46.319 -8.465 1.00 94.44 759 VAL A N 1
ATOM 5899 C CA . VAL A 1 759 ? -11.542 -45.960 -8.300 1.00 94.44 759 VAL A CA 1
ATOM 5900 C C . VAL A 1 759 ? -11.684 -44.726 -7.408 1.00 94.44 759 VAL A C 1
ATOM 5902 O O . VAL A 1 759 ? -12.425 -43.805 -7.747 1.00 94.44 759 VAL A O 1
ATOM 5905 N N . ALA A 1 760 ? -10.931 -44.658 -6.307 1.00 92.50 760 ALA A N 1
ATOM 5906 C CA . ALA A 1 760 ? -10.898 -43.494 -5.432 1.00 92.50 760 ALA A CA 1
ATOM 5907 C C . ALA A 1 760 ? -10.383 -42.248 -6.163 1.00 92.50 760 ALA A C 1
ATOM 5909 O O . ALA A 1 760 ? -10.969 -41.186 -5.997 1.00 92.50 760 ALA A O 1
ATOM 5910 N N . MET A 1 761 ? -9.356 -42.350 -7.013 1.00 93.69 761 MET A N 1
ATOM 5911 C CA . MET A 1 761 ? -8.891 -41.225 -7.833 1.00 93.69 761 MET A CA 1
ATOM 5912 C C . MET A 1 761 ? -9.968 -40.745 -8.808 1.00 93.69 761 MET A C 1
ATOM 5914 O O . MET A 1 761 ? -10.177 -39.541 -8.916 1.00 93.69 761 MET A O 1
ATOM 5918 N N . VAL A 1 762 ? -10.692 -41.649 -9.477 1.00 95.94 762 VAL A N 1
ATOM 5919 C CA . VAL A 1 762 ? -11.790 -41.272 -10.388 1.00 95.94 762 VAL A CA 1
ATOM 5920 C C . VAL A 1 762 ? -12.923 -40.586 -9.621 1.00 95.94 762 VAL A C 1
ATOM 5922 O O . VAL A 1 762 ? -13.384 -39.522 -10.028 1.00 95.94 762 VAL A O 1
ATOM 5925 N N . LEU A 1 763 ? -13.337 -41.139 -8.479 1.00 94.62 763 LEU A N 1
ATOM 5926 C CA . LEU A 1 763 ? -14.355 -40.523 -7.622 1.00 94.62 763 LEU A CA 1
ATOM 5927 C C . LEU A 1 763 ? -13.894 -39.171 -7.069 1.00 94.62 763 LEU A C 1
ATOM 5929 O O . LEU A 1 763 ? -14.663 -38.212 -7.070 1.00 94.62 763 LEU A O 1
ATOM 5933 N N . GLY A 1 764 ? -12.635 -39.080 -6.641 1.00 92.75 764 GLY A N 1
ATOM 5934 C CA . GLY A 1 764 ? -12.010 -37.848 -6.174 1.00 92.75 764 GLY A CA 1
ATOM 5935 C C . GLY A 1 764 ? -11.981 -36.785 -7.265 1.00 92.75 764 GLY A C 1
ATOM 5936 O O . GLY A 1 764 ? -12.344 -35.644 -7.002 1.00 92.75 764 GLY A O 1
ATOM 5937 N N . LEU A 1 765 ? -11.629 -37.159 -8.499 1.00 95.94 765 LEU A N 1
ATOM 5938 C CA . LEU A 1 765 ? -11.652 -36.278 -9.665 1.00 95.94 765 LEU A CA 1
ATOM 5939 C C . LEU A 1 765 ? -13.063 -35.753 -9.938 1.00 95.94 765 LEU A C 1
ATOM 5941 O O . LEU A 1 765 ? -13.245 -34.544 -10.060 1.00 95.94 765 LEU A O 1
ATOM 5945 N N . VAL A 1 766 ? -14.063 -36.639 -9.993 1.00 96.19 766 VAL A N 1
ATOM 5946 C CA . VAL A 1 766 ? -15.463 -36.248 -10.214 1.00 96.19 766 VAL A CA 1
ATOM 5947 C C . VAL A 1 766 ? -15.937 -35.310 -9.105 1.00 96.19 766 VAL A C 1
ATOM 5949 O O . VAL A 1 766 ? -16.476 -34.246 -9.402 1.00 96.19 766 VAL A O 1
ATOM 5952 N N . ALA A 1 767 ? -15.680 -35.642 -7.837 1.00 93.00 767 ALA A N 1
ATOM 5953 C CA . ALA A 1 767 ? -16.033 -34.791 -6.704 1.00 93.00 767 ALA A CA 1
ATOM 5954 C C . ALA A 1 767 ? -15.357 -33.412 -6.791 1.00 93.00 767 ALA A C 1
ATOM 5956 O O . ALA A 1 767 ? -16.023 -32.393 -6.618 1.00 93.00 767 ALA A O 1
ATOM 5957 N N . TYR A 1 768 ? -14.062 -33.359 -7.119 1.00 93.69 768 TYR A N 1
ATOM 5958 C CA . TYR A 1 768 ? -13.324 -32.106 -7.282 1.00 93.69 768 TYR A CA 1
ATOM 5959 C C . TYR A 1 768 ? -13.865 -31.248 -8.422 1.00 93.69 768 TYR A C 1
ATOM 5961 O O . TYR A 1 768 ? -14.041 -30.046 -8.241 1.00 93.69 768 TYR A O 1
ATOM 5969 N N . VAL A 1 769 ? -14.149 -31.846 -9.580 1.00 94.56 769 VAL A N 1
ATOM 5970 C CA . VAL A 1 769 ? -14.706 -31.131 -10.736 1.00 94.56 769 VAL A CA 1
ATOM 5971 C C . VAL A 1 769 ? -16.104 -30.606 -10.417 1.00 94.56 769 VAL A C 1
ATOM 5973 O O . VAL A 1 769 ? -16.392 -29.446 -10.700 1.00 94.56 769 VAL A O 1
ATOM 5976 N N . VAL A 1 770 ? -16.951 -31.409 -9.765 1.00 95.25 770 VAL A N 1
ATOM 5977 C CA . VAL A 1 770 ? -18.290 -30.979 -9.342 1.00 95.25 770 VAL A CA 1
ATOM 5978 C C . VAL A 1 770 ? -18.201 -29.835 -8.337 1.00 95.25 770 VAL A C 1
ATOM 5980 O O . VAL A 1 770 ? -18.875 -28.826 -8.527 1.00 95.25 770 VAL A O 1
ATOM 5983 N N . ILE A 1 771 ? -17.357 -29.935 -7.305 1.00 92.69 771 ILE A N 1
ATOM 5984 C CA . ILE A 1 771 ? -17.162 -28.861 -6.315 1.00 92.69 771 ILE A CA 1
ATOM 5985 C C . ILE A 1 771 ? -16.600 -27.601 -6.989 1.00 92.69 771 ILE A C 1
ATOM 5987 O O . ILE A 1 771 ? -17.096 -26.503 -6.748 1.00 92.69 771 ILE A O 1
ATOM 5991 N N . GLY A 1 772 ? -15.604 -27.745 -7.864 1.00 90.81 772 GLY A N 1
ATOM 5992 C CA . GLY A 1 772 ? -14.990 -26.630 -8.585 1.00 90.81 772 GLY A CA 1
ATOM 5993 C C . GLY A 1 772 ? -15.981 -25.896 -9.488 1.00 90.81 772 GLY A C 1
ATOM 5994 O O . GLY A 1 772 ? -16.110 -24.677 -9.407 1.00 90.81 772 GLY A O 1
ATOM 5995 N N . LEU A 1 773 ? -16.735 -26.628 -10.309 1.00 93.31 773 LEU A N 1
ATOM 5996 C CA . LEU A 1 773 ? -17.714 -26.028 -11.215 1.00 93.31 773 LEU A CA 1
ATOM 5997 C C . LEU A 1 773 ? -18.920 -25.451 -10.464 1.00 93.31 773 LEU A C 1
ATOM 5999 O O . LEU A 1 773 ? -19.323 -24.326 -10.746 1.00 93.31 773 LEU A O 1
ATOM 6003 N N . SER A 1 774 ? -19.489 -26.178 -9.498 1.00 93.75 774 SER A N 1
ATOM 6004 C CA . SER A 1 774 ? -20.695 -25.731 -8.784 1.00 93.75 774 SER A CA 1
ATOM 6005 C C . SER A 1 774 ? -20.410 -24.620 -7.772 1.00 93.75 774 SER A C 1
ATOM 6007 O O . SER A 1 774 ? -21.019 -23.553 -7.833 1.00 93.75 774 SER A O 1
ATOM 6009 N N . LEU A 1 775 ? -19.473 -24.842 -6.851 1.00 90.31 775 LEU A N 1
ATOM 6010 C CA . LEU A 1 775 ? -19.262 -23.974 -5.696 1.00 90.31 775 LEU A CA 1
ATOM 6011 C C . LEU A 1 775 ? -18.251 -22.862 -5.979 1.00 90.31 775 LEU A C 1
ATOM 6013 O O . LEU A 1 775 ? -18.418 -21.746 -5.495 1.00 90.31 775 LEU A O 1
ATOM 6017 N N . ILE A 1 776 ? -17.204 -23.131 -6.758 1.00 92.12 776 ILE A N 1
ATOM 6018 C CA . ILE A 1 776 ? -16.159 -22.125 -6.998 1.00 92.12 776 ILE A CA 1
ATOM 6019 C C . ILE A 1 776 ? -16.484 -21.263 -8.209 1.00 92.12 776 ILE A C 1
ATOM 6021 O O . ILE A 1 776 ? -16.272 -20.056 -8.142 1.00 92.12 776 ILE A O 1
ATOM 6025 N N . LEU A 1 777 ? -17.046 -21.829 -9.275 1.00 94.00 777 LEU A N 1
ATOM 6026 C CA . LEU A 1 777 ? -17.390 -21.058 -10.467 1.00 94.00 777 LEU A CA 1
ATOM 6027 C C . LEU A 1 777 ? -18.847 -20.574 -10.452 1.00 94.00 777 LEU A C 1
ATOM 6029 O O . LEU A 1 777 ? -19.083 -19.371 -10.354 1.00 94.00 777 LEU A O 1
ATOM 6033 N N . LEU A 1 778 ? -19.826 -21.483 -10.526 1.00 95.56 778 LEU A N 1
ATOM 6034 C CA . LEU A 1 778 ? -21.239 -21.121 -10.712 1.00 95.56 778 LEU A CA 1
ATOM 6035 C C . LEU A 1 778 ? -21.795 -20.300 -9.545 1.00 95.56 778 LEU A C 1
ATOM 6037 O O . LEU A 1 778 ? -22.426 -19.270 -9.773 1.00 95.56 778 LEU A O 1
ATOM 6041 N N . TRP A 1 779 ? -21.524 -20.704 -8.302 1.00 94.56 779 TRP A N 1
ATOM 6042 C CA . TRP A 1 779 ? -21.957 -19.946 -7.127 1.00 94.56 779 TRP A CA 1
ATOM 6043 C C . TRP A 1 779 ? -21.318 -18.554 -7.068 1.00 94.56 779 TRP A C 1
ATOM 6045 O O . TRP A 1 779 ? -21.996 -17.569 -6.790 1.00 94.56 779 TRP A O 1
ATOM 6055 N N . SER A 1 780 ? -20.027 -18.442 -7.383 1.00 94.94 780 SER A N 1
ATOM 6056 C CA . SER A 1 780 ? -19.328 -17.153 -7.395 1.00 94.94 780 SER A CA 1
ATOM 6057 C C . SER A 1 780 ? -19.867 -16.216 -8.469 1.00 94.94 780 SER A C 1
ATOM 6059 O O . SER A 1 780 ? -20.040 -15.030 -8.204 1.00 94.94 780 SER A O 1
ATOM 6061 N N . LEU A 1 781 ? -20.181 -16.743 -9.657 1.00 95.88 781 LEU A N 1
ATOM 6062 C CA . LEU A 1 781 ? -20.836 -15.987 -10.725 1.00 95.88 781 LEU A CA 1
ATOM 6063 C C . LEU A 1 781 ? -22.247 -15.550 -10.315 1.00 95.88 781 LEU A C 1
ATOM 6065 O O . LEU A 1 781 ? -22.612 -14.399 -10.536 1.00 95.88 781 LEU A O 1
ATOM 6069 N N . TRP A 1 782 ? -23.018 -16.430 -9.671 1.00 95.75 782 TRP A N 1
ATOM 6070 C CA . TRP A 1 782 ? -24.355 -16.112 -9.162 1.00 95.75 782 TRP A CA 1
ATOM 6071 C C . TRP A 1 782 ? -24.335 -14.985 -8.121 1.00 95.75 782 TRP A C 1
ATOM 6073 O O . TRP A 1 782 ? -25.134 -14.047 -8.197 1.00 95.75 782 TRP A O 1
ATOM 6083 N N . VAL A 1 783 ? -23.396 -15.044 -7.174 1.00 94.25 783 VAL A N 1
ATOM 6084 C CA . VAL A 1 783 ? -23.214 -14.005 -6.152 1.00 94.25 783 VAL A CA 1
ATOM 6085 C C . VAL A 1 783 ? -22.703 -12.705 -6.767 1.00 94.25 783 VAL A C 1
ATOM 6087 O O . VAL A 1 783 ? -23.181 -11.633 -6.406 1.00 94.25 783 VAL A O 1
ATOM 6090 N N . TRP A 1 784 ? -21.774 -12.777 -7.721 1.00 96.06 784 TRP A N 1
ATOM 6091 C CA . TRP A 1 784 ? -21.264 -11.604 -8.430 1.00 96.06 784 TRP A CA 1
ATOM 6092 C C . TRP A 1 784 ? -22.367 -10.878 -9.208 1.00 96.06 784 TRP A C 1
ATOM 6094 O O . TRP A 1 784 ? -22.527 -9.668 -9.052 1.00 96.06 784 TRP A O 1
ATOM 6104 N N . ILE A 1 785 ? -23.188 -11.607 -9.971 1.00 96.69 785 ILE A N 1
ATOM 6105 C CA . ILE A 1 785 ? -24.345 -11.036 -10.678 1.00 96.69 785 ILE A CA 1
ATOM 6106 C C . ILE A 1 785 ? -25.312 -10.399 -9.673 1.00 96.69 785 ILE A C 1
ATOM 6108 O O . ILE A 1 785 ? -25.737 -9.260 -9.869 1.00 96.69 785 ILE A O 1
ATOM 6112 N N . GLY A 1 786 ? -25.611 -11.093 -8.569 1.00 95.81 786 GLY A N 1
ATOM 6113 C CA . GLY A 1 786 ? -26.439 -10.563 -7.485 1.00 95.81 786 GLY A CA 1
ATOM 6114 C C . GLY A 1 786 ? -25.890 -9.256 -6.905 1.00 95.81 786 GLY A C 1
ATOM 6115 O O . GLY A 1 786 ? -26.637 -8.290 -6.755 1.00 95.81 786 GLY A O 1
ATOM 6116 N N . ALA A 1 787 ? -24.582 -9.186 -6.645 1.00 94.81 787 ALA A N 1
ATOM 6117 C CA . ALA A 1 787 ? -23.907 -7.998 -6.127 1.00 94.81 787 ALA A CA 1
ATOM 6118 C C . ALA A 1 787 ? -23.939 -6.821 -7.117 1.00 94.81 787 ALA A C 1
ATOM 6120 O O . ALA A 1 787 ? -24.203 -5.689 -6.710 1.00 94.81 787 ALA A O 1
ATOM 6121 N N . VAL A 1 788 ? -23.728 -7.075 -8.414 1.00 97.12 788 VAL A N 1
ATOM 6122 C CA . VAL A 1 788 ? -23.813 -6.050 -9.468 1.00 97.12 788 VAL A CA 1
ATOM 6123 C C . VAL A 1 788 ? -25.235 -5.498 -9.571 1.00 97.12 788 VAL A C 1
ATOM 6125 O O . VAL A 1 788 ? -25.424 -4.282 -9.527 1.00 97.12 788 VAL A O 1
ATOM 6128 N N . VAL A 1 789 ? -26.245 -6.372 -9.643 1.00 96.88 789 VAL A N 1
ATOM 6129 C CA . VAL A 1 789 ? -27.660 -5.967 -9.704 1.00 96.88 789 VAL A CA 1
ATOM 6130 C C . VAL A 1 789 ? -28.058 -5.187 -8.450 1.00 96.88 789 VAL A C 1
ATOM 6132 O O . VAL A 1 789 ? -28.720 -4.155 -8.547 1.00 96.88 789 VAL A O 1
ATOM 6135 N N . TRP A 1 790 ? -27.609 -5.627 -7.274 1.00 95.88 790 TRP A N 1
ATOM 6136 C CA . TRP A 1 790 ? -27.860 -4.935 -6.013 1.00 95.88 790 TRP A CA 1
ATOM 6137 C C . TRP A 1 790 ? -27.207 -3.549 -5.960 1.00 95.88 790 TRP A C 1
ATOM 6139 O O . TRP A 1 790 ? -27.837 -2.584 -5.528 1.00 95.88 790 TRP A O 1
ATOM 6149 N N . SER A 1 791 ? -25.973 -3.413 -6.448 1.00 95.94 791 SER A N 1
ATOM 6150 C CA . SER A 1 791 ? -25.283 -2.123 -6.532 1.00 95.94 791 SER A CA 1
ATOM 6151 C C . SER A 1 791 ? -26.002 -1.163 -7.492 1.00 95.94 791 SER A C 1
ATOM 6153 O O . SER A 1 791 ? -26.279 -0.020 -7.126 1.00 95.94 791 SER A O 1
ATOM 6155 N N . LEU A 1 792 ? -26.431 -1.642 -8.667 1.00 96.75 792 LEU A N 1
ATOM 6156 C CA . LEU A 1 792 ? -27.250 -0.865 -9.609 1.00 96.75 792 LEU A CA 1
ATOM 6157 C C . LEU A 1 792 ? -28.583 -0.423 -8.990 1.00 96.75 792 LEU A C 1
ATOM 6159 O O . LEU A 1 792 ? -28.973 0.737 -9.129 1.00 96.75 792 LEU A O 1
ATOM 6163 N N . TYR A 1 793 ? -29.251 -1.312 -8.253 1.00 96.44 793 TYR A N 1
ATOM 6164 C CA . TYR A 1 793 ? -30.464 -0.986 -7.506 1.00 96.44 793 TYR A CA 1
ATOM 6165 C C . TYR A 1 793 ? -30.217 0.111 -6.455 1.00 96.44 793 TYR A C 1
ATOM 6167 O O . TYR A 1 793 ? -30.993 1.061 -6.357 1.00 96.44 793 TYR A O 1
ATOM 6175 N N . ASN A 1 794 ? -29.117 0.044 -5.701 1.00 95.12 794 ASN A N 1
ATOM 6176 C CA . ASN A 1 794 ? -28.755 1.053 -4.695 1.00 95.12 794 ASN A CA 1
ATOM 6177 C C . ASN A 1 794 ? -28.359 2.410 -5.307 1.00 95.12 794 ASN A C 1
ATOM 6179 O O . ASN A 1 794 ? -28.567 3.465 -4.692 1.00 95.12 794 ASN A O 1
ATOM 6183 N N . ILE A 1 795 ? -27.800 2.404 -6.519 1.00 95.75 795 ILE A N 1
ATOM 6184 C CA . ILE A 1 795 ? -27.549 3.621 -7.297 1.00 95.75 795 ILE A CA 1
ATOM 6185 C C . ILE A 1 795 ? -28.889 4.225 -7.734 1.00 95.75 795 ILE A C 1
ATOM 6187 O O . ILE A 1 795 ? -29.161 5.385 -7.428 1.00 95.75 795 ILE A O 1
ATOM 6191 N N . ALA A 1 796 ? -29.757 3.434 -8.371 1.00 95.56 796 ALA A N 1
ATOM 6192 C CA . ALA A 1 796 ? -31.055 3.887 -8.871 1.00 95.56 796 ALA A CA 1
ATOM 6193 C C . ALA A 1 796 ? -31.974 4.403 -7.751 1.00 95.56 796 ALA A C 1
ATOM 6195 O O . ALA A 1 796 ? -32.547 5.484 -7.869 1.00 95.56 796 ALA A O 1
ATOM 6196 N N . THR A 1 797 ? -32.069 3.677 -6.635 1.00 93.75 797 THR A N 1
ATOM 6197 C CA . THR A 1 797 ? -32.877 4.091 -5.477 1.00 93.75 797 THR A CA 1
ATOM 6198 C C . THR A 1 797 ? -32.340 5.349 -4.810 1.00 93.75 797 THR A C 1
ATOM 6200 O O . THR A 1 797 ? -33.139 6.197 -4.429 1.00 93.75 797 THR A O 1
ATOM 6203 N N . GLY A 1 798 ? -31.016 5.517 -4.715 1.00 91.00 798 GLY A N 1
ATOM 6204 C CA . GLY A 1 798 ? -30.416 6.744 -4.183 1.00 91.00 798 GLY A CA 1
ATOM 6205 C C . GLY A 1 798 ? -30.646 7.966 -5.081 1.00 91.00 798 GLY A C 1
ATOM 6206 O O . GLY A 1 798 ? -30.818 9.077 -4.583 1.00 91.00 798 GLY A O 1
ATOM 6207 N N . ILE A 1 799 ? -30.689 7.766 -6.403 1.00 91.81 799 ILE A N 1
ATOM 6208 C CA . ILE A 1 799 ? -31.064 8.815 -7.362 1.00 91.81 799 ILE A CA 1
ATOM 6209 C C . ILE A 1 799 ? -32.543 9.165 -7.213 1.00 91.81 799 ILE A C 1
ATOM 6211 O O . ILE A 1 799 ? -32.888 10.340 -7.095 1.00 91.81 799 ILE A O 1
ATOM 6215 N N . PHE A 1 800 ? -33.405 8.150 -7.169 1.00 92.44 800 PHE A N 1
ATOM 6216 C CA . PHE A 1 800 ? -34.843 8.331 -7.026 1.00 92.44 800 PHE A CA 1
ATOM 6217 C C . PHE A 1 800 ? -35.207 9.022 -5.708 1.00 92.44 800 PHE A C 1
ATOM 6219 O O . PHE A 1 800 ? -35.978 9.975 -5.728 1.00 92.44 800 PHE A O 1
ATOM 6226 N N . SER A 1 801 ? -34.618 8.614 -4.577 1.00 89.00 801 SER A N 1
ATOM 6227 C CA . SER A 1 801 ? -34.892 9.234 -3.275 1.00 89.00 801 SER A CA 1
ATOM 6228 C C . SER A 1 801 ? -34.529 10.716 -3.272 1.00 89.00 801 SER A C 1
ATOM 6230 O O . SER A 1 801 ? -35.325 11.546 -2.852 1.00 89.00 801 SER A O 1
ATOM 6232 N N . ALA A 1 802 ? -33.368 11.068 -3.826 1.00 86.25 802 ALA A N 1
ATOM 6233 C CA . ALA A 1 802 ? -32.948 12.459 -3.923 1.00 86.25 802 ALA A CA 1
ATOM 6234 C C . ALA A 1 802 ? -33.807 13.281 -4.899 1.00 86.25 802 ALA A C 1
ATOM 6236 O O . ALA A 1 802 ? -34.011 14.475 -4.683 1.00 86.25 802 ALA A O 1
ATOM 6237 N N . TRP A 1 803 ? -34.324 12.660 -5.961 1.00 87.25 803 TRP A N 1
ATOM 6238 C CA . TRP A 1 803 ? -35.253 13.313 -6.882 1.00 87.25 803 TRP A CA 1
ATOM 6239 C C . TRP A 1 803 ? -36.624 13.550 -6.240 1.00 87.25 803 TRP A C 1
ATOM 6241 O O . TRP A 1 803 ? -37.178 14.638 -6.373 1.00 87.25 803 TRP A O 1
ATOM 6251 N N . VAL A 1 804 ? -37.135 12.581 -5.473 1.00 87.75 804 VAL A N 1
ATOM 6252 C CA . VAL A 1 804 ? -38.354 12.737 -4.663 1.00 87.75 804 VAL A CA 1
ATOM 6253 C C . VAL A 1 804 ? -38.175 13.849 -3.627 1.00 87.75 804 VAL A C 1
ATOM 6255 O O . VAL A 1 804 ? -39.043 14.710 -3.509 1.00 87.75 804 VAL A O 1
ATOM 6258 N N . ASP A 1 805 ? -37.032 13.903 -2.939 1.00 84.19 805 ASP A N 1
ATOM 6259 C CA . ASP A 1 805 ? -36.726 14.972 -1.978 1.00 84.19 805 ASP A CA 1
ATOM 6260 C C . ASP A 1 805 ? -36.671 16.361 -2.641 1.00 84.19 805 ASP A C 1
ATOM 6262 O O . ASP A 1 805 ? -37.096 17.361 -2.049 1.00 84.19 805 ASP A O 1
ATOM 6266 N N . ALA A 1 806 ? -36.171 16.432 -3.880 1.00 83.81 806 ALA A N 1
ATOM 6267 C CA . ALA A 1 806 ? -36.152 17.657 -4.673 1.00 83.81 806 ALA A CA 1
ATOM 6268 C C . ALA A 1 806 ? -37.563 18.080 -5.123 1.00 83.81 806 ALA A C 1
ATOM 6270 O O . ALA A 1 806 ? -37.916 19.253 -4.995 1.00 83.81 806 ALA A O 1
ATOM 6271 N N . LEU A 1 807 ? -38.382 17.136 -5.602 1.00 84.56 807 LEU A N 1
ATOM 6272 C CA . LEU A 1 807 ? -39.749 17.392 -6.069 1.00 84.56 807 LEU A CA 1
ATOM 6273 C C . LEU A 1 807 ? -40.718 17.761 -4.952 1.00 84.56 807 LEU A C 1
ATOM 6275 O O . LEU A 1 807 ? -41.573 18.622 -5.145 1.00 84.56 807 LEU A O 1
ATOM 6279 N N . CYS A 1 808 ? -40.583 17.151 -3.777 1.00 84.56 808 CYS A N 1
ATOM 6280 C CA . CYS A 1 808 ? -41.454 17.426 -2.639 1.00 84.56 808 CYS A CA 1
ATOM 6281 C C . CYS A 1 808 ? -41.270 18.845 -2.065 1.00 84.56 808 CYS A C 1
ATOM 6283 O O . CYS A 1 808 ? -41.880 19.168 -1.049 1.00 84.56 808 CYS A O 1
ATOM 6285 N N . GLY A 1 809 ? -40.422 19.704 -2.655 1.00 61.19 809 GLY A N 1
ATOM 6286 C CA . GLY A 1 809 ? -40.249 21.111 -2.259 1.00 61.19 809 GLY A CA 1
ATOM 6287 C C . GLY A 1 809 ? -39.608 21.305 -0.880 1.00 61.19 809 GLY A C 1
ATOM 6288 O O . GLY A 1 809 ? -39.253 22.416 -0.491 1.00 61.19 809 GLY A O 1
ATOM 6289 N N . VAL A 1 810 ? -39.376 20.211 -0.160 1.00 58.28 810 VAL A N 1
ATOM 6290 C CA . VAL A 1 810 ? -38.608 20.152 1.078 1.00 58.28 810 VAL A CA 1
ATOM 6291 C C . VAL A 1 810 ? -37.155 20.590 0.800 1.00 58.28 810 VAL A C 1
ATOM 6293 O O . VAL A 1 810 ? -36.503 21.218 1.635 1.00 58.28 810 VAL A O 1
ATOM 6296 N N . GLY A 1 811 ? -36.664 20.388 -0.426 1.00 49.22 811 GLY A N 1
ATOM 6297 C CA . GLY A 1 811 ? -35.265 20.556 -0.792 1.00 49.22 811 GLY A CA 1
ATOM 6298 C C . GLY A 1 811 ? -34.646 21.952 -0.656 1.00 49.22 811 GLY A C 1
ATOM 6299 O O . GLY A 1 811 ? -33.451 22.016 -0.407 1.00 49.22 811 GLY A O 1
ATOM 6300 N N . GLY A 1 812 ? -35.378 23.068 -0.714 1.00 47.34 812 GLY A N 1
ATOM 6301 C CA . GLY A 1 812 ? -34.744 24.405 -0.711 1.00 47.34 812 GLY A CA 1
ATOM 6302 C C . GLY A 1 812 ? -34.073 24.808 0.613 1.00 47.34 812 GLY A C 1
ATOM 6303 O O . GLY A 1 812 ? -33.070 25.511 0.616 1.00 47.34 812 GLY A O 1
ATOM 6304 N N . LYS A 1 813 ? -34.601 24.330 1.748 1.00 47.03 813 LYS A N 1
ATOM 6305 C CA . LYS A 1 813 ? -34.025 24.558 3.091 1.00 47.03 813 LYS A CA 1
ATOM 6306 C C . LYS A 1 813 ? -33.648 23.262 3.806 1.00 47.03 813 LYS A C 1
ATOM 6308 O O . LYS A 1 813 ? -32.851 23.300 4.742 1.00 47.03 813 LYS A O 1
ATOM 6313 N N . LEU A 1 814 ? -34.173 22.117 3.357 1.00 46.09 814 LEU A N 1
ATOM 6314 C CA . LEU A 1 814 ? -33.810 20.808 3.888 1.00 46.09 814 LEU A CA 1
ATOM 6315 C C . LEU A 1 814 ? -32.761 20.059 3.073 1.00 46.09 814 LEU A C 1
ATOM 6317 O O . LEU A 1 814 ? -32.176 19.184 3.668 1.00 46.09 814 LEU A O 1
ATOM 6321 N N . THR A 1 815 ? -32.376 20.393 1.833 1.00 42.78 815 THR A N 1
ATOM 6322 C CA . THR A 1 815 ? -31.140 19.776 1.274 1.00 42.78 815 THR A CA 1
ATOM 6323 C C . THR A 1 815 ? -29.872 20.404 1.846 1.00 42.78 815 THR A C 1
ATOM 6325 O O . THR A 1 815 ? -28.863 19.717 2.001 1.00 42.78 815 THR A O 1
ATOM 6328 N N . GLU A 1 816 ? -29.927 21.669 2.274 1.00 42.25 816 GLU A N 1
ATOM 6329 C CA . GLU A 1 816 ? -28.852 22.276 3.063 1.00 42.25 816 GLU A CA 1
ATOM 6330 C C . GLU A 1 816 ? -28.862 21.766 4.522 1.00 42.25 816 GLU A C 1
ATOM 6332 O O . GLU A 1 816 ? -27.795 21.560 5.098 1.00 42.25 816 GLU A O 1
ATOM 6337 N N . ARG A 1 817 ? -30.041 21.421 5.081 1.00 38.41 817 ARG A N 1
ATOM 6338 C CA . ARG A 1 817 ? -30.191 20.757 6.401 1.00 38.41 817 ARG A CA 1
ATOM 6339 C C . ARG A 1 817 ? -30.176 19.215 6.398 1.00 38.41 817 ARG A C 1
ATOM 6341 O O . ARG A 1 817 ? -30.079 18.648 7.470 1.00 38.41 817 ARG A O 1
ATOM 6348 N N . ALA A 1 818 ? -30.215 18.527 5.259 1.00 40.12 818 ALA A N 1
ATOM 6349 C CA . ALA A 1 818 ? -30.090 17.061 5.126 1.00 40.12 818 ALA A CA 1
ATOM 6350 C C . ALA A 1 818 ? -28.687 16.652 4.642 1.00 40.12 818 ALA A C 1
ATOM 6352 O O . ALA A 1 818 ? -28.312 15.485 4.700 1.00 40.12 818 ALA A O 1
ATOM 6353 N N . ARG A 1 819 ? -27.857 17.632 4.241 1.00 43.50 819 ARG A N 1
ATOM 6354 C CA . ARG A 1 819 ? -26.387 17.529 4.324 1.00 43.50 819 ARG A CA 1
ATOM 6355 C C . ARG A 1 819 ? -25.888 17.534 5.777 1.00 43.50 819 ARG A C 1
ATOM 6357 O O . ARG A 1 819 ? -24.755 17.134 6.034 1.00 43.50 819 ARG A O 1
ATOM 6364 N N . VAL A 1 820 ? -26.728 17.980 6.710 1.00 37.69 820 VAL A N 1
ATOM 6365 C CA . VAL A 1 820 ? -26.602 17.784 8.158 1.00 37.69 820 VAL A CA 1
ATOM 6366 C C . VAL A 1 820 ? -27.377 16.499 8.483 1.00 37.69 820 VAL A C 1
ATOM 6368 O O . VAL A 1 820 ? -28.424 16.249 7.900 1.00 37.69 820 VAL A O 1
ATOM 6371 N N . SER A 1 821 ? -26.833 15.641 9.347 1.00 35.75 821 SER A N 1
ATOM 6372 C CA . SER A 1 821 ? -27.467 14.394 9.814 1.00 35.75 821 SER A CA 1
ATOM 6373 C C . SER A 1 821 ? -28.997 14.509 10.044 1.00 35.75 821 SER A C 1
ATOM 6375 O O . SER A 1 821 ? -29.459 15.575 10.478 1.00 35.75 821 SER A O 1
ATOM 6377 N N . PRO A 1 822 ? -29.777 13.413 9.871 1.00 36.72 822 PRO A N 1
ATOM 6378 C CA . PRO A 1 822 ? -31.217 13.354 10.172 1.00 36.72 822 PRO A CA 1
ATOM 6379 C C . PRO A 1 822 ? -31.602 13.753 11.613 1.00 36.72 822 PRO A C 1
ATOM 6381 O O . PRO A 1 822 ? -32.780 13.954 11.883 1.00 36.72 822 PRO A O 1
ATOM 6384 N N . ALA A 1 823 ? -30.640 13.955 12.519 1.00 36.81 823 ALA A N 1
ATOM 6385 C CA . ALA A 1 823 ? -30.869 14.400 13.896 1.00 36.81 823 ALA A CA 1
ATOM 6386 C C . ALA A 1 823 ? -31.276 15.884 14.057 1.00 36.81 823 ALA A C 1
ATOM 6388 O O . ALA A 1 823 ? -31.721 16.273 15.130 1.00 36.81 823 ALA A O 1
ATOM 6389 N N . SER A 1 824 ? -31.126 16.738 13.032 1.00 34.31 824 SER A N 1
ATOM 6390 C CA . SER A 1 824 ? -31.478 18.176 13.135 1.00 34.31 824 SER A CA 1
ATOM 6391 C C . SER A 1 824 ? -32.780 18.571 12.424 1.00 34.31 824 SER A C 1
ATOM 6393 O O . SER A 1 824 ? -33.228 19.714 12.528 1.00 34.31 824 SER A O 1
ATOM 6395 N N . ALA A 1 825 ? -33.411 17.630 11.717 1.00 38.94 825 ALA A N 1
ATOM 6396 C CA . ALA A 1 825 ? -34.651 17.857 10.977 1.00 38.94 825 ALA A CA 1
ATOM 6397 C C . ALA A 1 825 ? -35.926 17.622 11.818 1.00 38.94 825 ALA A C 1
ATOM 6399 O O . ALA A 1 825 ? -37.023 17.913 11.343 1.00 38.94 825 ALA A O 1
ATOM 6400 N N . SER A 1 826 ? -35.815 17.145 13.065 1.00 39.59 826 SER A N 1
ATOM 6401 C CA . SER A 1 826 ? -36.967 16.710 13.873 1.00 39.59 826 SER A CA 1
ATOM 6402 C C . SER A 1 826 ? -37.689 17.815 14.665 1.00 39.59 826 SER A C 1
ATOM 6404 O O . SER A 1 826 ? -38.701 17.536 15.304 1.00 39.59 826 SER A O 1
ATOM 6406 N N . ALA A 1 827 ? -37.271 19.085 14.577 1.00 37.22 827 ALA A N 1
ATOM 6407 C CA . ALA A 1 827 ? -37.905 20.168 15.345 1.00 37.22 827 ALA A CA 1
ATOM 6408 C C . ALA A 1 827 ? -39.067 20.902 14.636 1.00 37.22 827 ALA A C 1
ATOM 6410 O O . ALA A 1 827 ? -39.775 21.669 15.285 1.00 37.22 827 ALA A O 1
ATOM 6411 N N . SER A 1 828 ? -39.308 20.707 13.331 1.00 36.59 828 SER A N 1
ATOM 6412 C CA . SER A 1 828 ? -40.370 21.464 12.640 1.00 36.59 828 SER A CA 1
ATOM 6413 C C . SER A 1 828 ? -40.964 20.770 11.405 1.00 36.59 828 SER A C 1
ATOM 6415 O O . SER A 1 828 ? -40.727 21.208 10.283 1.00 36.59 828 SER A O 1
ATOM 6417 N N . SER A 1 829 ? -41.752 19.707 11.584 1.00 32.81 829 SER A N 1
ATOM 6418 C CA . SER A 1 829 ? -42.910 19.400 10.720 1.00 32.81 829 SER A CA 1
ATOM 6419 C C . SER A 1 829 ? -43.758 18.288 11.347 1.00 32.81 829 SER A C 1
ATOM 6421 O O . SER A 1 829 ? -43.249 17.363 11.973 1.00 32.81 829 SER A O 1
ATOM 6423 N N . VAL A 1 830 ? -45.074 18.431 11.244 1.00 42.34 830 VAL A N 1
ATOM 6424 C CA . VAL A 1 830 ? -46.092 17.916 12.166 1.00 42.34 830 VAL A CA 1
ATOM 6425 C C . VAL A 1 830 ? -46.837 16.699 11.590 1.00 42.34 830 VAL A C 1
ATOM 6427 O O . VAL A 1 830 ? -47.219 16.698 10.429 1.00 42.34 830 VAL A O 1
ATOM 6430 N N . LYS A 1 831 ? -47.106 15.724 12.481 1.00 39.53 831 LYS A N 1
ATOM 6431 C CA . LYS A 1 831 ? -48.154 14.670 12.468 1.00 39.53 831 LYS A CA 1
ATOM 6432 C C . LYS A 1 831 ? -48.171 13.683 11.283 1.00 39.53 831 LYS A C 1
ATOM 6434 O O . LYS A 1 831 ? -48.934 13.842 10.343 1.00 39.53 831 LYS A O 1
ATOM 6439 N N . GLY A 1 832 ? -47.445 12.566 11.422 1.00 36.56 832 GLY A N 1
ATOM 6440 C CA . GLY A 1 832 ? -47.728 11.357 10.625 1.00 36.56 832 GLY A CA 1
ATOM 6441 C C . GLY A 1 832 ? -46.830 10.135 10.870 1.00 36.56 832 GLY A C 1
ATOM 6442 O O . GLY A 1 832 ? -47.311 9.014 10.798 1.00 36.56 832 GLY A O 1
ATOM 6443 N N . GLY A 1 833 ? -45.550 10.317 11.220 1.00 36.81 833 GLY A N 1
ATOM 6444 C CA . GLY A 1 833 ? -44.551 9.224 11.235 1.00 36.81 833 GLY A CA 1
ATOM 6445 C C . GLY A 1 833 ? -43.867 8.938 12.580 1.00 36.81 833 GLY A C 1
ATOM 6446 O O . GLY A 1 833 ? -42.691 8.592 12.605 1.00 36.81 833 GLY A O 1
ATOM 6447 N N . ARG A 1 834 ? -44.554 9.126 13.715 1.00 34.91 834 ARG A N 1
ATOM 6448 C CA . ARG A 1 834 ? -43.910 9.230 15.044 1.00 34.91 834 ARG A CA 1
ATOM 6449 C C . ARG A 1 834 ? -43.359 7.919 15.638 1.00 34.91 834 ARG A C 1
ATOM 6451 O O . ARG A 1 834 ? -42.586 7.998 16.580 1.00 34.91 834 ARG A O 1
ATOM 6458 N N . GLN A 1 835 ? -43.714 6.741 15.118 1.00 41.66 835 GLN A N 1
ATOM 6459 C CA . GLN A 1 835 ? -43.320 5.458 15.735 1.00 41.66 835 GLN A CA 1
ATOM 6460 C C . GLN A 1 835 ? -42.008 4.858 15.198 1.00 41.66 835 GLN A C 1
ATOM 6462 O O . GLN A 1 835 ? -41.295 4.205 15.952 1.00 41.66 835 GLN A O 1
ATOM 6467 N N . ASN A 1 836 ? -41.636 5.111 13.938 1.00 39.81 836 ASN A N 1
ATOM 6468 C CA . ASN A 1 836 ? -40.390 4.565 13.376 1.00 39.81 836 ASN A CA 1
ATOM 6469 C C . ASN A 1 836 ? -39.182 5.496 13.581 1.00 39.81 836 ASN A C 1
ATOM 6471 O O . ASN A 1 836 ? -38.048 5.025 13.639 1.00 39.81 836 ASN A O 1
ATOM 6475 N N . LEU A 1 837 ? -39.413 6.806 13.732 1.00 42.31 837 LEU A N 1
ATOM 6476 C CA . LEU A 1 837 ? -38.352 7.785 13.994 1.00 42.31 837 LEU A CA 1
ATOM 6477 C C . LEU A 1 837 ? -37.852 7.759 15.445 1.00 42.31 837 LEU A C 1
ATOM 6479 O O . LEU A 1 837 ? -36.648 7.875 15.657 1.00 42.31 837 LEU A O 1
ATOM 6483 N N . SER A 1 838 ? -38.727 7.507 16.427 1.00 45.72 838 SER A N 1
ATOM 6484 C CA . SER A 1 838 ? -38.308 7.397 17.832 1.00 45.72 838 SER A CA 1
ATOM 6485 C C . SER A 1 838 ? -37.374 6.209 18.066 1.00 45.72 838 SER A C 1
ATOM 6487 O O . SER A 1 838 ? -36.472 6.295 18.889 1.00 45.72 838 SER A O 1
ATOM 6489 N N . ALA A 1 839 ? -37.542 5.115 17.317 1.00 47.41 839 ALA A N 1
ATOM 6490 C CA . ALA A 1 839 ? -36.660 3.955 17.404 1.00 47.41 839 ALA A CA 1
ATOM 6491 C C . ALA A 1 839 ? -35.251 4.251 16.861 1.00 47.41 839 ALA A C 1
ATOM 6493 O O . ALA A 1 839 ? -34.272 3.751 17.407 1.00 47.41 839 ALA A O 1
ATOM 6494 N N . HIS A 1 840 ? -35.128 5.079 15.816 1.00 43.72 840 HIS A N 1
ATOM 6495 C CA . HIS A 1 840 ? -33.827 5.429 15.242 1.00 43.72 840 HIS A CA 1
ATOM 6496 C C . HIS A 1 840 ? -33.095 6.499 16.066 1.00 43.72 840 HIS A C 1
ATOM 6498 O O . HIS A 1 840 ? -31.878 6.406 16.226 1.00 43.72 840 HIS A O 1
ATOM 6504 N N . GLU A 1 841 ? -33.804 7.500 16.599 1.00 46.91 841 GLU A N 1
ATOM 6505 C CA . GLU A 1 841 ? -33.213 8.474 17.529 1.00 46.91 841 GLU A CA 1
ATOM 6506 C C . GLU A 1 841 ? -32.774 7.780 18.826 1.00 46.91 841 GLU A C 1
ATOM 6508 O O . GLU A 1 841 ? -31.626 7.943 19.232 1.00 46.91 841 GLU A O 1
ATOM 6513 N N . CYS A 1 842 ? -33.612 6.900 19.385 1.00 47.84 842 CYS A N 1
ATOM 6514 C CA . CYS A 1 842 ? -33.270 6.109 20.568 1.00 47.84 842 CYS A CA 1
ATOM 6515 C C . CYS A 1 842 ? -32.082 5.167 20.308 1.00 47.84 842 CYS A C 1
ATOM 6517 O O . CYS A 1 842 ? -31.148 5.150 21.099 1.00 47.84 842 CYS A O 1
ATOM 6519 N N . ALA A 1 843 ? -32.030 4.473 19.162 1.00 48.66 843 ALA A N 1
ATOM 6520 C CA . ALA A 1 843 ? -30.885 3.626 18.812 1.00 48.66 843 ALA A CA 1
ATOM 6521 C C . ALA A 1 843 ? -29.589 4.429 18.595 1.00 48.66 843 ALA A C 1
ATOM 6523 O O . ALA A 1 843 ? -28.500 3.941 18.901 1.00 48.66 843 ALA A O 1
ATOM 6524 N N . MET A 1 844 ? -29.678 5.655 18.065 1.00 44.72 844 MET A N 1
ATOM 6525 C CA . MET A 1 844 ? -28.509 6.515 17.869 1.00 44.72 844 MET A CA 1
ATOM 6526 C C . MET A 1 844 ? -28.011 7.092 19.199 1.00 44.72 844 MET A C 1
ATOM 6528 O O . MET A 1 844 ? -26.805 7.096 19.440 1.00 44.72 844 MET A O 1
ATOM 6532 N N . GLU A 1 845 ? -28.910 7.530 20.075 1.00 54.81 845 GLU A N 1
ATOM 6533 C CA . GLU A 1 845 ? -28.575 8.016 21.415 1.00 54.81 845 GLU A CA 1
ATOM 6534 C C . GLU A 1 845 ? -28.006 6.891 22.289 1.00 54.81 845 GLU A C 1
ATOM 6536 O O . GLU A 1 845 ? -26.914 7.040 22.831 1.00 54.81 845 GLU A O 1
ATOM 6541 N N . GLU A 1 846 ? -28.629 5.711 22.277 1.00 53.84 846 GLU A N 1
ATOM 6542 C CA . GLU A 1 846 ? -28.122 4.496 22.927 1.00 53.84 846 GLU A CA 1
ATOM 6543 C C . GLU A 1 846 ? -26.748 4.090 22.366 1.00 53.84 846 GLU A C 1
ATOM 6545 O O . GLU A 1 846 ? -25.853 3.689 23.111 1.00 53.84 846 GLU A O 1
ATOM 6550 N N . SER A 1 847 ? -26.519 4.245 21.054 1.00 47.06 847 SER A N 1
ATOM 6551 C CA . SER A 1 847 ? -25.201 3.996 20.460 1.00 47.06 847 SER A CA 1
ATOM 6552 C C . SER A 1 847 ? -24.146 5.012 20.900 1.00 47.06 847 SER A C 1
ATOM 6554 O O . SER A 1 847 ? -22.991 4.636 21.097 1.00 47.06 847 SER A O 1
ATOM 6556 N N . MET A 1 848 ? -24.525 6.283 21.080 1.00 47.50 848 MET A N 1
ATOM 6557 C CA . MET A 1 848 ? -23.630 7.334 21.567 1.00 47.50 848 MET A CA 1
ATOM 6558 C C . MET A 1 848 ? -23.310 7.162 23.050 1.00 47.50 848 MET A C 1
ATOM 6560 O O . MET A 1 848 ? -22.167 7.384 23.450 1.00 47.50 848 MET A O 1
ATOM 6564 N N . GLU A 1 849 ? -24.284 6.757 23.861 1.00 61.25 849 GLU A N 1
ATOM 6565 C CA . GLU A 1 849 ? -24.064 6.426 25.266 1.00 61.25 849 GLU A CA 1
ATOM 6566 C C . GLU A 1 849 ? -23.177 5.195 25.415 1.00 61.25 849 GLU A C 1
ATOM 6568 O O . GLU A 1 849 ? -22.201 5.255 26.158 1.00 61.25 849 GLU A O 1
ATOM 6573 N N . ARG A 1 850 ? -23.414 4.136 24.629 1.00 56.78 850 ARG A N 1
ATOM 6574 C CA . ARG A 1 850 ? -22.512 2.976 24.566 1.00 56.78 850 ARG A CA 1
ATOM 6575 C C . ARG A 1 850 ? -21.111 3.361 24.118 1.00 56.78 850 ARG A C 1
ATOM 6577 O O . ARG A 1 850 ? -20.152 2.904 24.703 1.00 56.78 850 ARG A O 1
ATOM 6584 N N . LEU A 1 851 ? -20.968 4.270 23.158 1.00 52.00 851 LEU A N 1
ATOM 6585 C CA . LEU A 1 851 ? -19.667 4.804 22.744 1.00 52.00 851 LEU A CA 1
ATOM 6586 C C . LEU A 1 851 ? -18.938 5.563 23.848 1.00 52.00 851 LEU A C 1
ATOM 6588 O O . LEU A 1 851 ? -17.717 5.475 23.965 1.00 52.00 851 LEU A O 1
ATOM 6592 N N . ARG A 1 852 ? -19.670 6.369 24.621 1.00 61.16 852 ARG A N 1
ATOM 6593 C CA . ARG A 1 852 ? -19.105 7.060 25.781 1.00 61.16 852 ARG A CA 1
ATOM 6594 C C . ARG A 1 852 ? -18.720 6.057 26.858 1.00 61.16 852 ARG A C 1
ATOM 6596 O O . ARG A 1 852 ? -17.651 6.227 27.431 1.00 61.16 852 ARG A O 1
ATOM 6603 N N . ALA A 1 853 ? -19.536 5.028 27.079 1.00 66.44 853 ALA A N 1
ATOM 6604 C CA . ALA A 1 853 ? -19.246 3.931 27.993 1.00 66.44 853 ALA A CA 1
ATOM 6605 C C . ALA A 1 853 ? -18.012 3.138 27.539 1.00 66.44 853 ALA A C 1
ATOM 6607 O O . ALA A 1 853 ? -17.068 3.052 28.305 1.00 66.44 853 ALA A O 1
ATOM 6608 N N . ASP A 1 854 ? -17.937 2.707 26.279 1.00 56.28 854 ASP A N 1
ATOM 6609 C CA . ASP A 1 854 ? -16.783 2.020 25.687 1.00 56.28 854 ASP A CA 1
ATOM 6610 C C . ASP A 1 854 ? -15.522 2.895 25.733 1.00 56.28 854 ASP A C 1
ATOM 6612 O O . ASP A 1 854 ? -14.419 2.392 25.925 1.00 56.28 854 ASP A O 1
ATOM 6616 N N . ARG A 1 855 ? -15.653 4.221 25.561 1.00 58.34 855 ARG A N 1
ATOM 6617 C CA . ARG A 1 855 ? -14.534 5.166 25.713 1.00 58.34 855 ARG A CA 1
ATOM 6618 C C . ARG A 1 855 ? -14.110 5.294 27.170 1.00 58.34 855 ARG A C 1
ATOM 6620 O O . ARG A 1 855 ? -12.916 5.372 27.418 1.00 58.34 855 ARG A O 1
ATOM 6627 N N . LEU A 1 856 ? -15.054 5.355 28.105 1.00 64.56 856 LEU A N 1
ATOM 6628 C CA . LEU A 1 856 ? -14.777 5.374 29.540 1.00 64.56 856 LEU A CA 1
ATOM 6629 C C . LEU A 1 856 ? -14.122 4.063 29.975 1.00 64.56 856 LEU A C 1
ATOM 6631 O O . LEU A 1 856 ? -13.124 4.116 30.674 1.00 64.56 856 LEU A O 1
ATOM 6635 N N . GLU A 1 857 ? -14.593 2.922 29.485 1.00 64.25 857 GLU A N 1
ATOM 6636 C CA . GLU A 1 857 ? -14.033 1.594 29.741 1.00 64.25 857 GLU A CA 1
ATOM 6637 C C . GLU A 1 857 ? -12.640 1.446 29.103 1.00 64.25 857 GLU A C 1
ATOM 6639 O O . GLU A 1 857 ? -11.696 1.009 29.754 1.00 64.25 857 GLU A O 1
ATOM 6644 N N . ALA A 1 858 ? -12.451 1.908 27.860 1.00 57.38 858 ALA A N 1
ATOM 6645 C CA . ALA A 1 858 ? -11.144 1.947 27.195 1.00 57.38 858 ALA A CA 1
ATOM 6646 C C . ALA A 1 858 ? -10.165 2.951 27.826 1.00 57.38 858 ALA A C 1
ATOM 6648 O O . ALA A 1 858 ? -8.958 2.726 27.797 1.00 57.38 858 ALA A O 1
ATOM 6649 N N . ALA A 1 859 ? -10.662 4.052 28.391 1.00 56.41 859 ALA A N 1
ATOM 6650 C CA . ALA A 1 859 ? -9.862 5.010 29.150 1.00 56.41 859 ALA A CA 1
ATOM 6651 C C . ALA A 1 859 ? -9.484 4.455 30.531 1.00 56.41 859 ALA A C 1
ATOM 6653 O O . ALA A 1 859 ? -8.348 4.625 30.956 1.00 56.41 859 ALA A O 1
ATOM 6654 N N . GLN A 1 860 ? -10.405 3.747 31.192 1.00 60.84 860 GLN A N 1
ATOM 6655 C CA . GLN A 1 860 ? -10.177 3.033 32.453 1.00 60.84 860 GLN A CA 1
ATOM 6656 C C . GLN A 1 860 ? -9.246 1.825 32.287 1.00 60.84 860 GLN A C 1
ATOM 6658 O O . GLN A 1 860 ? -8.626 1.401 33.254 1.00 60.84 860 GLN A O 1
ATOM 6663 N N . LEU A 1 861 ? -9.113 1.293 31.067 1.00 55.84 861 LEU A N 1
ATOM 6664 C CA . LEU A 1 861 ? -8.174 0.218 30.741 1.00 55.84 861 LEU A CA 1
ATOM 6665 C C . LEU A 1 861 ? -6.714 0.627 30.989 1.00 55.84 861 LEU A C 1
ATOM 6667 O O . LEU A 1 861 ? -5.927 -0.221 31.402 1.00 55.84 861 LEU A O 1
ATOM 6671 N N . ILE A 1 862 ? -6.343 1.901 30.795 1.00 60.12 862 ILE A N 1
ATOM 6672 C CA . ILE A 1 862 ? -5.079 2.429 31.331 1.00 60.12 862 ILE A CA 1
ATOM 6673 C C . ILE A 1 862 ? -5.354 2.828 32.780 1.00 60.12 862 ILE A C 1
ATOM 6675 O O . ILE A 1 862 ? -5.593 3.996 33.079 1.00 60.12 862 ILE A O 1
ATOM 6679 N N . ASP A 1 863 ? -5.377 1.831 33.660 1.00 66.12 863 ASP A N 1
ATOM 6680 C CA . ASP A 1 863 ? -5.586 2.049 35.089 1.00 66.12 863 ASP A CA 1
ATOM 6681 C C . ASP A 1 863 ? -4.554 3.056 35.632 1.00 66.12 863 ASP A C 1
ATOM 6683 O O . ASP A 1 863 ? -3.402 3.082 35.176 1.00 66.12 863 ASP A O 1
ATOM 6687 N N . LEU A 1 864 ? -4.957 3.866 36.614 1.00 66.44 864 LEU A N 1
ATOM 6688 C CA . LEU A 1 864 ? -4.080 4.795 37.335 1.00 66.44 864 LEU A CA 1
ATOM 6689 C C . LEU A 1 864 ? -2.836 4.063 37.845 1.00 66.44 864 LEU A C 1
ATOM 6691 O O . LEU A 1 864 ? -1.725 4.550 37.663 1.00 66.44 864 LEU A O 1
ATOM 6695 N N . ASP A 1 865 ? -3.006 2.828 38.318 1.00 69.94 865 ASP A N 1
ATOM 6696 C CA . ASP A 1 865 ? -1.919 1.936 38.726 1.00 69.94 865 ASP A CA 1
ATOM 6697 C C . ASP A 1 865 ? -0.907 1.651 37.608 1.00 69.94 865 ASP A C 1
ATOM 6699 O O . ASP A 1 865 ? 0.287 1.485 37.859 1.00 69.94 865 ASP A O 1
ATOM 6703 N N . THR A 1 866 ? -1.361 1.543 36.358 1.00 70.75 866 THR A N 1
ATOM 6704 C CA . THR A 1 866 ? -0.482 1.285 35.208 1.00 70.75 866 THR A CA 1
ATOM 6705 C C . THR A 1 866 ? 0.316 2.530 34.846 1.00 70.75 866 THR A C 1
ATOM 6707 O O . THR A 1 866 ? 1.505 2.430 34.529 1.00 70.75 866 THR A O 1
ATOM 6710 N N . LEU A 1 867 ? -0.331 3.695 34.901 1.00 75.94 867 LEU A N 1
ATOM 6711 C CA . LEU A 1 867 ? 0.310 4.986 34.689 1.00 75.94 867 LEU A CA 1
ATOM 6712 C C . LEU A 1 867 ? 1.320 5.285 35.804 1.00 75.94 867 LEU A C 1
ATOM 6714 O O . LEU A 1 867 ? 2.452 5.647 35.498 1.00 75.94 867 LEU A O 1
ATOM 6718 N N . ASP A 1 868 ? 0.961 5.047 37.063 1.00 78.38 868 ASP A N 1
ATOM 6719 C CA . ASP A 1 868 ? 1.849 5.245 38.208 1.00 78.38 868 ASP A CA 1
ATOM 6720 C C . ASP A 1 868 ? 3.047 4.301 38.157 1.00 78.38 868 ASP A C 1
ATOM 6722 O O . ASP A 1 868 ? 4.178 4.766 38.225 1.00 78.38 868 ASP A O 1
ATOM 6726 N N . LYS A 1 869 ? 2.851 3.010 37.857 1.00 78.62 869 LYS A N 1
ATOM 6727 C CA . LYS A 1 869 ? 3.973 2.078 37.632 1.00 78.62 869 LYS A CA 1
ATOM 6728 C C . LYS A 1 869 ? 4.888 2.514 36.484 1.00 78.62 869 LYS A C 1
ATOM 6730 O O . LYS A 1 869 ? 6.088 2.257 36.536 1.00 78.62 869 LYS A O 1
ATOM 6735 N N . ALA A 1 870 ? 4.347 3.122 35.425 1.00 71.44 870 ALA A N 1
ATOM 6736 C CA . ALA A 1 870 ? 5.145 3.622 34.305 1.00 71.44 870 ALA A CA 1
ATOM 6737 C C . ALA A 1 870 ? 5.937 4.885 34.678 1.00 71.44 870 ALA A C 1
ATOM 6739 O O . ALA A 1 870 ? 7.106 5.006 34.304 1.00 71.44 870 ALA A O 1
ATOM 6740 N N . ILE A 1 871 ? 5.319 5.801 35.426 1.00 76.19 871 ILE A N 1
ATOM 6741 C CA . ILE A 1 871 ? 5.961 7.009 35.956 1.00 76.19 871 ILE A CA 1
ATOM 6742 C C . ILE A 1 871 ? 7.068 6.611 36.936 1.00 76.19 871 ILE A C 1
ATOM 6744 O O . ILE A 1 871 ? 8.207 7.037 36.761 1.00 76.19 871 ILE A O 1
ATOM 6748 N N . ASP A 1 872 ? 6.774 5.733 37.891 1.00 79.31 872 ASP A N 1
ATOM 6749 C CA . ASP A 1 872 ? 7.726 5.265 38.899 1.00 79.31 872 ASP A CA 1
ATOM 6750 C C . ASP A 1 872 ? 8.908 4.532 38.248 1.00 79.31 872 ASP A C 1
ATOM 6752 O O . ASP A 1 872 ? 10.058 4.763 38.615 1.00 79.31 872 ASP A O 1
ATOM 6756 N N . ALA A 1 873 ? 8.656 3.718 37.214 1.00 74.31 873 ALA A N 1
ATOM 6757 C CA . ALA A 1 873 ? 9.715 3.054 36.451 1.00 74.31 873 ALA A CA 1
ATOM 6758 C C . ALA A 1 873 ? 10.598 4.027 35.650 1.00 74.31 873 ALA A C 1
ATOM 6760 O O . ALA A 1 873 ? 11.774 3.743 35.440 1.00 74.31 873 ALA A O 1
ATOM 6761 N N . THR A 1 874 ? 10.045 5.152 35.184 1.00 70.25 874 THR A N 1
ATOM 6762 C CA . THR A 1 874 ? 10.774 6.117 34.341 1.00 70.25 874 THR A CA 1
ATOM 6763 C C . THR A 1 874 ? 11.555 7.126 35.179 1.00 70.25 874 THR A C 1
ATOM 6765 O O . THR A 1 874 ? 12.669 7.496 34.820 1.00 70.25 874 THR A O 1
ATOM 6768 N N . TYR A 1 875 ? 10.977 7.575 36.292 1.00 71.19 875 TYR A N 1
ATOM 6769 C CA . TYR A 1 875 ? 11.541 8.648 37.106 1.00 71.19 875 TYR A CA 1
ATOM 6770 C C . TYR A 1 875 ? 12.208 8.156 38.394 1.00 71.19 875 TYR A C 1
ATOM 6772 O O . TYR A 1 875 ? 12.906 8.936 39.034 1.00 71.19 875 TYR A O 1
ATOM 6780 N N . GLY A 1 876 ? 12.012 6.895 38.800 1.00 58.00 876 GLY A N 1
ATOM 6781 C CA . GLY A 1 876 ? 12.577 6.355 40.043 1.00 58.00 876 GLY A CA 1
ATOM 6782 C C . GLY A 1 876 ? 12.085 7.073 41.306 1.00 58.00 876 GLY A C 1
ATOM 6783 O O . GLY A 1 876 ? 12.667 6.915 42.378 1.00 58.00 876 GLY A O 1
ATOM 6784 N N . ILE A 1 877 ? 11.031 7.886 41.188 1.00 54.59 877 ILE A N 1
ATOM 6785 C CA . ILE A 1 877 ? 10.473 8.664 42.289 1.00 54.59 877 ILE A CA 1
ATOM 6786 C C . ILE A 1 877 ? 9.583 7.718 43.086 1.00 54.59 877 ILE A C 1
ATOM 6788 O O . ILE A 1 877 ? 8.430 7.496 42.734 1.00 54.59 877 ILE A O 1
ATOM 6792 N N . GLY A 1 878 ? 10.115 7.155 44.171 1.00 45.16 878 GLY A N 1
ATOM 6793 C CA . GLY A 1 878 ? 9.270 6.544 45.190 1.00 45.16 878 GLY A CA 1
ATOM 6794 C C . GLY A 1 878 ? 8.228 7.569 45.643 1.00 45.16 878 GLY A C 1
ATOM 6795 O O . GLY A 1 878 ? 8.573 8.697 45.998 1.00 45.16 878 GLY A O 1
ATOM 6796 N N . THR A 1 879 ? 6.957 7.180 45.640 1.00 43.94 879 THR A N 1
ATOM 6797 C CA . THR A 1 879 ? 5.759 7.971 45.990 1.00 43.94 879 THR A CA 1
ATOM 6798 C C . THR A 1 879 ? 5.774 8.624 47.389 1.00 43.94 879 THR A C 1
ATOM 6800 O O . THR A 1 879 ? 4.806 9.270 47.781 1.00 43.94 879 THR A O 1
ATOM 6803 N N . ALA A 1 880 ? 6.874 8.522 48.139 1.00 41.28 880 ALA A N 1
ATOM 6804 C CA . ALA A 1 880 ? 7.011 8.963 49.522 1.00 41.28 880 ALA A CA 1
ATOM 6805 C C . ALA A 1 880 ? 7.321 10.465 49.717 1.00 41.28 880 ALA A C 1
ATOM 6807 O O . ALA A 1 880 ? 7.182 10.950 50.833 1.00 41.28 880 ALA A O 1
ATOM 6808 N N . ALA A 1 881 ? 7.716 11.223 48.684 1.00 39.09 881 ALA A N 1
ATOM 6809 C CA . ALA A 1 881 ? 8.184 12.611 48.868 1.00 39.09 881 ALA A CA 1
ATOM 6810 C C . ALA A 1 881 ? 7.134 13.718 48.611 1.00 39.09 881 ALA A C 1
ATOM 6812 O O . ALA A 1 881 ? 7.436 14.898 48.770 1.00 39.09 881 ALA A O 1
ATOM 6813 N N . ALA A 1 882 ? 5.897 13.378 48.232 1.00 38.78 882 ALA A N 1
ATOM 6814 C CA . ALA A 1 882 ? 4.854 14.358 47.907 1.00 38.78 882 ALA A CA 1
ATOM 6815 C C . ALA A 1 882 ? 3.775 14.460 49.003 1.00 38.78 882 ALA A C 1
ATOM 6817 O O . ALA A 1 882 ? 2.588 14.268 48.746 1.00 38.78 882 ALA A O 1
ATOM 6818 N N . THR A 1 883 ? 4.160 14.773 50.243 1.00 38.16 883 THR A N 1
ATOM 6819 C CA . THR A 1 883 ? 3.201 15.074 51.322 1.00 38.16 883 THR A CA 1
ATOM 6820 C C . THR A 1 883 ? 3.181 16.561 51.685 1.00 38.16 883 THR A C 1
ATOM 6822 O O . THR A 1 883 ? 4.101 17.079 52.303 1.00 38.16 883 THR A O 1
ATOM 6825 N N . ARG A 1 884 ? 2.057 17.197 51.315 1.00 43.50 884 ARG A N 1
ATOM 6826 C CA . ARG A 1 884 ? 1.369 18.358 51.922 1.00 43.50 884 ARG A CA 1
ATOM 6827 C C . ARG A 1 884 ? 2.212 19.595 52.287 1.00 43.50 884 ARG A C 1
ATOM 6829 O O . ARG A 1 884 ? 2.508 19.822 53.453 1.00 43.50 884 ARG A O 1
ATOM 6836 N N . MET A 1 885 ? 2.383 20.510 51.329 1.00 40.69 885 MET A N 1
ATOM 6837 C CA . MET A 1 885 ? 2.374 21.947 51.651 1.00 40.69 885 MET A CA 1
ATOM 6838 C C . MET A 1 885 ? 0.940 22.492 51.515 1.00 40.69 885 MET A C 1
ATOM 6840 O O . MET A 1 885 ? 0.289 22.217 50.503 1.00 40.69 885 MET A O 1
ATOM 6844 N N . PRO A 1 886 ? 0.412 23.244 52.498 1.00 43.78 886 PRO A N 1
ATOM 6845 C CA . PRO A 1 886 ? -0.872 23.920 52.354 1.00 43.78 886 PRO A CA 1
ATOM 6846 C C . PRO A 1 886 ? -0.762 25.060 51.324 1.00 43.78 886 PRO A C 1
ATOM 6848 O O . PRO A 1 886 ? 0.275 25.723 51.249 1.00 43.78 886 PRO A O 1
ATOM 6851 N N . PRO A 1 887 ? -1.816 25.338 50.537 1.00 46.91 887 PRO A N 1
ATOM 6852 C CA . PRO A 1 887 ? -1.783 26.431 49.574 1.00 46.91 887 PRO A CA 1
ATOM 6853 C C . PRO A 1 887 ? -1.588 27.781 50.290 1.00 46.91 887 PRO A C 1
ATOM 6855 O O . PRO A 1 887 ? -2.177 28.002 51.356 1.00 46.91 887 PRO A O 1
ATOM 6858 N N . PRO A 1 888 ? -0.829 28.732 49.714 1.00 48.59 888 PRO A N 1
ATOM 6859 C CA . PRO A 1 888 ? -0.689 30.069 50.282 1.00 48.59 888 PRO A CA 1
ATOM 6860 C C . PRO A 1 888 ? -2.058 30.774 50.346 1.00 48.59 888 PRO A C 1
ATOM 6862 O O . PRO A 1 888 ? -2.639 31.171 49.331 1.00 48.59 888 PRO A O 1
ATOM 6865 N N . LYS A 1 889 ? -2.578 30.947 51.573 1.00 48.38 889 LYS A N 1
ATOM 6866 C CA . LYS A 1 889 ? -3.916 31.502 51.884 1.00 48.38 889 LYS A CA 1
ATOM 6867 C C . LYS A 1 889 ? -4.173 32.891 51.260 1.00 48.38 889 LYS A C 1
ATOM 6869 O O . LYS A 1 889 ? -5.326 33.273 51.055 1.00 48.38 889 LYS A O 1
ATOM 6874 N N . SER A 1 890 ? -3.120 33.650 50.943 1.00 50.38 890 SER A N 1
ATOM 6875 C CA . SER A 1 890 ? -3.187 35.001 50.365 1.00 50.38 890 SER A CA 1
ATOM 6876 C C . SER A 1 890 ? -3.578 35.030 48.878 1.00 50.38 890 SER A C 1
ATOM 6878 O O . SER A 1 890 ? -4.228 35.984 48.442 1.00 50.38 890 SER A O 1
ATOM 6880 N N . LEU A 1 891 ? -3.252 33.988 48.105 1.00 49.50 891 LEU A N 1
ATOM 6881 C CA . LEU A 1 891 ? -3.512 33.928 46.659 1.00 49.50 891 LEU A CA 1
ATOM 6882 C C . LEU A 1 891 ? -4.942 33.468 46.337 1.00 49.50 891 LEU A C 1
ATOM 6884 O O . LEU A 1 891 ? -5.608 34.070 45.493 1.00 49.50 891 LEU A O 1
ATOM 6888 N N . LEU A 1 892 ? -5.464 32.487 47.082 1.00 49.62 892 LEU A N 1
ATOM 6889 C CA . LEU A 1 892 ? -6.851 32.011 46.960 1.00 49.62 892 LEU A CA 1
ATOM 6890 C C . LEU A 1 892 ? -7.882 33.106 47.290 1.00 49.62 892 LEU A C 1
ATOM 6892 O O . LEU A 1 892 ? -8.882 33.246 46.585 1.00 49.62 892 LEU A O 1
ATOM 6896 N N . LYS A 1 893 ? -7.611 33.949 48.299 1.00 51.75 893 LYS A N 1
ATOM 6897 C CA . LYS A 1 893 ? -8.462 35.108 48.636 1.00 51.75 893 LYS A CA 1
ATOM 6898 C C . LYS A 1 893 ? -8.478 36.180 47.539 1.00 51.75 893 LYS A C 1
ATOM 6900 O O . LYS A 1 893 ? -9.530 36.762 47.283 1.00 51.75 893 LYS A O 1
ATOM 6905 N N . ARG A 1 894 ? -7.348 36.430 46.865 1.00 48.31 894 ARG A N 1
ATOM 6906 C CA . ARG A 1 894 ? -7.247 37.420 45.772 1.00 48.31 894 ARG A CA 1
ATOM 6907 C C . ARG A 1 894 ? -7.889 36.936 44.470 1.00 48.31 894 ARG A C 1
ATOM 6909 O O . ARG A 1 894 ? -8.578 37.714 43.814 1.00 48.31 894 ARG A O 1
ATOM 6916 N N . ALA A 1 895 ? -7.723 35.659 44.122 1.00 44.62 895 ALA A N 1
ATOM 6917 C CA . ALA A 1 895 ? -8.347 35.068 42.936 1.00 44.62 895 ALA A CA 1
ATOM 6918 C C . ALA A 1 895 ? -9.885 35.040 43.042 1.00 44.62 895 ALA A C 1
ATOM 6920 O O . ALA A 1 895 ? -10.580 35.322 42.063 1.00 44.62 895 ALA A O 1
ATOM 6921 N N . ALA A 1 896 ? -10.420 34.776 44.241 1.00 49.47 896 ALA A N 1
ATOM 6922 C CA . ALA A 1 896 ? -11.855 34.838 44.511 1.00 49.47 896 ALA A CA 1
ATOM 6923 C C . ALA A 1 896 ? -12.411 36.276 44.443 1.00 49.47 896 ALA A C 1
ATOM 6925 O O . ALA A 1 896 ? -13.506 36.481 43.918 1.00 49.47 896 ALA A O 1
ATOM 6926 N N . SER A 1 897 ? -11.653 37.286 44.899 1.00 45.12 897 SER A N 1
ATOM 6927 C CA . SER A 1 897 ? -12.115 38.684 44.877 1.00 45.12 897 SER A CA 1
ATOM 6928 C C . SER A 1 897 ? -12.071 39.331 43.487 1.00 45.12 897 SER A C 1
ATOM 6930 O O . SER A 1 897 ? -12.844 40.248 43.234 1.00 45.12 897 SER A O 1
ATOM 6932 N N . GLN A 1 898 ? -11.203 38.872 42.576 1.00 43.44 898 GLN A N 1
ATOM 6933 C CA . GLN A 1 898 ? -11.086 39.443 41.224 1.00 43.44 898 GLN A CA 1
ATOM 6934 C C . GLN A 1 898 ? -12.083 38.874 40.201 1.00 43.44 898 GLN A C 1
ATOM 6936 O O . GLN A 1 898 ? -12.306 39.506 39.171 1.00 43.44 898 GLN A O 1
ATOM 6941 N N . ARG A 1 899 ? -12.693 37.706 40.452 1.00 41.41 899 ARG A N 1
ATOM 6942 C CA . ARG A 1 899 ? -13.638 37.065 39.510 1.00 41.41 899 ARG A CA 1
ATOM 6943 C C . ARG A 1 899 ? -15.105 37.073 39.945 1.00 41.41 899 ARG A C 1
ATOM 6945 O O . ARG A 1 899 ? -15.941 36.592 39.190 1.00 41.41 899 ARG A O 1
ATOM 6952 N N . GLY A 1 900 ? -15.438 37.585 41.132 1.00 35.56 900 GLY A N 1
ATOM 6953 C CA . GLY A 1 900 ? -16.828 37.618 41.613 1.00 35.56 900 GLY A CA 1
ATOM 6954 C C . GLY A 1 900 ? -17.475 36.231 41.764 1.00 35.56 900 GLY A C 1
ATOM 6955 O O . GLY A 1 900 ? -18.698 36.118 41.762 1.00 35.56 900 GLY A O 1
ATOM 6956 N N . VAL A 1 901 ? -16.673 35.167 41.880 1.00 41.34 901 VAL A N 1
ATOM 6957 C CA . VAL A 1 901 ? -17.159 33.789 42.032 1.00 41.34 901 VAL A CA 1
ATOM 6958 C C . VAL A 1 901 ? -17.326 33.493 43.521 1.00 41.34 901 VAL A C 1
ATOM 6960 O O . VAL A 1 901 ? -16.350 33.490 44.270 1.00 41.34 901 VAL A O 1
ATOM 6963 N N . ARG A 1 902 ? -18.563 33.230 43.965 1.00 34.31 902 ARG A N 1
ATOM 6964 C CA . ARG A 1 902 ? -18.834 32.715 45.316 1.00 34.31 902 ARG A CA 1
ATOM 6965 C C . ARG A 1 902 ? -18.363 31.262 45.397 1.00 34.31 902 ARG A C 1
ATOM 6967 O O . ARG A 1 902 ? -18.942 30.394 44.752 1.00 34.31 902 ARG A O 1
ATOM 6974 N N . LEU A 1 903 ? -17.324 31.002 46.189 1.00 41.81 903 LEU A N 1
ATOM 6975 C CA . LEU A 1 903 ? -16.956 29.639 46.577 1.00 41.81 903 LEU A CA 1
ATOM 6976 C C . LEU A 1 903 ? -18.024 29.068 47.535 1.00 41.81 903 LEU A C 1
ATOM 6978 O O . LEU A 1 903 ? -18.556 29.821 48.356 1.00 41.81 903 LEU A O 1
ATOM 6982 N N . PRO A 1 904 ? -18.358 27.767 47.449 1.00 39.44 904 PRO A N 1
ATOM 6983 C CA . PRO A 1 904 ? -19.307 27.127 48.357 1.00 39.44 904 PRO A CA 1
ATOM 6984 C C . PRO A 1 904 ? -18.790 27.150 49.805 1.00 39.44 904 PRO A C 1
ATOM 6986 O O . PRO A 1 904 ? -17.603 26.943 50.061 1.00 39.44 904 PRO A O 1
ATOM 6989 N N . ALA A 1 905 ? -19.698 27.399 50.754 1.00 39.81 905 ALA A N 1
ATOM 6990 C CA . ALA A 1 905 ? -19.398 27.732 52.152 1.00 39.81 905 ALA A CA 1
ATOM 6991 C C . ALA A 1 905 ? -18.598 26.666 52.935 1.00 39.81 905 ALA A C 1
ATOM 6993 O O . ALA A 1 905 ? -17.996 26.993 53.951 1.00 39.81 905 ALA A O 1
ATOM 6994 N N . GLY A 1 906 ? -18.511 25.424 52.448 1.00 41.28 906 GLY A N 1
ATOM 6995 C CA . GLY A 1 906 ? -17.826 24.322 53.138 1.00 41.28 906 GLY A CA 1
ATOM 6996 C C . GLY A 1 906 ? -16.296 24.285 53.013 1.00 41.28 906 GLY A C 1
ATOM 6997 O O . GLY A 1 906 ? -15.665 23.459 53.658 1.00 41.28 906 GLY A O 1
ATOM 6998 N N . CYS A 1 907 ? -15.669 25.147 52.202 1.00 37.16 907 CYS A N 1
ATOM 6999 C CA . CYS A 1 907 ? -14.216 25.080 51.960 1.00 37.16 907 CYS A CA 1
ATOM 7000 C C . CYS A 1 907 ? -13.366 25.913 52.945 1.00 37.16 907 CYS A C 1
ATOM 7002 O O . CYS A 1 907 ? -12.139 25.846 52.907 1.00 37.16 907 CYS A O 1
ATOM 7004 N N . LEU A 1 908 ? -13.997 26.734 53.792 1.00 39.25 908 LEU A N 1
ATOM 7005 C CA . LEU A 1 908 ? -13.321 27.705 54.668 1.00 39.25 908 LEU A CA 1
ATOM 7006 C C . LEU A 1 908 ? -13.199 27.254 56.133 1.00 39.25 908 LEU A C 1
ATOM 7008 O O . LEU A 1 908 ? -12.419 27.851 56.873 1.00 39.25 908 LEU A O 1
ATOM 7012 N N . GLU A 1 909 ? -13.912 26.204 56.547 1.00 38.38 909 GLU A N 1
ATOM 7013 C CA . GLU A 1 909 ? -13.934 25.747 57.946 1.00 38.38 909 GLU A CA 1
ATOM 7014 C C . GLU A 1 909 ? -12.860 24.704 58.297 1.00 38.38 909 GLU A C 1
ATOM 7016 O O . GLU A 1 909 ? -12.562 24.532 59.472 1.00 38.38 909 GLU A O 1
ATOM 7021 N N . SER A 1 910 ? -12.179 24.084 57.327 1.00 38.25 910 SER A N 1
ATOM 7022 C CA . SER A 1 910 ? -11.172 23.039 57.601 1.00 38.25 910 SER A CA 1
ATOM 7023 C C . SER A 1 910 ? -9.723 23.547 57.748 1.00 38.25 910 SER A C 1
ATOM 7025 O O . SER A 1 910 ? -8.784 22.784 57.534 1.00 38.25 910 SER A O 1
ATOM 7027 N N . LEU A 1 911 ? -9.508 24.840 58.022 1.00 34.72 911 LEU A N 1
ATOM 7028 C CA . LEU A 1 911 ? -8.170 25.471 58.051 1.00 34.72 911 LEU A CA 1
ATOM 7029 C C . LEU A 1 911 ? -7.832 26.184 59.372 1.00 34.72 911 LEU A C 1
ATOM 7031 O O . LEU A 1 911 ? -6.943 27.049 59.397 1.00 34.72 911 LEU A O 1
ATOM 7035 N N . LYS A 1 912 ? -8.527 25.828 60.455 1.00 38.44 912 LYS A N 1
ATOM 7036 C CA . LYS A 1 912 ? -8.159 26.189 61.827 1.00 38.44 912 LYS A CA 1
ATOM 7037 C C . LYS A 1 912 ? -7.603 24.947 62.527 1.00 38.44 912 LYS A C 1
ATOM 7039 O O . LYS A 1 912 ? -8.249 23.913 62.468 1.00 38.44 912 LYS A O 1
ATOM 7044 N N . GLU A 1 913 ? -6.456 25.131 63.177 1.00 40.44 913 GLU A N 1
ATOM 7045 C CA . GLU A 1 913 ? -5.683 24.208 64.031 1.00 40.44 913 GLU A CA 1
ATOM 7046 C C . GLU A 1 913 ? -4.443 23.580 63.378 1.00 40.44 913 GLU A C 1
ATOM 7048 O O . GLU A 1 913 ? -4.510 22.915 62.346 1.00 40.44 913 GLU A O 1
ATOM 7053 N N . GLY A 1 914 ? -3.295 23.850 64.009 1.00 29.75 914 GLY A N 1
ATOM 7054 C CA . GLY A 1 914 ? -1.965 23.356 63.661 1.00 29.75 914 GLY A CA 1
ATOM 7055 C C . GLY A 1 914 ? -0.894 24.404 63.954 1.00 29.75 914 GLY A C 1
ATOM 7056 O O . GLY A 1 914 ? -0.474 25.104 63.033 1.00 29.75 914 GLY A O 1
ATOM 7057 N N . ASP A 1 915 ? -0.540 24.528 65.235 1.00 32.12 915 ASP A N 1
ATOM 7058 C CA . ASP A 1 915 ? 0.505 25.393 65.787 1.00 32.12 915 ASP A CA 1
ATOM 7059 C C . ASP A 1 915 ? 1.929 25.001 65.354 1.00 32.12 915 ASP A C 1
ATOM 7061 O O . ASP A 1 915 ? 2.198 23.898 64.875 1.00 32.12 915 ASP A O 1
ATOM 7065 N N . GLU A 1 916 ? 2.812 25.979 65.541 1.00 40.28 916 GLU A N 1
ATOM 7066 C CA . GLU A 1 916 ? 4.270 25.976 65.438 1.00 40.28 916 GLU A CA 1
ATOM 7067 C C . GLU A 1 916 ? 4.936 24.864 66.274 1.00 40.28 916 GLU A C 1
ATOM 7069 O O . GLU A 1 916 ? 4.601 24.703 67.440 1.00 40.28 916 GLU A O 1
ATOM 7074 N N . GLU A 1 917 ? 5.909 24.138 65.704 1.00 36.31 917 GLU A N 1
ATOM 7075 C CA . GLU A 1 917 ? 7.289 23.997 66.222 1.00 36.31 917 GLU A CA 1
ATOM 7076 C C . GLU A 1 917 ? 8.097 22.880 65.519 1.00 36.31 917 GLU A C 1
ATOM 7078 O O . GLU A 1 917 ? 7.565 21.855 65.099 1.00 36.31 917 GLU A O 1
ATOM 7083 N N . LEU A 1 918 ? 9.420 23.108 65.509 1.00 29.83 918 LEU A N 1
ATOM 7084 C CA . LEU A 1 918 ? 10.560 22.186 65.348 1.00 29.83 918 LEU A CA 1
ATOM 7085 C C . LEU A 1 918 ? 11.149 21.901 63.946 1.00 29.83 918 LEU A C 1
ATOM 7087 O O . LEU A 1 918 ? 10.691 21.070 63.168 1.00 29.83 918 LEU A O 1
ATOM 7091 N N . ALA A 1 919 ? 12.278 22.587 63.731 1.00 33.25 919 ALA A N 1
ATOM 7092 C CA . ALA A 1 919 ? 13.448 22.247 62.911 1.00 33.25 919 ALA A CA 1
ATOM 7093 C C . ALA A 1 919 ? 14.320 21.155 63.607 1.00 33.25 919 ALA A C 1
ATOM 7095 O O . ALA A 1 919 ? 14.077 20.899 64.793 1.00 33.25 919 ALA A O 1
ATOM 7096 N N . PRO A 1 920 ? 15.371 20.569 62.980 1.00 49.56 920 PRO A N 1
ATOM 7097 C CA . PRO A 1 920 ? 16.012 20.917 61.703 1.00 49.56 920 PRO A CA 1
ATOM 7098 C C . PRO A 1 920 ? 15.874 19.896 60.567 1.00 49.56 920 PRO A C 1
ATOM 7100 O O . PRO A 1 920 ? 15.695 18.688 60.840 1.00 49.56 920 PRO A O 1
#

Foldseek 3Di:
DVLLVVLVVLLCCCQPVLDFDFLVNLLSCLLCQVSADCVSCHGSLRSLLSSLLSDLQSLLLLLSNLLSLVVVCVVCVVPDDSVVSVVSSVLSVLLNLLLLVLLVCLLVVCVPPAPQLLVSLVLLCLRAPPDPPVVLPDDDDPPRPGGSNPGRNNVSCLVVVVLVSLPRVSNLSNLVSLQQANQLSVLLRCCVPLQDCDLNHLQNVVSVCVLLLLDDPPPVLSSVLSNLLSCLAFVVQRRLLHLNLLLVLQLVLLVVLVVLLCCLLPVCPVCVVVVVPPDPDPVPPVLVVNLVSLVVNLLQLVLQLVLLVVLLCVPPVPCSVVVCVVPVVSVLSNVLSVLSNVLSVVVNCVSVVVDDDDPVRNVVSSVVSVVCSVVSVVVSLLSCLVVDLVSQLVVVLVVVLVVVVVVLVVVLVVLLLVLLVVQLVLVCVLDQPQNVDSVSSSVLLVCVQVDPRDLCSLVCLVVSPDDPVVSVVSSVVVVVSSVVSCCCRNVPSVVVSVVVSVVSDDSVSSSSSSSSSSSVSSVSSSSCSVVLAHHPSLNVVLVVQVPFDKDKDFQDAQVVCVVVVAHSLSHHDDPADPPRIDIFASSLSSSLVCLVPVSVVSLVCSLVSLVVCLVVSLLSQLQPSVVSNVVVVVVVVVVVVVVVVVDPDDPDPDDPDDDPDDDDDDDPDDDDDDPPPPVPPVPPPDDDDDDDDDDDDDDDDDDDDDDDDDDDDDDDDDDDDDDDDDDDDDDPDDPPPVVVVVVVVVVVVVVVSNVSSVVSSVVSSVVSVCCSCVVSNVSSVVNSVVSSVVSVVRNVVSSVVVVCCVVVVVCPPVVVVVSPPPPVVPPDDDDDDPPPVVVVVVSVVVSVVVVVVSSSVSSCSCPSVSSVVSCCVSPVDDPPPDDDDDPDPVVVVVVCVVPVDDDPPPPPPPPDDDDDDDDD

Sequence (920 aa):
PAKSQQLEVLCTLLYYCKCSMSYSTLRFLVTHWEDVPLAYAGGCQGLLIDHLRHQHSPLSVLSGFMRVVRLEIADRLKVKPTVLLEDSLALFTVLMHTLLQRTQLLVREDPSLGEGYGVKLVRFKALLDFKLYQATHRTTKQREPSTLSDFRPLRVAFADNDAQFMHAPVVQDFVRLSWRGQDWLMETSKGNRPDTLAFLNPAIIHVVLCNHGLCPEWLHTMRLVSGVWHLHTFSSQAYFNSARARWVMRVLSTIVFLLLYVQVAGSLLPSWHGEAYFKGHMANDNSRSATLNLSIFLLFALGNVLETGQTLGMRTKEDAVRIVLANKTILLNLVLDLVLLAISFVFLLTSTGVCSLSELAFLRLEMVWSAMSPVLWGRALIVLIPLFSDLGPMLGTFKAMLSEVAMFAIPWAVITIGFSVALQSILGPIGLPGFYSFGENLLMLFIGFYDSVDWDSLEPLSGLGLDPEEVQAYRLYGILIFAIYSLVSTVLLGNLLIAIITNRYRPDEAKAQASLNFAEVVDYHAFQVDHFIMGSPFNIIALLTWWLPGGMRVKKAPKVFAPWAQNCLDGFVPATPHSLVLPSGRYEIPHLVYQLTLVPLMIAVSTAGFFLHLPICVGYFGVVGHKKLLSQIDAFQHTGSNARLASGGLPTFGSYNRSAAGLGARGNWFRSEQGYRDAAWMRERSVGAKSLAHAFGTTATYRSAQVATSRGNSSSQVTAESSSQASFGSGSGRSIANLELSVGQCAASAVKSAILAVVAMVLGLVAYVVIGLSLILLWSLWVWIGAVVWSLYNIATGIFSAWVDALCGVGGKLTERARVSPASASASSVKGGRQNLSAHECAMEESMERLRADRLEAAQLIDLDTLDKAIDATYGIGTAAATRMPPPKSLLKRAASQRGVRLPAGCLESLKEGDEELAP

InterPro domains:
  IPR002153 Transient receptor potential channel, canonical [PTHR10117] (127-546)
  IPR056336 Calcium channel YVC1-like, C-terminal transmembrane domain [PF23317] (295-545)

pLDDT: mean 76.48, std 21.98, range [24.34, 97.12]